Protein AF-0000000074210170 (afdb_homodimer)

Foldseek 3Di:
DCPPPVPQPDPVSVVVVVVVLCCQLPVVVQVVLCVVQVVVVHDFQVVLVCLQADPPFWDWDQSQDWDDDPFPNCVVPTHGPQFKTWTWGHQVNFIETEMGGGCVRLNSAAAQRNLVRVLVSLVVLLVVLFEYEYEDGGDYHPVRRPVSSVVSLVSLLVSLQVCVLWFAYEYEFQAEAEASRLVSNQSGLAYEYEAPHGFYDNDAQVVCCVPPVDHDHRCRHTGPLCCLAPVVSHWYYAPHSSRRSVLVSLVQQLFDRTQVDFHDFDADPDDDDLDQDPLLCVLLPQDDPDLLDFGACVSLVCSQFDHPFWRWISCNYPVQWTWTWTHQRRGIAIEIEGGCVPPHSADALRSLQVQLSRLQVCQSRQHHYEYEDRYQYHDDDPVRVVVPVPQSNCSLLVSLLVRQHAAEYEYEAEQEAVSVNSRNWVVSPHPAAEYEQRYFYYNHQLLVVCCVVVVVVLVVCVVVVHDSVVVSVVSSVVCCVVHGGCVVCCVVCRHVYHDRSSSVSSVVSVSCVVCVPRDDDDPDDPDDPRRD/DCPPPVVQPDPVSVVVVVVVLCCQLPVVVQVVLCVVQVVVVHDFQVVLVCLQADHPFWDWDQSQDWDDDPFPNCVVPTHGPQFKTWTWGHQVNFIETEMGGGCVRLNSAAAQRNLVRVLVSLVVLLVVLFEYEYEDGGDYHPVRRPVSSVVSLVSLLVSLQVCVLWFAYEYEFQAEAEASRLVSNQSGLAYEYEAPHGFYDNDAQVVCCVPPVDHDHRCRHGGPLCCLAPVVSHWYYAPHSSRRSVLVSLVQQLFDRTQVDFHDFDADPDDDDLDQDPLLCVLLPQDDPDLLDFGACVSLVCSQFDHPFWRWISCNYPVQWTWTWTHQRRGIAIEIEGGCVPPHSADALRSLQVQLSRLQSCQSRQHHYEYEDRYQYHDDDPVRVVVPVPQSNCSLLVSLLVRQHAAEYEYEAEQEAVSVNSRNWVVSPHPAAEYEQRYFYYNHQLLVVCCVVVVVVLVVCVVVVHDSVVVSVVSSVVCCVVHGGCVVCCVVCRHVYHDRSSSVSSVVSVSCVVCVPRDDDDPDDPDDPRRD

Sequence (1064 aa):
MNDSTTTLAGTRAKLDDLDARRAAAIDKPEETAQEKQHKRGKKTARERIDALLDEGSFTELDALAKHRSRNFGLDKKRIAGDGVVTGYGTIDGRQVCVYSQDFTVFGGSLGEVHGQKITKVQDLALRTGVPLIGISDGGGARIQEGVAALTQFAEMFRRNVAASGVIPQISLILGPSAGGAVYSPALTDFIVMADQTSNMFITGPDVIRTVTGEDVDFETLGGARTHNSKSGVAHYMGSDEDDAIDYVRHLVSYLPQNNLSDAPSFPPEDETVLEVTADDEALDELIPDSDNQPYDMCEAVEAVLDPESFLEVQPMFATNVLVGFGHVEGQSVGIIANQPQSMAGTLDIDAAEKAARFVRTCDAFNIPVLTFVDVPGFLPGVGQEHQGIIRRGAKLIYAYAEATVPLVTIITRKAYGGAYIVMGSKQLGADVNLAWPTAQIAVMGASGAVNILQRGALRTVQEAGGDVEAERARLTGEYEDAIVNPWDAAERGYVDAVIRPSETRVQVVRALRALRTKRSTLPPKKHGNIPLMNDSTTTLAGTRAKLDDLDARRAAAIDKPEETAQEKQHKRGKKTARERIDALLDEGSFTELDALAKHRSRNFGLDKKRIAGDGVVTGYGTIDGRQVCVYSQDFTVFGGSLGEVHGQKITKVQDLALRTGVPLIGISDGGGARIQEGVAALTQFAEMFRRNVAASGVIPQISLILGPSAGGAVYSPALTDFIVMADQTSNMFITGPDVIRTVTGEDVDFETLGGARTHNSKSGVAHYMGSDEDDAIDYVRHLVSYLPQNNLSDAPSFPPEDETVLEVTADDEALDELIPDSDNQPYDMCEAVEAVLDPESFLEVQPMFATNVLVGFGHVEGQSVGIIANQPQSMAGTLDIDAAEKAARFVRTCDAFNIPVLTFVDVPGFLPGVGQEHQGIIRRGAKLIYAYAEATVPLVTIITRKAYGGAYIVMGSKQLGADVNLAWPTAQIAVMGASGAVNILQRGALRTVQEAGGDVEAERARLTGEYEDAIVNPWDAAERGYVDAVIRPSETRVQVVRALRALRTKRSTLPPKKHGNIPL

pLDDT: mean 92.35, std 8.08, range [29.91, 98.81]

Secondary structure (DSSP, 8-state):
---------SHHHHHHHHHHHHIIIIIHHHHHHHHHHHHTT---HHHHHHHHSPTT--EEE-TT------GGGGGG---TTTTEEEEEEEETTEEEEEEEE-TTTGGG-B-HHHHHHHHHHHHHHHHHT--EEEEEEE-SB-GGGTHHHHHHHHHHHHHHHHHTTTS-EEEEEEEEEEGGGGHHHHTSSEEEEETTT-EEESS-HHHHHHHH-----HHHHHBHHHHHHTS---SEEESSHHHHHHHHHHHHTTS-SSTTSPPP----SSPP--S--HHHHGGGGTS-SSTT----HHHHHHHHSSTT--EEESTTSSTTEEEEEEEETTEEEEEEEE-TTTGGG-B-HHHHHHHHHHHHHHHHTT--EEEEEEE--BPP-HHHHHTTHHHHHHHHHHHHHH--S-EEEEEEEEEEHHHHHHTT-TTTT-SEEEE-TT-EEESS-HHHHHHHHTHHHHHHHHHTT--HHHHHHHHHHHHHHHTSSSHHHHHHTSSSEE--GGGHHHHHHHHHHHGGG----PPP-S------/---------SHHHHHHHHHHHHIIIIIHHHHHHHHHHHHTT---HHHHHHHHSPTT--EEE-TT------GGGGGG---TTTTEEEEEEEETTEEEEEEEE-TTTGGG-B-HHHHHHHHHHHHHHHHHT--EEEEEEE-SB-GGGTHHHHHHHHHHHHHHHHHTTTS-EEEEEEEEEEGGGGHHHHTSSEEEEETTT-EEESS-HHHHHHHH-----HHHHHBHHHHHHTS---SEEESSHHHHHHHHHHHHTTS-SSTTSPPP----SSPP--S--HHHHGGGGTS-SSTT----HHHHHHHHSSTT--EEESTTSSTTEEEEEEEETTEEEEEEEE-TTTGGG-B-HHHHHHHHHHHHHHHHTT--EEEEEEE--BPP-HHHHHTTHHHHHHHHHHHHHH--S-EEEEEEEEEEHHHHHHTT-TTTT-SEEEE-TT-EEESS-HHHHHHHHTHHHHHHHHHTT--HHHHHHHHHHHHHHHTSSSHHHHHHTSSSEE--GGGHHHHHHHHHHHGGG----PPP-S------

Nearest PDB structures (foldseek):
  1xnv-assembly1_A  TM=9.883E-01  e=3.194E-86  Streptomyces coelicolor
  3ib9-assembly1_A  TM=9.878E-01  e=3.818E-86  Streptomyces coelicolor
  3mfm-assembly1_E  TM=9.881E-01  e=5.225E-85  Streptomyces coelicolor
  2a7s-assembly1_F  TM=9.823E-01  e=9.943E-82  Mycobacterium tuberculosis
  5ing-assembly1_C  TM=9.786E-01  e=1.215E-76  Streptomyces ambofaciens ATCC 23877

Structure (mmCIF, N/CA/C/O backbone):
data_AF-0000000074210170-model_v1
#
loop_
_entity.id
_entity.type
_entity.pdbx_description
1 polymer 'Propionyl-CoA carboxylase beta chain'
#
loop_
_atom_site.group_PDB
_atom_site.id
_atom_site.type_symbol
_atom_site.label_atom_id
_atom_site.label_alt_id
_atom_site.label_comp_id
_atom_site.label_asym_id
_atom_site.label_entity_id
_atom_site.label_seq_id
_atom_site.pdbx_PDB_ins_code
_atom_site.Cartn_x
_atom_site.Cartn_y
_atom_site.Cartn_z
_atom_site.occupancy
_atom_site.B_iso_or_equiv
_atom_site.auth_seq_id
_atom_site.auth_comp_id
_atom_site.auth_asym_id
_atom_site.auth_atom_id
_atom_site.pdbx_PDB_model_num
ATOM 1 N N . MET A 1 1 ? -3.51 52.875 30.172 1 29.91 1 MET A N 1
ATOM 2 C CA . MET A 1 1 ? -4.738 52.156 30.5 1 29.91 1 MET A CA 1
ATOM 3 C C . MET A 1 1 ? -4.555 51.312 31.75 1 29.91 1 MET A C 1
ATOM 5 O O . MET A 1 1 ? -3.568 50.594 31.891 1 29.91 1 MET A O 1
ATOM 9 N N . ASN A 1 2 ? -5.074 51.75 32.875 1 31.14 2 ASN A N 1
ATOM 10 C CA . ASN A 1 2 ? -4.953 51.188 34.219 1 31.14 2 ASN A CA 1
ATOM 11 C C . ASN A 1 2 ? -5.43 49.719 34.25 1 31.14 2 ASN A C 1
ATOM 13 O O . ASN A 1 2 ? -6.613 49.469 34.062 1 31.14 2 ASN A O 1
ATOM 17 N N . ASP A 1 3 ? -4.711 48.844 33.625 1 37.25 3 ASP A N 1
ATOM 18 C CA . ASP A 1 3 ? -5 47.406 33.719 1 37.25 3 ASP A CA 1
ATOM 19 C C . ASP A 1 3 ? -5.262 47 35.156 1 37.25 3 ASP A C 1
ATOM 21 O O . ASP A 1 3 ? -4.324 46.75 35.938 1 37.25 3 ASP A O 1
ATOM 25 N N . SER A 1 4 ? -6.215 47.656 35.844 1 40.91 4 SER A N 1
ATOM 26 C CA . SER A 1 4 ? -6.613 47.312 37.188 1 40.91 4 SER A CA 1
ATOM 27 C C . SER A 1 4 ? -6.879 45.812 37.312 1 40.91 4 SER A C 1
ATOM 29 O O . SER A 1 4 ? -7.82 45.281 36.688 1 40.91 4 SER A O 1
ATOM 31 N N . THR A 1 5 ? -5.859 45 37.344 1 47.12 5 THR A N 1
ATOM 32 C CA . THR A 1 5 ? -5.98 43.625 37.812 1 47.12 5 THR A CA 1
ATOM 33 C C . THR A 1 5 ? -6.844 43.562 39.094 1 47.12 5 THR A C 1
ATOM 35 O O . THR A 1 5 ? -6.402 43.969 40.156 1 47.12 5 THR A O 1
ATOM 38 N N . THR A 1 6 ? -8.078 44 39.062 1 49.5 6 THR A N 1
ATOM 39 C CA . THR A 1 6 ? -8.945 43.75 40.219 1 49.5 6 THR A CA 1
ATOM 40 C C . THR A 1 6 ? -8.641 42.375 40.844 1 49.5 6 THR A C 1
ATOM 42 O O . THR A 1 6 ? -8.734 41.344 40.156 1 49.5 6 THR A O 1
ATOM 45 N N . THR A 1 7 ? -7.758 42.406 41.812 1 55.62 7 THR A N 1
ATOM 46 C CA . THR A 1 7 ? -7.484 41.25 42.656 1 55.62 7 THR A CA 1
ATOM 47 C C . THR A 1 7 ? -8.773 40.5 42.969 1 55.62 7 THR A C 1
ATOM 49 O O . THR A 1 7 ? -9.695 41.062 43.562 1 55.62 7 THR A O 1
ATOM 52 N N . LEU A 1 8 ? -9.172 39.531 42.25 1 64.31 8 LEU A N 1
ATOM 53 C CA . LEU A 1 8 ? -10.297 38.625 42.5 1 64.31 8 LEU A CA 1
ATOM 54 C C . LEU A 1 8 ? -10.242 38.062 43.906 1 64.31 8 LEU A C 1
ATOM 56 O O . LEU A 1 8 ? -9.352 37.281 44.25 1 64.31 8 LEU A O 1
ATOM 60 N N . ALA A 1 9 ? -10.672 38.844 44.875 1 73.38 9 ALA A N 1
ATOM 61 C CA . ALA A 1 9 ? -10.625 38.406 46.25 1 73.38 9 ALA A CA 1
ATOM 62 C C . ALA A 1 9 ? -11.828 37.531 46.594 1 73.38 9 ALA A C 1
ATOM 64 O O . ALA A 1 9 ? -12.977 37.938 46.375 1 73.38 9 ALA A O 1
ATOM 65 N N . GLY A 1 10 ? -11.594 36.344 47.031 1 74.44 10 GLY A N 1
ATOM 66 C CA . GLY A 1 10 ? -12.531 35.375 47.562 1 74.44 10 GLY A CA 1
ATOM 67 C C . GLY A 1 10 ? -12.992 34.375 46.531 1 74.44 10 GLY A C 1
ATOM 68 O O . GLY A 1 10 ? -12.797 34.562 45.312 1 74.44 10 GLY A O 1
ATOM 69 N N . THR A 1 11 ? -13.477 33.156 46.938 1 81.31 11 THR A N 1
ATOM 70 C CA . THR A 1 11 ? -13.906 32.031 46.156 1 81.31 11 THR A CA 1
ATOM 71 C C . THR A 1 11 ? -15.008 32.438 45.156 1 81.31 11 THR A C 1
ATOM 73 O O . THR A 1 11 ? -14.977 32.062 44 1 81.31 11 THR A O 1
ATOM 76 N N . ARG A 1 12 ? -15.969 33.219 45.625 1 84.38 12 ARG A N 1
ATOM 77 C CA . ARG A 1 12 ? -17.094 33.625 44.781 1 84.38 12 ARG A CA 1
ATOM 78 C C . ARG A 1 12 ? -16.625 34.469 43.594 1 84.38 12 ARG A C 1
ATOM 80 O O . ARG A 1 12 ? -17.078 34.281 42.469 1 84.38 12 ARG A O 1
ATOM 87 N N . ALA A 1 13 ? -15.828 35.312 43.875 1 78.31 13 ALA A N 1
ATOM 88 C CA . ALA A 1 13 ? -15.297 36.156 42.812 1 78.31 13 ALA A CA 1
ATOM 89 C C . ALA A 1 13 ? -14.539 35.312 41.75 1 78.31 13 ALA A C 1
ATOM 91 O O . ALA A 1 13 ? -14.609 35.594 40.562 1 78.31 13 ALA A O 1
ATOM 92 N N . LYS A 1 14 ? -13.883 34.438 42.312 1 84.19 14 LYS A N 1
ATOM 93 C CA . LYS A 1 14 ? -13.148 33.562 41.406 1 84.19 14 LYS A CA 1
ATOM 94 C C . LYS A 1 14 ? -14.094 32.719 40.531 1 84.19 14 LYS A C 1
ATOM 96 O O . LYS A 1 14 ? -13.812 32.469 39.375 1 84.19 14 LYS A O 1
ATOM 101 N N . LEU A 1 15 ? -15.047 32.281 41.062 1 84.69 15 LEU A N 1
ATOM 102 C CA . LEU A 1 15 ? -16.062 31.531 40.344 1 84.69 15 LEU A CA 1
ATOM 103 C C . LEU A 1 15 ? -16.734 32.406 39.281 1 84.69 15 LEU A C 1
ATOM 105 O O . LEU A 1 15 ? -17.016 31.953 38.156 1 84.69 15 LEU A O 1
ATOM 109 N N . ASP A 1 16 ? -17 33.562 39.656 1 83.06 16 ASP A N 1
ATOM 110 C CA . ASP A 1 16 ? -17.578 34.5 38.719 1 83.06 16 ASP A CA 1
ATOM 111 C C . ASP A 1 16 ? -16.625 34.75 37.562 1 83.06 16 ASP A C 1
ATOM 113 O O . ASP A 1 16 ? -17.062 34.875 36.406 1 83.06 16 ASP A O 1
ATOM 117 N N . ASP A 1 17 ? -15.461 34.844 37.969 1 83.81 17 ASP A N 1
ATOM 118 C CA . ASP A 1 17 ? -14.438 35.031 36.938 1 83.81 17 ASP A CA 1
ATOM 119 C C . ASP A 1 17 ? -14.383 33.844 36 1 83.81 17 ASP A C 1
ATOM 121 O O . ASP A 1 17 ? -14.25 34 34.781 1 83.81 17 ASP A O 1
ATOM 125 N N . LEU A 1 18 ? -14.414 32.75 36.5 1 83.44 18 LEU A N 1
ATOM 126 C CA . LEU A 1 18 ? -14.453 31.547 35.688 1 83.44 18 LEU A CA 1
ATOM 127 C C . LEU A 1 18 ? -15.625 31.578 34.688 1 83.44 18 LEU A C 1
ATOM 129 O O . LEU A 1 18 ? -15.453 31.312 33.5 1 83.44 18 LEU A O 1
ATOM 133 N N . ASP A 1 19 ? -16.656 31.859 35.25 1 85.5 19 ASP A N 1
ATOM 134 C CA . ASP A 1 19 ? -17.859 31.906 34.406 1 85.5 19 ASP A CA 1
ATOM 135 C C . ASP A 1 19 ? -17.734 32.938 33.281 1 85.5 19 ASP A C 1
ATOM 137 O O . ASP A 1 19 ? -18.172 32.719 32.156 1 85.5 19 ASP A O 1
ATOM 141 N N . ALA A 1 20 ? -17.188 34 33.625 1 84.06 20 ALA A N 1
ATOM 142 C CA . ALA A 1 20 ? -16.984 35.062 32.625 1 84.06 20 ALA A CA 1
ATOM 143 C C . ALA A 1 20 ? -16.016 34.594 31.547 1 84.06 20 ALA A C 1
ATOM 145 O O . ALA A 1 20 ? -16.234 34.875 30.359 1 84.06 20 ALA A O 1
ATOM 146 N N . ARG A 1 21 ? -15.039 33.938 31.906 1 81.5 21 ARG A N 1
ATOM 147 C CA . ARG A 1 21 ? -14.055 33.438 30.953 1 81.5 21 ARG A CA 1
ATOM 148 C C . ARG A 1 21 ? -14.664 32.375 30.047 1 81.5 21 ARG A C 1
ATOM 150 O O . ARG A 1 21 ? -14.398 32.375 28.844 1 81.5 21 ARG A O 1
ATOM 157 N N . ARG A 1 22 ? -15.375 31.609 30.625 1 83.44 22 ARG A N 1
ATOM 158 C CA . ARG A 1 22 ? -16.047 30.562 29.844 1 83.44 22 ARG A CA 1
ATOM 159 C C . ARG A 1 22 ? -17.016 31.172 28.844 1 83.44 22 ARG A C 1
ATOM 161 O O . ARG A 1 22 ? -17.062 30.75 27.688 1 83.44 22 ARG A O 1
ATOM 168 N N . ALA A 1 23 ? -17.719 32.062 29.266 1 85.5 23 ALA A N 1
ATOM 169 C CA . ALA A 1 23 ? -18.672 32.719 28.391 1 85.5 23 ALA A CA 1
ATOM 170 C C . ALA A 1 23 ? -17.953 33.438 27.234 1 85.5 23 ALA A C 1
ATOM 172 O O . ALA A 1 23 ? -18.406 33.375 26.078 1 85.5 23 ALA A O 1
ATOM 173 N N . ALA A 1 24 ? -16.922 34.062 27.562 1 83.81 24 ALA A N 1
ATOM 174 C CA . ALA A 1 24 ? -16.156 34.75 26.562 1 83.81 24 ALA A CA 1
ATOM 175 C C . ALA A 1 24 ? -15.5 33.781 25.578 1 83.81 24 ALA A C 1
ATOM 177 O O . ALA A 1 24 ? -15.359 34.094 24.391 1 83.81 24 ALA A O 1
ATOM 178 N N . ALA A 1 25 ? -15.188 32.688 26.078 1 83.12 25 ALA A N 1
ATOM 179 C CA . ALA A 1 25 ? -14.438 31.703 25.297 1 83.12 25 ALA A CA 1
ATOM 180 C C . ALA A 1 25 ? -15.375 30.812 24.484 1 83.12 25 ALA A C 1
ATOM 182 O O . ALA A 1 25 ? -15 30.297 23.422 1 83.12 25 ALA A O 1
ATOM 183 N N . ILE A 1 26 ? -16.5 30.672 24.906 1 83.25 26 ILE A N 1
ATOM 184 C CA . ILE A 1 26 ? -17.359 29.641 24.328 1 83.25 26 ILE A CA 1
ATOM 185 C C . ILE A 1 26 ? -18.625 30.281 23.781 1 83.25 26 ILE A C 1
ATOM 187 O O . ILE A 1 26 ? -18.875 30.219 22.578 1 83.25 26 ILE A O 1
ATOM 191 N N . ASP A 1 27 ? -19.359 31.016 24.609 1 83.69 27 ASP A N 1
ATOM 192 C CA . ASP A 1 27 ? -20.703 31.469 24.234 1 83.69 27 ASP A CA 1
ATOM 193 C C . ASP A 1 27 ? -20.641 32.531 23.141 1 83.69 27 ASP A C 1
ATOM 195 O O . ASP A 1 27 ? -21.297 32.406 22.109 1 83.69 27 ASP A O 1
ATOM 199 N N . LYS A 1 28 ? -19.906 33.625 23.312 1 84.69 28 LYS A N 1
ATOM 200 C CA . LYS A 1 28 ? -19.844 34.719 22.359 1 84.69 28 LYS A CA 1
ATOM 201 C C . LYS A 1 28 ? -19.25 34.25 21.031 1 84.69 28 LYS A C 1
ATOM 203 O O . LYS A 1 28 ? -19.812 34.531 19.969 1 84.69 28 LYS A O 1
ATOM 208 N N . PRO A 1 29 ? -18.156 33.562 21.141 1 85.62 29 PRO A N 1
ATOM 209 C CA . PRO A 1 29 ? -17.609 33.062 19.875 1 85.62 29 PRO A CA 1
ATOM 210 C C . PRO A 1 29 ? -18.594 32.125 19.156 1 85.62 29 PRO A C 1
ATOM 212 O O . PRO A 1 29 ? -18.641 32.125 17.922 1 85.62 29 PRO A O 1
ATOM 215 N N . GLU A 1 30 ? -19.328 31.406 19.859 1 87.31 30 GLU A N 1
ATOM 216 C CA . GLU A 1 30 ? -20.281 30.5 19.266 1 87.31 30 GLU A CA 1
ATOM 217 C C . GLU A 1 30 ? -21.391 31.25 18.531 1 87.31 30 GLU A C 1
ATOM 219 O O . GLU A 1 30 ? -21.812 30.844 17.453 1 87.31 30 GLU A O 1
ATOM 224 N N . GLU A 1 31 ? -21.875 32.25 19.078 1 88.12 31 GLU A N 1
ATOM 225 C CA . GLU A 1 31 ? -22.891 33.062 18.422 1 88.12 31 GLU A CA 1
ATOM 226 C C . GLU A 1 31 ? -22.375 33.625 17.109 1 88.12 31 GLU A C 1
ATOM 228 O O . GLU A 1 31 ? -23.094 33.594 16.094 1 88.12 31 GLU A O 1
ATOM 233 N N . THR A 1 32 ? -21.219 34.125 17.156 1 87.75 32 THR A N 1
ATOM 234 C CA . THR A 1 32 ? -20.594 34.656 15.953 1 87.75 32 THR A CA 1
ATOM 235 C C . THR A 1 32 ? -20.406 33.562 14.898 1 87.75 32 THR A C 1
ATOM 237 O O . THR A 1 32 ? -20.672 33.812 13.711 1 87.75 32 THR A O 1
ATOM 240 N N . ALA A 1 33 ? -19.969 32.469 15.359 1 90.88 33 ALA A N 1
ATOM 241 C CA . ALA A 1 33 ? -19.75 31.344 14.453 1 90.88 33 ALA A CA 1
ATOM 242 C C . ALA A 1 33 ? -21.062 30.906 13.805 1 90.88 33 ALA A C 1
ATOM 244 O O . ALA A 1 33 ? -21.109 30.594 12.609 1 90.88 33 ALA A O 1
ATOM 245 N N . GLN A 1 34 ? -22.141 30.812 14.539 1 92.06 34 GLN A N 1
ATOM 246 C CA . GLN A 1 34 ? -23.453 30.438 14.023 1 92.06 34 GLN A CA 1
ATOM 247 C C . GLN A 1 34 ? -23.891 31.375 12.906 1 92.06 34 GLN A C 1
ATOM 249 O O . GLN A 1 34 ? -24.359 30.938 11.859 1 92.06 34 GLN A O 1
ATOM 254 N N . GLU A 1 35 ? -23.734 32.594 13.117 1 91.81 35 GLU A N 1
ATOM 255 C CA . GLU A 1 35 ? -24.125 33.594 12.133 1 91.81 35 GLU A CA 1
ATOM 256 C C . GLU A 1 35 ? -23.359 33.438 10.828 1 91.81 35 GLU A C 1
ATOM 258 O O . GLU A 1 35 ? -23.938 33.469 9.742 1 91.81 35 GLU A O 1
ATOM 263 N N . LYS A 1 36 ? -22.156 33.219 10.938 1 91.5 36 LYS A N 1
ATOM 264 C CA . LYS A 1 36 ? -21.281 33.125 9.766 1 91.5 36 LYS A CA 1
ATOM 265 C C . LYS A 1 36 ? -21.5 31.797 9.039 1 91.5 36 LYS A C 1
ATOM 267 O O . LYS A 1 36 ? -21.656 31.766 7.816 1 91.5 36 LYS A O 1
ATOM 272 N N . GLN A 1 37 ? -21.5 30.688 9.758 1 94 37 GLN A N 1
ATOM 273 C CA . GLN A 1 37 ? -21.562 29.359 9.18 1 94 37 GLN A CA 1
ATOM 274 C C . GLN A 1 37 ? -22.938 29.062 8.609 1 94 37 GLN A C 1
ATOM 276 O O . GLN A 1 37 ? -23.062 28.484 7.527 1 94 37 GLN A O 1
ATOM 281 N N . HIS A 1 38 ? -23.969 29.469 9.312 1 93.75 38 HIS A N 1
ATOM 282 C CA . HIS A 1 38 ? -25.328 29.172 8.867 1 93.75 38 HIS A CA 1
ATOM 283 C C . HIS A 1 38 ? -25.625 29.859 7.535 1 93.75 38 HIS A C 1
ATOM 285 O O . HIS A 1 38 ? -26.359 29.312 6.707 1 93.75 38 HIS A O 1
ATOM 291 N N . LYS A 1 39 ? -25.094 30.969 7.305 1 92.06 39 LYS A N 1
ATOM 292 C CA . LYS A 1 39 ? -25.234 31.672 6.039 1 92.06 39 LYS A CA 1
ATOM 293 C C . LYS A 1 39 ? -24.672 30.859 4.883 1 92.06 39 LYS A C 1
ATOM 295 O O . LYS A 1 39 ? -25.109 31 3.74 1 92.06 39 LYS A O 1
ATOM 300 N N . ARG A 1 40 ? -23.766 30.047 5.199 1 89.31 40 ARG A N 1
ATOM 301 C CA . ARG A 1 40 ? -23.109 29.219 4.199 1 89.31 40 ARG A CA 1
ATOM 302 C C . ARG A 1 40 ? -23.734 27.828 4.145 1 89.31 40 ARG A C 1
ATOM 304 O O . ARG A 1 40 ? -23.219 26.938 3.461 1 89.31 40 ARG A O 1
ATOM 311 N N . GLY A 1 41 ? -24.766 27.594 4.988 1 89.81 41 GLY A N 1
ATOM 312 C CA . GLY A 1 41 ? -25.406 26.281 5.031 1 89.81 41 GLY A CA 1
ATOM 313 C C . GLY A 1 41 ? -24.594 25.25 5.797 1 89.81 41 GLY A C 1
ATOM 314 O O . GLY A 1 41 ? -24.734 24.047 5.551 1 89.81 41 GLY A O 1
ATOM 315 N N . LYS A 1 42 ? -23.719 25.688 6.641 1 95.19 42 LYS A N 1
ATOM 316 C CA . LYS A 1 42 ? -22.859 24.797 7.402 1 95.19 42 LYS A CA 1
ATOM 317 C C . LYS A 1 42 ? -23.141 24.906 8.898 1 95.19 42 LYS A C 1
ATOM 319 O O . LYS A 1 42 ? -23.656 25.922 9.367 1 95.19 42 LYS A O 1
ATOM 324 N N . LYS A 1 43 ? -22.859 23.891 9.617 1 97.19 43 LYS A N 1
ATOM 325 C CA . LYS A 1 43 ? -22.906 23.875 11.078 1 97.19 43 LYS A CA 1
ATOM 326 C C . LYS A 1 43 ? -21.609 24.391 11.672 1 97.19 43 LYS A C 1
ATOM 328 O O . LYS A 1 43 ? -20.578 24.438 10.992 1 97.19 43 LYS A O 1
ATOM 333 N N . THR A 1 44 ? -21.719 24.922 12.906 1 97.19 44 THR A N 1
ATOM 334 C CA . THR A 1 44 ? -20.516 25.297 13.625 1 97.19 44 THR A CA 1
ATOM 335 C C . THR A 1 44 ? -19.781 24.047 14.125 1 97.19 44 THR A C 1
ATOM 337 O O . THR A 1 44 ? -20.312 22.938 14.086 1 97.19 44 THR A O 1
ATOM 340 N N . ALA A 1 45 ? -18.531 24.219 14.555 1 97.44 45 ALA A N 1
ATOM 341 C CA . ALA A 1 45 ? -17.719 23.125 15.102 1 97.44 45 ALA A CA 1
ATOM 342 C C . ALA A 1 45 ? -18.438 22.438 16.266 1 97.44 45 ALA A C 1
ATOM 344 O O . ALA A 1 45 ? -18.469 21.203 16.344 1 97.44 45 ALA A O 1
ATOM 345 N N . ARG A 1 46 ? -19.031 23.203 17.172 1 96.44 46 ARG A N 1
ATOM 346 C CA . ARG A 1 46 ? -19.703 22.656 18.359 1 96.44 46 ARG A CA 1
ATOM 347 C C . ARG A 1 46 ? -21.016 21.984 17.969 1 96.44 46 ARG A C 1
ATOM 349 O O . ARG A 1 46 ? -21.375 20.953 18.516 1 96.44 46 ARG A O 1
ATOM 356 N N . GLU A 1 47 ? -21.75 22.562 16.969 1 97.5 47 GLU A N 1
ATOM 357 C CA . GLU A 1 47 ? -22.969 21.938 16.484 1 97.5 47 GLU A CA 1
ATOM 358 C C . GLU A 1 47 ? -22.688 20.578 15.875 1 97.5 47 GLU A C 1
ATOM 360 O O . GLU A 1 47 ? -23.484 19.641 16.016 1 97.5 47 GLU A O 1
ATOM 365 N N . ARG A 1 48 ? -21.594 20.469 15.156 1 98.44 48 ARG A N 1
ATOM 366 C CA . ARG A 1 48 ? -21.203 19.219 14.539 1 98.44 48 ARG A CA 1
ATOM 367 C C . ARG A 1 48 ? -20.906 18.156 15.594 1 98.44 48 ARG A C 1
ATOM 369 O O . ARG A 1 48 ? -21.312 17 15.453 1 98.44 48 ARG A O 1
ATOM 376 N N . ILE A 1 49 ? -20.203 18.516 16.656 1 98.19 49 ILE A N 1
ATOM 377 C CA . ILE A 1 49 ? -19.906 17.609 17.75 1 98.19 49 ILE A CA 1
ATOM 378 C C . ILE A 1 49 ? -21.203 17.156 18.406 1 98.19 49 ILE A C 1
ATOM 380 O O . ILE A 1 49 ? -21.391 15.969 18.688 1 98.19 49 ILE A O 1
ATOM 384 N N . ASP A 1 50 ? -22.094 18.125 18.609 1 96.94 50 ASP A N 1
ATOM 385 C CA . ASP A 1 50 ? -23.375 17.812 19.234 1 96.94 50 ASP A CA 1
ATOM 386 C C . ASP A 1 50 ? -24.188 16.859 18.375 1 96.94 50 ASP A C 1
ATOM 388 O O . ASP A 1 50 ? -24.891 15.984 18.906 1 96.94 50 ASP A O 1
ATOM 392 N N . ALA A 1 51 ? -24.141 17.047 17.094 1 98 51 ALA A N 1
ATOM 393 C CA . ALA A 1 51 ? -24.875 16.188 16.172 1 98 51 ALA A CA 1
ATOM 394 C C . ALA A 1 51 ? -24.266 14.781 16.141 1 98 51 ALA A C 1
ATOM 396 O O . ALA A 1 51 ? -24.984 13.797 15.922 1 98 51 ALA A O 1
ATOM 397 N N . LEU A 1 52 ? -23 14.633 16.359 1 98.5 52 LEU A N 1
ATOM 398 C CA . LEU A 1 52 ? -22.266 13.375 16.266 1 98.5 52 LEU A CA 1
ATOM 399 C C . LEU A 1 52 ? -22.406 12.57 17.547 1 98.5 52 LEU A C 1
ATOM 401 O O . LEU A 1 52 ? -22.594 11.352 17.5 1 98.5 52 LEU A O 1
ATOM 405 N N . LEU A 1 53 ? -22.312 13.234 18.719 1 98.38 53 LEU A N 1
ATOM 406 C CA . LEU A 1 53 ? -22.219 12.555 20 1 98.38 53 LEU A CA 1
ATOM 407 C C . LEU A 1 53 ? -23.594 12.438 20.656 1 98.38 53 LEU A C 1
ATOM 409 O O . LEU A 1 53 ? -24.531 13.141 20.266 1 98.38 53 LEU A O 1
ATOM 413 N N . ASP A 1 54 ? -23.656 11.508 21.594 1 97.88 54 ASP A N 1
ATOM 414 C CA . ASP A 1 54 ? -24.859 11.422 22.422 1 97.88 54 ASP A CA 1
ATOM 415 C C . ASP A 1 54 ? -25.078 12.719 23.203 1 97.88 54 ASP A C 1
ATOM 417 O O . ASP A 1 54 ? -24.125 13.32 23.703 1 97.88 54 ASP A O 1
ATOM 421 N N . GLU A 1 55 ? -26.359 13.055 23.344 1 97 55 GLU A N 1
ATOM 422 C CA . GLU A 1 55 ? -26.703 14.289 24.047 1 97 55 GLU A CA 1
ATOM 423 C C . GLU A 1 55 ? -26.125 14.312 25.453 1 97 55 GLU A C 1
ATOM 425 O O . GLU A 1 55 ? -26.25 13.336 26.203 1 97 55 GLU A O 1
ATOM 430 N N . GLY A 1 56 ? -25.375 15.383 25.719 1 93.5 56 GLY A N 1
ATOM 431 C CA . GLY A 1 56 ? -24.875 15.617 27.062 1 93.5 56 GLY A CA 1
ATOM 432 C C . GLY A 1 56 ? -23.594 14.859 27.359 1 93.5 56 GLY A C 1
ATOM 433 O O . GLY A 1 56 ? -23.047 14.945 28.453 1 93.5 56 GLY A O 1
ATOM 434 N N . SER A 1 57 ? -23 14.18 26.438 1 95.94 57 SER A N 1
ATOM 435 C CA . SER A 1 57 ? -21.875 13.312 26.734 1 95.94 57 SER A CA 1
ATOM 436 C C . SER A 1 57 ? -20.547 14.031 26.484 1 95.94 57 SER A C 1
ATOM 438 O O . SER A 1 57 ? -19.5 13.609 27 1 95.94 57 SER A O 1
ATOM 440 N N . PHE A 1 58 ? -20.547 15.133 25.828 1 96.88 58 PHE A N 1
ATOM 441 C CA . PHE A 1 58 ? -19.328 15.773 25.375 1 96.88 58 PHE A CA 1
ATOM 442 C C . PHE A 1 58 ? -18.625 16.469 26.547 1 96.88 58 PHE A C 1
ATOM 444 O O . PHE A 1 58 ? -19.25 17.219 27.281 1 96.88 58 PHE A O 1
ATOM 451 N N . THR A 1 59 ? -17.359 16.219 26.656 1 94.06 59 THR A N 1
ATOM 452 C CA . THR A 1 59 ? -16.453 16.938 27.547 1 94.06 59 THR A CA 1
ATOM 453 C C . THR A 1 59 ? -15.336 17.609 26.766 1 94.06 59 THR A C 1
ATOM 455 O O . THR A 1 59 ? -14.523 16.922 26.125 1 94.06 59 THR A O 1
ATOM 458 N N . GLU A 1 60 ? -15.266 18.938 26.812 1 94.69 60 GLU A N 1
ATOM 459 C CA . GLU A 1 60 ? -14.281 19.688 26.031 1 94.69 60 GLU A CA 1
ATOM 460 C C . GLU A 1 60 ? -12.953 19.797 26.781 1 94.69 60 GLU A C 1
ATOM 462 O O . GLU A 1 60 ? -12.93 19.984 28 1 94.69 60 GLU A O 1
ATOM 467 N N . LEU A 1 61 ? -11.984 19.625 26.016 1 92.56 61 LEU A N 1
ATOM 468 C CA . LEU A 1 61 ? -10.633 19.828 26.516 1 92.56 61 LEU A CA 1
ATOM 469 C C . LEU A 1 61 ? -10.023 21.094 25.938 1 92.56 61 LEU A C 1
ATOM 471 O O . LEU A 1 61 ? -10.219 21.406 24.766 1 92.56 61 LEU A O 1
ATOM 475 N N . ASP A 1 62 ? -9.336 21.922 26.781 1 92.06 62 ASP A N 1
ATOM 476 C CA . ASP A 1 62 ? -8.477 23.031 26.375 1 92.06 62 ASP A CA 1
ATOM 477 C C . ASP A 1 62 ? -9.281 24.141 25.688 1 92.06 62 ASP A C 1
ATOM 479 O O . ASP A 1 62 ? -8.836 24.719 24.703 1 92.06 62 ASP A O 1
ATOM 483 N N . ALA A 1 63 ? -10.445 24.406 26.219 1 90.31 63 ALA A N 1
ATOM 484 C CA . ALA A 1 63 ? -11.312 25.438 25.641 1 90.31 63 ALA A CA 1
ATOM 485 C C . ALA A 1 63 ? -10.68 26.828 25.766 1 90.31 63 ALA A C 1
ATOM 487 O O . ALA A 1 63 ? -10.977 27.734 24.984 1 90.31 63 ALA A O 1
ATOM 488 N N . LEU A 1 64 ? -9.766 27.031 26.719 1 89.31 64 LEU A N 1
ATOM 489 C CA . LEU A 1 64 ? -9.227 28.359 27.016 1 89.31 64 LEU A CA 1
ATOM 490 C C . LEU A 1 64 ? -7.852 28.547 26.391 1 89.31 64 LEU A C 1
ATOM 492 O O . LEU A 1 64 ? -7.254 29.609 26.5 1 89.31 64 LEU A O 1
ATOM 496 N N . ALA A 1 65 ? -7.34 27.5 25.688 1 90.81 65 ALA A N 1
ATOM 497 C CA . ALA A 1 65 ? -6.012 27.578 25.078 1 90.81 65 ALA A CA 1
ATOM 498 C C . ALA A 1 65 ? -5.973 28.641 23.984 1 90.81 65 ALA A C 1
ATOM 500 O O . ALA A 1 65 ? -6.922 28.781 23.203 1 90.81 65 ALA A O 1
ATOM 501 N N . LYS A 1 66 ? -4.824 29.453 23.969 1 92.25 66 LYS A N 1
ATOM 502 C CA . LYS A 1 66 ? -4.621 30.5 22.969 1 92.25 66 LYS A CA 1
ATOM 503 C C . LYS A 1 66 ? -3.24 30.406 22.328 1 92.25 66 LYS A C 1
ATOM 505 O O . LYS A 1 66 ? -2.291 29.922 22.969 1 92.25 66 LYS A O 1
ATOM 510 N N . HIS A 1 67 ? -3.184 30.828 21.062 1 91.38 67 HIS A N 1
ATOM 511 C CA . HIS A 1 67 ? -1.881 30.797 20.406 1 91.38 67 HIS A CA 1
ATOM 512 C C . HIS A 1 67 ? -0.904 31.75 21.094 1 91.38 67 HIS A C 1
ATOM 514 O O . HIS A 1 67 ? -1.312 32.625 21.875 1 91.38 67 HIS A O 1
ATOM 520 N N . ARG A 1 68 ? 0.385 31.609 20.812 1 88.62 68 ARG A N 1
ATOM 521 C CA . ARG A 1 68 ? 1.438 32.375 21.453 1 88.62 68 ARG A CA 1
ATOM 522 C C . ARG A 1 68 ? 2.24 33.188 20.438 1 88.62 68 ARG A C 1
ATOM 524 O O . ARG A 1 68 ? 3.24 33.812 20.781 1 88.62 68 ARG A O 1
ATOM 531 N N . SER A 1 69 ? 1.772 33.156 19.203 1 86.81 69 SER A N 1
ATOM 532 C CA . SER A 1 69 ? 2.541 33.781 18.141 1 86.81 69 SER A CA 1
ATOM 533 C C . SER A 1 69 ? 2.412 35.281 18.188 1 86.81 69 SER A C 1
ATOM 535 O O . SER A 1 69 ? 1.351 35.812 18.516 1 86.81 69 SER A O 1
ATOM 537 N N . ARG A 1 70 ? 3.496 36.062 17.875 1 85.88 70 ARG A N 1
ATOM 538 C CA . ARG A 1 70 ? 3.5 37.531 17.781 1 85.88 70 ARG A CA 1
ATOM 539 C C . ARG A 1 70 ? 3.771 37.969 16.359 1 85.88 70 ARG A C 1
ATOM 541 O O . ARG A 1 70 ? 3.949 39.188 16.109 1 85.88 70 ARG A O 1
ATOM 548 N N . ASN A 1 71 ? 3.812 36.875 15.445 1 81.31 71 ASN A N 1
ATOM 549 C CA . ASN A 1 71 ? 4.148 37.156 14.055 1 81.31 71 ASN A CA 1
ATOM 550 C C . ASN A 1 71 ? 2.984 37.812 13.32 1 81.31 71 ASN A C 1
ATOM 552 O O . ASN A 1 71 ? 1.827 37.438 13.523 1 81.31 71 ASN A O 1
ATOM 556 N N . PHE A 1 72 ? 3.365 38.875 12.484 1 80.06 72 PHE A N 1
ATOM 557 C CA . PHE A 1 72 ? 2.455 39.5 11.539 1 80.06 72 PHE A CA 1
ATOM 558 C C . PHE A 1 72 ? 1.209 40.031 12.25 1 80.06 72 PHE A C 1
ATOM 560 O O . PHE A 1 72 ? 0.096 39.906 11.742 1 80.06 72 PHE A O 1
ATOM 567 N N . GLY A 1 73 ? 1.29 40.469 13.484 1 80.69 73 GLY A N 1
ATOM 568 C CA . GLY A 1 73 ? 0.2 41.125 14.195 1 80.69 73 GLY A CA 1
ATOM 569 C C . GLY A 1 73 ? -0.759 40.125 14.844 1 80.69 73 GLY A C 1
ATOM 570 O O . GLY A 1 73 ? -1.819 40.531 15.336 1 80.69 73 GLY A O 1
ATOM 571 N N . LEU A 1 74 ? -0.443 38.844 14.883 1 85.44 74 LEU A N 1
ATOM 572 C CA . LEU A 1 74 ? -1.326 37.844 15.438 1 85.44 74 LEU A CA 1
ATOM 573 C C . LEU A 1 74 ? -1.535 38.062 16.938 1 85.44 74 LEU A C 1
ATOM 575 O O . LEU A 1 74 ? -2.506 37.562 17.516 1 85.44 74 LEU A O 1
ATOM 579 N N . ASP A 1 75 ? -0.638 38.75 17.531 1 87.06 75 ASP A N 1
ATOM 580 C CA . ASP A 1 75 ? -0.718 39 18.969 1 87.06 75 ASP A CA 1
ATOM 581 C C . ASP A 1 75 ? -1.916 39.875 19.312 1 87.06 75 ASP A C 1
ATOM 583 O O . ASP A 1 75 ? -2.365 39.906 20.453 1 87.06 75 ASP A O 1
ATOM 587 N N . LYS A 1 76 ? -2.438 40.562 18.359 1 87 76 LYS A N 1
ATOM 588 C CA . LYS A 1 76 ? -3.576 41.438 18.594 1 87 76 LYS A CA 1
ATOM 589 C C . LYS A 1 76 ? -4.887 40.656 18.594 1 87 76 LYS A C 1
ATOM 591 O O . LYS A 1 76 ? -5.918 41.156 19.047 1 87 76 LYS A O 1
ATOM 596 N N . LYS A 1 77 ? -4.922 39.531 18.094 1 88.31 77 LYS A N 1
ATOM 597 C CA . LYS A 1 77 ? -6.113 38.719 18 1 88.31 77 LYS A CA 1
ATOM 598 C C . LYS A 1 77 ? -5.863 37.344 18.609 1 88.31 77 LYS A C 1
ATOM 600 O O . LYS A 1 77 ? -5.453 36.406 17.922 1 88.31 77 LYS A O 1
ATOM 605 N N . ARG A 1 78 ? -6.188 37.219 19.828 1 89.94 78 ARG A N 1
ATOM 606 C CA . ARG A 1 78 ? -6.012 35.938 20.516 1 89.94 78 ARG A CA 1
ATOM 607 C C . ARG A 1 78 ? -7.355 35.344 20.906 1 89.94 78 ARG A C 1
ATOM 609 O O . ARG A 1 78 ? -7.941 35.719 21.922 1 89.94 78 ARG A O 1
ATOM 616 N N . ILE A 1 79 ? -7.785 34.438 20.156 1 89.25 79 ILE A N 1
ATOM 617 C CA . ILE A 1 79 ? -9.102 33.812 20.328 1 89.25 79 ILE A CA 1
ATOM 618 C C . ILE A 1 79 ? -8.961 32.5 21.094 1 89.25 79 ILE A C 1
ATOM 620 O O . ILE A 1 79 ? -8.133 31.672 20.75 1 89.25 79 ILE A O 1
ATOM 624 N N . ALA A 1 80 ? -9.82 32.281 22.109 1 89.5 80 ALA A N 1
ATOM 625 C CA . ALA A 1 80 ? -9.82 31.062 22.906 1 89.5 80 ALA A CA 1
ATOM 626 C C . ALA A 1 80 ? -10.172 29.859 22.031 1 89.5 80 ALA A C 1
ATOM 628 O O . ALA A 1 80 ? -11.062 29.938 21.188 1 89.5 80 ALA A O 1
ATOM 629 N N . GLY A 1 81 ? -9.5 28.641 22.312 1 91.31 81 GLY A N 1
ATOM 630 C CA . GLY A 1 81 ? -9.711 27.406 21.562 1 91.31 81 GLY A CA 1
ATOM 631 C C . GLY A 1 81 ? -8.828 27.297 20.344 1 91.31 81 GLY A C 1
ATOM 632 O O . GLY A 1 81 ? -8.57 26.188 19.859 1 91.31 81 GLY A O 1
ATOM 633 N N . ASP A 1 82 ? -8.406 28.5 19.891 1 94.56 82 ASP A N 1
ATOM 634 C CA . ASP A 1 82 ? -7.488 28.625 18.766 1 94.56 82 ASP A CA 1
ATOM 635 C C . ASP A 1 82 ? -8.023 27.891 17.531 1 94.56 82 ASP A C 1
ATOM 637 O O . ASP A 1 82 ? -7.27 27.219 16.828 1 94.56 82 ASP A O 1
ATOM 641 N N . GLY A 1 83 ? -9.289 27.891 17.344 1 94.75 83 GLY A N 1
ATOM 642 C CA . GLY A 1 83 ? -9.914 27.484 16.094 1 94.75 83 GLY A CA 1
ATOM 643 C C . GLY A 1 83 ? -10.219 26 16.031 1 94.75 83 GLY A C 1
ATOM 644 O O . GLY A 1 83 ? -10.469 25.469 14.945 1 94.75 83 GLY A O 1
ATOM 645 N N . VAL A 1 84 ? -10.148 25.266 17.109 1 97.12 84 VAL A N 1
ATOM 646 C CA . VAL A 1 84 ? -10.508 23.859 17.109 1 97.12 84 VAL A CA 1
ATOM 647 C C . VAL A 1 84 ? -11.117 23.469 18.453 1 97.12 84 VAL A C 1
ATOM 649 O O . VAL A 1 84 ? -10.656 23.922 19.5 1 97.12 84 VAL A O 1
ATOM 652 N N . VAL A 1 85 ? -12.211 22.781 18.391 1 96.81 85 VAL A N 1
ATOM 653 C CA . VAL A 1 85 ? -12.844 22.219 19.578 1 96.81 85 VAL A CA 1
ATOM 654 C C . VAL A 1 85 ? -12.438 20.766 19.75 1 96.81 85 VAL A C 1
ATOM 656 O O . VAL A 1 85 ? -12.547 19.969 18.797 1 96.81 85 VAL A O 1
ATOM 659 N N . THR A 1 86 ? -11.875 20.359 20.875 1 98.06 86 THR A N 1
ATOM 660 C CA . THR A 1 86 ? -11.391 19 21.109 1 98.06 86 THR A CA 1
ATOM 661 C C . THR A 1 86 ? -12.023 18.422 22.359 1 98.06 86 THR A C 1
ATOM 663 O O . THR A 1 86 ? -12.406 19.156 23.281 1 98.06 86 THR A O 1
ATOM 666 N N . GLY A 1 87 ? -12.148 17.094 22.375 1 96.5 87 GLY A N 1
ATOM 667 C CA . GLY A 1 87 ? -12.672 16.453 23.578 1 96.5 87 GLY A CA 1
ATOM 668 C C . GLY A 1 87 ? -13.078 15.008 23.344 1 96.5 87 GLY A C 1
ATOM 669 O O . GLY A 1 87 ? -12.477 14.312 22.516 1 96.5 87 GLY A O 1
ATOM 670 N N . TYR A 1 88 ? -13.906 14.492 24.234 1 97.44 88 TYR A N 1
ATOM 671 C CA . TYR A 1 88 ? -14.391 13.117 24.156 1 97.44 88 TYR A CA 1
ATOM 672 C C . TYR A 1 88 ? -15.859 13.039 24.547 1 97.44 88 TYR A C 1
ATOM 674 O O . TYR A 1 88 ? -16.391 13.961 25.172 1 97.44 88 TYR A O 1
ATOM 682 N N . GLY A 1 89 ? -16.469 12.094 24.125 1 97.56 89 GLY A N 1
ATOM 683 C CA . GLY A 1 89 ? -17.875 11.797 24.391 1 97.56 89 GLY A CA 1
ATOM 684 C C . GLY A 1 89 ? -18.266 10.391 23.969 1 97.56 89 GLY A C 1
ATOM 685 O O . GLY A 1 89 ? -17.438 9.484 23.953 1 97.56 89 GLY A O 1
ATOM 686 N N . THR A 1 90 ? -19.609 10.203 23.766 1 97.56 90 THR A N 1
ATOM 687 C CA . THR A 1 90 ? -20.062 8.852 23.438 1 97.56 90 THR A CA 1
ATOM 688 C C . THR A 1 90 ? -20.969 8.867 22.203 1 97.56 90 THR A C 1
ATOM 690 O O . THR A 1 90 ? -21.625 9.867 21.922 1 97.56 90 THR A O 1
ATOM 693 N N . ILE A 1 91 ? -20.906 7.898 21.469 1 97.81 91 ILE A N 1
ATOM 694 C CA . ILE A 1 91 ? -21.875 7.559 20.422 1 97.81 91 ILE A CA 1
ATOM 695 C C . ILE A 1 91 ? -22.578 6.246 20.766 1 97.81 91 ILE A C 1
ATOM 697 O O . ILE A 1 91 ? -21.938 5.195 20.828 1 97.81 91 ILE A O 1
ATOM 701 N N . ASP A 1 92 ? -23.844 6.281 21 1 95.81 92 ASP A N 1
ATOM 702 C CA . ASP A 1 92 ? -24.609 5.117 21.438 1 95.81 92 ASP A CA 1
ATOM 703 C C . ASP A 1 92 ? -23.953 4.453 22.641 1 95.81 92 ASP A C 1
ATOM 705 O O . ASP A 1 92 ? -23.766 3.236 22.656 1 95.81 92 ASP A O 1
ATOM 709 N N . GLY A 1 93 ? -23.516 5.215 23.469 1 95.19 93 GLY A N 1
ATOM 710 C CA . GLY A 1 93 ? -22.953 4.754 24.734 1 95.19 93 GLY A CA 1
ATOM 711 C C . GLY A 1 93 ? -21.484 4.367 24.625 1 95.19 93 GLY A C 1
ATOM 712 O O . GLY A 1 93 ? -20.844 4.086 25.641 1 95.19 93 GLY A O 1
ATOM 713 N N . ARG A 1 94 ? -20.938 4.336 23.5 1 96.25 94 ARG A N 1
ATOM 714 C CA . ARG A 1 94 ? -19.547 3.93 23.281 1 96.25 94 ARG A CA 1
ATOM 715 C C . ARG A 1 94 ? -18.625 5.141 23.25 1 96.25 94 ARG A C 1
ATOM 717 O O . ARG A 1 94 ? -18.906 6.113 22.547 1 96.25 94 ARG A O 1
ATOM 724 N N . GLN A 1 95 ? -17.562 5.09 23.984 1 96.44 95 GLN A N 1
ATOM 725 C CA . GLN A 1 95 ? -16.641 6.207 24.141 1 96.44 95 GLN A CA 1
ATOM 726 C C . GLN A 1 95 ? -15.883 6.484 22.844 1 96.44 95 GLN A C 1
ATOM 728 O O . GLN A 1 95 ? -15.461 5.559 22.141 1 96.44 95 GLN A O 1
ATOM 733 N N . VAL A 1 96 ? -15.758 7.754 22.469 1 98.44 96 VAL A N 1
ATOM 734 C CA . VAL A 1 96 ? -14.953 8.188 21.344 1 98.44 96 VAL A CA 1
ATOM 735 C C . VAL A 1 96 ? -14.234 9.492 21.688 1 98.44 96 VAL A C 1
ATOM 737 O O . VAL A 1 96 ? -14.648 10.211 22.594 1 98.44 96 VAL A O 1
ATOM 740 N N . CYS A 1 97 ? -13.117 9.773 21.078 1 98.69 97 CYS A N 1
ATOM 741 C CA . CYS A 1 97 ? -12.477 11.086 21.062 1 98.69 97 CYS A CA 1
ATOM 742 C C . CYS A 1 97 ? -12.797 11.82 19.766 1 98.69 97 CYS A C 1
ATOM 744 O O . CYS A 1 97 ? -12.992 11.203 18.719 1 98.69 97 CYS A O 1
ATOM 746 N N . VAL A 1 98 ? -12.852 13.164 19.891 1 98.62 98 VAL A N 1
ATOM 747 C CA . VAL A 1 98 ? -13.281 13.922 18.719 1 98.62 98 VAL A CA 1
ATOM 748 C C . VAL A 1 98 ? -12.586 15.281 18.703 1 98.62 98 VAL A C 1
ATOM 750 O O . VAL A 1 98 ? -12.227 15.812 19.75 1 98.62 98 VAL A O 1
ATOM 753 N N . TYR A 1 99 ? -12.305 15.75 17.562 1 98.56 99 TYR A N 1
ATOM 754 C CA . TYR A 1 99 ? -11.977 17.156 17.375 1 98.56 99 TYR A CA 1
ATOM 755 C C . TYR A 1 99 ? -12.719 17.734 16.172 1 98.56 99 TYR A C 1
ATOM 757 O O . TYR A 1 99 ? -13.055 17 15.227 1 98.56 99 TYR A O 1
ATOM 765 N N . SER A 1 100 ? -13.047 18.969 16.203 1 98.31 100 SER A N 1
ATOM 766 C CA . SER A 1 100 ? -13.766 19.672 15.148 1 98.31 100 SER A CA 1
ATOM 767 C C . SER A 1 100 ? -13.188 21.062 14.906 1 98.31 100 SER A C 1
ATOM 769 O O . SER A 1 100 ? -13.211 21.906 15.797 1 98.31 100 SER A O 1
ATOM 771 N N . GLN A 1 101 ? -12.68 21.266 13.719 1 97.25 101 GLN A N 1
ATOM 772 C CA . GLN A 1 101 ? -12.094 22.562 13.367 1 97.25 101 GLN A CA 1
ATOM 773 C C . GLN A 1 101 ? -13.18 23.625 13.188 1 97.25 101 GLN A C 1
ATOM 775 O O . GLN A 1 101 ? -14.273 23.328 12.711 1 97.25 101 GLN A O 1
ATOM 780 N N . ASP A 1 102 ? -12.883 24.828 13.625 1 95.75 102 ASP A N 1
ATOM 781 C CA . ASP A 1 102 ? -13.766 25.984 13.516 1 95.75 102 ASP A CA 1
ATOM 782 C C . ASP A 1 102 ? -13.281 26.938 12.43 1 95.75 102 ASP A C 1
ATOM 784 O O . ASP A 1 102 ? -12.414 27.781 12.672 1 95.75 102 ASP A O 1
ATOM 788 N N . PHE A 1 103 ? -13.93 26.906 11.305 1 94.5 103 PHE A N 1
ATOM 789 C CA . PHE A 1 103 ? -13.539 27.672 10.133 1 94.5 103 PHE A CA 1
ATOM 790 C C . PHE A 1 103 ? -13.609 29.172 10.422 1 94.5 103 PHE A C 1
ATOM 792 O O . PHE A 1 103 ? -12.938 29.969 9.773 1 94.5 103 PHE A O 1
ATOM 799 N N . THR A 1 104 ? -14.414 29.609 11.328 1 93.5 104 THR A N 1
ATOM 800 C CA . THR A 1 104 ? -14.664 31.016 11.594 1 93.5 104 THR A CA 1
ATOM 801 C C . THR A 1 104 ? -13.477 31.641 12.32 1 93.5 104 THR A C 1
ATOM 803 O O . THR A 1 104 ? -13.383 32.875 12.422 1 93.5 104 THR A O 1
ATOM 806 N N . VAL A 1 105 ? -12.641 30.828 12.859 1 92.5 105 VAL A N 1
ATOM 807 C CA . VAL A 1 105 ? -11.438 31.281 13.547 1 92.5 105 VAL A CA 1
ATOM 808 C C . VAL A 1 105 ? -10.227 31.125 12.633 1 92.5 105 VAL A C 1
ATOM 810 O O . VAL A 1 105 ? -9.719 30.016 12.445 1 92.5 105 VAL A O 1
ATOM 813 N N . PHE A 1 106 ? -9.625 32.188 12.102 1 89.44 106 PHE A N 1
ATOM 814 C CA . PHE A 1 106 ? -8.461 32.25 11.227 1 89.44 106 PHE A CA 1
ATOM 815 C C . PHE A 1 106 ? -8.633 31.328 10.031 1 89.44 106 PHE A C 1
ATOM 817 O O . PHE A 1 106 ? -7.695 30.641 9.625 1 89.44 106 PHE A O 1
ATOM 824 N N . GLY A 1 107 ? -9.898 31.172 9.562 1 89.12 107 GLY A N 1
ATOM 825 C CA . GLY A 1 107 ? -10.141 30.312 8.414 1 89.12 107 GLY A CA 1
ATOM 826 C C . GLY A 1 107 ? -9.914 28.844 8.711 1 89.12 107 GLY A C 1
ATOM 827 O O . GLY A 1 107 ? -9.688 28.047 7.793 1 89.12 107 GLY A O 1
ATOM 828 N N . GLY A 1 108 ? -9.867 28.516 9.969 1 91.19 108 GLY A N 1
ATOM 829 C CA . GLY A 1 108 ? -9.641 27.141 10.359 1 91.19 108 GLY A CA 1
ATOM 830 C C . GLY A 1 108 ? -8.195 26.703 10.195 1 91.19 108 GLY A C 1
ATOM 831 O O . GLY A 1 108 ? -7.898 25.5 10.188 1 91.19 108 GLY A O 1
ATOM 832 N N . SER A 1 109 ? -7.285 27.641 10.008 1 91.44 109 SER A N 1
ATOM 833 C CA . SER A 1 109 ? -5.879 27.312 9.781 1 91.44 109 SER A CA 1
ATOM 834 C C . SER A 1 109 ? -5.242 26.703 11.023 1 91.44 109 SER A C 1
ATOM 836 O O . SER A 1 109 ? -5.574 27.094 12.148 1 91.44 109 SER A O 1
ATOM 838 N N . LEU A 1 110 ? -4.387 25.766 10.789 1 94.81 110 LEU A N 1
ATOM 839 C CA . LEU A 1 110 ? -3.75 25.016 11.867 1 94.81 110 LEU A CA 1
ATOM 840 C C . LEU A 1 110 ? -2.453 25.688 12.305 1 94.81 110 LEU A C 1
ATOM 842 O O . LEU A 1 110 ? -1.503 25.781 11.523 1 94.81 110 LEU A O 1
ATOM 846 N N . GLY A 1 111 ? -2.465 26.312 13.531 1 93.31 111 GLY A N 1
ATOM 847 C CA . GLY A 1 111 ? -1.271 26.844 14.164 1 93.31 111 GLY A CA 1
ATOM 848 C C . GLY A 1 111 ? -0.684 25.922 15.211 1 93.31 111 GLY A C 1
ATOM 849 O O . GLY A 1 111 ? -1.052 24.75 15.289 1 93.31 111 GLY A O 1
ATOM 850 N N . GLU A 1 112 ? 0.219 26.406 15.938 1 93.44 112 GLU A N 1
ATOM 851 C CA . GLU A 1 112 ? 0.947 25.609 16.922 1 93.44 112 GLU A CA 1
ATOM 852 C C . GLU A 1 112 ? 0.01 25.062 17.984 1 93.44 112 GLU A C 1
ATOM 854 O O . GLU A 1 112 ? -0.071 23.844 18.203 1 93.44 112 GLU A O 1
ATOM 859 N N . VAL A 1 113 ? -0.72 25.969 18.672 1 94.56 113 VAL A N 1
ATOM 860 C CA . VAL A 1 113 ? -1.604 25.562 19.75 1 94.56 113 VAL A CA 1
ATOM 861 C C . VAL A 1 113 ? -2.762 24.734 19.203 1 94.56 113 VAL A C 1
ATOM 863 O O . VAL A 1 113 ? -3.201 23.766 19.828 1 94.56 113 VAL A O 1
ATOM 866 N N . HIS A 1 114 ? -3.293 25.125 18.016 1 95.69 114 HIS A N 1
ATOM 867 C CA . HIS A 1 114 ? -4.297 24.344 17.297 1 95.69 114 HIS A CA 1
ATOM 868 C C . HIS A 1 114 ? -3.867 22.891 17.156 1 95.69 114 HIS A C 1
ATOM 870 O O . HIS A 1 114 ? -4.613 21.984 17.531 1 95.69 114 HIS A O 1
ATOM 876 N N . GLY A 1 115 ? -2.697 22.688 16.656 1 96.75 115 GLY A N 1
ATOM 877 C CA . GLY A 1 115 ? -2.154 21.344 16.484 1 96.75 115 GLY A CA 1
ATOM 878 C C . GLY A 1 115 ? -1.933 20.609 17.797 1 96.75 115 GLY A C 1
ATOM 879 O O . GLY A 1 115 ? -2.201 19.422 17.891 1 96.75 115 GLY A O 1
ATOM 880 N N . GLN A 1 116 ? -1.455 21.328 18.75 1 95.69 116 GLN A N 1
ATOM 881 C CA . GLN A 1 116 ? -1.211 20.734 20.062 1 95.69 116 GLN A CA 1
ATOM 882 C C . GLN A 1 116 ? -2.506 20.203 20.672 1 95.69 116 GLN A C 1
ATOM 884 O O . GLN A 1 116 ? -2.512 19.172 21.328 1 95.69 116 GLN A O 1
ATOM 889 N N . LYS A 1 117 ? -3.594 20.938 20.5 1 96.31 117 LYS A N 1
ATOM 890 C CA . LYS A 1 117 ? -4.887 20.484 21 1 96.31 117 LYS A CA 1
ATOM 891 C C . LYS A 1 117 ? -5.309 19.188 20.328 1 96.31 117 LYS A C 1
ATOM 893 O O . LYS A 1 117 ? -5.773 18.25 21 1 96.31 117 LYS A O 1
ATOM 898 N N . ILE A 1 118 ? -5.105 19.062 19.047 1 97.94 118 ILE A N 1
ATOM 899 C CA . ILE A 1 118 ? -5.48 17.859 18.312 1 97.94 118 ILE A CA 1
ATOM 900 C C . ILE A 1 118 ? -4.594 16.688 18.734 1 97.94 118 ILE A C 1
ATOM 902 O O . ILE A 1 118 ? -5.09 15.586 19 1 97.94 118 ILE A O 1
ATOM 906 N N . THR A 1 119 ? -3.271 16.922 18.797 1 97.56 119 THR A N 1
ATOM 907 C CA . THR A 1 119 ? -2.354 15.844 19.156 1 97.56 119 THR A CA 1
ATOM 908 C C . THR A 1 119 ? -2.643 15.336 20.562 1 97.56 119 THR A C 1
ATOM 910 O O . THR A 1 119 ? -2.479 14.141 20.844 1 97.56 119 THR A O 1
ATOM 913 N N . LYS A 1 120 ? -3.076 16.234 21.438 1 95.06 120 LYS A N 1
ATOM 914 C CA . LYS A 1 120 ? -3.457 15.836 22.797 1 95.06 120 LYS A CA 1
ATOM 915 C C . LYS A 1 120 ? -4.621 14.844 22.766 1 95.06 120 LYS A C 1
ATOM 917 O O . LYS A 1 120 ? -4.609 13.844 23.484 1 95.06 120 LYS A O 1
ATOM 922 N N . VAL A 1 121 ? -5.562 15.109 21.953 1 97 121 VAL A N 1
ATOM 923 C CA . VAL A 1 121 ? -6.73 14.234 21.875 1 97 121 VAL A CA 1
ATOM 924 C C . VAL A 1 121 ? -6.352 12.938 21.156 1 97 121 VAL A C 1
ATOM 926 O O . VAL A 1 121 ? -6.867 11.867 21.5 1 97 121 VAL A O 1
ATOM 929 N N . GLN A 1 122 ? -5.5 12.984 20.156 1 98.19 122 GLN A N 1
ATOM 930 C CA . GLN A 1 122 ? -4.992 11.773 19.531 1 98.19 122 GLN A CA 1
ATOM 931 C C . GLN A 1 122 ? -4.312 10.859 20.547 1 98.19 122 GLN A C 1
ATOM 933 O O . GLN A 1 122 ? -4.551 9.656 20.562 1 98.19 122 GLN A O 1
ATOM 938 N N . ASP A 1 123 ? -3.453 11.445 21.359 1 96.62 123 ASP A N 1
ATOM 939 C CA . ASP A 1 123 ? -2.779 10.688 22.406 1 96.62 123 ASP A CA 1
ATOM 940 C C . ASP A 1 123 ? -3.787 10.07 23.375 1 96.62 123 ASP A C 1
ATOM 942 O O . ASP A 1 123 ? -3.629 8.93 23.797 1 96.62 123 ASP A O 1
ATOM 946 N N . LEU A 1 124 ? -4.773 10.875 23.719 1 94 124 LEU A N 1
ATOM 947 C CA . LEU A 1 124 ? -5.809 10.383 24.625 1 94 124 LEU A CA 1
ATOM 948 C C . LEU A 1 124 ? -6.535 9.188 24.031 1 94 124 LEU A C 1
ATOM 950 O O . LEU A 1 124 ? -6.766 8.188 24.719 1 94 124 LEU A O 1
ATOM 954 N N . ALA A 1 125 ? -6.93 9.281 22.766 1 97.94 125 ALA A N 1
ATOM 955 C CA . ALA A 1 125 ? -7.617 8.195 22.094 1 97.94 125 ALA A CA 1
ATOM 956 C C . ALA A 1 125 ? -6.777 6.918 22.109 1 97.94 125 ALA A C 1
ATOM 958 O O . ALA A 1 125 ? -7.293 5.832 22.391 1 97.94 125 ALA A O 1
ATOM 959 N N . LEU A 1 126 ? -5.523 7.043 21.844 1 95.75 126 LEU A N 1
ATOM 960 C CA . LEU A 1 126 ? -4.617 5.898 21.828 1 95.75 126 LEU A CA 1
ATOM 961 C C . LEU A 1 126 ? -4.484 5.285 23.219 1 95.75 126 LEU A C 1
ATOM 963 O O . LEU A 1 126 ? -4.535 4.062 23.375 1 95.75 126 LEU A O 1
ATOM 967 N N . ARG A 1 127 ? -4.352 6.156 24.219 1 90.88 127 ARG A N 1
ATOM 968 C CA . ARG A 1 127 ? -4.141 5.695 25.578 1 90.88 127 ARG A CA 1
ATOM 969 C C . ARG A 1 127 ? -5.383 4.992 26.125 1 90.88 127 ARG A C 1
ATOM 971 O O . ARG A 1 127 ? -5.277 4.023 26.875 1 90.88 127 ARG A O 1
ATOM 978 N N . THR A 1 128 ? -6.484 5.465 25.688 1 93.81 128 THR A N 1
ATOM 979 C CA . THR A 1 128 ? -7.727 4.914 26.219 1 93.81 128 THR A CA 1
ATOM 980 C C . THR A 1 128 ? -8.266 3.822 25.297 1 93.81 128 THR A C 1
ATOM 982 O O . THR A 1 128 ? -9.188 3.09 25.672 1 93.81 128 THR A O 1
ATOM 985 N N . GLY A 1 129 ? -7.684 3.723 24.141 1 96.44 129 GLY A N 1
ATOM 986 C CA . GLY A 1 129 ? -8.102 2.693 23.203 1 96.44 129 GLY A CA 1
ATOM 987 C C . GLY A 1 129 ? -9.508 2.898 22.672 1 96.44 129 GLY A C 1
ATOM 988 O O . GLY A 1 129 ? -10.328 1.978 22.703 1 96.44 129 GLY A O 1
ATOM 989 N N . VAL A 1 130 ? -9.773 4.129 22.25 1 97.38 130 VAL A N 1
ATOM 990 C CA . VAL A 1 130 ? -11.102 4.426 21.734 1 97.38 130 VAL A CA 1
ATOM 991 C C . VAL A 1 130 ? -10.977 5.051 20.344 1 97.38 130 VAL A C 1
ATOM 993 O O . VAL A 1 130 ? -9.953 5.648 20.016 1 97.38 130 VAL A O 1
ATOM 996 N N . PRO A 1 131 ? -12.07 4.938 19.484 1 98.38 131 PRO A N 1
ATOM 997 C CA . PRO A 1 131 ? -12.023 5.535 18.156 1 98.38 131 PRO A CA 1
ATOM 998 C C . PRO A 1 131 ? -11.797 7.047 18.188 1 98.38 131 PRO A C 1
ATOM 1000 O O . PRO A 1 131 ? -12.18 7.707 19.156 1 98.38 131 PRO A O 1
ATOM 1003 N N . LEU A 1 132 ? -11.109 7.559 17.203 1 98.75 132 LEU A N 1
ATOM 1004 C CA . LEU A 1 132 ? -10.875 8.984 17.016 1 98.75 132 LEU A CA 1
ATOM 1005 C C . LEU A 1 132 ? -11.602 9.492 15.773 1 98.75 132 LEU A C 1
ATOM 1007 O O . LEU A 1 132 ? -11.453 8.93 14.688 1 98.75 132 LEU A O 1
ATOM 1011 N N . ILE A 1 133 ? -12.406 10.508 15.93 1 98.81 133 ILE A N 1
ATOM 1012 C CA . ILE A 1 133 ? -13.133 11.117 14.828 1 98.81 133 ILE A CA 1
ATOM 1013 C C . ILE A 1 133 ? -12.688 12.57 14.648 1 98.81 133 ILE A C 1
ATOM 1015 O O . ILE A 1 133 ? -12.805 13.375 15.57 1 98.81 133 ILE A O 1
ATOM 1019 N N . GLY A 1 134 ? -12.102 12.867 13.539 1 98.62 134 GLY A N 1
ATOM 1020 C CA . GLY A 1 134 ? -11.695 14.227 13.203 1 98.62 134 GLY A CA 1
ATOM 1021 C C . GLY A 1 134 ? -12.617 14.898 12.211 1 98.62 134 GLY A C 1
ATOM 1022 O O . GLY A 1 134 ? -12.906 14.344 11.148 1 98.62 134 GLY A O 1
ATOM 1023 N N . ILE A 1 135 ? -13.102 16.062 12.523 1 98.5 135 ILE A N 1
ATOM 1024 C CA . ILE A 1 135 ? -13.945 16.859 11.641 1 98.5 135 ILE A CA 1
ATOM 1025 C C . ILE A 1 135 ? -13.148 18.047 11.094 1 98.5 135 ILE A C 1
ATOM 1027 O O . ILE A 1 135 ? -12.781 18.953 11.836 1 98.5 135 ILE A O 1
ATOM 1031 N N . SER A 1 136 ? -12.93 17.969 9.797 1 97.69 136 SER A N 1
ATOM 1032 C CA . SER A 1 136 ? -12.07 18.969 9.156 1 97.69 136 SER A CA 1
ATOM 1033 C C . SER A 1 136 ? -12.883 20.078 8.531 1 97.69 136 SER A C 1
ATOM 1035 O O . SER A 1 136 ? -13.891 19.828 7.867 1 97.69 136 SER A O 1
ATOM 1037 N N . ASP A 1 137 ? -12.516 21.266 8.719 1 96.44 137 ASP A N 1
ATOM 1038 C CA . ASP A 1 137 ? -13.023 22.5 8.141 1 96.44 137 ASP A CA 1
ATOM 1039 C C . ASP A 1 137 ? -11.992 23.625 8.25 1 96.44 137 ASP A C 1
ATOM 1041 O O . ASP A 1 137 ? -12.172 24.562 9.023 1 96.44 137 ASP A O 1
ATOM 1045 N N . GLY A 1 138 ? -10.969 23.516 7.402 1 91.44 138 GLY A N 1
ATOM 1046 C CA . GLY A 1 138 ? -9.906 24.5 7.535 1 91.44 138 GLY A CA 1
ATOM 1047 C C . GLY A 1 138 ? -9.016 24.594 6.309 1 91.44 138 GLY A C 1
ATOM 1048 O O . GLY A 1 138 ? -8.977 23.672 5.492 1 91.44 138 GLY A O 1
ATOM 1049 N N . GLY A 1 139 ? -8.312 25.703 6.234 1 82.69 139 GLY A N 1
ATOM 1050 C CA . GLY A 1 139 ? -7.566 26.047 5.031 1 82.69 139 GLY A CA 1
ATOM 1051 C C . GLY A 1 139 ? -6.133 25.562 5.055 1 82.69 139 GLY A C 1
ATOM 1052 O O . GLY A 1 139 ? -5.332 25.922 4.195 1 82.69 139 GLY A O 1
ATOM 1053 N N . GLY A 1 140 ? -5.727 24.797 6.074 1 87.06 140 GLY A N 1
ATOM 1054 C CA . GLY A 1 140 ? -4.355 24.312 6.094 1 87.06 140 GLY A CA 1
ATOM 1055 C C . GLY A 1 140 ? -3.52 24.922 7.203 1 87.06 140 GLY A C 1
ATOM 1056 O O . GLY A 1 140 ? -4.027 25.172 8.297 1 87.06 140 GLY A O 1
ATOM 1057 N N . ALA A 1 141 ? -2.195 25.062 6.82 1 89.44 141 ALA A N 1
ATOM 1058 C CA . ALA A 1 141 ? -1.27 25.562 7.828 1 89.44 141 ALA A CA 1
ATOM 1059 C C . ALA A 1 141 ? -1.421 27.078 8 1 89.44 141 ALA A C 1
ATOM 1061 O O . ALA A 1 141 ? -1.582 27.812 7.023 1 89.44 141 ALA A O 1
ATOM 1062 N N . ARG A 1 142 ? -1.421 27.531 9.297 1 89.44 142 ARG A N 1
ATOM 1063 C CA . ARG A 1 142 ? -1.395 28.969 9.562 1 89.44 142 ARG A CA 1
ATOM 1064 C C . ARG A 1 142 ? -0.066 29.578 9.141 1 89.44 142 ARG A C 1
ATOM 1066 O O . ARG A 1 142 ? 0.933 29.469 9.852 1 89.44 142 ARG A O 1
ATOM 1073 N N . ILE A 1 143 ? -0.09 30.172 8.008 1 82.75 143 ILE A N 1
ATOM 1074 C CA . ILE A 1 143 ? 1.107 30.641 7.324 1 82.75 143 ILE A CA 1
ATOM 1075 C C . ILE A 1 143 ? 1.888 31.578 8.242 1 82.75 143 ILE A C 1
ATOM 1077 O O . ILE A 1 143 ? 3.121 31.578 8.242 1 82.75 143 ILE A O 1
ATOM 1081 N N . GLN A 1 144 ? 1.188 32.375 9.086 1 82.06 144 GLN A N 1
ATOM 1082 C CA . GLN A 1 144 ? 1.812 33.344 9.969 1 82.06 144 GLN A CA 1
ATOM 1083 C C . GLN A 1 144 ? 2.744 32.688 10.969 1 82.06 144 GLN A C 1
ATOM 1085 O O . GLN A 1 144 ? 3.684 33.312 11.469 1 82.06 144 GLN A O 1
ATOM 1090 N N . GLU A 1 145 ? 2.436 31.391 11.234 1 86.75 145 GLU A N 1
ATOM 1091 C CA . GLU A 1 145 ? 3.227 30.688 12.242 1 86.75 145 GLU A CA 1
ATOM 1092 C C . GLU A 1 145 ? 4.309 29.828 11.586 1 86.75 145 GLU A C 1
ATOM 1094 O O . GLU A 1 145 ? 5.121 29.219 12.281 1 86.75 145 GLU A O 1
ATOM 1099 N N . GLY A 1 146 ? 4.426 29.781 10.242 1 81.44 146 GLY A N 1
ATOM 1100 C CA . GLY A 1 146 ? 5.512 29.188 9.492 1 81.44 146 GLY A CA 1
ATOM 1101 C C . GLY A 1 146 ? 5.738 27.719 9.828 1 81.44 146 GLY A C 1
ATOM 1102 O O . GLY A 1 146 ? 4.805 26.922 9.797 1 81.44 146 GLY A O 1
ATOM 1103 N N . VAL A 1 147 ? 7.031 27.469 10.172 1 84.94 147 VAL A N 1
ATOM 1104 C CA . VAL A 1 147 ? 7.484 26.094 10.367 1 84.94 147 VAL A CA 1
ATOM 1105 C C . VAL A 1 147 ? 6.824 25.5 11.602 1 84.94 147 VAL A C 1
ATOM 1107 O O . VAL A 1 147 ? 6.578 24.281 11.664 1 84.94 147 VAL A O 1
ATOM 1110 N N . ALA A 1 148 ? 6.48 26.312 12.531 1 86.12 148 ALA A N 1
ATOM 1111 C CA . ALA A 1 148 ? 5.801 25.828 13.727 1 86.12 148 ALA A CA 1
ATOM 1112 C C . ALA A 1 148 ? 4.469 25.172 13.375 1 86.12 148 ALA A C 1
ATOM 1114 O O . ALA A 1 148 ? 4.102 24.141 13.953 1 86.12 148 ALA A O 1
ATOM 1115 N N . ALA A 1 149 ? 3.777 25.781 12.469 1 89 149 ALA A N 1
ATOM 1116 C CA . ALA A 1 149 ? 2.525 25.203 11.992 1 89 149 ALA A CA 1
ATOM 1117 C C . ALA A 1 149 ? 2.775 23.891 11.25 1 89 149 ALA A C 1
ATOM 1119 O O . ALA A 1 149 ? 2.066 22.906 11.469 1 89 149 ALA A O 1
ATOM 1120 N N . LEU A 1 150 ? 3.789 23.859 10.453 1 89.12 150 LEU A N 1
ATOM 1121 C CA . LEU A 1 150 ? 4.121 22.688 9.656 1 89.12 150 LEU A CA 1
ATOM 1122 C C . LEU A 1 150 ? 4.438 21.5 10.562 1 89.12 150 LEU A C 1
ATOM 1124 O O . LEU A 1 150 ? 3.982 20.375 10.305 1 89.12 150 LEU A O 1
ATOM 1128 N N . THR A 1 151 ? 5.16 21.734 11.555 1 91.12 151 THR A N 1
ATOM 1129 C CA . THR A 1 151 ? 5.602 20.656 12.43 1 91.12 151 THR A CA 1
ATOM 1130 C C . THR A 1 151 ? 4.418 20.031 13.172 1 91.12 151 THR A C 1
ATOM 1132 O O . THR A 1 151 ? 4.453 18.859 13.531 1 91.12 151 THR A O 1
ATOM 1135 N N . GLN A 1 152 ? 3.367 20.828 13.383 1 92.75 152 GLN A N 1
ATOM 1136 C CA . GLN A 1 152 ? 2.195 20.266 14.055 1 92.75 152 GLN A CA 1
ATOM 1137 C C . GLN A 1 152 ? 1.475 19.266 13.156 1 92.75 152 GLN A C 1
ATOM 1139 O O . GLN A 1 152 ? 0.917 18.281 13.641 1 92.75 152 GLN A O 1
ATOM 1144 N N . PHE A 1 153 ? 1.498 19.5 11.891 1 93.56 153 PHE A N 1
ATOM 1145 C CA . PHE A 1 153 ? 0.992 18.484 10.961 1 93.56 153 PHE A CA 1
ATOM 1146 C C . PHE A 1 153 ? 1.799 17.203 11.078 1 93.56 153 PHE A C 1
ATOM 1148 O O . PHE A 1 153 ? 1.231 16.109 11.133 1 93.56 153 PHE A O 1
ATOM 1155 N N . ALA A 1 154 ? 3.092 17.391 11.062 1 94.56 154 ALA A N 1
ATOM 1156 C CA . ALA A 1 154 ? 3.957 16.219 11.195 1 94.56 154 ALA A CA 1
ATOM 1157 C C . ALA A 1 154 ? 3.617 15.414 12.445 1 94.56 154 ALA A C 1
ATOM 1159 O O . ALA A 1 154 ? 3.57 14.188 12.414 1 94.56 154 ALA A O 1
ATOM 1160 N N . GLU A 1 155 ? 3.406 16.125 13.555 1 94.81 155 GLU A N 1
ATOM 1161 C CA . GLU A 1 155 ? 3.041 15.484 14.82 1 94.81 155 GLU A CA 1
ATOM 1162 C C . GLU A 1 155 ? 1.727 14.719 14.688 1 94.81 155 GLU A C 1
ATOM 1164 O O . GLU A 1 155 ? 1.593 13.609 15.203 1 94.81 155 GLU A O 1
ATOM 1169 N N . MET A 1 156 ? 0.783 15.352 14.047 1 96.31 156 MET A N 1
ATOM 1170 C CA . MET A 1 156 ? -0.502 14.695 13.812 1 96.31 156 MET A CA 1
ATOM 1171 C C . MET A 1 156 ? -0.323 13.43 12.992 1 96.31 156 MET A C 1
ATOM 1173 O O . MET A 1 156 ? -0.893 12.383 13.32 1 96.31 156 MET A O 1
ATOM 1177 N N . PHE A 1 157 ? 0.487 13.547 11.922 1 97.44 157 PHE A N 1
ATOM 1178 C CA . PHE A 1 157 ? 0.712 12.414 11.031 1 97.44 157 PHE A CA 1
ATOM 1179 C C . PHE A 1 157 ? 1.325 11.242 11.789 1 97.44 157 PHE A C 1
ATOM 1181 O O . PHE A 1 157 ? 0.89 10.102 11.641 1 97.44 157 PHE A O 1
ATOM 1188 N N . ARG A 1 158 ? 2.318 11.516 12.578 1 95.31 158 ARG A N 1
ATOM 1189 C CA . ARG A 1 158 ? 2.984 10.484 13.367 1 95.31 158 ARG A CA 1
ATOM 1190 C C . ARG A 1 158 ? 1.989 9.75 14.258 1 95.31 158 ARG A C 1
ATOM 1192 O O . ARG A 1 158 ? 2.033 8.523 14.367 1 95.31 158 ARG A O 1
ATOM 1199 N N . ARG A 1 159 ? 1.098 10.492 14.844 1 96.81 159 ARG A N 1
ATOM 1200 C CA . ARG A 1 159 ? 0.106 9.898 15.734 1 96.81 159 ARG A CA 1
ATOM 1201 C C . ARG A 1 159 ? -0.94 9.117 14.953 1 96.81 159 ARG A C 1
ATOM 1203 O O . ARG A 1 159 ? -1.416 8.07 15.406 1 96.81 159 ARG A O 1
ATOM 1210 N N . ASN A 1 160 ? -1.33 9.648 13.766 1 97.94 160 ASN A N 1
ATOM 1211 C CA . ASN A 1 160 ? -2.221 8.875 12.906 1 97.94 160 ASN A CA 1
ATOM 1212 C C . ASN A 1 160 ? -1.633 7.504 12.578 1 97.94 160 ASN A C 1
ATOM 1214 O O . ASN A 1 160 ? -2.334 6.492 12.633 1 97.94 160 ASN A O 1
ATOM 1218 N N . VAL A 1 161 ? -0.393 7.461 12.219 1 96.5 161 VAL A N 1
ATOM 1219 C CA . VAL A 1 161 ? 0.261 6.223 11.82 1 96.5 161 VAL A CA 1
ATOM 1220 C C . VAL A 1 161 ? 0.393 5.293 13.023 1 96.5 161 VAL A C 1
ATOM 1222 O O . VAL A 1 161 ? 0.173 4.086 12.914 1 96.5 161 VAL A O 1
ATOM 1225 N N . ALA A 1 162 ? 0.776 5.848 14.172 1 95.06 162 ALA A N 1
ATOM 1226 C CA . ALA A 1 162 ? 0.849 5.051 15.398 1 95.06 162 ALA A CA 1
ATOM 1227 C C . ALA A 1 162 ? -0.5 4.414 15.719 1 95.06 162 ALA A C 1
ATOM 1229 O O . ALA A 1 162 ? -0.561 3.283 16.203 1 95.06 162 ALA A O 1
ATOM 1230 N N . ALA A 1 163 ? -1.559 5.16 15.43 1 97 163 ALA A N 1
ATOM 1231 C CA . ALA A 1 163 ? -2.91 4.711 15.758 1 97 163 ALA A CA 1
ATOM 1232 C C . ALA A 1 163 ? -3.43 3.734 14.703 1 97 163 ALA A C 1
ATOM 1234 O O . ALA A 1 163 ? -4.414 3.031 14.93 1 97 163 ALA A O 1
ATOM 1235 N N . SER A 1 164 ? -2.852 3.699 13.594 1 97.69 164 SER A N 1
ATOM 1236 C CA . SER A 1 164 ? -3.311 2.871 12.484 1 97.69 164 SER A CA 1
ATOM 1237 C C . SER A 1 164 ? -3.32 1.395 12.867 1 97.69 164 SER A C 1
ATOM 1239 O O . SER A 1 164 ? -2.293 0.845 13.273 1 97.69 164 SER A O 1
ATOM 1241 N N . GLY A 1 165 ? -4.488 0.736 12.727 1 96.19 165 GLY A N 1
ATOM 1242 C CA . GLY A 1 165 ? -4.645 -0.663 13.086 1 96.19 165 GLY A CA 1
ATOM 1243 C C . GLY A 1 165 ? -4.801 -0.878 14.578 1 96.19 165 GLY A C 1
ATOM 1244 O O . GLY A 1 165 ? -4.941 -2.016 15.039 1 96.19 165 GLY A O 1
ATOM 1245 N N . VAL A 1 166 ? -4.719 0.192 15.391 1 97.12 166 VAL A N 1
ATOM 1246 C CA . VAL A 1 166 ? -4.828 0.102 16.844 1 97.12 166 VAL A CA 1
ATOM 1247 C C . VAL A 1 1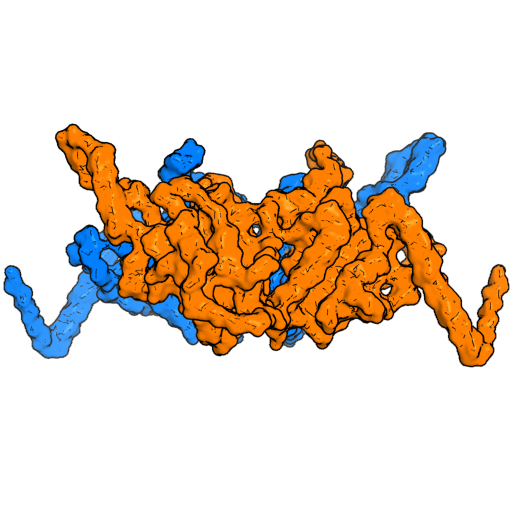66 ? -6.203 0.594 17.297 1 97.12 166 VAL A C 1
ATOM 1249 O O . VAL A 1 166 ? -6.926 -0.116 18 1 97.12 166 VAL A O 1
ATOM 1252 N N . ILE A 1 167 ? -6.535 1.749 16.859 1 98.12 167 ILE A N 1
ATOM 1253 C CA . ILE A 1 167 ? -7.879 2.281 17.078 1 98.12 167 ILE A CA 1
ATOM 1254 C C . ILE A 1 167 ? -8.477 2.729 15.75 1 98.12 167 ILE A C 1
ATOM 1256 O O . ILE A 1 167 ? -7.758 3.199 14.867 1 98.12 167 ILE A O 1
ATOM 1260 N N . PRO A 1 168 ? -9.844 2.6 15.594 1 98.38 168 PRO A N 1
ATOM 1261 C CA . PRO A 1 168 ? -10.461 3.152 14.383 1 98.38 168 PRO A CA 1
ATOM 1262 C C . PRO A 1 168 ? -10.305 4.668 14.281 1 98.38 168 PRO A C 1
ATOM 1264 O O . PRO A 1 168 ? -10.469 5.379 15.273 1 98.38 168 PRO A O 1
ATOM 1267 N N . GLN A 1 169 ? -9.867 5.164 13.203 1 98.75 169 GLN A N 1
ATOM 1268 C CA . GLN A 1 169 ? -9.75 6.59 12.906 1 98.75 169 GLN A CA 1
ATOM 1269 C C . GLN A 1 169 ? -10.664 6.988 11.75 1 98.75 169 GLN A C 1
ATOM 1271 O O . GLN A 1 169 ? -10.578 6.422 10.656 1 98.75 169 GLN A O 1
ATOM 1276 N N . ILE A 1 170 ? -11.547 7.945 11.961 1 98.81 170 ILE A N 1
ATOM 1277 C CA . ILE A 1 170 ? -12.523 8.383 10.961 1 98.81 170 ILE A CA 1
ATOM 1278 C C . ILE A 1 170 ? -12.383 9.891 10.742 1 98.81 170 ILE A C 1
ATOM 1280 O O . ILE A 1 170 ? -12.273 10.656 11.695 1 98.81 170 ILE A O 1
ATOM 1284 N N . SER A 1 171 ? -12.281 10.328 9.5 1 98.69 171 SER A N 1
ATOM 1285 C CA . SER A 1 171 ? -12.211 11.742 9.141 1 98.69 171 SER A CA 1
ATOM 1286 C C . SER A 1 171 ? -13.492 12.203 8.453 1 98.69 171 SER A C 1
ATOM 1288 O O . SER A 1 171 ? -13.914 11.609 7.457 1 98.69 171 SER A O 1
ATOM 1290 N N . LEU A 1 172 ? -14.109 13.188 8.984 1 98.44 172 LEU A N 1
ATOM 1291 C CA . LEU A 1 172 ? -15.234 13.898 8.383 1 98.44 172 LEU A CA 1
ATOM 1292 C C . LEU A 1 172 ? -14.781 15.227 7.773 1 98.44 172 LEU A C 1
ATOM 1294 O O . LEU A 1 172 ? -14.312 16.109 8.484 1 98.44 172 LEU A O 1
ATOM 1298 N N . ILE A 1 173 ? -14.883 15.266 6.457 1 98.44 173 ILE A N 1
ATOM 1299 C CA . ILE A 1 173 ? -14.523 16.5 5.777 1 98.44 173 ILE A CA 1
ATOM 1300 C C . ILE A 1 173 ? -15.781 17.328 5.5 1 98.44 173 ILE A C 1
ATOM 1302 O O . ILE A 1 173 ? -16.547 17 4.598 1 98.44 173 ILE A O 1
ATOM 1306 N N . LEU A 1 174 ? -15.969 18.438 6.215 1 98 174 LEU A N 1
ATOM 1307 C CA . LEU A 1 174 ? -17.203 19.203 6.137 1 98 174 LEU A CA 1
ATOM 1308 C C . LEU A 1 174 ? -16.922 20.641 5.727 1 98 174 LEU A C 1
ATOM 1310 O O . LEU A 1 174 ? -17.766 21.531 5.918 1 98 174 LEU A O 1
ATOM 1314 N N . GLY A 1 175 ? -15.797 20.906 5.219 1 96.38 175 GLY A N 1
ATOM 1315 C CA . GLY A 1 175 ? -15.32 22.156 4.672 1 96.38 175 GLY A CA 1
ATOM 1316 C C . GLY A 1 175 ? -14.07 22.016 3.824 1 96.38 175 GLY A C 1
ATOM 1317 O O . GLY A 1 175 ? -13.781 20.922 3.324 1 96.38 175 GLY A O 1
ATOM 1318 N N . PRO A 1 176 ? -13.438 23.109 3.592 1 94.06 176 PRO A N 1
ATOM 1319 C CA . PRO A 1 176 ? -12.195 23.016 2.818 1 94.06 176 PRO A CA 1
ATOM 1320 C C . PRO A 1 176 ? -11.07 22.344 3.596 1 94.06 176 PRO A C 1
ATOM 1322 O O . PRO A 1 176 ? -10.977 22.484 4.816 1 94.06 176 PRO A O 1
ATOM 1325 N N . SER A 1 177 ? -10.305 21.609 2.975 1 94.19 177 SER A N 1
ATOM 1326 C CA . SER A 1 177 ? -9.078 20.984 3.445 1 94.19 177 SER A CA 1
ATOM 1327 C C . SER A 1 177 ? -8.008 20.984 2.357 1 94.19 177 SER A C 1
ATOM 1329 O O . SER A 1 177 ? -8.133 20.25 1.365 1 94.19 177 SER A O 1
ATOM 1331 N N . ALA A 1 178 ? -6.945 21.75 2.551 1 90.38 178 ALA A N 1
ATOM 1332 C CA . ALA A 1 178 ? -5.977 21.938 1.475 1 90.38 178 ALA A CA 1
ATOM 1333 C C . ALA A 1 178 ? -4.547 21.75 1.98 1 90.38 178 ALA A C 1
ATOM 1335 O O . ALA A 1 178 ? -4.266 21.984 3.16 1 90.38 178 ALA A O 1
ATOM 1336 N N . GLY A 1 179 ? -3.719 21.344 1.018 1 89.75 179 GLY A N 1
ATOM 1337 C CA . GLY A 1 179 ? -2.305 21.219 1.332 1 89.75 179 GLY A CA 1
ATOM 1338 C C . GLY A 1 179 ? -2.012 20.094 2.305 1 89.75 179 GLY A C 1
ATOM 1339 O O . GLY A 1 179 ? -2.447 18.953 2.098 1 89.75 179 GLY A O 1
ATOM 1340 N N . GLY A 1 180 ? -1.308 20.531 3.281 1 87 180 GLY A N 1
ATOM 1341 C CA . GLY A 1 180 ? -0.906 19.547 4.277 1 87 180 GLY A CA 1
ATOM 1342 C C . GLY A 1 180 ? -2.072 19 5.074 1 87 180 GLY A C 1
ATOM 1343 O O . GLY A 1 180 ? -1.99 17.891 5.617 1 87 180 GLY A O 1
ATOM 1344 N N . ALA A 1 181 ? -3.154 19.641 5.051 1 91.56 181 ALA A N 1
ATOM 1345 C CA . ALA A 1 181 ? -4.301 19.281 5.879 1 91.56 181 ALA A CA 1
ATOM 1346 C C . ALA A 1 181 ? -4.965 18 5.371 1 91.56 181 ALA A C 1
ATOM 1348 O O . ALA A 1 181 ? -5.742 17.375 6.094 1 91.56 181 ALA A O 1
ATOM 1349 N N . VAL A 1 182 ? -4.672 17.625 4.168 1 95.06 182 VAL A N 1
ATOM 1350 C CA . VAL A 1 182 ? -5.402 16.5 3.58 1 95.06 182 VAL A CA 1
ATOM 1351 C C . VAL A 1 182 ? -4.734 15.188 3.977 1 95.06 182 VAL A C 1
ATOM 1353 O O . VAL A 1 182 ? -5.312 14.117 3.801 1 95.06 182 VAL A O 1
ATOM 1356 N N . TYR A 1 183 ? -3.598 15.242 4.535 1 93.44 183 TYR A N 1
ATOM 1357 C CA . TYR A 1 183 ? -2.854 14 4.711 1 93.44 183 TYR A CA 1
ATOM 1358 C C . TYR A 1 183 ? -3.227 13.328 6.023 1 93.44 183 TYR A C 1
ATOM 1360 O O . TYR A 1 183 ? -3.158 12.102 6.141 1 93.44 183 TYR A O 1
ATOM 1368 N N . SER A 1 184 ? -3.568 14.125 7.016 1 95.62 184 SER A N 1
ATOM 1369 C CA . SER A 1 184 ? -4.07 13.438 8.203 1 95.62 184 SER A CA 1
ATOM 1370 C C . SER A 1 184 ? -5.273 12.562 7.863 1 95.62 184 SER A C 1
ATOM 1372 O O . SER A 1 184 ? -5.273 11.359 8.141 1 95.62 184 SER A O 1
ATOM 1374 N N . PRO A 1 185 ? -6.266 13.172 7.211 1 97 185 PRO A N 1
ATOM 1375 C CA . PRO A 1 185 ? -7.379 12.312 6.793 1 97 185 PRO A CA 1
ATOM 1376 C C . PRO A 1 185 ? -6.926 11.117 5.961 1 97 185 PRO A C 1
ATOM 1378 O O . PRO A 1 185 ? -7.438 10.008 6.137 1 97 185 PRO A O 1
ATOM 1381 N N . ALA A 1 186 ? -5.969 11.281 5.121 1 96.81 186 ALA A N 1
ATOM 1382 C CA . ALA A 1 186 ? -5.496 10.219 4.23 1 96.81 186 ALA A CA 1
ATOM 1383 C C . ALA A 1 186 ? -4.871 9.078 5.023 1 96.81 186 ALA A C 1
ATOM 1385 O O . ALA A 1 186 ? -4.75 7.957 4.52 1 96.81 186 ALA A O 1
ATOM 1386 N N . LEU A 1 187 ? -4.461 9.359 6.23 1 97.25 187 LEU A N 1
ATOM 1387 C CA . LEU A 1 187 ? -3.811 8.359 7.074 1 97.25 187 LEU A CA 1
ATOM 1388 C C . LEU A 1 187 ? -4.824 7.68 7.988 1 97.25 187 LEU A C 1
ATOM 1390 O O . LEU A 1 187 ? -4.465 6.781 8.758 1 97.25 187 LEU A O 1
ATOM 1394 N N . THR A 1 188 ? -6.074 8.102 7.961 1 98.19 188 THR A N 1
ATOM 1395 C CA . THR A 1 188 ? -7.117 7.492 8.781 1 98.19 188 THR A CA 1
ATOM 1396 C C . THR A 1 188 ? -7.785 6.336 8.039 1 98.19 188 THR A C 1
ATOM 1398 O O . THR A 1 188 ? -7.438 6.047 6.891 1 98.19 188 THR A O 1
ATOM 1401 N N . ASP A 1 189 ? -8.695 5.617 8.656 1 98.38 189 ASP A N 1
ATOM 1402 C CA . ASP A 1 189 ? -9.281 4.395 8.109 1 98.38 189 ASP A CA 1
ATOM 1403 C C . ASP A 1 189 ? -10.422 4.715 7.148 1 98.38 189 ASP A C 1
ATOM 1405 O O . ASP A 1 189 ? -10.602 4.027 6.141 1 98.38 189 ASP A O 1
ATOM 1409 N N . PHE A 1 190 ? -11.227 5.75 7.465 1 98.69 190 PHE A N 1
ATOM 1410 C CA . PHE A 1 190 ? -12.375 6.121 6.645 1 98.69 190 PHE A CA 1
ATOM 1411 C C . PHE A 1 190 ? -12.469 7.637 6.504 1 98.69 190 PHE A C 1
ATOM 1413 O O . PHE A 1 190 ? -12.289 8.367 7.477 1 98.69 190 PHE A O 1
ATOM 1420 N N . ILE A 1 191 ? -12.711 8.094 5.312 1 98.75 191 ILE A N 1
ATOM 1421 C CA . ILE A 1 191 ? -12.914 9.5 5 1 98.75 191 ILE A CA 1
ATOM 1422 C C . ILE A 1 191 ? -14.328 9.719 4.461 1 98.75 191 ILE A C 1
ATOM 1424 O O . ILE A 1 191 ? -14.703 9.133 3.441 1 98.75 191 ILE A O 1
ATOM 1428 N N . VAL A 1 192 ? -15.078 10.484 5.125 1 98.81 192 VAL A N 1
ATOM 1429 C CA . VAL A 1 192 ? -16.438 10.82 4.73 1 98.81 192 VAL A CA 1
ATOM 1430 C C . VAL A 1 192 ? -16.531 12.305 4.375 1 98.81 192 VAL A C 1
ATOM 1432 O O . VAL A 1 192 ? -16.047 13.156 5.125 1 98.81 192 VAL A O 1
ATOM 1435 N N . MET A 1 193 ? -17.062 12.664 3.225 1 98.5 193 MET A N 1
ATOM 1436 C CA . MET A 1 193 ? -17.172 14.047 2.768 1 98.5 193 MET A CA 1
ATOM 1437 C C . MET A 1 193 ? -18.625 14.453 2.561 1 98.5 193 MET A C 1
ATOM 1439 O O . MET A 1 193 ? -19.453 13.625 2.191 1 98.5 193 MET A O 1
ATOM 1443 N N . ALA A 1 194 ? -18.938 15.68 2.807 1 97.81 194 ALA A N 1
ATOM 1444 C CA . ALA A 1 194 ? -20.25 16.219 2.492 1 97.81 194 ALA A CA 1
ATOM 1445 C C . ALA A 1 194 ? -20.266 16.828 1.094 1 97.81 194 ALA A C 1
ATOM 1447 O O . ALA A 1 194 ? -19.344 17.562 0.709 1 97.81 194 ALA A O 1
ATOM 1448 N N . ASP A 1 195 ? -21.297 16.609 0.375 1 96.81 195 ASP A N 1
ATOM 1449 C CA . ASP A 1 195 ? -21.453 17.062 -1.003 1 96.81 195 ASP A CA 1
ATOM 1450 C C . ASP A 1 195 ? -21.547 18.594 -1.071 1 96.81 195 ASP A C 1
ATOM 1452 O O . ASP A 1 195 ? -22.219 19.219 -0.239 1 96.81 195 ASP A O 1
ATOM 1456 N N . GLN A 1 196 ? -20.844 19.188 -1.957 1 94.5 196 GLN A N 1
ATOM 1457 C CA . GLN A 1 196 ? -20.922 20.594 -2.389 1 94.5 196 GLN A CA 1
ATOM 1458 C C . GLN A 1 196 ? -20.281 21.516 -1.36 1 94.5 196 GLN A C 1
ATOM 1460 O O . GLN A 1 196 ? -19.922 22.656 -1.683 1 94.5 196 GLN A O 1
ATOM 1465 N N . THR A 1 197 ? -20.109 21.078 -0.131 1 93.69 197 THR A N 1
ATOM 1466 C CA . THR A 1 197 ? -19.609 22 0.884 1 93.69 197 THR A CA 1
ATOM 1467 C C . THR A 1 197 ? -18.188 21.641 1.295 1 93.69 197 THR A C 1
ATOM 1469 O O . THR A 1 197 ? -17.547 22.375 2.059 1 93.69 197 THR A O 1
ATOM 1472 N N . SER A 1 198 ? -17.734 20.547 0.856 1 95.75 198 SER A N 1
ATOM 1473 C CA . SER A 1 198 ? -16.391 20.125 1.247 1 95.75 198 SER A CA 1
ATOM 1474 C C . SER A 1 198 ? -15.5 19.906 0.027 1 95.75 198 SER A C 1
ATOM 1476 O O . SER A 1 198 ? -16 19.609 -1.062 1 95.75 198 SER A O 1
ATOM 1478 N N . ASN A 1 199 ? -14.211 20.125 0.187 1 95.94 199 ASN A N 1
ATOM 1479 C CA . ASN A 1 199 ? -13.219 19.828 -0.842 1 95.94 199 ASN A CA 1
ATOM 1480 C C . ASN A 1 199 ? -11.859 19.484 -0.233 1 95.94 199 ASN A C 1
ATOM 1482 O O . ASN A 1 199 ? -11.539 19.953 0.866 1 95.94 199 ASN A O 1
ATOM 1486 N N . MET A 1 200 ? -11.141 18.641 -0.912 1 96.69 200 MET A N 1
ATOM 1487 C CA . MET A 1 200 ? -9.773 18.266 -0.555 1 96.69 200 MET A CA 1
ATOM 1488 C C . MET A 1 200 ? -8.859 18.344 -1.771 1 96.69 200 MET A C 1
ATOM 1490 O O . MET A 1 200 ? -9.227 17.891 -2.857 1 96.69 200 MET A O 1
ATOM 1494 N N . PHE A 1 201 ? -7.75 18.969 -1.64 1 95.5 201 PHE A N 1
ATOM 1495 C CA . PHE A 1 201 ? -6.711 18.906 -2.662 1 95.5 201 PHE A CA 1
ATOM 1496 C C . PHE A 1 201 ? -5.371 19.375 -2.094 1 95.5 201 PHE A C 1
ATOM 1498 O O . PHE A 1 201 ? -5.328 20.109 -1.108 1 95.5 201 PHE A O 1
ATOM 1505 N N . ILE A 1 202 ? -4.324 18.891 -2.629 1 92 202 ILE A N 1
ATOM 1506 C CA . ILE A 1 202 ? -2.984 19.297 -2.223 1 92 202 ILE A CA 1
ATOM 1507 C C . ILE A 1 202 ? -2.691 20.703 -2.742 1 92 202 ILE A C 1
ATOM 1509 O O . ILE A 1 202 ? -2.174 21.547 -2.008 1 92 202 ILE A O 1
ATOM 1513 N N . THR A 1 203 ? -2.98 20.859 -4.027 1 88.44 203 THR A N 1
ATOM 1514 C CA . THR A 1 203 ? -2.775 22.156 -4.652 1 88.44 203 THR A CA 1
ATOM 1515 C C . THR A 1 203 ? -4.098 22.719 -5.16 1 88.44 203 THR A C 1
ATOM 1517 O O . THR A 1 203 ? -4.812 22.062 -5.918 1 88.44 203 THR A O 1
ATOM 1520 N N . GLY A 1 204 ? -4.375 23.953 -4.738 1 89.12 204 GLY A N 1
ATOM 1521 C CA . GLY A 1 204 ? -5.641 24.562 -5.102 1 89.12 204 GLY A CA 1
ATOM 1522 C C . GLY A 1 204 ? -5.695 25 -6.559 1 89.12 204 GLY A C 1
ATOM 1523 O O . GLY A 1 204 ? -4.676 25 -7.246 1 89.12 204 GLY A O 1
ATOM 1524 N N . PRO A 1 205 ? -6.875 25.328 -7.027 1 91.31 205 PRO A N 1
ATOM 1525 C CA . PRO A 1 205 ? -7.098 25.688 -8.43 1 91.31 205 PRO A CA 1
ATOM 1526 C C . PRO A 1 205 ? -6.207 26.844 -8.891 1 91.31 205 PRO A C 1
ATOM 1528 O O . PRO A 1 205 ? -5.676 26.812 -10.008 1 91.31 205 PRO A O 1
ATOM 1531 N N . ASP A 1 206 ? -6.016 27.859 -8.039 1 85.38 206 ASP A N 1
ATOM 1532 C CA . ASP A 1 206 ? -5.23 29.031 -8.406 1 85.38 206 ASP A CA 1
ATOM 1533 C C . ASP A 1 206 ? -3.771 28.641 -8.664 1 85.38 206 ASP A C 1
ATOM 1535 O O . ASP A 1 206 ? -3.168 29.109 -9.633 1 85.38 206 ASP A O 1
ATOM 1539 N N . VAL A 1 207 ? -3.309 27.859 -7.785 1 82.88 207 VAL A N 1
ATOM 1540 C CA . VAL A 1 207 ? -1.924 27.422 -7.938 1 82.88 207 VAL A CA 1
ATOM 1541 C C . VAL A 1 207 ? -1.791 26.547 -9.18 1 82.88 207 VAL A C 1
ATOM 1543 O O . VAL A 1 207 ? -0.822 26.672 -9.938 1 82.88 207 VAL A O 1
ATOM 1546 N N . ILE A 1 208 ? -2.74 25.641 -9.383 1 89.69 208 ILE A N 1
ATOM 1547 C CA . ILE A 1 208 ? -2.725 24.766 -10.547 1 89.69 208 ILE A CA 1
ATOM 1548 C C . ILE A 1 208 ? -2.76 25.594 -11.828 1 89.69 208 ILE A C 1
ATOM 1550 O O . ILE A 1 208 ? -2.004 25.344 -12.766 1 89.69 208 ILE A O 1
ATOM 1554 N N . ARG A 1 209 ? -3.598 26.578 -11.805 1 89.56 209 ARG A N 1
ATOM 1555 C CA . ARG A 1 209 ? -3.682 27.469 -12.961 1 89.56 209 ARG A CA 1
ATOM 1556 C C . ARG A 1 209 ? -2.346 28.156 -13.219 1 89.56 209 ARG A C 1
ATOM 1558 O O . ARG A 1 209 ? -1.907 28.25 -14.367 1 89.56 209 ARG A O 1
ATOM 1565 N N . THR A 1 210 ? -1.743 28.594 -12.219 1 81.94 210 THR A N 1
ATOM 1566 C CA . THR A 1 210 ? -0.484 29.328 -12.336 1 81.94 210 THR A CA 1
ATOM 1567 C C . THR A 1 210 ? 0.624 28.406 -12.852 1 81.94 210 THR A C 1
ATOM 1569 O O . THR A 1 210 ? 1.437 28.812 -13.68 1 81.94 210 THR A O 1
ATOM 1572 N N . VAL A 1 211 ? 0.664 27.156 -12.414 1 81.38 211 VAL A N 1
ATOM 1573 C CA . VAL A 1 211 ? 1.784 26.266 -12.688 1 81.38 211 VAL A CA 1
ATOM 1574 C C . VAL A 1 211 ? 1.541 25.516 -13.984 1 81.38 211 VAL A C 1
ATOM 1576 O O . VAL A 1 211 ? 2.469 25.297 -14.773 1 81.38 211 VAL A O 1
ATOM 1579 N N . THR A 1 212 ? 0.309 25.062 -14.289 1 85.88 212 THR A N 1
ATOM 1580 C CA . THR A 1 212 ? 0.055 24.156 -15.406 1 85.88 212 THR A CA 1
ATOM 1581 C C . THR A 1 212 ? -0.796 24.844 -16.469 1 85.88 212 THR A C 1
ATOM 1583 O O . THR A 1 212 ? -0.9 24.344 -17.594 1 85.88 212 THR A O 1
ATOM 1586 N N . GLY A 1 213 ? -1.409 25.922 -16.141 1 87.56 213 GLY A N 1
ATOM 1587 C CA . GLY A 1 213 ? -2.297 26.609 -17.062 1 87.56 213 GLY A CA 1
ATOM 1588 C C . GLY A 1 213 ? -3.689 26.016 -17.109 1 87.56 213 GLY A C 1
ATOM 1589 O O . GLY A 1 213 ? -4.562 26.516 -17.828 1 87.56 213 GLY A O 1
ATOM 1590 N N . GLU A 1 214 ? -3.939 24.969 -16.375 1 90.56 214 GLU A N 1
ATOM 1591 C CA . GLU A 1 214 ? -5.246 24.312 -16.344 1 90.56 214 GLU A CA 1
ATOM 1592 C C . GLU A 1 214 ? -6.234 25.094 -15.484 1 90.56 214 GLU A C 1
ATOM 1594 O O . GLU A 1 214 ? -5.906 25.5 -14.367 1 90.56 214 GLU A O 1
ATOM 1599 N N . ASP A 1 215 ? -7.398 25.344 -16.047 1 92.19 215 ASP A N 1
ATOM 1600 C CA . ASP A 1 215 ? -8.477 25.969 -15.289 1 92.19 215 ASP A CA 1
ATOM 1601 C C . ASP A 1 215 ? -9.43 24.906 -14.719 1 92.19 215 ASP A C 1
ATOM 1603 O O . ASP A 1 215 ? -9.945 24.078 -15.453 1 92.19 215 ASP A O 1
ATOM 1607 N N . VAL A 1 216 ? -9.562 24.844 -13.43 1 94.31 216 VAL A N 1
ATOM 1608 C CA . VAL A 1 216 ? -10.414 23.875 -12.758 1 94.31 216 VAL A CA 1
ATOM 1609 C C . VAL A 1 216 ? -11.039 24.5 -11.516 1 94.31 216 VAL A C 1
ATOM 1611 O O . VAL A 1 216 ? -10.406 25.312 -10.836 1 94.31 216 VAL A O 1
ATOM 1614 N N . ASP A 1 217 ? -12.281 24.297 -11.32 1 94.62 217 ASP A N 1
ATOM 1615 C CA . ASP A 1 217 ? -12.93 24.844 -10.133 1 94.62 217 ASP A CA 1
ATOM 1616 C C . ASP A 1 217 ? -12.727 23.922 -8.922 1 94.62 217 ASP A C 1
ATOM 1618 O O . ASP A 1 217 ? -12.234 22.797 -9.062 1 94.62 217 ASP A O 1
ATOM 1622 N N . PHE A 1 218 ? -13.078 24.375 -7.773 1 93.75 218 PHE A N 1
ATOM 1623 C CA . PHE A 1 218 ? -12.859 23.672 -6.508 1 93.75 218 PHE A CA 1
ATOM 1624 C C . PHE A 1 218 ? -13.578 22.328 -6.504 1 93.75 218 PHE A C 1
ATOM 1626 O O . PHE A 1 218 ? -13 21.312 -6.113 1 93.75 218 PHE A O 1
ATOM 1633 N N . GLU A 1 219 ? -14.805 22.312 -6.887 1 94.75 219 GLU A N 1
ATOM 1634 C CA . GLU A 1 219 ? -15.633 21.109 -6.852 1 94.75 219 GLU A CA 1
ATOM 1635 C C . GLU A 1 219 ? -15.102 20.047 -7.82 1 94.75 219 GLU A C 1
ATOM 1637 O O . GLU A 1 219 ? -15.047 18.859 -7.48 1 94.75 219 GLU A O 1
ATOM 1642 N N . THR A 1 220 ? -14.773 20.5 -8.938 1 96 220 THR A N 1
ATOM 1643 C CA . THR A 1 220 ? -14.25 19.578 -9.945 1 96 220 THR A CA 1
ATOM 1644 C C . THR A 1 220 ? -12.883 19.047 -9.516 1 96 220 THR A C 1
ATOM 1646 O O . THR A 1 220 ? -12.578 17.875 -9.742 1 96 220 THR A O 1
ATOM 1649 N N . LEU A 1 221 ? -12.141 19.844 -8.891 1 95.81 221 LEU A N 1
ATOM 1650 C CA . LEU A 1 221 ? -10.781 19.469 -8.5 1 95.81 221 LEU A CA 1
ATOM 1651 C C . LEU A 1 221 ? -10.812 18.484 -7.324 1 95.81 221 LEU A C 1
ATOM 1653 O O . LEU A 1 221 ? -10.141 17.453 -7.355 1 95.81 221 LEU A O 1
ATOM 1657 N N . GLY A 1 222 ? -11.57 18.891 -6.348 1 97.19 222 GLY A N 1
ATOM 1658 C CA . GLY A 1 222 ? -11.445 18.109 -5.129 1 97.19 222 GLY A CA 1
ATOM 1659 C C . GLY A 1 222 ? -12.734 18.031 -4.332 1 97.19 222 GLY A C 1
ATOM 1660 O O . GLY A 1 222 ? -12.703 17.922 -3.105 1 97.19 222 GLY A O 1
ATOM 1661 N N . GLY A 1 223 ? -13.844 18.109 -4.961 1 97.19 223 GLY A N 1
ATOM 1662 C CA . GLY A 1 223 ? -15.117 17.984 -4.277 1 97.19 223 GLY A CA 1
ATOM 1663 C C . GLY A 1 223 ? -15.414 16.562 -3.844 1 97.19 223 GLY A C 1
ATOM 1664 O O . GLY A 1 223 ? -14.664 15.633 -4.16 1 97.19 223 GLY A O 1
ATOM 1665 N N . ALA A 1 224 ? -16.484 16.438 -3.086 1 97.88 224 ALA A N 1
ATOM 1666 C CA . ALA A 1 224 ? -16.875 15.133 -2.549 1 97.88 224 ALA A CA 1
ATOM 1667 C C . ALA A 1 224 ? -17.125 14.125 -3.67 1 97.88 224 ALA A C 1
ATOM 1669 O O . ALA A 1 224 ? -16.719 12.969 -3.58 1 97.88 224 ALA A O 1
ATOM 1670 N N . ARG A 1 225 ? -17.781 14.547 -4.68 1 97 225 ARG A N 1
ATOM 1671 C CA . ARG A 1 225 ? -18.094 13.641 -5.781 1 97 225 ARG A CA 1
ATOM 1672 C C . ARG A 1 225 ? -16.812 13.148 -6.465 1 97 225 ARG A C 1
ATOM 1674 O O . ARG A 1 225 ? -16.688 11.961 -6.781 1 97 225 ARG A O 1
ATOM 1681 N N . THR A 1 226 ? -15.898 14.078 -6.707 1 97.44 226 THR A N 1
ATOM 1682 C CA . THR A 1 226 ? -14.625 13.727 -7.328 1 97.44 226 THR A CA 1
ATOM 1683 C C . THR A 1 226 ? -13.891 12.68 -6.5 1 97.44 226 THR A C 1
ATOM 1685 O O . THR A 1 226 ? -13.438 11.664 -7.031 1 97.44 226 THR A O 1
ATOM 1688 N N . HIS A 1 227 ? -13.797 12.828 -5.246 1 97.81 227 HIS A N 1
ATOM 1689 C CA . HIS A 1 227 ? -13.016 11.945 -4.391 1 97.81 227 HIS A CA 1
ATOM 1690 C C . HIS A 1 227 ? -13.742 10.625 -4.156 1 97.81 227 HIS A C 1
ATOM 1692 O O . HIS A 1 227 ? -13.117 9.609 -3.846 1 97.81 227 HIS A O 1
ATOM 1698 N N . ASN A 1 228 ? -15.086 10.617 -4.355 1 98 228 ASN A N 1
ATOM 1699 C CA . ASN A 1 228 ? -15.852 9.391 -4.168 1 98 228 ASN A CA 1
ATOM 1700 C C . ASN A 1 228 ? -15.953 8.586 -5.461 1 98 228 ASN A C 1
ATOM 1702 O O . ASN A 1 228 ? -16.156 7.371 -5.43 1 98 228 ASN A O 1
ATOM 1706 N N . SER A 1 229 ? -15.789 9.234 -6.57 1 96.81 229 SER A N 1
ATOM 1707 C CA . SER A 1 229 ? -16.078 8.523 -7.816 1 96.81 229 SER A CA 1
ATOM 1708 C C . SER A 1 229 ? -14.828 8.352 -8.664 1 96.81 229 SER A C 1
ATOM 1710 O O . SER A 1 229 ? -14.75 7.441 -9.484 1 96.81 229 SER A O 1
ATOM 1712 N N . LYS A 1 230 ? -13.852 9.195 -8.461 1 95.81 230 LYS A N 1
ATOM 1713 C CA . LYS A 1 230 ? -12.719 9.211 -9.383 1 95.81 230 LYS A CA 1
ATOM 1714 C C . LYS A 1 230 ? -11.422 8.844 -8.656 1 95.81 230 LYS A C 1
ATOM 1716 O O . LYS A 1 230 ? -10.758 7.867 -9.016 1 95.81 230 LYS A O 1
ATOM 1721 N N . SER A 1 231 ? -11.133 9.586 -7.613 1 96.06 231 SER A N 1
ATOM 1722 C CA . SER A 1 231 ? -9.82 9.461 -6.996 1 96.06 231 SER A CA 1
ATOM 1723 C C . SER A 1 231 ? -9.773 8.297 -6.008 1 96.06 231 SER A C 1
ATOM 1725 O O . SER A 1 231 ? -8.695 7.809 -5.668 1 96.06 231 SER A O 1
ATOM 1727 N N . GLY A 1 232 ? -10.938 7.91 -5.441 1 96.44 232 GLY A N 1
ATOM 1728 C CA . GLY A 1 232 ? -11 6.848 -4.449 1 96.44 232 GLY A CA 1
ATOM 1729 C C . GLY A 1 232 ? -10.5 7.281 -3.084 1 96.44 232 GLY A C 1
ATOM 1730 O O . GLY A 1 232 ? -10.266 6.445 -2.209 1 96.44 232 GLY A O 1
ATOM 1731 N N . VAL A 1 233 ? -10.336 8.609 -2.871 1 97.56 233 VAL A N 1
ATOM 1732 C CA . VAL A 1 233 ? -9.812 9.125 -1.61 1 97.56 233 VAL A CA 1
ATOM 1733 C C . VAL A 1 233 ? -10.883 9.016 -0.524 1 97.56 233 VAL A C 1
ATOM 1735 O O . VAL A 1 233 ? -10.586 8.641 0.612 1 97.56 233 VAL A O 1
ATOM 1738 N N . ALA A 1 234 ? -12.086 9.312 -0.901 1 98.31 234 ALA A N 1
ATOM 1739 C CA . ALA A 1 234 ? -13.164 9.32 0.082 1 98.31 234 ALA A CA 1
ATOM 1740 C C . ALA A 1 234 ? -13.945 8.008 0.055 1 98.31 234 ALA A C 1
ATOM 1742 O O . ALA A 1 234 ? -13.992 7.328 -0.971 1 98.31 234 ALA A O 1
ATOM 1743 N N . HIS A 1 235 ? -14.586 7.719 1.188 1 98.44 235 HIS A N 1
ATOM 1744 C CA . HIS A 1 235 ? -15.234 6.43 1.371 1 98.44 235 HIS A CA 1
ATOM 1745 C C . HIS A 1 235 ? -16.75 6.566 1.307 1 98.44 235 HIS A C 1
ATOM 1747 O O . HIS A 1 235 ? -17.469 5.578 1.095 1 98.44 235 HIS A O 1
ATOM 1753 N N . TYR A 1 236 ? -17.234 7.727 1.563 1 98.62 236 TYR A N 1
ATOM 1754 C CA . TYR A 1 236 ? -18.656 7.988 1.502 1 98.62 236 TYR A CA 1
ATOM 1755 C C . TYR A 1 236 ? -18.938 9.461 1.23 1 98.62 236 TYR A C 1
ATOM 1757 O O . TYR A 1 236 ? -18.266 10.336 1.778 1 98.62 236 TYR A O 1
ATOM 1765 N N . MET A 1 237 ? -19.938 9.719 0.392 1 98.5 237 MET A N 1
ATOM 1766 C CA . MET A 1 237 ? -20.391 11.078 0.1 1 98.5 237 MET A CA 1
ATOM 1767 C C . MET A 1 237 ? -21.75 11.336 0.73 1 98.5 237 MET A C 1
ATOM 1769 O O . MET A 1 237 ? -22.781 10.844 0.238 1 98.5 237 MET A O 1
ATOM 1773 N N . GLY A 1 238 ? -21.75 12.062 1.805 1 98.44 238 GLY A N 1
ATOM 1774 C CA . GLY A 1 238 ? -23.031 12.5 2.367 1 98.44 238 GLY A CA 1
ATOM 1775 C C . GLY A 1 238 ? -23.703 13.578 1.543 1 98.44 238 GLY A C 1
ATOM 1776 O O . GLY A 1 238 ? -23.047 14.477 1.018 1 98.44 238 GLY A O 1
ATOM 1777 N N . SER A 1 239 ? -25.062 13.516 1.427 1 97.69 239 SER A N 1
ATOM 1778 C CA . SER A 1 239 ? -25.812 14.547 0.71 1 97.69 239 SER A CA 1
ATOM 1779 C C . SER A 1 239 ? -25.719 15.891 1.417 1 97.69 239 SER A C 1
ATOM 1781 O O . SER A 1 239 ? -25.844 16.938 0.782 1 97.69 239 SER A O 1
ATOM 1783 N N . ASP A 1 240 ? -25.547 15.914 2.643 1 96.81 240 ASP A N 1
ATOM 1784 C CA . ASP A 1 240 ? -25.312 17.062 3.508 1 96.81 240 ASP A CA 1
ATOM 1785 C C . ASP A 1 240 ? -24.594 16.656 4.789 1 96.81 240 ASP A C 1
ATOM 1787 O O . ASP A 1 240 ? -24.188 15.5 4.934 1 96.81 240 ASP A O 1
ATOM 1791 N N . GLU A 1 241 ? -24.344 17.578 5.723 1 97.44 241 GLU A N 1
ATOM 1792 C CA . GLU A 1 241 ? -23.594 17.297 6.945 1 97.44 241 GLU A CA 1
ATOM 1793 C C . GLU A 1 241 ? -24.312 16.266 7.805 1 97.44 241 GLU A C 1
ATOM 1795 O O . GLU A 1 241 ? -23.672 15.383 8.391 1 97.44 241 GLU A O 1
ATOM 1800 N N . ASP A 1 242 ? -25.625 16.359 7.875 1 97.81 242 ASP A N 1
ATOM 1801 C CA . ASP A 1 242 ? -26.391 15.438 8.711 1 97.81 242 ASP A CA 1
ATOM 1802 C C . ASP A 1 242 ? -26.266 14.008 8.195 1 97.81 242 ASP A C 1
ATOM 1804 O O . ASP A 1 242 ? -26.047 13.078 8.977 1 97.81 242 ASP A O 1
ATOM 1808 N N . ASP A 1 243 ? -26.406 13.883 6.945 1 98.31 243 ASP A N 1
ATOM 1809 C CA . ASP A 1 243 ? -26.25 12.57 6.324 1 98.31 243 ASP A CA 1
ATOM 1810 C C . ASP A 1 243 ? -24.844 12.008 6.566 1 98.31 243 ASP A C 1
ATOM 1812 O O . ASP A 1 243 ? -24.703 10.82 6.871 1 98.31 243 ASP A O 1
ATOM 1816 N N . ALA A 1 244 ? -23.844 12.805 6.383 1 98.5 244 ALA A N 1
ATOM 1817 C CA . ALA A 1 244 ? -22.453 12.398 6.621 1 98.5 244 ALA A CA 1
ATOM 1818 C C . ALA A 1 244 ? -22.25 11.953 8.062 1 98.5 244 ALA A C 1
ATOM 1820 O O . ALA A 1 244 ? -21.641 10.906 8.32 1 98.5 244 ALA A O 1
ATOM 1821 N N . ILE A 1 245 ? -22.75 12.727 8.984 1 98.5 245 ILE A N 1
ATOM 1822 C CA . ILE A 1 245 ? -22.594 12.445 10.406 1 98.5 245 ILE A CA 1
ATOM 1823 C C . ILE A 1 245 ? -23.344 11.156 10.758 1 98.5 245 ILE A C 1
ATOM 1825 O O . ILE A 1 245 ? -22.844 10.32 11.508 1 98.5 245 ILE A O 1
ATOM 1829 N N . ASP A 1 246 ? -24.516 11 10.211 1 98.25 246 ASP A N 1
ATOM 1830 C CA . ASP A 1 246 ? -25.297 9.789 10.445 1 98.25 246 ASP A CA 1
ATOM 1831 C C . ASP A 1 246 ? -24.547 8.547 9.953 1 98.25 246 ASP A C 1
ATOM 1833 O O . ASP A 1 246 ? -24.578 7.496 10.594 1 98.25 246 ASP A O 1
ATOM 1837 N N . TYR A 1 247 ? -23.984 8.648 8.828 1 98.44 247 TYR A N 1
ATOM 1838 C CA . TYR A 1 247 ? -23.188 7.547 8.289 1 98.44 247 TYR A CA 1
ATOM 1839 C C . TYR A 1 247 ? -22.078 7.152 9.258 1 98.44 247 TYR A C 1
ATOM 1841 O O . TYR A 1 247 ? -21.844 5.965 9.484 1 98.44 247 TYR A O 1
ATOM 1849 N N . VAL A 1 248 ? -21.375 8.125 9.773 1 98.5 248 VAL A N 1
ATOM 1850 C CA . VAL A 1 248 ? -20.266 7.863 10.688 1 98.5 248 VAL A CA 1
ATOM 1851 C C . VAL A 1 248 ? -20.781 7.172 11.945 1 98.5 248 VAL A C 1
ATOM 1853 O O . VAL A 1 248 ? -20.172 6.223 12.438 1 98.5 248 VAL A O 1
ATOM 1856 N N . ARG A 1 249 ? -21.906 7.652 12.453 1 97.81 249 ARG A N 1
ATOM 1857 C CA . ARG A 1 249 ? -22.5 7.012 13.617 1 97.81 249 ARG A CA 1
ATOM 1858 C C . ARG A 1 249 ? -22.812 5.543 13.344 1 97.81 249 ARG A C 1
ATOM 1860 O O . ARG A 1 249 ? -22.531 4.68 14.172 1 97.81 249 ARG A O 1
ATOM 1867 N N . HIS A 1 250 ? -23.344 5.297 12.18 1 97.25 250 HIS A N 1
ATOM 1868 C CA . HIS A 1 250 ? -23.656 3.928 11.781 1 97.25 250 HIS A CA 1
ATOM 1869 C C . HIS A 1 250 ? -22.375 3.105 11.617 1 97.25 250 HIS A C 1
ATOM 1871 O O . HIS A 1 250 ? -22.312 1.952 12.055 1 97.25 250 HIS A O 1
ATOM 1877 N N . LEU A 1 251 ? -21.391 3.656 11.031 1 98.25 251 LEU A N 1
ATOM 1878 C CA . LEU A 1 251 ? -20.109 3.002 10.789 1 98.25 251 LEU A CA 1
ATOM 1879 C C . LEU A 1 251 ? -19.469 2.562 12.102 1 98.25 251 LEU A C 1
ATOM 1881 O O . LEU A 1 251 ? -18.953 1.447 12.203 1 98.25 251 LEU A O 1
ATOM 1885 N N . VAL A 1 252 ? -19.531 3.406 13.086 1 97.19 252 VAL A N 1
ATOM 1886 C CA . VAL A 1 252 ? -18.906 3.137 14.375 1 97.19 252 VAL A CA 1
ATOM 1887 C C . VAL A 1 252 ? -19.547 1.905 15.008 1 97.19 252 VAL A C 1
ATOM 1889 O O . VAL A 1 252 ? -18.891 1.16 15.742 1 97.19 252 VAL A O 1
ATOM 1892 N N . SER A 1 253 ? -20.797 1.623 14.695 1 95.94 253 SER A N 1
ATOM 1893 C CA . SER A 1 253 ? -21.5 0.482 15.266 1 95.94 253 SER A CA 1
ATOM 1894 C C . SER A 1 253 ? -20.953 -0.835 14.719 1 95.94 253 SER A C 1
ATOM 1896 O O . SER A 1 253 ? -21.219 -1.9 15.281 1 95.94 253 SER A O 1
ATOM 1898 N N . TYR A 1 254 ? -20.203 -0.822 13.648 1 97.75 254 TYR A N 1
ATOM 1899 C CA . TYR A 1 254 ? -19.641 -2.031 13.055 1 97.75 254 TYR A CA 1
ATOM 1900 C C . TYR A 1 254 ? -18.203 -2.24 13.5 1 97.75 254 TYR A C 1
ATOM 1902 O O . TYR A 1 254 ? -17.625 -3.297 13.258 1 97.75 254 TYR A O 1
ATOM 1910 N N . LEU A 1 255 ? -17.594 -1.208 14.125 1 98.06 255 LEU A N 1
ATOM 1911 C CA . LEU A 1 255 ? -16.172 -1.229 14.445 1 98.06 255 LEU A CA 1
ATOM 1912 C C . LEU A 1 255 ? -15.953 -1.46 15.945 1 98.06 255 LEU A C 1
ATOM 1914 O O . LEU A 1 255 ? -16.766 -1.02 16.766 1 98.06 255 LEU A O 1
ATOM 1918 N N . PRO A 1 256 ? -14.914 -2.145 16.312 1 97.62 256 PRO A N 1
ATOM 1919 C CA . PRO A 1 256 ? -14.562 -2.25 17.734 1 97.62 256 PRO A CA 1
ATOM 1920 C C . PRO A 1 256 ? -13.977 -0.958 18.297 1 97.62 256 PRO A C 1
ATOM 1922 O O . PRO A 1 256 ? -13.727 -0.012 17.547 1 97.62 256 PRO A O 1
ATOM 1925 N N . GLN A 1 257 ? -13.828 -0.953 19.625 1 96.69 257 GLN A N 1
ATOM 1926 C CA . GLN A 1 257 ? -13.172 0.187 20.266 1 96.69 257 GLN A CA 1
ATOM 1927 C C . GLN A 1 257 ? -11.703 0.261 19.875 1 96.69 257 GLN A C 1
ATOM 1929 O O . GLN A 1 257 ? -11.148 1.353 19.703 1 96.69 257 GLN A O 1
ATOM 1934 N N . ASN A 1 258 ? -11.117 -0.817 19.75 1 96.75 258 ASN A N 1
ATOM 1935 C CA . ASN A 1 258 ? -9.703 -0.952 19.406 1 96.75 258 ASN A CA 1
ATOM 1936 C C . ASN A 1 258 ? -9.375 -2.363 18.922 1 96.75 258 ASN A C 1
ATOM 1938 O O . ASN A 1 258 ? -10.266 -3.213 18.828 1 96.75 258 ASN A O 1
ATOM 1942 N N . ASN A 1 259 ? -8.109 -2.646 18.609 1 95.44 259 ASN A N 1
ATOM 1943 C CA . ASN A 1 259 ? -7.695 -3.908 18.016 1 95.44 259 ASN A CA 1
ATOM 1944 C C . ASN A 1 259 ? -7.688 -5.039 19.031 1 95.44 259 ASN A C 1
ATOM 1946 O O . ASN A 1 259 ? -7.465 -6.199 18.688 1 95.44 259 ASN A O 1
ATOM 1950 N N . LEU A 1 260 ? -7.93 -4.754 20.328 1 92.56 260 LEU A N 1
ATOM 1951 C CA . LEU A 1 260 ? -7.938 -5.77 21.375 1 92.56 260 LEU A CA 1
ATOM 1952 C C . LEU A 1 260 ? -9.367 -6.117 21.781 1 92.56 260 LEU A C 1
ATOM 1954 O O . LEU A 1 260 ? -9.578 -7 22.625 1 92.56 260 LEU A O 1
ATOM 1958 N N . SER A 1 261 ? -10.281 -5.391 21.172 1 91.75 261 SER A N 1
ATOM 1959 C CA . SER A 1 261 ? -11.688 -5.641 21.469 1 91.75 261 SER A CA 1
ATOM 1960 C C . SER A 1 261 ? -12.445 -6.086 20.219 1 91.75 261 SER A C 1
ATOM 1962 O O . SER A 1 261 ? -11.977 -5.879 19.094 1 91.75 261 SER A O 1
ATOM 1964 N N . ASP A 1 262 ? -13.57 -6.711 20.469 1 91.12 262 ASP A N 1
ATOM 1965 C CA . ASP A 1 262 ? -14.445 -7.102 19.359 1 91.12 262 ASP A CA 1
ATOM 1966 C C . ASP A 1 262 ? -15.445 -6 19.031 1 91.12 262 ASP A C 1
ATOM 1968 O O . ASP A 1 262 ? -15.727 -5.141 19.875 1 91.12 262 ASP A O 1
ATOM 1972 N N . ALA A 1 263 ? -15.906 -6.035 17.812 1 93.75 263 ALA A N 1
ATOM 1973 C CA . ALA A 1 263 ? -16.984 -5.129 17.438 1 93.75 263 ALA A CA 1
ATOM 1974 C C . ALA A 1 263 ? -18.234 -5.391 18.297 1 93.75 263 ALA A C 1
ATOM 1976 O O . ALA A 1 263 ? -18.422 -6.492 18.812 1 93.75 263 ALA A O 1
ATOM 1977 N N . PRO A 1 264 ? -19.031 -4.336 18.438 1 92.19 264 PRO A N 1
ATOM 1978 C CA . PRO A 1 264 ? -20.281 -4.543 19.188 1 92.19 264 PRO A CA 1
ATOM 1979 C C . PRO A 1 264 ? -21.172 -5.602 18.547 1 92.19 264 PRO A C 1
ATOM 1981 O O . PRO A 1 264 ? -21.172 -5.766 17.312 1 92.19 264 PRO A O 1
ATOM 1984 N N . SER A 1 265 ? -21.891 -6.344 19.375 1 91.38 265 SER A N 1
ATOM 1985 C CA . SER A 1 265 ? -22.812 -7.387 18.906 1 91.38 265 SER A CA 1
ATOM 1986 C C . SER A 1 265 ? -24.266 -6.996 19.156 1 91.38 265 SER A C 1
ATOM 1988 O O . SER A 1 265 ? -24.594 -6.441 20.219 1 91.38 265 SER A O 1
ATOM 1990 N N . PHE A 1 266 ? -25.031 -7.191 18.141 1 91.62 266 PHE A N 1
ATOM 1991 C CA . PHE A 1 266 ? -26.453 -6.941 18.234 1 91.62 266 PHE A CA 1
ATOM 1992 C C . PHE A 1 266 ? -27.25 -8.219 17.969 1 91.62 266 PHE A C 1
ATOM 1994 O O . PHE A 1 266 ? -27.938 -8.328 16.953 1 91.62 266 PHE A O 1
ATOM 2001 N N . PRO A 1 267 ? -27.281 -9.062 18.906 1 88.25 267 PRO A N 1
ATOM 2002 C CA . PRO A 1 267 ? -27.969 -10.336 18.672 1 88.25 267 PRO A CA 1
ATOM 2003 C C . PRO A 1 267 ? -29.453 -10.156 18.375 1 88.25 267 PRO A C 1
ATOM 2005 O O . PRO A 1 267 ? -30.109 -9.297 18.969 1 88.25 267 PRO A O 1
ATOM 2008 N N . PRO A 1 268 ? -29.812 -10.953 17.359 1 86.31 268 PRO A N 1
ATOM 2009 C CA . PRO A 1 268 ? -31.25 -10.875 17.078 1 86.31 268 PRO A CA 1
ATOM 2010 C C . PRO A 1 268 ? -32.094 -11.359 18.25 1 86.31 268 PRO A C 1
ATOM 2012 O O . PRO A 1 268 ? -31.625 -12.125 19.094 1 86.31 268 PRO A O 1
ATOM 2015 N N . GLU A 1 269 ? -33.281 -10.781 18.266 1 84.88 269 GLU A N 1
ATOM 2016 C CA . GLU A 1 269 ? -34.188 -11.172 19.312 1 84.88 269 GLU A CA 1
ATOM 2017 C C . GLU A 1 269 ? -34.5 -12.664 19.25 1 84.88 269 GLU A C 1
ATOM 2019 O O . GLU A 1 269 ? -34.531 -13.352 20.281 1 84.88 269 GLU A O 1
ATOM 2024 N N . ASP A 1 270 ? -34.781 -13.102 18.031 1 83.5 270 ASP A N 1
ATOM 2025 C CA . ASP A 1 270 ? -35.094 -14.516 17.828 1 83.5 270 ASP A CA 1
ATOM 2026 C C . ASP A 1 270 ? -33.844 -15.289 17.406 1 83.5 270 ASP A C 1
ATOM 2028 O O . ASP A 1 270 ? -32.938 -14.727 16.797 1 83.5 270 ASP A O 1
ATOM 2032 N N . GLU A 1 271 ? -33.844 -16.5 17.922 1 81.75 271 GLU A N 1
ATOM 2033 C CA . GLU A 1 271 ? -32.75 -17.359 17.516 1 81.75 271 GLU A CA 1
ATOM 2034 C C . GLU A 1 271 ? -32.688 -17.5 15.992 1 81.75 271 GLU A C 1
ATOM 2036 O O . GLU A 1 271 ? -33.719 -17.562 15.328 1 81.75 271 GLU A O 1
ATOM 2041 N N . THR A 1 272 ? -31.484 -17.469 15.539 1 85.81 272 THR A N 1
ATOM 2042 C CA . THR A 1 272 ? -31.297 -17.609 14.102 1 85.81 272 THR A CA 1
ATOM 2043 C C . THR A 1 272 ? -31.781 -18.969 13.617 1 85.81 272 THR A C 1
ATOM 2045 O O . THR A 1 272 ? -31.438 -20 14.203 1 85.81 272 THR A O 1
ATOM 2048 N N . VAL A 1 273 ? -32.656 -19.031 12.672 1 84.12 273 VAL A N 1
ATOM 2049 C CA . VAL A 1 273 ? -33.188 -20.25 12.086 1 84.12 273 VAL A CA 1
ATOM 2050 C C . VAL A 1 273 ? -32.156 -20.891 11.18 1 84.12 273 VAL A C 1
ATOM 2052 O O . VAL A 1 273 ? -31.719 -20.297 10.18 1 84.12 273 VAL A O 1
ATOM 2055 N N . LEU A 1 274 ? -31.688 -22.031 11.539 1 90.62 274 LEU A N 1
ATOM 2056 C CA . LEU A 1 274 ? -30.656 -22.703 10.773 1 90.62 274 LEU A CA 1
ATOM 2057 C C . LEU A 1 274 ? -31.266 -23.672 9.773 1 90.62 274 LEU A C 1
ATOM 2059 O O . LEU A 1 274 ? -30.859 -24.844 9.688 1 90.62 274 LEU A O 1
ATOM 2063 N N . GLU A 1 275 ? -32.344 -23.312 9.195 1 91.31 275 GLU A N 1
ATOM 2064 C CA . GLU A 1 275 ? -33 -23.984 8.078 1 91.31 275 GLU A CA 1
ATOM 2065 C C . GLU A 1 275 ? -33.281 -23.016 6.922 1 91.31 275 GLU A C 1
ATOM 2067 O O . GLU A 1 275 ? -33.344 -21.812 7.121 1 91.31 275 GLU A O 1
ATOM 2072 N N . VAL A 1 276 ? -33.281 -23.672 5.812 1 95.06 276 VAL A N 1
ATOM 2073 C CA . VAL A 1 276 ? -33.594 -22.875 4.629 1 95.06 276 VAL A CA 1
ATOM 2074 C C . VAL A 1 276 ? -34.969 -22.281 4.742 1 95.06 276 VAL A C 1
ATOM 2076 O O . VAL A 1 276 ? -35.938 -22.984 5.043 1 95.06 276 VAL A O 1
ATOM 2079 N N . THR A 1 277 ? -35.094 -21.016 4.594 1 93.38 277 THR A N 1
ATOM 2080 C CA . THR A 1 277 ? -36.375 -20.312 4.664 1 93.38 277 THR A CA 1
ATOM 2081 C C . THR A 1 277 ? -36.875 -19.922 3.271 1 93.38 277 THR A C 1
ATOM 2083 O O . THR A 1 277 ? -36.156 -20.094 2.287 1 93.38 277 THR A O 1
ATOM 2086 N N . ALA A 1 278 ? -38.094 -19.375 3.238 1 91.88 278 ALA A N 1
ATOM 2087 C CA . ALA A 1 278 ? -38.656 -18.906 1.971 1 91.88 278 ALA A CA 1
ATOM 2088 C C . ALA A 1 278 ? -37.844 -17.781 1.376 1 91.88 278 ALA A C 1
ATOM 2090 O O . ALA A 1 278 ? -37.688 -17.688 0.156 1 91.88 278 ALA A O 1
ATOM 2091 N N . ASP A 1 279 ? -37.281 -16.953 2.205 1 90.88 279 ASP A N 1
ATOM 2092 C CA . ASP A 1 279 ? -36.438 -15.852 1.75 1 90.88 279 ASP A CA 1
ATOM 2093 C C . ASP A 1 279 ? -35.156 -16.359 1.135 1 90.88 279 ASP A C 1
ATOM 2095 O O . ASP A 1 279 ? -34.656 -15.789 0.159 1 90.88 279 ASP A O 1
ATOM 2099 N N . ASP A 1 280 ? -34.625 -17.438 1.674 1 94.69 280 ASP A N 1
ATOM 2100 C CA . ASP A 1 280 ? -33.406 -18.031 1.164 1 94.69 280 ASP A CA 1
ATOM 2101 C C . ASP A 1 280 ? -33.594 -18.594 -0.242 1 94.69 280 ASP A C 1
ATOM 2103 O O . ASP A 1 280 ? -32.688 -18.547 -1.068 1 94.69 280 ASP A O 1
ATOM 2107 N N . GLU A 1 281 ? -34.781 -19.109 -0.516 1 94.88 281 GLU A N 1
ATOM 2108 C CA . GLU A 1 281 ? -35.062 -19.828 -1.757 1 94.88 281 GLU A CA 1
ATOM 2109 C C . GLU A 1 281 ? -34.969 -18.891 -2.963 1 94.88 281 GLU A C 1
ATOM 2111 O O . GLU A 1 281 ? -34.781 -19.344 -4.09 1 94.88 281 GLU A O 1
ATOM 2116 N N . ALA A 1 282 ? -35.125 -17.641 -2.73 1 93.88 282 ALA A N 1
ATOM 2117 C CA . ALA A 1 282 ? -35.031 -16.656 -3.803 1 93.88 282 ALA A CA 1
ATOM 2118 C C . ALA A 1 282 ? -33.656 -16.703 -4.457 1 93.88 282 ALA A C 1
ATOM 2120 O O . ALA A 1 282 ? -33.5 -16.422 -5.652 1 93.88 282 ALA A O 1
ATOM 2121 N N . LEU A 1 283 ? -32.625 -17.109 -3.736 1 96.06 283 LEU A N 1
ATOM 2122 C CA . LEU A 1 283 ? -31.25 -17.156 -4.238 1 96.06 283 LEU A CA 1
ATOM 2123 C C . LEU A 1 283 ? -31.109 -18.234 -5.32 1 96.06 283 LEU A C 1
ATOM 2125 O O . LEU A 1 283 ? -30.188 -18.172 -6.137 1 96.06 283 LEU A O 1
ATOM 2129 N N . ASP A 1 284 ? -32.031 -19.203 -5.328 1 96.19 284 ASP A N 1
ATOM 2130 C CA . ASP A 1 284 ? -31.953 -20.297 -6.297 1 96.19 284 ASP A CA 1
ATOM 2131 C C . ASP A 1 284 ? -32.25 -19.797 -7.707 1 96.19 284 ASP A C 1
ATOM 2133 O O . ASP A 1 284 ? -31.953 -20.484 -8.688 1 96.19 284 ASP A O 1
ATOM 2137 N N . GLU A 1 285 ? -32.812 -18.594 -7.793 1 95.06 285 GLU A N 1
ATOM 2138 C CA . GLU A 1 285 ? -33.156 -18.047 -9.094 1 95.06 285 GLU A CA 1
ATOM 2139 C C . GLU A 1 285 ? -32.344 -16.812 -9.414 1 95.06 285 GLU A C 1
ATOM 2141 O O . GLU A 1 285 ? -32.594 -16.109 -10.398 1 95.06 285 GLU A O 1
ATOM 2146 N N . LEU A 1 286 ? -31.406 -16.531 -8.586 1 95.75 286 LEU A N 1
ATOM 2147 C CA . LEU A 1 286 ? -30.672 -15.281 -8.711 1 95.75 286 LEU A CA 1
ATOM 2148 C C . LEU A 1 286 ? -29.797 -15.281 -9.961 1 95.75 286 LEU A C 1
ATOM 2150 O O . LEU A 1 286 ? -29.75 -14.297 -10.695 1 95.75 286 LEU A O 1
ATOM 2154 N N . ILE A 1 287 ? -29.016 -16.359 -10.258 1 95.62 287 ILE A N 1
ATOM 2155 C CA . ILE A 1 287 ? -28.047 -16.438 -11.344 1 95.62 287 ILE A CA 1
ATOM 2156 C C . ILE A 1 287 ? -28.766 -16.703 -12.664 1 95.62 287 ILE A C 1
ATOM 2158 O O . ILE A 1 287 ? -29.469 -17.703 -12.797 1 95.62 287 ILE A O 1
ATOM 2162 N N . PRO A 1 288 ? -28.609 -15.867 -13.633 1 95.44 288 PRO A N 1
ATOM 2163 C CA . PRO A 1 288 ? -29.219 -16.109 -14.938 1 95.44 288 PRO A CA 1
ATOM 2164 C C . PRO A 1 288 ? -28.672 -17.344 -15.633 1 95.44 288 PRO A C 1
ATOM 2166 O O . PRO A 1 288 ? -27.531 -17.734 -15.383 1 95.44 288 PRO A O 1
ATOM 2169 N N . ASP A 1 289 ? -29.359 -17.859 -16.562 1 91.5 289 ASP A N 1
ATOM 2170 C CA . ASP A 1 289 ? -28.953 -19.062 -17.297 1 91.5 289 ASP A CA 1
ATOM 2171 C C . ASP A 1 289 ? -27.797 -18.75 -18.234 1 91.5 289 ASP A C 1
ATOM 2173 O O . ASP A 1 289 ? -26.922 -19.578 -18.453 1 91.5 289 ASP A O 1
ATOM 2177 N N . SER A 1 290 ? -27.922 -17.547 -18.688 1 90.44 290 SER A N 1
ATOM 2178 C CA . SER A 1 290 ? -26.828 -17.141 -19.578 1 90.44 290 SER A CA 1
ATOM 2179 C C . SER A 1 290 ? -25.625 -16.641 -18.797 1 90.44 290 SER A C 1
ATOM 2181 O O . SER A 1 290 ? -25.766 -15.781 -17.922 1 90.44 290 SER A O 1
ATOM 2183 N N . ASP A 1 291 ? -24.453 -17.094 -19.156 1 86 291 ASP A N 1
ATOM 2184 C CA . ASP A 1 291 ? -23.234 -16.703 -18.469 1 86 291 ASP A CA 1
ATOM 2185 C C . ASP A 1 291 ? -22.891 -15.25 -18.734 1 86 291 ASP A C 1
ATOM 2187 O O . ASP A 1 291 ? -22.109 -14.641 -17.984 1 86 291 ASP A O 1
ATOM 2191 N N . ASN A 1 292 ? -23.453 -14.68 -19.719 1 88.69 292 ASN A N 1
ATOM 2192 C CA . ASN A 1 292 ? -23.109 -13.32 -20.109 1 88.69 292 ASN A CA 1
ATOM 2193 C C . ASN A 1 292 ? -24.078 -12.297 -19.516 1 88.69 292 ASN A C 1
ATOM 2195 O O . ASN A 1 292 ? -23.844 -11.094 -19.594 1 88.69 292 ASN A O 1
ATOM 2199 N N . GLN A 1 293 ? -25.125 -12.781 -18.969 1 94.19 293 GLN A N 1
ATOM 2200 C CA . GLN A 1 293 ? -26.094 -11.883 -18.359 1 94.19 293 GLN A CA 1
ATOM 2201 C C . GLN A 1 293 ? -25.703 -11.539 -16.922 1 94.19 293 GLN A C 1
ATOM 2203 O O . GLN A 1 293 ? -25.484 -12.438 -16.094 1 94.19 293 GLN A O 1
ATOM 2208 N N . PRO A 1 294 ? -25.547 -10.266 -16.688 1 96.81 294 PRO A N 1
ATOM 2209 C CA . PRO A 1 294 ? -25.188 -9.867 -15.32 1 96.81 294 PRO A CA 1
ATOM 2210 C C . PRO A 1 294 ? -26.344 -9.977 -14.344 1 96.81 294 PRO A C 1
ATOM 2212 O O . PRO A 1 294 ? -27.484 -10.219 -14.758 1 96.81 294 PRO A O 1
ATOM 2215 N N . TYR A 1 295 ? -26.125 -9.984 -13.109 1 97.25 295 TYR A N 1
ATOM 2216 C CA . TYR A 1 295 ? -27.078 -9.93 -12.008 1 97.25 295 TYR A CA 1
ATOM 2217 C C . TYR A 1 295 ? -26.562 -9.055 -10.875 1 97.25 295 TYR A C 1
ATOM 2219 O O . TYR A 1 295 ? -25.391 -8.648 -10.883 1 97.25 295 TYR A O 1
ATOM 2227 N N . ASP A 1 296 ? -27.406 -8.648 -9.961 1 97.69 296 ASP A N 1
ATOM 2228 C CA . ASP A 1 296 ? -27.031 -7.777 -8.852 1 97.69 296 ASP A CA 1
ATOM 2229 C C . ASP A 1 296 ? -26.547 -8.594 -7.656 1 97.69 296 ASP A C 1
ATOM 2231 O O . ASP A 1 296 ? -27.344 -9.18 -6.926 1 97.69 296 ASP A O 1
ATOM 2235 N N . MET A 1 297 ? -25.234 -8.602 -7.465 1 98.25 297 MET A N 1
ATOM 2236 C CA . MET A 1 297 ? -24.609 -9.344 -6.367 1 98.25 297 MET A CA 1
ATOM 2237 C C . MET A 1 297 ? -25.156 -8.875 -5.02 1 98.25 297 MET A C 1
ATOM 2239 O O . MET A 1 297 ? -25.109 -9.617 -4.035 1 98.25 297 MET A O 1
ATOM 2243 N N . CYS A 1 298 ? -25.625 -7.66 -4.875 1 97.31 298 CYS A N 1
ATOM 2244 C CA . CYS A 1 298 ? -26.141 -7.125 -3.623 1 97.31 298 CYS A CA 1
ATOM 2245 C C . CYS A 1 298 ? -27.297 -7.984 -3.098 1 97.31 298 CYS A C 1
ATOM 2247 O O . CYS A 1 298 ? -27.469 -8.109 -1.887 1 97.31 298 CYS A O 1
ATOM 2249 N N . GLU A 1 299 ? -28 -8.609 -4.004 1 96.69 299 GLU A N 1
ATOM 2250 C CA . GLU A 1 299 ? -29.109 -9.477 -3.6 1 96.69 299 GLU A CA 1
ATOM 2251 C C . GLU A 1 299 ? -28.609 -10.68 -2.818 1 96.69 299 GLU A C 1
ATOM 2253 O O . GLU A 1 299 ? -29.203 -11.07 -1.81 1 96.69 299 GLU A O 1
ATOM 2258 N N . ALA A 1 300 ? -27.531 -11.289 -3.312 1 97.19 300 ALA A N 1
ATOM 2259 C CA . ALA A 1 300 ? -26.938 -12.414 -2.604 1 97.19 300 ALA A CA 1
ATOM 2260 C C . ALA A 1 300 ? -26.391 -11.984 -1.242 1 97.19 300 ALA A C 1
ATOM 2262 O O . ALA A 1 300 ? -26.594 -12.672 -0.24 1 97.19 300 ALA A O 1
ATOM 2263 N N . VAL A 1 301 ? -25.719 -10.844 -1.181 1 98 301 VAL A N 1
ATOM 2264 C CA . VAL A 1 301 ? -25.109 -10.312 0.037 1 98 301 VAL A CA 1
ATOM 2265 C C . VAL A 1 301 ? -26.188 -10.062 1.086 1 98 301 VAL A C 1
ATOM 2267 O O . VAL A 1 301 ? -26.094 -10.531 2.223 1 98 301 VAL A O 1
ATOM 2270 N N . GLU A 1 302 ? -27.25 -9.391 0.695 1 97.19 302 GLU A N 1
ATOM 2271 C CA . GLU A 1 302 ? -28.312 -9 1.618 1 97.19 302 GLU A CA 1
ATOM 2272 C C . GLU A 1 302 ? -29.094 -10.211 2.113 1 97.19 302 GLU A C 1
ATOM 2274 O O . GLU A 1 302 ? -29.609 -10.211 3.234 1 97.19 302 GLU A O 1
ATOM 2279 N N . ALA A 1 303 ? -29.172 -11.266 1.264 1 96 303 ALA A N 1
ATOM 2280 C CA . ALA A 1 303 ? -29.891 -12.477 1.644 1 96 303 ALA A CA 1
ATOM 2281 C C . ALA A 1 303 ? -29.172 -13.203 2.781 1 96 303 ALA A C 1
ATOM 2283 O O . ALA A 1 303 ? -29.812 -13.922 3.562 1 96 303 ALA A O 1
ATOM 2284 N N . VAL A 1 304 ? -27.891 -13 2.848 1 96.31 304 VAL A N 1
ATOM 2285 C CA . VAL A 1 304 ? -27.078 -13.727 3.822 1 96.31 304 VAL A CA 1
ATOM 2286 C C . VAL A 1 304 ? -26.969 -12.914 5.109 1 96.31 304 VAL A C 1
ATOM 2288 O O . VAL A 1 304 ? -26.906 -13.477 6.203 1 96.31 304 VAL A O 1
ATOM 2291 N N . LEU A 1 305 ? -26.984 -11.609 5.051 1 96.69 305 LEU A N 1
ATOM 2292 C CA . LEU A 1 305 ? -26.781 -10.711 6.184 1 96.69 305 LEU A CA 1
ATOM 2293 C C . LEU A 1 305 ? -28.078 -10.547 6.977 1 96.69 305 LEU A C 1
ATOM 2295 O O . LEU A 1 305 ? -29.156 -10.852 6.473 1 96.69 305 LEU A O 1
ATOM 2299 N N . ASP A 1 306 ? -27.906 -10.141 8.258 1 95.56 306 ASP A N 1
ATOM 2300 C CA . ASP A 1 306 ? -29.078 -9.703 9.016 1 95.56 306 ASP A CA 1
ATOM 2301 C C . ASP A 1 306 ? -29.844 -8.609 8.273 1 95.56 306 ASP A C 1
ATOM 2303 O O . ASP A 1 306 ? -29.25 -7.855 7.496 1 95.56 306 ASP A O 1
ATOM 2307 N N . PRO A 1 307 ? -31.188 -8.562 8.477 1 93.56 307 PRO A N 1
ATOM 2308 C CA . PRO A 1 307 ? -32 -7.586 7.734 1 93.56 307 PRO A CA 1
ATOM 2309 C C . PRO A 1 307 ? -31.5 -6.152 7.898 1 93.56 307 PRO A C 1
ATOM 2311 O O . PRO A 1 307 ? -31.188 -5.727 9.016 1 93.56 307 PRO A O 1
ATOM 2314 N N . GLU A 1 308 ? -31.344 -5.453 6.797 1 93.69 308 GLU A N 1
ATOM 2315 C CA . GLU A 1 308 ? -31.031 -4.027 6.703 1 93.69 308 GLU A CA 1
ATOM 2316 C C . GLU A 1 308 ? -29.719 -3.701 7.406 1 93.69 308 GLU A C 1
ATOM 2318 O O . GLU A 1 308 ? -29.594 -2.662 8.055 1 93.69 308 GLU A O 1
ATOM 2323 N N . SER A 1 309 ? -28.797 -4.57 7.258 1 95.44 309 SER A N 1
ATOM 2324 C CA . SER A 1 309 ? -27.578 -4.344 8.016 1 95.44 309 SER A CA 1
ATOM 2325 C C . SER A 1 309 ? -26.406 -3.994 7.09 1 95.44 309 SER A C 1
ATOM 2327 O O . SER A 1 309 ? -25.359 -3.562 7.551 1 95.44 309 SER A O 1
ATOM 2329 N N . PHE A 1 310 ? -26.594 -4.086 5.82 1 97.56 310 PHE A N 1
ATOM 2330 C CA . PHE A 1 310 ? -25.469 -3.842 4.914 1 97.56 310 PHE A CA 1
ATOM 2331 C C . PHE A 1 310 ? -25.156 -2.354 4.832 1 97.56 310 PHE A C 1
ATOM 2333 O O . PHE A 1 310 ? -26 -1.556 4.418 1 97.56 310 PHE A O 1
ATOM 2340 N N . LEU A 1 311 ? -23.953 -1.934 5.254 1 98.25 311 LEU A N 1
ATOM 2341 C CA . LEU A 1 311 ? -23.422 -0.583 5.121 1 98.25 311 LEU A CA 1
ATOM 2342 C C . LEU A 1 311 ? -22.281 -0.548 4.105 1 98.25 311 LEU A C 1
ATOM 2344 O O . LEU A 1 311 ? -21.141 -0.875 4.438 1 98.25 311 LEU A O 1
ATOM 2348 N N . GLU A 1 312 ? -22.594 -0.118 2.912 1 98.06 312 GLU A N 1
ATOM 2349 C CA . GLU A 1 312 ? -21.625 -0.131 1.825 1 98.06 312 GLU A CA 1
ATOM 2350 C C . GLU A 1 312 ? -20.578 0.955 2.018 1 98.06 312 GLU A C 1
ATOM 2352 O O . GLU A 1 312 ? -20.891 2.059 2.469 1 98.06 312 GLU A O 1
ATOM 2357 N N . VAL A 1 313 ? -19.375 0.657 1.799 1 98.31 313 VAL A N 1
ATOM 2358 C CA . VAL A 1 313 ? -18.234 1.562 1.795 1 98.31 313 VAL A CA 1
ATOM 2359 C C . VAL A 1 313 ? -17.781 1.809 0.359 1 98.31 313 VAL A C 1
ATOM 2361 O O . VAL A 1 313 ? -17.656 0.869 -0.43 1 98.31 313 VAL A O 1
ATOM 2364 N N . GLN A 1 314 ? -17.578 3.08 -0.047 1 97.94 314 GLN A N 1
ATOM 2365 C CA . GLN A 1 314 ? -17.125 3.514 -1.362 1 97.94 314 GLN A CA 1
ATOM 2366 C C . GLN A 1 314 ? -18.062 3.025 -2.461 1 97.94 314 GLN A C 1
ATOM 2368 O O . GLN A 1 314 ? -17.609 2.439 -3.451 1 97.94 314 GLN A O 1
ATOM 2373 N N . PRO A 1 315 ? -19.328 3.309 -2.357 1 97.5 315 PRO A N 1
ATOM 2374 C CA . PRO A 1 315 ? -20.281 2.807 -3.346 1 97.5 315 PRO A CA 1
ATOM 2375 C C . PRO A 1 315 ? -20.078 3.422 -4.727 1 97.5 315 PRO A C 1
ATOM 2377 O O . PRO A 1 315 ? -20.531 2.863 -5.73 1 97.5 315 PRO A O 1
ATOM 2380 N N . MET A 1 316 ? -19.391 4.531 -4.852 1 97.81 316 MET A N 1
ATOM 2381 C CA . MET A 1 316 ? -19.281 5.25 -6.117 1 97.81 316 MET A CA 1
ATOM 2382 C C . MET A 1 316 ? -17.953 4.969 -6.793 1 97.81 316 MET A C 1
ATOM 2384 O O . MET A 1 316 ? -17.719 5.398 -7.926 1 97.81 316 MET A O 1
ATOM 2388 N N . PHE A 1 317 ? -17.078 4.277 -6.16 1 97.56 317 PHE A N 1
ATOM 2389 C CA . PHE A 1 317 ? -15.734 4.039 -6.664 1 97.56 317 PHE A CA 1
ATOM 2390 C C . PHE A 1 317 ? -15.523 2.564 -6.98 1 97.56 317 PHE A C 1
ATOM 2392 O O . PHE A 1 317 ? -15.898 1.695 -6.188 1 97.56 317 PHE A O 1
ATOM 2399 N N . ALA A 1 318 ? -14.883 2.314 -8.18 1 97.88 318 ALA A N 1
ATOM 2400 C CA . ALA A 1 318 ? -14.602 0.937 -8.578 1 97.88 318 ALA A CA 1
ATOM 2401 C C . ALA A 1 318 ? -15.797 0.032 -8.312 1 97.88 318 ALA A C 1
ATOM 2403 O O . ALA A 1 318 ? -15.688 -0.953 -7.574 1 97.88 318 ALA A O 1
ATOM 2404 N N . THR A 1 319 ? -16.859 0.363 -9.016 1 98 319 THR A N 1
ATOM 2405 C CA . THR A 1 319 ? -18.172 -0.214 -8.719 1 98 319 THR A CA 1
ATOM 2406 C C . THR A 1 319 ? -18.219 -1.684 -9.125 1 98 319 THR A C 1
ATOM 2408 O O . THR A 1 319 ? -19.172 -2.393 -8.797 1 98 319 THR A O 1
ATOM 2411 N N . ASN A 1 320 ? -17.188 -2.176 -9.789 1 98.25 320 ASN A N 1
ATOM 2412 C CA . ASN A 1 320 ? -17.094 -3.58 -10.172 1 98.25 320 ASN A CA 1
ATOM 2413 C C . ASN A 1 320 ? -16.812 -4.473 -8.969 1 98.25 320 ASN A C 1
ATOM 2415 O O . ASN A 1 320 ? -16.922 -5.695 -9.062 1 98.25 320 ASN A O 1
ATOM 2419 N N . VAL A 1 321 ? -16.484 -3.846 -7.801 1 98.25 321 VAL A N 1
ATOM 2420 C CA . VAL A 1 321 ? -16.344 -4.582 -6.551 1 98.25 321 VAL A CA 1
ATOM 2421 C C . VAL A 1 321 ? -17.094 -3.859 -5.434 1 98.25 321 VAL A C 1
ATOM 2423 O O . VAL A 1 321 ? -16.922 -2.652 -5.242 1 98.25 321 VAL A O 1
ATOM 2426 N N . LEU A 1 322 ? -17.875 -4.617 -4.73 1 98.19 322 LEU A N 1
ATOM 2427 C CA . LEU A 1 322 ? -18.578 -4.117 -3.557 1 98.19 322 LEU A CA 1
ATOM 2428 C C . LEU A 1 322 ? -17.781 -4.383 -2.285 1 98.19 322 LEU A C 1
ATOM 2430 O O . LEU A 1 322 ? -17.203 -5.461 -2.125 1 98.19 322 LEU A O 1
ATOM 2434 N N . VAL A 1 323 ? -17.703 -3.406 -1.425 1 98.75 323 VAL A N 1
ATOM 2435 C CA . VAL A 1 323 ? -17.172 -3.635 -0.085 1 98.75 323 VAL A CA 1
ATOM 2436 C C . VAL A 1 323 ? -18.062 -2.955 0.949 1 98.75 323 VAL A C 1
ATOM 2438 O O . VAL A 1 323 ? -18.75 -1.977 0.64 1 98.75 323 VAL A O 1
ATOM 2441 N N . GLY A 1 324 ? -18.094 -3.486 2.121 1 98.69 324 GLY A N 1
ATOM 2442 C CA . GLY A 1 324 ? -18.891 -2.881 3.184 1 98.69 324 GLY A CA 1
ATOM 2443 C C . GLY A 1 324 ? -19.016 -3.768 4.406 1 98.69 324 GLY A C 1
ATOM 2444 O O . GLY A 1 324 ? -18.469 -4.867 4.449 1 98.69 324 GLY A O 1
ATOM 2445 N N . PHE A 1 325 ? -19.719 -3.244 5.379 1 98.69 325 PHE A N 1
ATOM 2446 C CA . PHE A 1 325 ? -19.953 -3.975 6.621 1 98.69 325 PHE A CA 1
ATOM 2447 C C . PHE A 1 325 ? -21.391 -4.496 6.68 1 98.69 325 PHE A C 1
ATOM 2449 O O . PHE A 1 325 ? -22.281 -3.92 6.07 1 98.69 325 PHE A O 1
ATOM 2456 N N . GLY A 1 326 ? -21.578 -5.582 7.332 1 98.19 326 GLY A N 1
ATOM 2457 C CA . GLY A 1 326 ? -22.875 -6.133 7.691 1 98.19 326 GLY A CA 1
ATOM 2458 C C . GLY A 1 326 ? -22.859 -6.895 9 1 98.19 326 GLY A C 1
ATOM 2459 O O . GLY A 1 326 ? -21.859 -6.875 9.727 1 98.19 326 GLY A O 1
ATOM 2460 N N . HIS A 1 327 ? -24.031 -7.469 9.359 1 97.69 327 HIS A N 1
ATOM 2461 C CA . HIS A 1 327 ? -24.141 -8.312 10.547 1 97.69 327 HIS A CA 1
ATOM 2462 C C . HIS A 1 327 ? -24.609 -9.719 10.18 1 97.69 327 HIS A C 1
ATOM 2464 O O . HIS A 1 327 ? -25.469 -9.883 9.312 1 97.69 327 HIS A O 1
ATOM 2470 N N . VAL A 1 328 ? -24 -10.656 10.695 1 96.81 328 VAL A N 1
ATOM 2471 C CA . VAL A 1 328 ? -24.5 -12.023 10.75 1 96.81 328 VAL A CA 1
ATOM 2472 C C . VAL A 1 328 ? -24.703 -12.445 12.195 1 96.81 328 VAL A C 1
ATOM 2474 O O . VAL A 1 328 ? -23.75 -12.5 12.977 1 96.81 328 VAL A O 1
ATOM 2477 N N . GLU A 1 329 ? -25.891 -12.711 12.578 1 95.12 329 GLU A N 1
ATOM 2478 C CA . GLU A 1 329 ? -26.25 -12.984 13.961 1 95.12 329 GLU A CA 1
ATOM 2479 C C . GLU A 1 329 ? -25.781 -11.867 14.883 1 95.12 329 GLU A C 1
ATOM 2481 O O . GLU A 1 329 ? -25.25 -12.133 15.969 1 95.12 329 GLU A O 1
ATOM 2486 N N . GLY A 1 330 ? -25.875 -10.695 14.367 1 95.12 330 GLY A N 1
ATOM 2487 C CA . GLY A 1 330 ? -25.562 -9.523 15.172 1 95.12 330 GLY A CA 1
ATOM 2488 C C . GLY A 1 330 ? -24.078 -9.211 15.211 1 95.12 330 GLY A C 1
ATOM 2489 O O . GLY A 1 330 ? -23.672 -8.172 15.734 1 95.12 330 GLY A O 1
ATOM 2490 N N . GLN A 1 331 ? -23.281 -10.078 14.672 1 95.75 331 GLN A N 1
ATOM 2491 C CA . GLN A 1 331 ? -21.844 -9.859 14.672 1 95.75 331 GLN A CA 1
ATOM 2492 C C . GLN A 1 331 ? -21.391 -9.195 13.375 1 95.75 331 GLN A C 1
ATOM 2494 O O . GLN A 1 331 ? -21.859 -9.547 12.289 1 95.75 331 GLN A O 1
ATOM 2499 N N . SER A 1 332 ? -20.484 -8.219 13.562 1 97.94 332 SER A N 1
ATOM 2500 C CA . SER A 1 332 ? -19.984 -7.496 12.406 1 97.94 332 SER A CA 1
ATOM 2501 C C . SER A 1 332 ? -19.188 -8.422 11.477 1 97.94 332 SER A C 1
ATOM 2503 O O . SER A 1 332 ? -18.422 -9.258 11.945 1 97.94 332 SER A O 1
ATOM 2505 N N . VAL A 1 333 ? -19.469 -8.32 10.18 1 98.5 333 VAL A N 1
ATOM 2506 C CA . VAL A 1 333 ? -18.703 -9 9.141 1 98.5 333 VAL A CA 1
ATOM 2507 C C . VAL A 1 333 ? -18.391 -8.031 8 1 98.5 333 VAL A C 1
ATOM 2509 O O . VAL A 1 333 ? -19.172 -7.121 7.727 1 98.5 333 VAL A O 1
ATOM 2512 N N . GLY A 1 334 ? -17.188 -8.141 7.449 1 98.75 334 GLY A N 1
ATOM 2513 C CA . GLY A 1 334 ? -16.844 -7.398 6.25 1 98.75 334 GLY A CA 1
ATOM 2514 C C . GLY A 1 334 ? -17.172 -8.141 4.969 1 98.75 334 GLY A C 1
ATOM 2515 O O . GLY A 1 334 ? -16.938 -9.352 4.863 1 98.75 334 GLY A O 1
ATOM 2516 N N . ILE A 1 335 ? -17.719 -7.434 3.992 1 98.81 335 ILE A N 1
ATOM 2517 C CA . ILE A 1 335 ? -18.156 -8.023 2.732 1 98.81 335 ILE A CA 1
ATOM 2518 C C . ILE A 1 335 ? -17.25 -7.555 1.599 1 98.81 335 ILE A C 1
ATOM 2520 O O . ILE A 1 335 ? -16.984 -6.359 1.465 1 98.81 335 ILE A O 1
ATOM 2524 N N . ILE A 1 336 ? -16.734 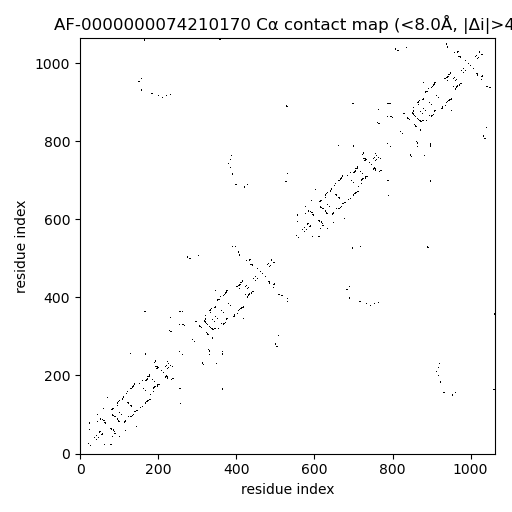-8.406 0.851 1 98.81 336 ILE A N 1
ATOM 2525 C CA . ILE A 1 336 ? -16.094 -8.156 -0.437 1 98.81 336 ILE A CA 1
ATOM 2526 C C . ILE A 1 336 ? -16.781 -8.984 -1.522 1 98.81 336 ILE A C 1
ATOM 2528 O O . ILE A 1 336 ? -16.875 -10.211 -1.409 1 98.81 336 ILE A O 1
ATOM 2532 N N . ALA A 1 337 ? -17.234 -8.344 -2.588 1 98.81 337 ALA A N 1
ATOM 2533 C CA . ALA A 1 337 ? -17.984 -9.086 -3.592 1 98.81 337 ALA A CA 1
ATOM 2534 C C . ALA A 1 337 ? -17.766 -8.5 -4.984 1 98.81 337 ALA A C 1
ATOM 2536 O O . ALA A 1 337 ? -17.812 -7.281 -5.164 1 98.81 337 ALA A O 1
ATOM 2537 N N . ASN A 1 338 ? -17.453 -9.344 -5.906 1 98.62 338 ASN A N 1
ATOM 2538 C CA . ASN A 1 338 ? -17.5 -8.883 -7.289 1 98.62 338 ASN A CA 1
ATOM 2539 C C . ASN A 1 338 ? -18.922 -8.484 -7.695 1 98.62 338 ASN A C 1
ATOM 2541 O O . ASN A 1 338 ? -19.891 -9.117 -7.293 1 98.62 338 ASN A O 1
ATOM 2545 N N . GLN A 1 339 ? -19.062 -7.367 -8.484 1 98.56 339 GLN A N 1
ATOM 2546 C CA . GLN A 1 339 ? -20.344 -6.906 -8.984 1 98.56 339 GLN A CA 1
ATOM 2547 C C . GLN A 1 339 ? -20.453 -7.086 -10.5 1 98.56 339 GLN A C 1
ATOM 2549 O O . GLN A 1 339 ? -20.031 -6.215 -11.258 1 98.56 339 GLN A O 1
ATOM 2554 N N . PRO A 1 340 ? -21.125 -8.195 -10.938 1 97.12 340 PRO A N 1
ATOM 2555 C CA . PRO A 1 340 ? -21.188 -8.508 -12.367 1 97.12 340 PRO A CA 1
ATOM 2556 C C . PRO A 1 340 ? -21.891 -7.426 -13.18 1 97.12 340 PRO A C 1
ATOM 2558 O O . PRO A 1 340 ? -21.656 -7.309 -14.391 1 97.12 340 PRO A O 1
ATOM 2561 N N . GLN A 1 341 ? -22.703 -6.582 -12.562 1 97.19 341 GLN A N 1
ATOM 2562 C CA . GLN A 1 341 ? -23.438 -5.527 -13.258 1 97.19 341 GLN A CA 1
ATOM 2563 C C . GLN A 1 341 ? -22.5 -4.395 -13.68 1 97.19 341 GLN A C 1
ATOM 2565 O O . GLN A 1 341 ? -22.875 -3.559 -14.508 1 97.19 341 GLN A O 1
ATOM 2570 N N . SER A 1 342 ? -21.375 -4.414 -13.094 1 96.75 342 SER A N 1
ATOM 2571 C CA . SER A 1 342 ? -20.375 -3.395 -13.414 1 96.75 342 SER A CA 1
ATOM 2572 C C . SER A 1 342 ? -19.109 -4.02 -13.969 1 96.75 342 SER A C 1
ATOM 2574 O O . SER A 1 342 ? -18.375 -4.711 -13.242 1 96.75 342 SER A O 1
ATOM 2576 N N . MET A 1 343 ? -18.781 -3.781 -15.219 1 95.12 343 MET A N 1
ATOM 2577 C CA . MET A 1 343 ? -17.609 -4.293 -15.906 1 95.12 343 MET A CA 1
ATOM 2578 C C . MET A 1 343 ? -17.484 -5.801 -15.719 1 95.12 343 MET A C 1
ATOM 2580 O O . MET A 1 343 ? -16.391 -6.309 -15.422 1 95.12 343 MET A O 1
ATOM 2584 N N . ALA A 1 344 ? -18.625 -6.422 -15.68 1 94.12 344 ALA A N 1
ATOM 2585 C CA . ALA A 1 344 ? -18.734 -7.879 -15.594 1 94.12 344 ALA A CA 1
ATOM 2586 C C . ALA A 1 344 ? -18.078 -8.398 -14.32 1 94.12 344 ALA A C 1
ATOM 2588 O O . ALA A 1 344 ? -17.781 -9.594 -14.211 1 94.12 344 ALA A O 1
ATOM 2589 N N . GLY A 1 345 ? -17.703 -7.539 -13.391 1 96.44 345 GLY A N 1
ATOM 2590 C CA . GLY A 1 345 ? -17.094 -7.957 -12.133 1 96.44 345 GLY A CA 1
ATOM 2591 C C . GLY A 1 345 ? -15.594 -8.172 -12.242 1 96.44 345 GLY A C 1
ATOM 2592 O O . GLY A 1 345 ? -14.992 -8.805 -11.367 1 96.44 345 GLY A O 1
ATOM 2593 N N . THR A 1 346 ? -14.938 -7.684 -13.32 1 96.06 346 THR A N 1
ATOM 2594 C CA . THR A 1 346 ? -13.5 -7.828 -13.516 1 96.06 346 THR A CA 1
ATOM 2595 C C . THR A 1 346 ? -12.727 -7.066 -12.438 1 96.06 346 THR A C 1
ATOM 2597 O O . THR A 1 346 ? -13.266 -6.152 -11.812 1 96.06 346 THR A O 1
ATOM 2600 N N . LEU A 1 347 ? -11.523 -7.57 -12.234 1 96.81 347 LEU A N 1
ATOM 2601 C CA . LEU A 1 347 ? -10.633 -6.84 -11.336 1 96.81 347 LEU A CA 1
ATOM 2602 C C . LEU A 1 347 ? -9.727 -5.898 -12.117 1 96.81 347 LEU A C 1
ATOM 2604 O O . LEU A 1 347 ? -9.078 -6.312 -13.086 1 96.81 347 LEU A O 1
ATOM 2608 N N . ASP A 1 348 ? -9.797 -4.668 -11.875 1 96.88 348 ASP A N 1
ATOM 2609 C CA . ASP A 1 348 ? -8.812 -3.695 -12.344 1 96.88 348 ASP A CA 1
ATOM 2610 C C . ASP A 1 348 ? -8.023 -3.1 -11.18 1 96.88 348 ASP A C 1
ATOM 2612 O O . ASP A 1 348 ? -8.164 -3.549 -10.039 1 96.88 348 ASP A O 1
ATOM 2616 N N . ILE A 1 349 ? -7.129 -2.166 -11.438 1 96.12 349 ILE A N 1
ATOM 2617 C CA . ILE A 1 349 ? -6.238 -1.585 -10.438 1 96.12 349 ILE A CA 1
ATOM 2618 C C . ILE A 1 349 ? -7.059 -1 -9.289 1 96.12 349 ILE A C 1
ATOM 2620 O O . ILE A 1 349 ? -6.809 -1.305 -8.125 1 96.12 349 ILE A O 1
ATOM 2624 N N . ASP A 1 350 ? -8.039 -0.179 -9.578 1 97.44 350 ASP A N 1
ATOM 2625 C CA . ASP A 1 350 ? -8.828 0.509 -8.562 1 97.44 350 ASP A CA 1
ATOM 2626 C C . ASP A 1 350 ? -9.602 -0.486 -7.703 1 97.44 350 ASP A C 1
ATOM 2628 O O . ASP A 1 350 ? -9.648 -0.354 -6.48 1 97.44 350 ASP A O 1
ATOM 2632 N N . ALA A 1 351 ? -10.219 -1.468 -8.352 1 98 351 ALA A N 1
ATOM 2633 C CA . ALA A 1 351 ? -10.969 -2.484 -7.617 1 98 351 ALA A CA 1
ATOM 2634 C C . ALA A 1 351 ? -10.055 -3.275 -6.684 1 98 351 ALA A C 1
ATOM 2636 O O . ALA A 1 351 ? -10.422 -3.562 -5.543 1 98 351 ALA A O 1
ATOM 2637 N N . ALA A 1 352 ? -8.906 -3.643 -7.176 1 97.5 352 ALA A N 1
ATOM 2638 C CA . ALA A 1 352 ? -7.953 -4.398 -6.371 1 97.5 352 ALA A CA 1
ATOM 2639 C C . ALA A 1 352 ? -7.512 -3.598 -5.148 1 97.5 352 ALA A C 1
ATOM 2641 O O . ALA A 1 352 ? -7.457 -4.129 -4.035 1 97.5 352 ALA A O 1
ATOM 2642 N N . GLU A 1 353 ? -7.203 -2.346 -5.359 1 97.44 353 GLU A N 1
ATOM 2643 C CA . GLU A 1 353 ? -6.746 -1.499 -4.262 1 97.44 353 GLU A CA 1
ATOM 2644 C C . GLU A 1 353 ? -7.859 -1.269 -3.242 1 97.44 353 GLU A C 1
ATOM 2646 O O . GLU A 1 353 ? -7.617 -1.302 -2.033 1 97.44 353 GLU A O 1
ATOM 2651 N N . LYS A 1 354 ? -9.086 -1.028 -3.715 1 97.94 354 LYS A N 1
ATOM 2652 C CA . LYS A 1 354 ? -10.25 -0.847 -2.855 1 97.94 354 LYS A CA 1
ATOM 2653 C C . LYS A 1 354 ? -10.484 -2.072 -1.974 1 97.94 354 LYS A C 1
ATOM 2655 O O . LYS A 1 354 ? -10.594 -1.95 -0.752 1 97.94 354 LYS A O 1
ATOM 2660 N N . ALA A 1 355 ? -10.5 -3.225 -2.604 1 98.44 355 ALA A N 1
ATOM 2661 C CA . ALA A 1 355 ? -10.758 -4.469 -1.884 1 98.44 355 ALA A CA 1
ATOM 2662 C C . ALA A 1 355 ? -9.617 -4.781 -0.913 1 98.44 355 ALA A C 1
ATOM 2664 O O . ALA A 1 355 ? -9.859 -5.195 0.224 1 98.44 355 ALA A O 1
ATOM 2665 N N . ALA A 1 356 ? -8.406 -4.582 -1.385 1 98.25 356 ALA A N 1
ATOM 2666 C CA . ALA A 1 356 ? -7.242 -4.859 -0.542 1 98.25 356 ALA A CA 1
ATOM 2667 C C . ALA A 1 356 ? -7.289 -4.035 0.742 1 98.25 356 ALA A C 1
ATOM 2669 O O . ALA A 1 356 ? -7.102 -4.566 1.838 1 98.25 356 ALA A O 1
ATOM 2670 N N . ARG A 1 357 ? -7.504 -2.744 0.584 1 97.88 357 ARG A N 1
ATOM 2671 C CA . ARG A 1 357 ? -7.555 -1.857 1.742 1 97.88 357 ARG A CA 1
ATOM 2672 C C . ARG A 1 357 ? -8.664 -2.271 2.703 1 97.88 357 ARG A C 1
ATOM 2674 O O . ARG A 1 357 ? -8.492 -2.211 3.922 1 97.88 357 ARG A O 1
ATOM 2681 N N . PHE A 1 358 ? -9.797 -2.654 2.221 1 98.5 358 PHE A N 1
ATOM 2682 C CA . PHE A 1 358 ? -10.93 -3.033 3.055 1 98.5 358 PHE A CA 1
ATOM 2683 C C . PHE A 1 358 ? -10.641 -4.332 3.799 1 98.5 358 PHE A C 1
ATOM 2685 O O . PHE A 1 358 ? -10.953 -4.457 4.984 1 98.5 358 PHE A O 1
ATOM 2692 N N . VAL A 1 359 ? -10.031 -5.352 3.123 1 98.44 359 VAL A N 1
ATOM 2693 C CA . VAL A 1 359 ? -9.641 -6.594 3.787 1 98.44 359 VAL A CA 1
ATOM 2694 C C . VAL A 1 359 ? -8.688 -6.285 4.941 1 98.44 359 VAL A C 1
ATOM 2696 O O . VAL A 1 359 ? -8.836 -6.828 6.035 1 98.44 359 VAL A O 1
ATOM 2699 N N . ARG A 1 360 ? -7.758 -5.426 4.738 1 97.75 360 ARG A N 1
ATOM 2700 C CA . ARG A 1 360 ? -6.789 -5.066 5.766 1 97.75 360 ARG A CA 1
ATOM 2701 C C . ARG A 1 360 ? -7.469 -4.398 6.957 1 97.75 360 ARG A C 1
ATOM 2703 O O . ARG A 1 360 ? -7.098 -4.641 8.109 1 97.75 360 ARG A O 1
ATOM 2710 N N . THR A 1 361 ? -8.438 -3.525 6.613 1 98.25 361 THR A N 1
ATOM 2711 C CA . THR A 1 361 ? -9.195 -2.887 7.688 1 98.25 361 THR A CA 1
ATOM 2712 C C . THR A 1 361 ? -9.891 -3.932 8.555 1 98.25 361 THR A C 1
ATOM 2714 O O . THR A 1 361 ? -9.805 -3.883 9.781 1 98.25 361 THR A O 1
ATOM 2717 N N . CYS A 1 362 ? -10.57 -4.855 7.906 1 98.44 362 CYS A N 1
ATOM 2718 C CA . CYS A 1 362 ? -11.266 -5.91 8.633 1 98.44 362 CYS A CA 1
ATOM 2719 C C . CYS A 1 362 ? -10.297 -6.715 9.492 1 98.44 362 CYS A C 1
ATOM 2721 O O . CYS A 1 362 ? -10.578 -6.984 10.664 1 98.44 362 CYS A O 1
ATOM 2723 N N . ASP A 1 363 ? -9.156 -7.098 8.906 1 97.38 363 ASP A N 1
ATOM 2724 C CA . ASP A 1 363 ? -8.188 -7.898 9.641 1 97.38 363 ASP A CA 1
ATOM 2725 C C . ASP A 1 363 ? -7.625 -7.125 10.836 1 97.38 363 ASP A C 1
ATOM 2727 O O . ASP A 1 363 ? -7.473 -7.68 11.922 1 97.38 363 ASP A O 1
ATOM 2731 N N . ALA A 1 364 ? -7.336 -5.844 10.648 1 96.88 364 ALA A N 1
ATOM 2732 C CA . ALA A 1 364 ? -6.789 -5.008 11.711 1 96.88 364 ALA A CA 1
ATOM 2733 C C . ALA A 1 364 ? -7.738 -4.945 12.906 1 96.88 364 ALA A C 1
ATOM 2735 O O . ALA A 1 364 ? -7.293 -4.875 14.055 1 96.88 364 ALA A O 1
ATOM 2736 N N . PHE A 1 365 ? -9.039 -5.027 12.641 1 97.12 365 PHE A N 1
ATOM 2737 C CA . PHE A 1 365 ? -10.008 -4.77 13.703 1 97.12 365 PHE A CA 1
ATOM 2738 C C . PHE A 1 365 ? -10.828 -6.016 14.008 1 97.12 365 PHE A C 1
ATOM 2740 O O . PHE A 1 365 ? -11.961 -5.922 14.477 1 97.12 365 PHE A O 1
ATOM 2747 N N . ASN A 1 366 ? -10.289 -7.199 13.602 1 96.12 366 ASN A N 1
ATOM 2748 C CA . ASN A 1 366 ? -10.805 -8.5 14 1 96.12 366 ASN A CA 1
ATOM 2749 C C . ASN A 1 366 ? -12.211 -8.742 13.469 1 96.12 366 ASN A C 1
ATOM 2751 O O . ASN A 1 366 ? -13.07 -9.281 14.172 1 96.12 366 ASN A O 1
ATOM 2755 N N . ILE A 1 367 ? -12.477 -8.258 12.305 1 97.88 367 ILE A N 1
ATOM 2756 C CA . ILE A 1 367 ? -13.781 -8.438 11.664 1 97.88 367 ILE A CA 1
ATOM 2757 C C . ILE A 1 367 ? -13.68 -9.539 10.609 1 97.88 367 ILE A C 1
ATOM 2759 O O . ILE A 1 367 ? -12.898 -9.43 9.664 1 97.88 367 ILE A O 1
ATOM 2763 N N . PRO A 1 368 ? -14.492 -10.617 10.75 1 98.06 368 PRO A N 1
ATOM 2764 C CA . PRO A 1 368 ? -14.477 -11.664 9.727 1 98.06 368 PRO A CA 1
ATOM 2765 C C . PRO A 1 368 ? -14.805 -11.133 8.336 1 98.06 368 PRO A C 1
ATOM 2767 O O . PRO A 1 368 ? -15.484 -10.109 8.203 1 98.06 368 PRO A O 1
ATOM 2770 N N . VAL A 1 369 ? -14.312 -11.844 7.293 1 98.62 369 VAL A N 1
ATOM 2771 C CA . VAL A 1 369 ? -14.516 -11.398 5.918 1 98.62 369 VAL A CA 1
ATOM 2772 C C . VAL A 1 369 ? -15.32 -12.445 5.148 1 98.62 369 VAL A C 1
ATOM 2774 O O . VAL A 1 369 ? -14.984 -13.633 5.172 1 98.62 369 VAL A O 1
ATOM 2777 N N . LEU A 1 370 ? -16.391 -12.055 4.578 1 98.69 370 LEU A N 1
ATOM 2778 C CA . LEU A 1 370 ? -17.203 -12.836 3.646 1 98.69 370 LEU A CA 1
ATOM 2779 C C . LEU A 1 370 ? -16.969 -12.375 2.211 1 98.69 370 LEU A C 1
ATOM 2781 O O . LEU A 1 370 ? -17.219 -11.211 1.876 1 98.69 370 LEU A O 1
ATOM 2785 N N . THR A 1 371 ? -16.453 -13.258 1.387 1 98.75 371 THR A N 1
ATOM 2786 C CA . THR A 1 371 ? -16.141 -12.922 0.005 1 98.75 371 THR A CA 1
ATOM 2787 C C . THR A 1 371 ? -17.078 -13.625 -0.96 1 98.75 371 THR A C 1
ATOM 2789 O O . THR A 1 371 ? -17.281 -14.836 -0.864 1 98.75 371 THR A O 1
ATOM 2792 N N . PHE A 1 372 ? -17.75 -12.922 -1.858 1 98.75 372 PHE A N 1
ATOM 2793 C CA . PHE A 1 372 ? -18.562 -13.469 -2.938 1 98.75 372 PHE A CA 1
ATOM 2794 C C . PHE A 1 372 ? -17.859 -13.305 -4.281 1 98.75 372 PHE A C 1
ATOM 2796 O O . PHE A 1 372 ? -17.484 -12.195 -4.66 1 98.75 372 PHE A O 1
ATOM 2803 N N . VAL A 1 373 ? -17.734 -14.406 -4.996 1 98.56 373 VAL A N 1
ATOM 2804 C CA . VAL A 1 373 ? -16.828 -14.406 -6.141 1 98.56 373 VAL A CA 1
ATOM 2805 C C . VAL A 1 373 ? -17.625 -14.625 -7.426 1 98.56 373 VAL A C 1
ATOM 2807 O O . VAL A 1 373 ? -18.328 -15.625 -7.566 1 98.56 373 VAL A O 1
ATOM 2810 N N . ASP A 1 374 ? -17.641 -13.789 -8.32 1 98.12 374 ASP A N 1
ATOM 2811 C CA . ASP A 1 374 ? -18.016 -13.852 -9.727 1 98.12 374 ASP A CA 1
ATOM 2812 C C . ASP A 1 374 ? -17.125 -12.961 -10.586 1 98.12 374 ASP A C 1
ATOM 2814 O O . ASP A 1 374 ? -17.5 -11.828 -10.906 1 98.12 374 ASP A O 1
ATOM 2818 N N . VAL A 1 375 ? -15.984 -13.484 -10.922 1 96.94 375 VAL A N 1
ATOM 2819 C CA . VAL A 1 375 ? -14.945 -12.672 -11.555 1 96.94 375 VAL A CA 1
ATOM 2820 C C . VAL A 1 375 ? -14.406 -13.398 -12.789 1 96.94 375 VAL A C 1
ATOM 2822 O O . VAL A 1 375 ? -13.852 -14.492 -12.68 1 96.94 375 VAL A O 1
ATOM 2825 N N . PRO A 1 376 ? -14.555 -12.852 -13.922 1 93.88 376 PRO A N 1
ATOM 2826 C CA . PRO A 1 376 ? -14.039 -13.5 -15.125 1 93.88 376 PRO A CA 1
ATOM 2827 C C . PRO A 1 376 ? -12.523 -13.367 -15.273 1 93.88 376 PRO A C 1
ATOM 2829 O O . PRO A 1 376 ? -11.914 -14.016 -16.125 1 93.88 376 PRO A O 1
ATOM 2832 N N . GLY A 1 377 ? -11.898 -12.516 -14.523 1 93.12 377 GLY A N 1
ATOM 2833 C CA . GLY A 1 377 ? -10.469 -12.258 -14.586 1 93.12 377 GLY A CA 1
ATOM 2834 C C . GLY A 1 377 ? -10.109 -10.82 -14.297 1 93.12 377 GLY A C 1
ATOM 2835 O O . GLY A 1 377 ? -10.93 -10.055 -13.789 1 93.12 377 GLY A O 1
ATOM 2836 N N . PHE A 1 378 ? -8.789 -10.523 -14.539 1 93.25 378 PHE A N 1
ATOM 2837 C CA . PHE A 1 378 ? -8.344 -9.133 -14.5 1 93.25 378 PHE A CA 1
ATOM 2838 C C . PHE A 1 378 ? -8.672 -8.43 -15.805 1 93.25 378 PHE A C 1
ATOM 2840 O O . PHE A 1 378 ? -8.617 -9.031 -16.875 1 93.25 378 PHE A O 1
ATOM 2847 N N . LEU A 1 379 ? -9.031 -7.172 -15.727 1 92.5 379 LEU A N 1
ATOM 2848 C CA . LEU A 1 379 ? -9.352 -6.379 -16.906 1 92.5 379 LEU A CA 1
ATOM 2849 C C . LEU A 1 379 ? -8.133 -6.25 -17.812 1 92.5 379 LEU A C 1
ATOM 2851 O O . LEU A 1 379 ? -7.113 -5.676 -17.422 1 92.5 379 LEU A O 1
ATOM 2855 N N . PRO A 1 380 ? -8.258 -6.812 -19.031 1 90.38 380 PRO A N 1
ATOM 2856 C CA . PRO A 1 380 ? -7.129 -6.684 -19.953 1 90.38 380 PRO A CA 1
ATOM 2857 C C . PRO A 1 380 ? -6.965 -5.262 -20.484 1 90.38 380 PRO A C 1
ATOM 2859 O O . PRO A 1 380 ? -7.953 -4.543 -20.656 1 90.38 380 PRO A O 1
ATOM 2862 N N . GLY A 1 381 ? -5.715 -4.895 -20.781 1 92.62 381 GLY A N 1
ATOM 2863 C CA . GLY A 1 381 ? -5.469 -3.605 -21.406 1 92.62 381 GLY A CA 1
ATOM 2864 C C . GLY A 1 381 ? -4.039 -3.125 -21.234 1 92.62 381 GLY A C 1
ATOM 2865 O O . GLY A 1 381 ? -3.424 -3.346 -20.188 1 92.62 381 GLY A O 1
ATOM 2866 N N . VAL A 1 382 ? -3.58 -2.434 -22.281 1 93.81 382 VAL A N 1
ATOM 2867 C CA . VAL A 1 382 ? -2.234 -1.874 -22.234 1 93.81 382 VAL A CA 1
ATOM 2868 C C . VAL A 1 382 ? -2.121 -0.881 -21.078 1 93.81 382 VAL A C 1
ATOM 2870 O O . VAL A 1 382 ? -1.117 -0.862 -20.359 1 93.81 382 VAL A O 1
ATOM 2873 N N . GLY A 1 383 ? -3.18 -0.103 -20.922 1 93.31 383 GLY A N 1
ATOM 2874 C CA . GLY A 1 383 ? -3.188 0.87 -19.844 1 93.31 383 GLY A CA 1
ATOM 2875 C C . GLY A 1 383 ? -3.049 0.239 -18.469 1 93.31 383 GLY A C 1
ATOM 2876 O O . GLY A 1 383 ? -2.281 0.72 -17.641 1 93.31 383 GLY A O 1
ATOM 2877 N N . GLN A 1 384 ? -3.777 -0.848 -18.219 1 93.88 384 GLN A N 1
ATOM 2878 C CA . GLN A 1 384 ? -3.678 -1.569 -16.953 1 93.88 384 GLN A CA 1
ATOM 2879 C C . GLN A 1 384 ? -2.254 -2.059 -16.703 1 93.88 384 GLN A C 1
ATOM 2881 O O . GLN A 1 384 ? -1.7 -1.863 -15.625 1 93.88 384 GLN A O 1
ATOM 2886 N N . GLU A 1 385 ? -1.684 -2.637 -17.719 1 94 385 GLU A N 1
ATOM 2887 C CA . GLU A 1 385 ? -0.335 -3.184 -17.609 1 94 385 GLU A CA 1
ATOM 2888 C C . GLU A 1 385 ? 0.686 -2.086 -17.328 1 94 385 GLU A C 1
ATOM 2890 O O . GLU A 1 385 ? 1.503 -2.211 -16.422 1 94 385 GLU A O 1
ATOM 2895 N N . HIS A 1 386 ? 0.579 -1.018 -18.078 1 94.44 386 HIS A N 1
ATOM 2896 C CA . HIS A 1 386 ? 1.55 0.067 -17.984 1 94.44 386 HIS A CA 1
ATOM 2897 C C . HIS A 1 386 ? 1.384 0.839 -16.672 1 94.44 386 HIS A C 1
ATOM 2899 O O . HIS A 1 386 ? 2.332 1.465 -16.203 1 94.44 386 HIS A O 1
ATOM 2905 N N . GLN A 1 387 ? 0.213 0.792 -16.109 1 93.81 387 GLN A N 1
ATOM 2906 C CA . GLN A 1 387 ? -0.021 1.491 -14.844 1 93.81 387 GLN A CA 1
ATOM 2907 C C . GLN A 1 387 ? 0.314 0.601 -13.656 1 93.81 387 GLN A C 1
ATOM 2909 O O . GLN A 1 387 ? 0.13 1.001 -12.5 1 93.81 387 GLN A O 1
ATOM 2914 N N . GLY A 1 388 ? 0.772 -0.568 -13.953 1 95.38 388 GLY A N 1
ATOM 2915 C CA . GLY A 1 388 ? 1.333 -1.416 -12.914 1 95.38 388 GLY A CA 1
ATOM 2916 C C . GLY A 1 388 ? 0.311 -2.346 -12.289 1 95.38 388 GLY A C 1
ATOM 2917 O O . GLY A 1 388 ? 0.292 -2.521 -11.07 1 95.38 388 GLY A O 1
ATOM 2918 N N . ILE A 1 389 ? -0.555 -2.951 -13.078 1 94.5 389 ILE A N 1
ATOM 2919 C CA . ILE A 1 389 ? -1.567 -3.865 -12.562 1 94.5 389 ILE A CA 1
ATOM 2920 C C . ILE A 1 389 ? -0.891 -5.039 -11.859 1 94.5 389 ILE A C 1
ATOM 2922 O O . ILE A 1 389 ? -1.447 -5.613 -10.914 1 94.5 389 ILE A O 1
ATOM 2926 N N . ILE A 1 390 ? 0.32 -5.352 -12.203 1 94 390 ILE A N 1
ATOM 2927 C CA . ILE A 1 390 ? 1.039 -6.457 -11.586 1 94 390 ILE A CA 1
ATOM 2928 C C . ILE A 1 390 ? 1.295 -6.152 -10.117 1 94 390 ILE A C 1
ATOM 2930 O O . ILE A 1 390 ? 0.879 -6.91 -9.234 1 94 390 ILE A O 1
ATOM 2934 N N . ARG A 1 391 ? 1.92 -5.023 -9.812 1 94.38 391 ARG A N 1
ATOM 2935 C CA . ARG A 1 391 ? 2.225 -4.695 -8.43 1 94.38 391 ARG A CA 1
ATOM 2936 C C . ARG A 1 391 ? 0.979 -4.215 -7.691 1 94.38 391 ARG A C 1
ATOM 2938 O O . ARG A 1 391 ? 0.811 -4.484 -6.5 1 94.38 391 ARG A O 1
ATOM 2945 N N . ARG A 1 392 ? 0.112 -3.551 -8.375 1 94.62 392 ARG A N 1
ATOM 2946 C CA . ARG A 1 392 ? -1.063 -2.988 -7.715 1 94.62 392 ARG A CA 1
ATOM 2947 C C . ARG A 1 392 ? -2.121 -4.059 -7.473 1 94.62 392 ARG A C 1
ATOM 2949 O O . ARG A 1 392 ? -2.82 -4.031 -6.457 1 94.62 392 ARG A O 1
ATOM 2956 N N . GLY A 1 393 ? -2.24 -5.016 -8.414 1 94.25 393 GLY A N 1
ATOM 2957 C CA . GLY A 1 393 ? -3.127 -6.145 -8.195 1 94.25 393 GLY A CA 1
ATOM 2958 C C . GLY A 1 393 ? -2.65 -7.074 -7.094 1 94.25 393 GLY A C 1
ATOM 2959 O O . GLY A 1 393 ? -3.461 -7.684 -6.395 1 94.25 393 GLY A O 1
ATOM 2960 N N . ALA A 1 394 ? -1.341 -7.141 -6.914 1 95.56 394 ALA A N 1
ATOM 2961 C CA . ALA A 1 394 ? -0.74 -8.008 -5.902 1 95.56 394 ALA A CA 1
ATOM 2962 C C . ALA A 1 394 ? -1.118 -7.551 -4.496 1 95.56 394 ALA A C 1
ATOM 2964 O O . ALA A 1 394 ? -1.008 -8.32 -3.539 1 95.56 394 ALA A O 1
ATOM 2965 N N . LYS A 1 395 ? -1.555 -6.289 -4.387 1 97.19 395 LYS A N 1
ATOM 2966 C CA . LYS A 1 395 ? -1.982 -5.777 -3.088 1 97.19 395 LYS A CA 1
ATOM 2967 C C . LYS A 1 395 ? -3.133 -6.609 -2.523 1 97.19 395 LYS A C 1
ATOM 2969 O O . LYS A 1 395 ? -3.197 -6.848 -1.315 1 97.19 395 LYS A O 1
ATOM 2974 N N . LEU A 1 396 ? -4.027 -6.984 -3.404 1 97.31 396 LEU A N 1
ATOM 2975 C CA . LEU A 1 396 ? -5.18 -7.766 -2.967 1 97.31 396 LEU A CA 1
ATOM 2976 C C . LEU A 1 396 ? -4.754 -9.156 -2.51 1 97.31 396 LEU A C 1
ATOM 2978 O O . LEU A 1 396 ? -5.223 -9.648 -1.482 1 97.31 396 LEU A O 1
ATOM 2982 N N . ILE A 1 397 ? -3.809 -9.789 -3.25 1 96.56 397 ILE A N 1
ATOM 2983 C CA . ILE A 1 397 ? -3.25 -11.078 -2.857 1 96.56 397 ILE A CA 1
ATOM 2984 C C . ILE A 1 397 ? -2.613 -10.961 -1.475 1 96.56 397 ILE A C 1
ATOM 2986 O O . ILE A 1 397 ? -2.863 -11.797 -0.599 1 96.56 397 ILE A O 1
ATOM 2990 N N . TYR A 1 398 ? -1.824 -9.93 -1.3 1 97.31 398 TYR A N 1
ATOM 2991 C CA . TYR A 1 398 ? -1.131 -9.703 -0.036 1 97.31 398 TYR A CA 1
ATOM 2992 C C . TYR A 1 398 ? -2.121 -9.586 1.116 1 97.31 398 TYR A C 1
ATOM 2994 O O . TYR A 1 398 ? -1.932 -10.195 2.174 1 97.31 398 TYR A O 1
ATOM 3002 N N . ALA A 1 399 ? -3.176 -8.828 0.91 1 97.38 399 ALA A N 1
ATOM 3003 C CA . ALA A 1 399 ? -4.152 -8.555 1.961 1 97.38 399 ALA A CA 1
ATOM 3004 C C . ALA A 1 399 ? -4.848 -9.836 2.414 1 97.38 399 ALA A C 1
ATOM 3006 O O . ALA A 1 399 ? -4.957 -10.094 3.613 1 97.38 399 ALA A O 1
ATOM 3007 N N . TYR A 1 400 ? -5.312 -10.672 1.473 1 97.19 400 TYR A N 1
ATOM 3008 C CA . TYR A 1 400 ? -5.977 -11.922 1.818 1 97.19 400 TYR A CA 1
ATOM 3009 C C . TYR A 1 400 ? -5.012 -12.883 2.5 1 97.19 400 TYR A C 1
ATOM 3011 O O . TYR A 1 400 ? -5.352 -13.508 3.51 1 97.19 400 TYR A O 1
ATOM 3019 N N . ALA A 1 401 ? -3.793 -13 1.956 1 95.69 401 ALA A N 1
ATOM 3020 C CA . ALA A 1 401 ? -2.824 -13.977 2.459 1 95.69 401 ALA A CA 1
ATOM 3021 C C . ALA A 1 401 ? -2.348 -13.602 3.859 1 95.69 401 ALA A C 1
ATOM 3023 O O . ALA A 1 401 ? -2.014 -14.469 4.664 1 95.69 401 ALA A O 1
ATOM 3024 N N . GLU A 1 402 ? -2.34 -12.344 4.168 1 95.12 402 GLU A N 1
ATOM 3025 C CA . GLU A 1 402 ? -1.867 -11.859 5.461 1 95.12 402 GLU A CA 1
ATOM 3026 C C . GLU A 1 402 ? -2.965 -11.938 6.516 1 95.12 402 GLU A C 1
ATOM 3028 O O . GLU A 1 402 ? -2.68 -11.945 7.715 1 95.12 402 GLU A O 1
ATOM 3033 N N . ALA A 1 403 ? -4.254 -11.961 6.117 1 95.94 403 ALA A N 1
ATOM 3034 C CA . ALA A 1 403 ? -5.391 -11.852 7.027 1 95.94 403 ALA A CA 1
ATOM 3035 C C . ALA A 1 403 ? -5.449 -13.039 7.984 1 95.94 403 ALA A C 1
ATOM 3037 O O . ALA A 1 403 ? -5.281 -14.188 7.57 1 95.94 403 ALA A O 1
ATOM 3038 N N . THR A 1 404 ? -5.715 -12.773 9.258 1 95.69 404 THR A N 1
ATOM 3039 C CA . THR A 1 404 ? -5.773 -13.797 10.297 1 95.69 404 THR A CA 1
ATOM 3040 C C . THR A 1 404 ? -7.211 -14 10.773 1 95.69 404 THR A C 1
ATOM 3042 O O . THR A 1 404 ? -7.5 -14.953 11.5 1 95.69 404 THR A O 1
ATOM 3045 N N . VAL A 1 405 ? -8.102 -13.117 10.391 1 96.88 405 VAL A N 1
ATOM 3046 C CA . VAL A 1 405 ? -9.5 -13.211 10.781 1 96.88 405 VAL A CA 1
ATOM 3047 C C . VAL A 1 405 ? -10.18 -14.344 10.008 1 96.88 405 VAL A C 1
ATOM 3049 O O . VAL A 1 405 ? -9.633 -14.844 9.023 1 96.88 405 VAL A O 1
ATOM 3052 N N . PRO A 1 406 ? -11.383 -14.812 10.461 1 96.62 406 PRO A N 1
ATOM 3053 C CA . PRO A 1 406 ? -12.117 -15.805 9.672 1 96.62 406 PRO A CA 1
ATOM 3054 C C . PRO A 1 406 ? -12.398 -15.344 8.25 1 96.62 406 PRO A C 1
ATOM 3056 O O . PRO A 1 406 ? -12.867 -14.219 8.039 1 96.62 406 PRO A O 1
ATOM 3059 N N . LEU A 1 407 ? -12.031 -16.172 7.324 1 98.31 407 LEU A N 1
ATOM 3060 C CA . LEU A 1 407 ? -12.258 -15.922 5.906 1 98.31 407 LEU A CA 1
ATOM 3061 C C . LEU A 1 407 ? -13.188 -16.969 5.305 1 98.31 407 LEU A C 1
ATOM 3063 O O . LEU A 1 407 ? -12.852 -18.156 5.266 1 98.31 407 LEU A O 1
ATOM 3067 N N . VAL A 1 408 ? -14.352 -16.547 4.855 1 98.25 408 VAL A N 1
ATOM 3068 C CA . VAL A 1 408 ? -15.328 -17.422 4.215 1 98.25 408 VAL A CA 1
ATOM 3069 C C . VAL A 1 408 ? -15.586 -16.953 2.785 1 98.25 408 VAL A C 1
ATOM 3071 O O . VAL A 1 408 ? -15.891 -15.773 2.562 1 98.25 408 VAL A O 1
ATOM 3074 N N . THR A 1 409 ? -15.422 -17.781 1.846 1 98.56 409 THR A N 1
ATOM 3075 C CA . THR A 1 409 ? -15.57 -17.422 0.439 1 98.56 409 THR A CA 1
ATOM 3076 C C . THR A 1 409 ? -16.688 -18.234 -0.207 1 98.56 409 THR A C 1
ATOM 3078 O O . THR A 1 409 ? -16.797 -19.438 0.022 1 98.56 409 THR A O 1
ATOM 3081 N N . ILE A 1 410 ? -17.547 -17.594 -0.964 1 98.06 410 ILE A N 1
ATOM 3082 C CA . ILE A 1 410 ? -18.625 -18.219 -1.734 1 98.06 410 ILE A CA 1
ATOM 3083 C C . ILE A 1 410 ? -18.438 -17.906 -3.219 1 98.06 410 ILE A C 1
ATOM 3085 O O . ILE A 1 410 ? -18.469 -16.75 -3.625 1 98.06 410 ILE A O 1
ATOM 3089 N N . ILE A 1 411 ? -18.219 -18.922 -4.023 1 98 411 ILE A N 1
ATOM 3090 C CA . ILE A 1 411 ? -18.125 -18.734 -5.469 1 98 411 ILE A CA 1
ATOM 3091 C C . ILE A 1 411 ? -19.516 -18.938 -6.094 1 98 411 ILE A C 1
ATOM 3093 O O . ILE A 1 411 ? -20.047 -20.047 -6.109 1 98 411 ILE A O 1
ATOM 3097 N N . THR A 1 412 ? -20.062 -17.891 -6.684 1 97.88 412 THR A N 1
ATOM 3098 C CA . THR A 1 412 ? -21.422 -17.938 -7.207 1 97.88 412 THR A CA 1
ATOM 3099 C C . THR A 1 412 ? -21.422 -18.375 -8.672 1 97.88 412 THR A C 1
ATOM 3101 O O . THR A 1 412 ? -22.297 -19.125 -9.102 1 97.88 412 THR A O 1
ATOM 3104 N N . ARG A 1 413 ? -20.484 -17.922 -9.398 1 96.44 413 ARG A N 1
ATOM 3105 C CA . ARG A 1 413 ? -20.438 -18.234 -10.82 1 96.44 413 ARG A CA 1
ATOM 3106 C C . ARG A 1 413 ? -19 -18.297 -11.328 1 96.44 413 ARG A C 1
ATOM 3108 O O . ARG A 1 413 ? -18.281 -19.266 -11.07 1 96.44 413 ARG A O 1
ATOM 3115 N N . LYS A 1 414 ? -18.484 -17.234 -11.969 1 95.12 414 LYS A N 1
ATOM 3116 C CA . LYS A 1 414 ? -17.172 -17.297 -12.602 1 95.12 414 LYS A CA 1
ATOM 3117 C C . LYS A 1 414 ? -16.062 -17.109 -11.57 1 95.12 414 LYS A C 1
ATOM 3119 O O . LYS A 1 414 ? -16.156 -16.266 -10.68 1 95.12 414 LYS A O 1
ATOM 3124 N N . ALA A 1 415 ? -15.047 -17.844 -11.625 1 94.88 415 ALA A N 1
ATOM 3125 C CA . ALA A 1 415 ? -13.773 -17.734 -10.914 1 94.88 415 ALA A CA 1
ATOM 3126 C C . ALA A 1 415 ? -12.625 -18.25 -11.773 1 94.88 415 ALA A C 1
ATOM 3128 O O . ALA A 1 415 ? -12.234 -19.422 -11.656 1 94.88 415 ALA A O 1
ATOM 3129 N N . TYR A 1 416 ? -12.078 -17.422 -12.602 1 90.19 416 TYR A N 1
ATOM 3130 C CA . TYR A 1 416 ? -11.117 -17.859 -13.609 1 90.19 416 TYR A CA 1
ATOM 3131 C C . TYR A 1 416 ? -9.711 -17.375 -13.266 1 90.19 416 TYR A C 1
ATOM 3133 O O . TYR A 1 416 ? -9.531 -16.25 -12.812 1 90.19 416 TYR A O 1
ATOM 3141 N N . GLY A 1 417 ? -8.773 -18.25 -13.469 1 89.38 417 GLY A N 1
ATOM 3142 C CA . GLY A 1 417 ? -7.359 -17.906 -13.469 1 89.38 417 GLY A CA 1
ATOM 3143 C C . GLY A 1 417 ? -6.891 -17.312 -12.148 1 89.38 417 GLY A C 1
ATOM 3144 O O . GLY A 1 417 ? -7.211 -17.844 -11.078 1 89.38 417 GLY A O 1
ATOM 3145 N N . GLY A 1 418 ? -6.035 -16.281 -12.359 1 88.69 418 GLY A N 1
ATOM 3146 C CA . GLY A 1 418 ? -5.484 -15.617 -11.188 1 88.69 418 GLY A CA 1
ATOM 3147 C C . GLY A 1 418 ? -6.539 -14.961 -10.328 1 88.69 418 GLY A C 1
ATOM 3148 O O . GLY A 1 418 ? -6.355 -14.812 -9.117 1 88.69 418 GLY A O 1
ATOM 3149 N N . ALA A 1 419 ? -7.594 -14.648 -10.969 1 90.88 419 ALA A N 1
ATOM 3150 C CA . ALA A 1 419 ? -8.648 -13.984 -10.219 1 90.88 419 ALA A CA 1
ATOM 3151 C C . ALA A 1 419 ? -9.312 -14.945 -9.234 1 90.88 419 ALA A C 1
ATOM 3153 O O . ALA A 1 419 ? -9.734 -14.539 -8.148 1 90.88 419 ALA A O 1
ATOM 3154 N N . TYR A 1 420 ? -9.414 -16.234 -9.625 1 91.31 420 TYR A N 1
ATOM 3155 C CA . TYR A 1 420 ? -9.852 -17.25 -8.68 1 91.31 420 TYR A CA 1
ATOM 3156 C C . TYR A 1 420 ? -8.961 -17.266 -7.438 1 91.31 420 TYR A C 1
ATOM 3158 O O . TYR A 1 420 ? -9.461 -17.297 -6.312 1 91.31 420 TYR A O 1
ATOM 3166 N N . ILE A 1 421 ? -7.727 -17.156 -7.598 1 93.06 421 ILE A N 1
ATOM 3167 C CA . ILE A 1 421 ? -6.77 -17.234 -6.5 1 93.06 421 ILE A CA 1
ATOM 3168 C C . ILE A 1 421 ? -6.906 -16 -5.613 1 93.06 421 ILE A C 1
ATOM 3170 O O . ILE A 1 421 ? -7.062 -16.125 -4.395 1 93.06 421 ILE A O 1
ATOM 3174 N N . VAL A 1 422 ? -6.984 -14.891 -6.234 1 93.69 422 VAL A N 1
ATOM 3175 C CA . VAL A 1 422 ? -6.863 -13.602 -5.562 1 93.69 422 VAL A CA 1
ATOM 3176 C C . VAL A 1 422 ? -8.102 -13.352 -4.703 1 93.69 422 VAL A C 1
ATOM 3178 O O . VAL A 1 422 ? -8.008 -12.719 -3.645 1 93.69 422 VAL A O 1
ATOM 3181 N N . MET A 1 423 ? -9.242 -13.836 -5.148 1 95.56 423 MET A N 1
ATOM 3182 C CA . MET A 1 423 ? -10.5 -13.531 -4.473 1 95.56 423 MET A CA 1
ATOM 3183 C C . MET A 1 423 ? -10.781 -14.539 -3.363 1 95.56 423 MET A C 1
ATOM 3185 O O . MET A 1 423 ? -11.875 -15.102 -3.291 1 95.56 423 MET A O 1
ATOM 3189 N N . GLY A 1 424 ? -9.812 -14.773 -2.512 1 94.94 424 GLY A N 1
ATOM 3190 C CA . GLY A 1 424 ? -10 -15.539 -1.293 1 94.94 424 GLY A CA 1
ATOM 3191 C C . GLY A 1 424 ? -10.133 -17.031 -1.543 1 94.94 424 GLY A C 1
ATOM 3192 O O . GLY A 1 424 ? -11.07 -17.672 -1.066 1 94.94 424 GLY A O 1
ATOM 3193 N N . SER A 1 425 ? -9.234 -17.609 -2.303 1 94.31 425 SER A N 1
ATOM 3194 C CA . SER A 1 425 ? -9.219 -19.062 -2.5 1 94.31 425 SER A CA 1
ATOM 3195 C C . SER A 1 425 ? -8.758 -19.781 -1.238 1 94.31 425 SER A C 1
ATOM 3197 O O . SER A 1 425 ? -8.172 -19.172 -0.342 1 94.31 425 SER A O 1
ATOM 3199 N N . LYS A 1 426 ? -9.031 -21.047 -1.206 1 92.75 426 LYS A N 1
ATOM 3200 C CA . LYS A 1 426 ? -8.688 -21.875 -0.047 1 92.75 426 LYS A CA 1
ATOM 3201 C C . LYS A 1 426 ? -7.188 -21.875 0.206 1 92.75 426 LYS A C 1
ATOM 3203 O O . LYS A 1 426 ? -6.742 -21.656 1.336 1 92.75 426 LYS A O 1
ATOM 3208 N N . GLN A 1 427 ? -6.449 -22.047 -0.773 1 92.12 427 GLN A N 1
ATOM 3209 C CA . GLN A 1 427 ? -5 -22.203 -0.645 1 92.12 427 GLN A CA 1
ATOM 3210 C C . GLN A 1 427 ? -4.34 -20.859 -0.321 1 92.12 427 GLN A C 1
ATOM 3212 O O . GLN A 1 427 ? -3.227 -20.828 0.208 1 92.12 427 GLN A O 1
ATOM 3217 N N . LEU A 1 428 ? -5.035 -19.797 -0.65 1 93.19 428 LEU A N 1
ATOM 3218 C CA . LEU A 1 428 ? -4.496 -18.484 -0.311 1 93.19 428 LEU A CA 1
ATOM 3219 C C . LEU A 1 428 ? -4.684 -18.188 1.173 1 93.19 428 LEU A C 1
ATOM 3221 O O . LEU A 1 428 ? -3.936 -17.391 1.75 1 93.19 428 LEU A O 1
ATOM 3225 N N . GLY A 1 429 ? -5.789 -18.797 1.738 1 91.75 429 GLY A N 1
ATOM 3226 C CA . GLY A 1 429 ? -5.914 -18.578 3.17 1 91.75 429 GLY A CA 1
ATOM 3227 C C . GLY A 1 429 ? -7.34 -18.703 3.67 1 91.75 429 GLY A C 1
ATOM 3228 O O . GLY A 1 429 ? -7.59 -18.656 4.875 1 91.75 429 GLY A O 1
ATOM 3229 N N . ALA A 1 430 ? -8.305 -18.828 2.799 1 95 430 ALA A N 1
ATOM 3230 C CA . ALA A 1 430 ? -9.695 -18.906 3.238 1 95 430 ALA A CA 1
ATOM 3231 C C . ALA A 1 430 ? -9.922 -20.141 4.121 1 95 430 ALA A C 1
ATOM 3233 O O . ALA A 1 430 ? -9.359 -21.203 3.873 1 95 430 ALA A O 1
ATOM 3234 N N . ASP A 1 431 ? -10.711 -19.984 5.129 1 96.06 431 ASP A N 1
ATOM 3235 C CA . ASP A 1 431 ? -11.008 -21.062 6.059 1 96.06 431 ASP A CA 1
ATOM 3236 C C . ASP A 1 431 ? -12.086 -21.984 5.5 1 96.06 431 ASP A C 1
ATOM 3238 O O . ASP A 1 431 ? -12.008 -23.203 5.66 1 96.06 431 ASP A O 1
ATOM 3242 N N . VAL A 1 432 ? -13.078 -21.406 4.898 1 95.56 432 VAL A N 1
ATOM 3243 C CA . VAL A 1 432 ? -14.18 -22.141 4.297 1 95.56 432 VAL A CA 1
ATOM 3244 C C . VAL A 1 432 ? -14.461 -21.609 2.898 1 95.56 432 VAL A C 1
ATOM 3246 O O . VAL A 1 432 ? -14.648 -20.391 2.721 1 95.56 432 VAL A O 1
ATOM 3249 N N . ASN A 1 433 ? -14.383 -22.453 1.944 1 97.19 433 ASN A N 1
ATOM 3250 C CA . ASN A 1 433 ? -14.703 -22.109 0.561 1 97.19 433 ASN A CA 1
ATOM 3251 C C . ASN A 1 433 ? -15.891 -22.922 0.049 1 97.19 433 ASN A C 1
ATOM 3253 O O . ASN A 1 433 ? -15.828 -24.156 -0.018 1 97.19 433 ASN A O 1
ATOM 3257 N N . LEU A 1 434 ? -16.953 -22.234 -0.298 1 96.31 434 LEU A N 1
ATOM 3258 C CA . LEU A 1 434 ? -18.156 -22.844 -0.829 1 96.31 434 LEU A CA 1
ATOM 3259 C C . LEU A 1 434 ? -18.391 -22.438 -2.277 1 96.31 434 LEU A C 1
ATOM 3261 O O . LEU A 1 434 ? -17.922 -21.375 -2.707 1 96.31 434 LEU A O 1
ATOM 3265 N N . ALA A 1 435 ? -19.031 -23.297 -3.008 1 97.25 435 ALA A N 1
ATOM 3266 C CA . ALA A 1 435 ? -19.375 -22.984 -4.395 1 97.25 435 ALA A CA 1
ATOM 3267 C C . ALA A 1 435 ? -20.828 -23.344 -4.691 1 97.25 435 ALA A C 1
ATOM 3269 O O . ALA A 1 435 ? -21.359 -24.297 -4.121 1 97.25 435 ALA A O 1
ATOM 3270 N N . TRP A 1 436 ? -21.438 -22.484 -5.508 1 96.94 436 TRP A N 1
ATOM 3271 C CA . TRP A 1 436 ? -22.734 -22.859 -6.074 1 96.94 436 TRP A CA 1
ATOM 3272 C C . TRP A 1 436 ? -22.547 -23.812 -7.258 1 96.94 436 TRP A C 1
ATOM 3274 O O . TRP A 1 436 ? -21.453 -23.922 -7.812 1 96.94 436 TRP A O 1
ATOM 3284 N N . PRO A 1 437 ? -23.625 -24.578 -7.617 1 93.81 437 PRO A N 1
ATOM 3285 C CA . PRO A 1 437 ? -23.516 -25.453 -8.781 1 93.81 437 PRO A CA 1
ATOM 3286 C C . PRO A 1 437 ? -23.219 -24.703 -10.07 1 93.81 437 PRO A C 1
ATOM 3288 O O . PRO A 1 437 ? -22.703 -25.281 -11.031 1 93.81 437 PRO A O 1
ATOM 3291 N N . THR A 1 438 ? -23.5 -23.469 -10.07 1 93.81 438 THR A N 1
ATOM 3292 C CA . THR A 1 438 ? -23.297 -22.625 -11.242 1 93.81 438 THR A CA 1
ATOM 3293 C C . THR A 1 438 ? -21.844 -22.156 -11.32 1 93.81 438 THR A C 1
ATOM 3295 O O . THR A 1 438 ? -21.438 -21.5 -12.289 1 93.81 438 THR A O 1
ATOM 3298 N N . ALA A 1 439 ? -21.016 -22.406 -10.312 1 94.94 439 ALA A N 1
ATOM 3299 C CA . ALA A 1 439 ? -19.641 -21.938 -10.25 1 94.94 439 ALA A CA 1
ATOM 3300 C C . ALA A 1 439 ? -18.812 -22.516 -11.398 1 94.94 439 ALA A C 1
ATOM 3302 O O . ALA A 1 439 ? -18.953 -23.688 -11.742 1 94.94 439 ALA A O 1
ATOM 3303 N N . GLN A 1 440 ? -18.062 -21.672 -12 1 93.19 440 GLN A N 1
ATOM 3304 C CA . GLN A 1 440 ? -17.125 -22.016 -13.062 1 93.19 440 GLN A CA 1
ATOM 3305 C C . GLN A 1 440 ? -15.688 -21.75 -12.625 1 93.19 440 GLN A C 1
ATOM 3307 O O . GLN A 1 440 ? -15.227 -20.609 -12.656 1 93.19 440 GLN A O 1
ATOM 3312 N N . ILE A 1 441 ? -14.961 -22.719 -12.234 1 91.81 441 ILE A N 1
ATOM 3313 C CA . ILE A 1 441 ? -13.594 -22.594 -11.742 1 91.81 441 ILE A CA 1
ATOM 3314 C C . ILE A 1 441 ? -12.625 -23.188 -12.758 1 91.81 441 ILE A C 1
ATOM 3316 O O . ILE A 1 441 ? -12.602 -24.406 -12.977 1 91.81 441 ILE A O 1
ATOM 3320 N N . ALA A 1 442 ? -11.836 -22.344 -13.375 1 88.12 442 ALA A N 1
ATOM 3321 C CA . ALA A 1 442 ? -10.922 -22.781 -14.422 1 88.12 442 ALA A CA 1
ATOM 3322 C C . ALA A 1 442 ? -9.781 -21.797 -14.617 1 88.12 442 ALA A C 1
ATOM 3324 O O . ALA A 1 442 ? -9.836 -20.672 -14.109 1 88.12 442 ALA A O 1
ATOM 3325 N N . VAL A 1 443 ? -8.711 -22.25 -15.25 1 82.88 443 VAL A N 1
ATOM 3326 C CA . VAL A 1 443 ? -7.586 -21.375 -15.555 1 82.88 443 VAL A CA 1
ATOM 3327 C C . VAL A 1 443 ? -8.039 -20.234 -16.469 1 82.88 443 VAL A C 1
ATOM 3329 O O . VAL A 1 443 ? -7.609 -19.094 -16.312 1 82.88 443 VAL A O 1
ATOM 3332 N N . MET A 1 444 ? -8.805 -20.562 -17.438 1 82.44 444 MET A N 1
ATOM 3333 C CA . MET A 1 444 ? -9.391 -19.594 -18.359 1 82.44 444 MET A CA 1
ATOM 3334 C C . MET A 1 444 ? -10.711 -20.109 -18.922 1 82.44 444 MET A C 1
ATOM 3336 O O . MET A 1 444 ? -11.109 -21.25 -18.641 1 82.44 444 MET A O 1
ATOM 3340 N N . GLY A 1 445 ? -11.375 -19.219 -19.656 1 80.94 445 GLY A N 1
ATOM 3341 C CA . GLY A 1 445 ? -12.617 -19.625 -20.281 1 80.94 445 GLY A CA 1
ATOM 3342 C C . GLY A 1 445 ? -12.438 -20.734 -21.312 1 80.94 445 GLY A C 1
ATOM 3343 O O . GLY A 1 445 ? -11.359 -20.875 -21.891 1 80.94 445 GLY A O 1
ATOM 3344 N N . ALA A 1 446 ? -13.438 -21.406 -21.562 1 82.5 446 ALA A N 1
ATOM 3345 C CA . ALA A 1 446 ? -13.398 -22.594 -22.422 1 82.5 446 ALA A CA 1
ATOM 3346 C C . ALA A 1 446 ? -12.922 -22.234 -23.828 1 82.5 446 ALA A C 1
ATOM 3348 O O . ALA A 1 446 ? -12.109 -22.938 -24.406 1 82.5 446 ALA A O 1
ATOM 3349 N N . SER A 1 447 ? -13.508 -21.188 -24.297 1 80.88 447 SER A N 1
ATOM 3350 C CA . SER A 1 447 ? -13.141 -20.766 -25.641 1 80.88 447 SER A CA 1
ATOM 3351 C C . SER A 1 447 ? -11.641 -20.5 -25.75 1 80.88 447 SER A C 1
ATOM 3353 O O . SER A 1 447 ? -10.992 -20.938 -26.703 1 80.88 447 SER A O 1
ATOM 3355 N N . GLY A 1 448 ? -11.102 -19.859 -24.812 1 77.31 448 GLY A N 1
ATOM 3356 C CA . GLY A 1 448 ? -9.68 -19.578 -24.797 1 77.31 448 GLY A CA 1
ATOM 3357 C C . GLY A 1 448 ? -8.828 -20.828 -24.625 1 77.31 448 GLY A C 1
ATOM 3358 O O . GLY A 1 448 ? -7.801 -20.984 -25.297 1 77.31 448 GLY A O 1
ATOM 3359 N N . ALA A 1 449 ? -9.211 -21.672 -23.844 1 80.69 449 ALA A N 1
ATOM 3360 C CA . ALA A 1 449 ? -8.477 -22.891 -23.562 1 80.69 449 ALA A CA 1
ATOM 3361 C C . ALA A 1 449 ? -8.414 -23.797 -24.781 1 80.69 449 ALA A C 1
ATOM 3363 O O . ALA A 1 449 ? -7.359 -24.359 -25.094 1 80.69 449 ALA A O 1
ATOM 3364 N N . VAL A 1 450 ? -9.523 -23.906 -25.469 1 82.06 450 VAL A N 1
ATOM 3365 C CA . VAL A 1 450 ? -9.609 -24.781 -26.625 1 82.06 450 VAL A CA 1
ATOM 3366 C C . VAL A 1 450 ? -8.695 -24.266 -27.734 1 82.06 450 VAL A C 1
ATOM 3368 O O . VAL A 1 450 ? -8.055 -25.047 -28.438 1 82.06 450 VAL A O 1
ATOM 3371 N N . ASN A 1 451 ? -8.641 -22.969 -27.797 1 80 451 ASN A N 1
ATOM 3372 C CA . ASN A 1 451 ? -7.781 -22.375 -28.812 1 80 451 ASN A CA 1
ATOM 3373 C C . ASN A 1 451 ? -6.309 -22.672 -28.562 1 80 451 ASN A C 1
ATOM 3375 O O . ASN A 1 451 ? -5.508 -22.734 -29.5 1 80 451 ASN A O 1
ATOM 3379 N N . ILE A 1 452 ? -5.977 -22.891 -27.406 1 75.69 452 ILE A N 1
ATOM 3380 C CA . ILE A 1 452 ? -4.582 -23.141 -27.047 1 75.69 452 ILE A CA 1
ATOM 3381 C C . ILE A 1 452 ? -4.309 -24.641 -27.062 1 75.69 452 ILE A C 1
ATOM 3383 O O . ILE A 1 452 ? -3.334 -25.094 -27.656 1 75.69 452 ILE A O 1
ATOM 3387 N N . LEU A 1 453 ? -5.16 -25.422 -26.516 1 77.88 453 LEU A N 1
ATOM 3388 C CA . LEU A 1 453 ? -4.922 -26.844 -26.281 1 77.88 453 LEU A CA 1
ATOM 3389 C C . LEU A 1 453 ? -5.238 -27.656 -27.531 1 77.88 453 LEU A C 1
ATOM 3391 O O . LEU A 1 453 ? -4.648 -28.719 -27.75 1 77.88 453 LEU A O 1
ATOM 3395 N N . GLN A 1 454 ? -6.219 -27.141 -28.234 1 79.44 454 GLN A N 1
ATOM 3396 C CA . GLN A 1 454 ? -6.695 -27.953 -29.359 1 79.44 454 GLN A CA 1
ATOM 3397 C C . GLN A 1 454 ? -6.32 -27.312 -30.688 1 79.44 454 GLN A C 1
ATOM 3399 O O . GLN A 1 454 ? -7.059 -27.422 -31.672 1 79.44 454 GLN A O 1
ATOM 3404 N N . ARG A 1 455 ? -5.305 -26.562 -30.641 1 80.12 455 ARG A N 1
ATOM 3405 C CA . ARG A 1 455 ? -4.848 -25.906 -31.859 1 80.12 455 ARG A CA 1
ATOM 3406 C C . ARG A 1 455 ? -4.562 -26.922 -32.938 1 80.12 455 ARG A C 1
ATOM 3408 O O . ARG A 1 455 ? -4.926 -26.719 -34.125 1 80.12 455 ARG A O 1
ATOM 3415 N N . GLY A 1 456 ? -3.83 -28.016 -32.594 1 79.06 456 GLY A N 1
ATOM 3416 C CA . GLY A 1 456 ? -3.52 -29.062 -33.562 1 79.06 456 GLY A CA 1
ATOM 3417 C C . GLY A 1 456 ? -4.754 -29.719 -34.156 1 79.06 456 GLY A C 1
ATOM 3418 O O . GLY A 1 456 ? -4.844 -29.906 -35.344 1 79.06 456 GLY A O 1
ATOM 3419 N N . ALA A 1 457 ? -5.664 -30.016 -33.281 1 81.62 457 ALA A N 1
ATOM 3420 C CA . ALA A 1 457 ? -6.906 -30.656 -33.719 1 81.62 457 ALA A CA 1
ATOM 3421 C C . ALA A 1 457 ? -7.684 -29.734 -34.656 1 81.62 457 ALA A C 1
ATOM 3423 O O . ALA A 1 457 ? -8.234 -30.188 -35.656 1 81.62 457 ALA A O 1
ATOM 3424 N N . LEU A 1 458 ? -7.832 -28.469 -34.312 1 86.81 458 LEU A N 1
ATOM 3425 C CA . LEU A 1 458 ? -8.555 -27.5 -35.125 1 86.81 458 LEU A CA 1
ATOM 3426 C C . LEU A 1 458 ? -7.875 -27.312 -36.469 1 86.81 458 LEU A C 1
ATOM 3428 O O . LEU A 1 458 ? -8.547 -27.156 -37.5 1 86.81 458 LEU A O 1
ATOM 3432 N N . ARG A 1 459 ? -6.531 -27.312 -36.469 1 87.75 459 ARG A N 1
ATOM 3433 C CA . ARG A 1 459 ? -5.781 -27.203 -37.688 1 87.75 459 ARG A CA 1
ATOM 3434 C C . ARG A 1 459 ? -6.027 -28.406 -38.594 1 87.75 459 ARG A C 1
ATOM 3436 O O . ARG A 1 459 ? -6.145 -28.266 -39.812 1 87.75 459 ARG A O 1
ATOM 3443 N N . THR A 1 460 ? -5.996 -29.547 -37.969 1 88.19 460 THR A N 1
ATOM 3444 C CA . THR A 1 460 ? -6.262 -30.781 -38.719 1 88.19 460 THR A CA 1
ATOM 3445 C C . THR A 1 460 ? -7.629 -30.719 -39.406 1 88.19 460 THR A C 1
ATOM 3447 O O . THR A 1 460 ? -7.773 -31.125 -40.562 1 88.19 460 THR A O 1
ATOM 3450 N N . VAL A 1 461 ? -8.586 -30.25 -38.656 1 89.5 461 VAL A N 1
ATOM 3451 C CA . VAL A 1 461 ? -9.938 -30.109 -39.219 1 89.5 461 VAL A CA 1
ATOM 3452 C C . VAL A 1 461 ? -9.938 -29.078 -40.344 1 89.5 461 VAL A C 1
ATOM 3454 O O . VAL A 1 461 ? -10.586 -29.266 -41.344 1 89.5 461 VAL A O 1
ATOM 3457 N N . GLN A 1 462 ? -9.281 -27.969 -40.094 1 87.62 462 GLN A N 1
ATOM 3458 C CA . GLN A 1 462 ? -9.164 -26.922 -41.125 1 87.62 462 GLN A CA 1
ATOM 3459 C C . GLN A 1 462 ? -8.523 -27.469 -42.406 1 87.62 462 GLN A C 1
ATOM 3461 O O . GLN A 1 462 ? -9 -27.203 -43.5 1 87.62 462 GLN A O 1
ATOM 3466 N N . GLU A 1 463 ? -7.402 -28.203 -42.219 1 90.12 463 GLU A N 1
ATOM 3467 C CA . GLU A 1 463 ? -6.676 -28.781 -43.344 1 90.12 463 GLU A CA 1
ATOM 3468 C C . GLU A 1 463 ? -7.52 -29.828 -44.062 1 90.12 463 GLU A C 1
ATOM 3470 O O . GLU A 1 463 ? -7.375 -30.031 -45.281 1 90.12 463 GLU A O 1
ATOM 3475 N N . ALA A 1 464 ? -8.336 -30.516 -43.375 1 91.75 464 ALA A N 1
ATOM 3476 C CA . ALA A 1 464 ? -9.211 -31.531 -43.969 1 91.75 464 ALA A CA 1
ATOM 3477 C C . ALA A 1 464 ? -10.445 -30.906 -44.594 1 91.75 464 ALA A C 1
ATOM 3479 O O . ALA A 1 464 ? -11.281 -31.594 -45.156 1 91.75 464 ALA A O 1
ATOM 3480 N N . GLY A 1 465 ? -10.602 -29.609 -44.5 1 88.19 465 GLY A N 1
ATOM 3481 C CA . GLY A 1 465 ? -11.703 -28.859 -45.094 1 88.19 465 GLY A CA 1
ATOM 3482 C C . GLY A 1 465 ? -12.977 -28.922 -44.281 1 88.19 465 GLY A C 1
ATOM 3483 O O . GLY A 1 465 ? -14.07 -28.719 -44.812 1 88.19 465 GLY A O 1
ATOM 3484 N N . GLY A 1 466 ? -12.727 -29.375 -43.125 1 89.62 466 GLY A N 1
ATOM 3485 C CA . GLY A 1 466 ? -13.891 -29.469 -42.25 1 89.62 466 GLY A CA 1
ATOM 3486 C C . GLY A 1 466 ? -14.32 -28.141 -41.656 1 89.62 466 GLY A C 1
ATOM 3487 O O . GLY A 1 466 ? -13.742 -27.109 -41.969 1 89.62 466 GLY A O 1
ATOM 3488 N N . ASP A 1 467 ? -15.516 -28.156 -40.938 1 91.62 467 ASP A N 1
ATOM 3489 C CA . ASP A 1 467 ? -16.062 -26.969 -40.281 1 91.62 467 ASP A CA 1
ATOM 3490 C C . ASP A 1 467 ? -15.32 -26.672 -38.969 1 91.62 467 ASP A C 1
ATOM 3492 O O . ASP A 1 467 ? -15.672 -27.203 -37.906 1 91.62 467 ASP A O 1
ATOM 3496 N N . VAL A 1 468 ? -14.391 -25.797 -39.062 1 90.25 468 VAL A N 1
ATOM 3497 C CA . VAL A 1 468 ? -13.523 -25.469 -37.938 1 90.25 468 VAL A CA 1
ATOM 3498 C C . VAL A 1 468 ? -14.352 -24.859 -36.812 1 90.25 468 VAL A C 1
ATOM 3500 O O . VAL A 1 468 ? -14.109 -25.141 -35.625 1 90.25 468 VAL A O 1
ATOM 3503 N N . GLU A 1 469 ? -15.305 -24.094 -37.156 1 89.06 469 GLU A N 1
ATOM 3504 C CA . GLU A 1 469 ? -16.125 -23.422 -36.156 1 89.06 469 GLU A CA 1
ATOM 3505 C C . GLU A 1 469 ? -17 -24.422 -35.375 1 89.06 469 GLU A C 1
ATOM 3507 O O . GLU A 1 469 ? -17.203 -24.281 -34.188 1 89.06 469 GLU A O 1
ATOM 3512 N N . ALA A 1 470 ? -17.469 -25.328 -36.125 1 89.69 470 ALA A N 1
ATOM 3513 C CA . ALA A 1 470 ? -18.281 -26.359 -35.469 1 89.69 470 ALA A CA 1
ATOM 3514 C C . ALA A 1 470 ? -17.422 -27.219 -34.531 1 89.69 470 ALA A C 1
ATOM 3516 O O . ALA A 1 470 ? -17.875 -27.594 -33.469 1 89.69 470 ALA A O 1
ATOM 3517 N N . GLU A 1 471 ? -16.344 -27.547 -35 1 90.12 471 GLU A N 1
ATOM 3518 C CA . GLU A 1 471 ? -15.438 -28.344 -34.188 1 90.12 471 GLU A CA 1
ATOM 3519 C C . GLU A 1 471 ? -15 -27.562 -32.938 1 90.12 471 GLU A C 1
ATOM 3521 O O . GLU A 1 471 ? -14.914 -28.125 -31.859 1 90.12 471 GLU A O 1
ATOM 3526 N N . ARG A 1 472 ? -14.742 -26.344 -33.156 1 89.06 472 ARG A N 1
ATOM 3527 C CA . ARG A 1 472 ? -14.398 -25.469 -32.031 1 89.06 472 ARG A CA 1
ATOM 3528 C C . ARG A 1 472 ? -15.523 -25.438 -31.016 1 89.06 472 ARG A C 1
ATOM 3530 O O . ARG A 1 472 ? -15.273 -25.5 -29.812 1 89.06 472 ARG A O 1
ATOM 3537 N N . ALA A 1 473 ? -16.641 -25.312 -31.453 1 89.12 473 ALA A N 1
ATOM 3538 C CA . ALA A 1 473 ? -17.812 -25.266 -30.562 1 89.12 473 ALA A CA 1
ATOM 3539 C C . ALA A 1 473 ? -17.953 -26.578 -29.797 1 89.12 473 ALA A C 1
ATOM 3541 O O . ALA A 1 473 ? -18.281 -26.562 -28.609 1 89.12 473 ALA A O 1
ATOM 3542 N N . ARG A 1 474 ? -17.781 -27.609 -30.516 1 89.38 474 ARG A N 1
ATOM 3543 C CA . ARG A 1 474 ? -17.859 -28.922 -29.875 1 89.38 474 ARG A CA 1
ATOM 3544 C C . ARG A 1 474 ? -16.797 -29.062 -28.797 1 89.38 474 ARG A C 1
ATOM 3546 O O . ARG A 1 474 ? -17.109 -29.469 -27.672 1 89.38 474 ARG A O 1
ATOM 3553 N N . LEU A 1 475 ? -15.656 -28.75 -29.109 1 87.88 475 LEU A N 1
ATOM 3554 C CA . LEU A 1 475 ? -14.539 -28.875 -28.172 1 87.88 475 LEU A CA 1
ATOM 3555 C C . LEU A 1 475 ? -14.719 -27.938 -26.984 1 87.88 475 LEU A C 1
ATOM 3557 O O . LEU A 1 475 ? -14.383 -28.281 -25.859 1 87.88 475 LEU A O 1
ATOM 3561 N N . THR A 1 476 ? -15.219 -26.812 -27.281 1 87.44 476 THR A N 1
ATOM 3562 C CA . THR A 1 476 ? -15.5 -25.859 -26.219 1 87.44 476 THR A CA 1
ATOM 3563 C C . THR A 1 476 ? -16.547 -26.406 -25.25 1 87.44 476 THR A C 1
ATOM 3565 O O . THR A 1 476 ? -16.391 -26.281 -24.031 1 87.44 476 THR A O 1
ATOM 3568 N N . GLY A 1 477 ? -17.547 -26.906 -25.766 1 85 477 GLY A N 1
ATOM 3569 C CA . GLY A 1 477 ? -18.562 -27.531 -24.938 1 85 477 GLY A CA 1
ATOM 3570 C C . GLY A 1 477 ? -18.016 -28.656 -24.078 1 85 477 GLY A C 1
ATOM 3571 O O . GLY A 1 477 ? -18.375 -28.766 -22.906 1 85 477 GLY A O 1
ATOM 3572 N N . GLU A 1 478 ? -17.203 -29.438 -24.688 1 83.19 478 GLU A N 1
ATOM 3573 C CA . GLU A 1 478 ? -16.594 -30.547 -23.969 1 83.19 478 GLU A CA 1
ATOM 3574 C C . GLU A 1 478 ? -15.703 -30.031 -22.828 1 83.19 478 GLU A C 1
ATOM 3576 O O . GLU A 1 478 ? -15.695 -30.594 -21.734 1 83.19 478 GLU A O 1
ATOM 3581 N N . TYR A 1 479 ? -15.016 -29.062 -23.109 1 82.06 479 TYR A N 1
ATOM 3582 C CA . TYR A 1 479 ? -14.133 -28.469 -22.125 1 82.06 479 TYR A CA 1
ATOM 3583 C C . TYR A 1 479 ? -14.938 -27.875 -20.969 1 82.06 479 TYR A C 1
ATOM 3585 O O . TYR A 1 479 ? -14.562 -28 -19.812 1 82.06 479 TYR A O 1
ATOM 3593 N N . GLU A 1 480 ? -15.938 -27.25 -21.312 1 81.88 480 GLU A N 1
ATOM 3594 C CA . GLU A 1 480 ? -16.797 -26.625 -20.297 1 81.88 480 GLU A CA 1
ATOM 3595 C C . GLU A 1 480 ? -17.359 -27.672 -19.344 1 81.88 480 GLU A C 1
ATOM 3597 O O . GLU A 1 480 ? -17.359 -27.484 -18.125 1 81.88 480 GLU A O 1
ATOM 3602 N N . ASP A 1 481 ? -17.797 -28.688 -19.922 1 78.81 481 ASP A N 1
ATOM 3603 C CA . ASP A 1 481 ? -18.406 -29.75 -19.125 1 78.81 481 ASP A CA 1
ATOM 3604 C C . ASP A 1 481 ? -17.375 -30.453 -18.266 1 78.81 481 ASP A C 1
ATOM 3606 O O . ASP A 1 481 ? -17.656 -30.828 -17.125 1 78.81 481 ASP A O 1
ATOM 3610 N N . ALA A 1 482 ? -16.281 -30.516 -18.812 1 77.38 482 ALA A N 1
ATOM 3611 C CA . ALA A 1 482 ? -15.266 -31.328 -18.156 1 77.38 482 ALA A CA 1
ATOM 3612 C C . ALA A 1 482 ? -14.5 -30.516 -17.125 1 77.38 482 ALA A C 1
ATOM 3614 O O . ALA A 1 482 ? -14.117 -31.031 -16.062 1 77.38 482 ALA A O 1
ATOM 3615 N N . ILE A 1 483 ? -14.391 -29.266 -17.406 1 79.69 483 ILE A N 1
ATOM 3616 C CA . ILE A 1 483 ? -13.383 -28.547 -16.641 1 79.69 483 ILE A CA 1
ATOM 3617 C C . ILE A 1 483 ? -14.023 -27.328 -15.977 1 79.69 483 ILE A C 1
ATOM 3619 O O . ILE A 1 483 ? -13.742 -27.016 -14.82 1 79.69 483 ILE A O 1
ATOM 3623 N N . VAL A 1 484 ? -14.922 -26.688 -16.688 1 86.31 484 VAL A N 1
ATOM 3624 C CA . VAL A 1 484 ? -15.422 -25.391 -16.25 1 86.31 484 VAL A CA 1
ATOM 3625 C C . VAL A 1 484 ? -16.625 -25.594 -15.32 1 86.31 484 VAL A C 1
ATOM 3627 O O . VAL A 1 484 ? -17.75 -25.203 -15.648 1 86.31 484 VAL A O 1
ATOM 3630 N N . ASN A 1 485 ? -16.438 -26.156 -14.273 1 88.12 485 ASN A N 1
ATOM 3631 C CA . ASN A 1 485 ? -17.422 -26.453 -13.242 1 88.12 485 ASN A CA 1
ATOM 3632 C C . ASN A 1 485 ? -16.781 -26.594 -11.867 1 88.12 485 ASN A C 1
ATOM 3634 O O . ASN A 1 485 ? -15.555 -26.562 -11.75 1 88.12 485 ASN A O 1
ATOM 3638 N N . PRO A 1 486 ? -17.594 -26.641 -10.789 1 92.38 486 PRO A N 1
ATOM 3639 C CA . PRO A 1 486 ? -17 -26.609 -9.445 1 92.38 486 PRO A CA 1
ATOM 3640 C C . PRO A 1 486 ? -16.578 -28 -8.961 1 92.38 486 PRO A C 1
ATOM 3642 O O . PRO A 1 486 ? -15.992 -28.125 -7.887 1 92.38 486 PRO A O 1
ATOM 3645 N N . TRP A 1 487 ? -16.859 -29.031 -9.711 1 89.06 487 TRP A N 1
ATOM 3646 C CA . TRP A 1 487 ? -16.797 -30.391 -9.195 1 89.06 487 TRP A CA 1
ATOM 3647 C C . TRP A 1 487 ? -15.352 -30.844 -9.039 1 89.06 487 TRP A C 1
ATOM 3649 O O . TRP A 1 487 ? -14.992 -31.484 -8.039 1 89.06 487 TRP A O 1
ATOM 3659 N N . ASP A 1 488 ? -14.5 -30.547 -10.047 1 86.56 488 ASP A N 1
ATOM 3660 C CA . ASP A 1 488 ? -13.094 -30.906 -9.922 1 86.56 488 ASP A CA 1
ATOM 3661 C C . ASP A 1 488 ? -12.477 -30.297 -8.664 1 86.56 488 ASP A C 1
ATOM 3663 O O . ASP A 1 488 ? -11.766 -30.969 -7.918 1 86.56 488 ASP A O 1
ATOM 3667 N N . ALA A 1 489 ? -12.773 -29.031 -8.445 1 89.88 489 ALA A N 1
ATOM 3668 C CA . ALA A 1 489 ? -12.281 -28.344 -7.254 1 89.88 489 ALA A CA 1
ATOM 3669 C C . ALA A 1 489 ? -12.836 -28.984 -5.984 1 89.88 489 ALA A C 1
ATOM 3671 O O . ALA A 1 489 ? -12.125 -29.125 -4.988 1 89.88 489 ALA A O 1
ATOM 3672 N N . ALA A 1 490 ? -14.07 -29.328 -6.051 1 90 490 ALA A N 1
ATOM 3673 C CA . ALA A 1 490 ? -14.703 -29.969 -4.898 1 90 490 ALA A CA 1
ATOM 3674 C C . ALA A 1 490 ? -14.094 -31.344 -4.641 1 90 490 ALA A C 1
ATOM 3676 O O . ALA A 1 490 ? -13.836 -31.719 -3.494 1 90 490 ALA A O 1
ATOM 3677 N N . GLU A 1 491 ? -13.859 -32.094 -5.711 1 89.56 491 GLU A N 1
ATOM 3678 C CA . GLU A 1 491 ? -13.297 -33.438 -5.594 1 89.56 491 GLU A CA 1
ATOM 3679 C C . GLU A 1 491 ? -11.891 -33.406 -4.996 1 89.56 491 GLU A C 1
ATOM 3681 O O . GLU A 1 491 ? -11.5 -34.312 -4.262 1 89.56 491 GLU A O 1
ATOM 3686 N N . ARG A 1 492 ? -11.219 -32.344 -5.246 1 88.38 492 ARG A N 1
ATOM 3687 C CA . ARG A 1 492 ? -9.852 -32.219 -4.77 1 88.38 492 ARG A CA 1
ATOM 3688 C C . ARG A 1 492 ? -9.812 -31.562 -3.387 1 88.38 492 ARG A C 1
ATOM 3690 O O . ARG A 1 492 ? -8.758 -31.5 -2.752 1 88.38 492 ARG A O 1
ATOM 3697 N N . GLY A 1 493 ? -10.953 -31.016 -2.963 1 88.38 493 GLY A N 1
ATOM 3698 C CA . GLY A 1 493 ? -11.031 -30.406 -1.647 1 88.38 493 GLY A CA 1
ATOM 3699 C C . GLY A 1 493 ? -10.641 -28.938 -1.653 1 88.38 493 GLY A C 1
ATOM 3700 O O . GLY A 1 493 ? -10.406 -28.344 -0.596 1 88.38 493 GLY A O 1
ATOM 3701 N N . TYR A 1 494 ? -10.492 -28.375 -2.838 1 91.62 494 TYR A N 1
ATOM 3702 C CA . TYR A 1 494 ? -10.195 -26.953 -2.936 1 91.62 494 TYR A CA 1
ATOM 3703 C C . TYR A 1 494 ? -11.445 -26.125 -2.66 1 91.62 494 TYR A C 1
ATOM 3705 O O . TYR A 1 494 ? -11.344 -24.953 -2.301 1 91.62 494 TYR A O 1
ATOM 3713 N N . VAL A 1 495 ? -12.531 -26.672 -2.906 1 92.88 495 VAL A N 1
ATOM 3714 C CA . VAL A 1 495 ? -13.852 -26.203 -2.484 1 92.88 495 VAL A CA 1
ATOM 3715 C C . VAL A 1 495 ? -14.43 -27.172 -1.451 1 92.88 495 VAL A C 1
ATOM 3717 O O . VAL A 1 495 ? -14.492 -28.375 -1.685 1 92.88 495 VAL A O 1
ATOM 3720 N N . ASP A 1 496 ? -14.789 -26.594 -0.354 1 93.75 496 ASP A N 1
ATOM 3721 C CA . ASP A 1 496 ? -15.188 -27.453 0.759 1 93.75 496 ASP A CA 1
ATOM 3722 C C . ASP A 1 496 ? -16.547 -28.109 0.489 1 93.75 496 ASP A C 1
ATOM 3724 O O . ASP A 1 496 ? -16.797 -29.219 0.952 1 93.75 496 ASP A O 1
ATOM 3728 N N . ALA A 1 497 ? -17.422 -27.453 -0.193 1 93 497 ALA A N 1
ATOM 3729 C CA . ALA A 1 497 ? -18.734 -28 -0.518 1 93 497 ALA A CA 1
ATOM 3730 C C . ALA A 1 497 ? -19.375 -27.234 -1.675 1 93 497 ALA A C 1
ATOM 3732 O O . ALA A 1 497 ? -19.156 -26.031 -1.837 1 93 497 ALA A O 1
ATOM 3733 N N . VAL A 1 498 ? -20.031 -27.969 -2.502 1 95 498 VAL A N 1
ATOM 3734 C CA . VAL A 1 498 ? -20.953 -27.359 -3.455 1 95 498 VAL A CA 1
ATOM 3735 C C . VAL A 1 498 ? -22.375 -27.359 -2.873 1 95 498 VAL A C 1
ATOM 3737 O O . VAL A 1 498 ? -22.906 -28.422 -2.531 1 95 498 VAL A O 1
ATOM 3740 N N . ILE A 1 499 ? -22.938 -26.188 -2.742 1 95.81 499 ILE A N 1
ATOM 3741 C CA . ILE A 1 499 ? -24.203 -26.062 -2.016 1 95.81 499 ILE A CA 1
ATOM 3742 C C . ILE A 1 499 ? -25.25 -25.406 -2.908 1 95.81 499 ILE A C 1
ATOM 3744 O O . ILE A 1 499 ? -24.906 -24.719 -3.867 1 95.81 499 ILE A O 1
ATOM 3748 N N . ARG A 1 500 ? -26.531 -25.656 -2.562 1 95.56 500 ARG A N 1
ATOM 3749 C CA . ARG A 1 500 ? -27.578 -24.844 -3.184 1 95.56 500 ARG A CA 1
ATOM 3750 C C . ARG A 1 500 ? -27.469 -23.391 -2.775 1 95.56 500 ARG A C 1
ATOM 3752 O O . ARG A 1 500 ? -27.156 -23.078 -1.622 1 95.56 500 ARG A O 1
ATOM 3759 N N . PRO A 1 501 ? -27.766 -22.484 -3.74 1 97.12 501 PRO A N 1
ATOM 3760 C CA . PRO A 1 501 ? -27.719 -21.062 -3.355 1 97.12 501 PRO A CA 1
ATOM 3761 C C . PRO A 1 501 ? -28.594 -20.766 -2.133 1 97.12 501 PRO A C 1
ATOM 3763 O O . PRO A 1 501 ? -28.188 -19.984 -1.27 1 97.12 501 PRO A O 1
ATOM 3766 N N . SER A 1 502 ? -29.703 -21.438 -1.975 1 96.88 502 SER A N 1
ATOM 3767 C CA . SER A 1 502 ? -30.641 -21.203 -0.877 1 96.88 502 SER A CA 1
ATOM 3768 C C . SER A 1 502 ? -30.047 -21.641 0.457 1 96.88 502 SER A C 1
ATOM 3770 O O . SER A 1 502 ? -30.531 -21.25 1.519 1 96.88 502 SER A O 1
ATOM 3772 N N . GLU A 1 503 ? -29.016 -22.406 0.431 1 95 503 GLU A N 1
ATOM 3773 C CA . GLU A 1 503 ? -28.375 -22.906 1.651 1 95 503 GLU A CA 1
ATOM 3774 C C . GLU A 1 503 ? -27.297 -21.953 2.141 1 95 503 GLU A C 1
ATOM 3776 O O . GLU A 1 503 ? -26.719 -22.141 3.217 1 95 503 GLU A O 1
ATOM 3781 N N . THR A 1 504 ? -27.016 -20.906 1.413 1 97.5 504 THR A N 1
ATOM 3782 C CA . THR A 1 504 ? -25.844 -20.078 1.63 1 97.5 504 THR A CA 1
ATOM 3783 C C . THR A 1 504 ? -25.891 -19.438 3.012 1 97.5 504 THR A C 1
ATOM 3785 O O . THR A 1 504 ? -24.906 -19.5 3.76 1 97.5 504 THR A O 1
ATOM 3788 N N . ARG A 1 505 ? -26.969 -18.797 3.428 1 97.44 505 ARG A N 1
ATOM 3789 C CA . ARG A 1 505 ? -27.062 -18.141 4.727 1 97.44 505 ARG A CA 1
ATOM 3790 C C . ARG A 1 505 ? -26.766 -19.109 5.859 1 97.44 505 ARG A C 1
ATOM 3792 O O . ARG A 1 505 ? -25.984 -18.797 6.758 1 97.44 505 ARG A O 1
ATOM 3799 N N . VAL A 1 506 ? -27.359 -20.312 5.797 1 95.5 506 VAL A N 1
ATOM 3800 C CA . VAL A 1 506 ? -27.203 -21.328 6.836 1 95.5 506 VAL A CA 1
ATOM 3801 C C . VAL A 1 506 ? -25.734 -21.75 6.926 1 95.5 506 VAL A C 1
ATOM 3803 O O . VAL A 1 506 ? -25.172 -21.859 8.023 1 95.5 506 VAL A O 1
ATOM 3806 N N . GLN A 1 507 ? -25.125 -21.969 5.793 1 95.62 507 GLN A N 1
ATOM 3807 C CA . GLN A 1 507 ? -23.734 -22.422 5.754 1 95.62 507 GLN A CA 1
ATOM 3808 C C . GLN A 1 507 ? -22.797 -21.344 6.262 1 95.62 507 GLN A C 1
ATOM 3810 O O . GLN A 1 507 ? -21.797 -21.641 6.926 1 95.62 507 GLN A O 1
ATOM 3815 N N . VAL A 1 508 ? -23.078 -20.109 5.902 1 97.31 508 VAL A N 1
ATOM 3816 C CA . VAL A 1 508 ? -22.266 -19 6.367 1 97.31 508 VAL A CA 1
ATOM 3817 C C . VAL A 1 508 ? -22.359 -18.875 7.887 1 97.31 508 VAL A C 1
ATOM 3819 O O . VAL A 1 508 ? -21.344 -18.734 8.57 1 97.31 508 VAL A O 1
ATOM 3822 N N . VAL A 1 509 ? -23.562 -18.938 8.438 1 96.19 509 VAL A N 1
ATOM 3823 C CA . VAL A 1 509 ? -23.75 -18.859 9.883 1 96.19 509 VAL A CA 1
ATOM 3824 C C . VAL A 1 509 ? -22.984 -19.984 10.57 1 96.19 509 VAL A C 1
ATOM 3826 O O . VAL A 1 509 ? -22.266 -19.734 11.547 1 96.19 509 VAL A O 1
ATOM 3829 N N . ARG A 1 510 ? -23.078 -21.203 10.07 1 94.56 510 ARG A N 1
ATOM 3830 C CA . ARG A 1 510 ? -22.375 -22.344 10.648 1 94.56 510 ARG A CA 1
ATOM 3831 C C . ARG A 1 510 ? -20.875 -22.125 10.602 1 94.56 510 ARG A C 1
ATOM 3833 O O . ARG A 1 510 ? -20.172 -22.422 11.57 1 94.56 510 ARG A O 1
ATOM 3840 N N . ALA A 1 511 ? -20.438 -21.672 9.445 1 95.56 511 ALA A N 1
ATOM 3841 C CA . ALA A 1 511 ? -19 -21.438 9.273 1 95.56 511 ALA A CA 1
ATOM 3842 C C . ALA A 1 511 ? -18.5 -20.391 10.273 1 95.56 511 ALA A C 1
ATOM 3844 O O . ALA A 1 511 ? -17.469 -20.594 10.93 1 95.56 511 ALA A O 1
ATOM 3845 N N . LEU A 1 512 ? -19.203 -19.297 10.367 1 96.19 512 LEU A N 1
ATOM 3846 C CA . LEU A 1 512 ? -18.781 -18.219 11.25 1 96.19 512 LEU A CA 1
ATOM 3847 C C . LEU A 1 512 ? -18.828 -18.672 12.711 1 96.19 512 LEU A C 1
ATOM 3849 O O . LEU A 1 512 ? -17.969 -18.281 13.508 1 96.19 512 LEU A O 1
ATOM 3853 N N . ARG A 1 513 ? -19.859 -19.5 13.133 1 93.5 513 ARG A N 1
ATOM 3854 C CA . ARG A 1 513 ? -19.922 -20.062 14.469 1 93.5 513 ARG A CA 1
ATOM 3855 C C . ARG A 1 513 ? -18.688 -20.938 14.758 1 93.5 513 ARG A C 1
ATOM 3857 O O . ARG A 1 513 ? -18.078 -20.812 15.82 1 93.5 513 ARG A O 1
ATOM 3864 N N . ALA A 1 514 ? -18.344 -21.688 13.789 1 92.31 514 ALA A N 1
ATOM 3865 C CA . ALA A 1 514 ? -17.219 -22.609 13.945 1 92.31 514 ALA A CA 1
ATOM 3866 C C . ALA A 1 514 ? -15.906 -21.844 14.062 1 92.31 514 ALA A C 1
ATOM 3868 O O . ALA A 1 514 ? -14.984 -22.281 14.75 1 92.31 514 ALA A O 1
ATOM 3869 N N . LEU A 1 515 ? -15.828 -20.672 13.414 1 94.69 515 LEU A N 1
ATOM 3870 C CA . LEU A 1 515 ? -14.578 -19.938 13.305 1 94.69 515 LEU A CA 1
ATOM 3871 C C . LEU A 1 515 ? -14.461 -18.891 14.398 1 94.69 515 LEU A C 1
ATOM 3873 O O . LEU A 1 515 ? -13.516 -18.094 14.414 1 94.69 515 LEU A O 1
ATOM 3877 N N . ARG A 1 516 ? -15.359 -18.875 15.273 1 90.31 516 ARG A N 1
ATOM 3878 C CA . ARG A 1 516 ? -15.414 -17.844 16.297 1 90.31 516 ARG A CA 1
ATOM 3879 C C . ARG A 1 516 ? -14.148 -17.875 17.156 1 90.31 516 ARG A C 1
ATOM 3881 O O . ARG A 1 516 ? -13.719 -16.828 17.672 1 90.31 516 ARG A O 1
ATOM 3888 N N . THR A 1 517 ? -13.539 -19.062 17.297 1 88.44 517 THR A N 1
ATOM 3889 C CA . THR A 1 517 ? -12.375 -19.203 18.172 1 88.44 517 THR A CA 1
ATOM 3890 C C . THR A 1 517 ? -11.109 -19.406 17.344 1 88.44 517 THR A C 1
ATOM 3892 O O . THR A 1 517 ? -10.117 -19.938 17.844 1 88.44 517 THR A O 1
ATOM 3895 N N . LYS A 1 518 ? -11.227 -19.031 16.078 1 90.81 518 LYS A N 1
ATOM 3896 C CA . LYS A 1 518 ? -10.055 -19.172 15.227 1 90.81 518 LYS A CA 1
ATOM 3897 C C . LYS A 1 518 ? -8.828 -18.516 15.844 1 90.81 518 LYS A C 1
ATOM 3899 O O . LYS A 1 518 ? -8.914 -17.422 16.391 1 90.81 518 LYS A O 1
ATOM 3904 N N . ARG A 1 519 ? -7.668 -19.266 15.812 1 83.5 519 ARG A N 1
ATOM 3905 C CA . ARG A 1 519 ? -6.359 -18.75 16.219 1 83.5 519 ARG A CA 1
ATOM 3906 C C . ARG A 1 519 ? -5.359 -18.859 15.07 1 83.5 519 ARG A C 1
ATOM 3908 O O . ARG A 1 519 ? -5.328 -19.859 14.352 1 83.5 519 ARG A O 1
ATOM 3915 N N . SER A 1 520 ? -4.715 -17.766 14.688 1 85.56 520 SER A N 1
ATOM 3916 C CA . SER A 1 520 ? -3.699 -17.734 13.641 1 85.56 520 SER A CA 1
ATOM 3917 C C . SER A 1 520 ? -2.496 -16.906 14.062 1 85.56 520 SER A C 1
ATOM 3919 O O . SER A 1 520 ? -2.646 -15.898 14.758 1 85.56 520 SER A O 1
ATOM 3921 N N . THR A 1 521 ? -1.253 -17.438 13.75 1 81.94 521 THR A N 1
ATOM 3922 C CA . THR A 1 521 ? -0.026 -16.703 14.055 1 81.94 521 THR A CA 1
ATOM 3923 C C . THR A 1 521 ? 0.823 -16.531 12.797 1 81.94 521 THR A C 1
ATOM 3925 O O . THR A 1 521 ? 0.908 -17.438 11.969 1 81.94 521 THR A O 1
ATOM 3928 N N . LEU A 1 522 ? 1.302 -15.375 12.594 1 84.5 522 LEU A N 1
ATOM 3929 C CA . LEU A 1 522 ? 2.246 -15.07 11.523 1 84.5 522 LEU A CA 1
ATOM 3930 C C . LEU A 1 522 ? 3.662 -14.922 12.078 1 84.5 522 LEU A C 1
ATOM 3932 O O . LEU A 1 522 ? 3.846 -14.695 13.273 1 84.5 522 LEU A O 1
ATOM 3936 N N . PRO A 1 523 ? 4.676 -15.141 11.156 1 83.44 523 PRO A N 1
ATOM 3937 C CA . PRO A 1 523 ? 6.043 -14.922 11.641 1 83.44 523 PRO A CA 1
ATOM 3938 C C . PRO A 1 523 ? 6.254 -13.523 12.219 1 83.44 523 PRO A C 1
ATOM 3940 O O . PRO A 1 523 ? 5.711 -12.547 11.695 1 83.44 523 PRO A O 1
ATOM 3943 N N . PRO A 1 524 ? 7.016 -13.484 13.375 1 84.31 524 PRO A N 1
ATOM 3944 C CA . PRO A 1 524 ? 7.27 -12.172 13.969 1 84.31 524 PRO A CA 1
ATOM 3945 C C . PRO A 1 524 ? 8.07 -11.25 13.055 1 84.31 524 PRO A C 1
ATOM 3947 O O . PRO A 1 524 ? 9.039 -11.688 12.422 1 84.31 524 PRO A O 1
ATOM 3950 N N . LYS A 1 525 ? 7.617 -10.117 12.938 1 88 525 LYS A N 1
ATOM 3951 C CA . LYS A 1 525 ? 8.242 -9.094 12.102 1 88 525 LYS A CA 1
ATOM 3952 C C . LYS A 1 525 ? 7.719 -7.703 12.453 1 88 525 LYS A C 1
ATOM 3954 O O . LYS A 1 525 ? 6.664 -7.57 13.078 1 88 525 LYS A O 1
ATOM 3959 N N . LYS A 1 526 ? 8.461 -6.645 12.078 1 88.25 526 LYS A N 1
ATOM 3960 C CA . LYS A 1 526 ? 7.977 -5.281 12.242 1 88.25 526 LYS A CA 1
ATOM 3961 C C . LYS A 1 526 ? 6.734 -5.031 11.391 1 88.25 526 LYS A C 1
ATOM 3963 O O . LYS A 1 526 ? 5.719 -4.543 11.891 1 88.25 526 LYS A O 1
ATOM 3968 N N . HIS A 1 527 ? 6.801 -5.285 10.172 1 90.31 527 HIS A N 1
ATOM 3969 C CA . HIS A 1 527 ? 5.75 -5.242 9.164 1 90.31 527 HIS A CA 1
ATOM 3970 C C . HIS A 1 527 ? 6.176 -5.961 7.887 1 90.31 527 HIS A C 1
ATOM 3972 O O . HIS A 1 527 ? 7.363 -6.223 7.684 1 90.31 527 HIS A O 1
ATOM 3978 N N . GLY A 1 528 ? 5.207 -6.355 7.105 1 91.56 528 GLY A N 1
ATOM 3979 C CA . GLY A 1 528 ? 5.547 -6.859 5.785 1 91.56 528 GLY A CA 1
ATOM 3980 C C . GLY A 1 528 ? 5.914 -5.758 4.805 1 91.56 528 GLY A C 1
ATOM 3981 O O . GLY A 1 528 ? 5.73 -4.574 5.094 1 91.56 528 GLY A O 1
ATOM 3982 N N . ASN A 1 529 ? 6.539 -6.176 3.699 1 92.94 529 ASN A N 1
ATOM 3983 C CA . ASN A 1 529 ? 6.844 -5.254 2.607 1 92.94 529 ASN A CA 1
ATOM 3984 C C . ASN A 1 529 ? 5.82 -5.363 1.481 1 92.94 529 ASN A C 1
ATOM 3986 O O . ASN A 1 529 ? 6.16 -5.734 0.358 1 92.94 529 ASN A O 1
ATOM 3990 N N . ILE A 1 530 ? 4.57 -4.941 1.817 1 92.38 530 ILE A N 1
ATOM 3991 C CA . ILE A 1 530 ? 3.445 -5.023 0.894 1 92.38 530 ILE A CA 1
ATOM 3992 C C . ILE A 1 530 ? 3.725 -4.16 -0.336 1 92.38 530 ILE A C 1
ATOM 3994 O O . ILE A 1 530 ? 4.266 -3.059 -0.22 1 92.38 530 ILE A O 1
ATOM 3998 N N . PRO A 1 531 ? 3.328 -4.672 -1.551 1 91.19 531 PRO A N 1
ATOM 3999 C CA . PRO A 1 531 ? 3.457 -3.797 -2.719 1 91.19 531 PRO A CA 1
ATOM 4000 C C . PRO A 1 531 ? 2.672 -2.496 -2.57 1 91.19 531 PRO A C 1
ATOM 4002 O O . PRO A 1 531 ? 1.57 -2.496 -2.016 1 91.19 531 PRO A O 1
ATOM 4005 N N . LEU A 1 532 ? 3.34 -1.437 -2.941 1 91.69 532 LEU A N 1
ATOM 4006 C CA . LEU A 1 532 ? 2.682 -0.141 -2.816 1 91.69 532 LEU A CA 1
ATOM 4007 C C . LEU A 1 532 ? 2.309 0.414 -4.188 1 91.69 532 LEU A C 1
ATOM 4009 O O . LEU A 1 532 ? 2.998 0.154 -5.176 1 91.69 532 LEU A O 1
ATOM 4013 N N . MET B 1 1 ? 5.703 -55.844 -24.016 1 30.08 1 MET B N 1
ATOM 4014 C CA . MET B 1 1 ? 7.008 -55.312 -23.625 1 30.08 1 MET B CA 1
ATOM 4015 C C . MET B 1 1 ? 7.395 -55.812 -22.234 1 30.08 1 MET B C 1
ATOM 4017 O O . MET B 1 1 ? 6.621 -55.688 -21.297 1 30.08 1 MET B O 1
ATOM 4021 N N . ASN B 1 2 ? 8.219 -56.812 -22.156 1 31 2 ASN B N 1
ATOM 4022 C CA . ASN B 1 2 ? 8.695 -57.5 -20.953 1 31 2 ASN B CA 1
ATOM 4023 C C . ASN B 1 2 ? 9.375 -56.531 -19.984 1 31 2 ASN B C 1
ATOM 4025 O O . ASN B 1 2 ? 10.438 -55.969 -20.297 1 31 2 ASN B O 1
ATOM 4029 N N . ASP B 1 3 ? 8.648 -55.688 -19.328 1 37.84 3 ASP B N 1
ATOM 4030 C CA . ASP B 1 3 ? 9.133 -54.812 -18.281 1 37.84 3 ASP B CA 1
ATOM 4031 C C . ASP B 1 3 ? 9.992 -55.594 -17.281 1 37.84 3 ASP B C 1
ATOM 4033 O O . ASP B 1 3 ? 9.469 -56.219 -16.375 1 37.84 3 ASP B O 1
ATOM 4037 N N . SER B 1 4 ? 11.008 -56.312 -17.781 1 41.19 4 SER B N 1
ATOM 4038 C CA . SER B 1 4 ? 11.938 -57.031 -16.922 1 41.19 4 SER B CA 1
ATOM 4039 C C . SER B 1 4 ? 12.461 -56.125 -15.812 1 41.19 4 SER B C 1
ATOM 4041 O O . SER B 1 4 ? 13.148 -55.125 -16.078 1 41.19 4 SER B O 1
ATOM 4043 N N . THR B 1 5 ? 11.672 -55.906 -14.789 1 47.31 5 THR B N 1
ATOM 4044 C CA . THR B 1 5 ? 12.18 -55.406 -13.523 1 47.31 5 THR B CA 1
ATOM 4045 C C . THR B 1 5 ? 13.461 -56.125 -13.125 1 47.31 5 THR B C 1
ATOM 4047 O O . THR B 1 5 ? 13.422 -57.281 -12.688 1 47.31 5 THR B O 1
ATOM 4050 N N . THR B 1 6 ? 14.516 -56.094 -13.914 1 49.91 6 THR B N 1
ATOM 4051 C CA . THR B 1 6 ? 15.781 -56.625 -13.406 1 49.91 6 THR B CA 1
ATOM 4052 C C . THR B 1 6 ? 15.969 -56.281 -11.938 1 49.91 6 THR B C 1
ATOM 4054 O O . THR B 1 6 ? 15.984 -55.094 -11.578 1 49.91 6 THR B O 1
ATOM 4057 N N . THR B 1 7 ? 15.516 -57.188 -11.078 1 55.69 7 THR B N 1
ATOM 4058 C CA . THR B 1 7 ? 15.781 -57.094 -9.641 1 55.69 7 THR B CA 1
ATOM 4059 C C . THR B 1 7 ? 17.219 -56.625 -9.391 1 55.69 7 THR B C 1
ATOM 4061 O O . THR B 1 7 ? 18.172 -57.281 -9.828 1 55.69 7 THR B O 1
ATOM 4064 N N . LEU B 1 8 ? 17.484 -55.375 -9.211 1 64.56 8 LEU B N 1
ATOM 4065 C CA . LEU B 1 8 ? 18.766 -54.781 -8.836 1 64.56 8 LEU B CA 1
ATOM 4066 C C . LEU B 1 8 ? 19.344 -55.5 -7.617 1 64.56 8 LEU B C 1
ATOM 4068 O O . LEU B 1 8 ? 18.797 -55.438 -6.523 1 64.56 8 LEU B O 1
ATOM 4072 N N . ALA B 1 9 ? 19.969 -56.625 -7.844 1 73.88 9 ALA B N 1
ATOM 4073 C CA . ALA B 1 9 ? 20.531 -57.375 -6.73 1 73.88 9 ALA B CA 1
ATOM 4074 C C . ALA B 1 9 ? 21.906 -56.844 -6.328 1 73.88 9 ALA B C 1
ATOM 4076 O O . ALA B 1 9 ? 22.797 -56.75 -7.164 1 73.88 9 ALA B O 1
ATOM 4077 N N . GLY B 1 10 ? 22.062 -56.469 -5.105 1 74.5 10 GLY B N 1
ATOM 4078 C CA . GLY B 1 10 ? 23.297 -56.062 -4.434 1 74.5 10 GLY B CA 1
ATOM 4079 C C . GLY B 1 10 ? 23.5 -54.562 -4.441 1 74.5 10 GLY B C 1
ATOM 4080 O O . GLY B 1 10 ? 22.828 -53.844 -5.199 1 74.5 10 GLY B O 1
ATOM 4081 N N . THR B 1 11 ? 24.297 -54 -3.502 1 81.06 11 THR B N 1
ATOM 4082 C CA . THR B 1 11 ? 24.594 -52.594 -3.271 1 81.06 11 THR B CA 1
ATOM 4083 C C . THR B 1 11 ? 25.156 -51.938 -4.531 1 81.06 11 THR B C 1
ATOM 4085 O O . THR B 1 11 ? 24.766 -50.844 -4.898 1 81.06 11 THR B O 1
ATOM 4088 N N . ARG B 1 12 ? 26.047 -52.625 -5.219 1 84.06 12 ARG B N 1
ATOM 4089 C CA . ARG B 1 12 ? 26.688 -52.062 -6.406 1 84.06 12 ARG B CA 1
ATOM 4090 C C . ARG B 1 12 ? 25.672 -51.812 -7.52 1 84.06 12 ARG B C 1
ATOM 4092 O O . ARG B 1 12 ? 25.703 -50.781 -8.188 1 84.06 12 ARG B O 1
ATOM 4099 N N . ALA B 1 13 ? 24.906 -52.688 -7.695 1 78.31 13 ALA B N 1
ATOM 4100 C CA . ALA B 1 13 ? 23.875 -52.562 -8.719 1 78.31 13 ALA B CA 1
ATOM 4101 C C . ALA B 1 13 ? 22.938 -51.375 -8.406 1 78.31 13 ALA B C 1
ATOM 4103 O O . ALA B 1 13 ? 22.516 -50.656 -9.312 1 78.31 13 ALA B O 1
ATOM 4104 N N . LYS B 1 14 ? 22.703 -51.312 -7.195 1 84.31 14 LYS B N 1
ATOM 4105 C CA . LYS B 1 14 ? 21.859 -50.188 -6.77 1 84.31 14 LYS B CA 1
ATOM 4106 C C . LYS B 1 14 ? 22.547 -48.844 -6.988 1 84.31 14 LYS B C 1
ATOM 4108 O O . LYS B 1 14 ? 21.906 -47.875 -7.348 1 84.31 14 LYS B O 1
ATOM 4113 N N . LEU B 1 15 ? 23.688 -48.812 -6.734 1 84.5 15 LEU B N 1
ATOM 4114 C CA . LEU B 1 15 ? 24.469 -47.594 -6.973 1 84.5 15 LEU B CA 1
ATOM 4115 C C . LEU B 1 15 ? 24.531 -47.25 -8.461 1 84.5 15 LEU B C 1
ATOM 4117 O O . LEU B 1 15 ? 24.453 -46.094 -8.852 1 84.5 15 LEU B O 1
ATOM 4121 N N . ASP B 1 16 ? 24.719 -48.25 -9.18 1 82.88 16 ASP B N 1
ATOM 4122 C CA . ASP B 1 16 ? 24.734 -48.062 -10.625 1 82.88 16 ASP B CA 1
ATOM 4123 C C . ASP B 1 16 ? 23.375 -47.531 -11.117 1 82.88 16 ASP B C 1
ATOM 4125 O O . ASP B 1 16 ? 23.328 -46.688 -12.008 1 82.88 16 ASP B O 1
ATOM 4129 N N . ASP B 1 17 ? 22.438 -48.094 -10.539 1 83.56 17 ASP B N 1
ATOM 4130 C CA . ASP B 1 17 ? 21.094 -47.625 -10.859 1 83.56 17 ASP B CA 1
ATOM 4131 C C . ASP B 1 17 ? 20.922 -46.156 -10.484 1 83.56 17 ASP B C 1
ATOM 4133 O O . ASP B 1 17 ? 20.312 -45.406 -11.234 1 83.56 17 ASP B O 1
ATOM 4137 N N . LEU B 1 18 ? 21.312 -45.812 -9.414 1 83.25 18 LEU B N 1
ATOM 4138 C CA . LEU B 1 18 ? 21.266 -44.438 -8.977 1 83.25 18 LEU B CA 1
ATOM 4139 C C . LEU B 1 18 ? 21.969 -43.531 -9.992 1 83.25 18 LEU B C 1
ATOM 4141 O O . LEU B 1 18 ? 21.422 -42.5 -10.398 1 83.25 18 LEU B O 1
ATOM 4145 N N . ASP B 1 19 ? 23.078 -43.938 -10.289 1 85.25 19 ASP B N 1
ATOM 4146 C CA . ASP B 1 19 ? 23.859 -43.125 -11.234 1 85.25 19 ASP B CA 1
ATOM 4147 C C . ASP B 1 19 ? 23.125 -43 -12.57 1 85.25 19 ASP B C 1
ATOM 4149 O O . ASP B 1 19 ? 23.156 -41.938 -13.188 1 85.25 19 ASP B O 1
ATOM 4153 N N . ALA B 1 20 ? 22.578 -44.031 -12.961 1 83.62 20 ALA B N 1
ATOM 4154 C CA . ALA B 1 20 ? 21.828 -44.031 -14.219 1 83.62 20 ALA B CA 1
ATOM 4155 C C . ALA B 1 20 ? 20.625 -43.094 -14.141 1 83.62 20 ALA B C 1
ATOM 4157 O O . ALA B 1 20 ? 20.344 -42.344 -15.086 1 83.62 20 ALA B O 1
ATOM 4158 N N . ARG B 1 21 ? 19.969 -43.094 -13.102 1 80.88 21 ARG B N 1
ATOM 4159 C CA . ARG B 1 21 ? 18.812 -42.25 -12.891 1 80.88 21 ARG B CA 1
ATOM 4160 C C . ARG B 1 21 ? 19.219 -40.781 -12.852 1 80.88 21 ARG B C 1
ATOM 4162 O O . ARG B 1 21 ? 18.531 -39.938 -13.422 1 80.88 21 ARG B O 1
ATOM 4169 N N . ARG B 1 22 ? 20.203 -40.594 -12.203 1 83.5 22 ARG B N 1
ATOM 4170 C CA . ARG B 1 22 ? 20.719 -39.219 -12.125 1 83.5 22 ARG B CA 1
ATOM 4171 C C . ARG B 1 22 ? 21.125 -38.688 -13.5 1 83.5 22 ARG B C 1
ATOM 4173 O O . ARG B 1 22 ? 20.812 -37.562 -13.852 1 83.5 22 ARG B O 1
ATOM 4180 N N . ALA B 1 23 ? 21.781 -39.469 -14.172 1 85.44 23 ALA B N 1
ATOM 4181 C CA . ALA B 1 23 ? 22.219 -39.062 -15.508 1 85.44 23 ALA B CA 1
ATOM 4182 C C . ALA B 1 23 ? 21.016 -38.812 -16.406 1 85.44 23 ALA B C 1
ATOM 4184 O O . ALA B 1 23 ? 21 -37.844 -17.172 1 85.44 23 ALA B O 1
ATOM 4185 N N . ALA B 1 24 ? 20.078 -39.625 -16.297 1 83.75 24 ALA B N 1
ATOM 4186 C CA . ALA B 1 24 ? 18.891 -39.5 -17.125 1 83.75 24 ALA B CA 1
ATOM 4187 C C . ALA B 1 24 ? 18.094 -38.25 -16.719 1 83.75 24 ALA B C 1
ATOM 4189 O O . ALA B 1 24 ? 17.469 -37.594 -17.562 1 83.75 24 ALA B O 1
ATOM 4190 N N . ALA B 1 25 ? 18.188 -37.969 -15.484 1 82.94 25 ALA B N 1
ATOM 4191 C CA . ALA B 1 25 ? 17.375 -36.875 -14.93 1 82.94 25 ALA B CA 1
ATOM 4192 C C . ALA B 1 25 ? 18.078 -35.531 -15.078 1 82.94 25 ALA B C 1
ATOM 4194 O O . ALA B 1 25 ? 17.438 -34.5 -15.18 1 82.94 25 ALA B O 1
ATOM 4195 N N . ILE B 1 26 ? 19.297 -35.562 -15.125 1 82.88 26 ILE B N 1
ATOM 4196 C CA . ILE B 1 26 ? 20.031 -34.312 -15.008 1 82.88 26 ILE B CA 1
ATOM 4197 C C . ILE B 1 26 ? 20.875 -34.094 -16.266 1 82.88 26 ILE B C 1
ATOM 4199 O O . ILE B 1 26 ? 20.688 -33.094 -16.969 1 82.88 26 ILE B O 1
ATOM 4203 N N . ASP B 1 27 ? 21.719 -35.062 -16.625 1 83.38 27 ASP B N 1
ATOM 4204 C CA . ASP B 1 27 ? 22.719 -34.844 -17.656 1 83.38 27 ASP B CA 1
ATOM 4205 C C . ASP B 1 27 ? 22.078 -34.75 -19.031 1 83.38 27 ASP B C 1
ATOM 4207 O O . ASP B 1 27 ? 22.312 -33.781 -19.781 1 83.38 27 ASP B O 1
ATOM 4211 N N . LYS B 1 28 ? 21.266 -35.688 -19.438 1 84.62 28 LYS B N 1
ATOM 4212 C CA . LYS B 1 28 ? 20.672 -35.688 -20.766 1 84.62 28 LYS B CA 1
ATOM 4213 C C . LYS B 1 28 ? 19.719 -34.531 -20.953 1 84.62 28 LYS B C 1
ATOM 4215 O O . LYS B 1 28 ? 19.797 -33.812 -21.969 1 84.62 28 LYS B O 1
ATOM 4220 N N . PRO B 1 29 ? 18.875 -34.344 -19.969 1 85 29 PRO B N 1
ATOM 4221 C CA . PRO B 1 29 ? 18.016 -33.156 -20.109 1 85 29 PRO B CA 1
ATOM 4222 C C . PRO B 1 29 ? 18.812 -31.859 -20.203 1 85 29 PRO B C 1
ATOM 4224 O O . PRO B 1 29 ? 18.406 -30.938 -20.906 1 85 29 PRO B O 1
ATOM 4227 N N . GLU B 1 30 ? 19.859 -31.812 -19.547 1 86.19 30 GLU B N 1
ATOM 4228 C CA . GLU B 1 30 ? 20.672 -30.609 -19.547 1 86.19 30 GLU B CA 1
ATOM 4229 C C . GLU B 1 30 ? 21.281 -30.359 -20.922 1 86.19 30 GLU B C 1
ATOM 4231 O O . GLU B 1 30 ? 21.344 -29.219 -21.391 1 86.19 30 GLU B O 1
ATOM 4236 N N . GLU B 1 31 ? 21.734 -31.312 -21.547 1 87.19 31 GLU B N 1
ATOM 4237 C CA . GLU B 1 31 ? 22.281 -31.172 -22.906 1 87.19 31 GLU B CA 1
ATOM 4238 C C . GLU B 1 31 ? 21.234 -30.656 -23.875 1 87.19 31 GLU B C 1
ATOM 4240 O O . GLU B 1 31 ? 21.516 -29.766 -24.688 1 87.19 31 GLU B O 1
ATOM 4245 N N . THR B 1 32 ? 20.109 -31.219 -23.781 1 87.56 32 THR B N 1
ATOM 4246 C CA . THR B 1 32 ? 19 -30.797 -24.625 1 87.56 32 THR B CA 1
ATOM 4247 C C . THR B 1 32 ? 18.625 -29.344 -24.344 1 87.56 32 THR B C 1
ATOM 4249 O O . THR B 1 32 ? 18.391 -28.562 -25.266 1 87.56 32 THR B O 1
ATOM 4252 N N . ALA B 1 33 ? 18.578 -29.047 -23.094 1 90.31 33 ALA B N 1
ATOM 4253 C CA . ALA B 1 33 ? 18.25 -27.688 -22.688 1 90.31 33 ALA B CA 1
ATOM 4254 C C . ALA B 1 33 ? 19.281 -26.703 -23.203 1 90.31 33 ALA B C 1
ATOM 4256 O O . ALA B 1 33 ? 18.938 -25.594 -23.641 1 90.31 33 ALA B O 1
ATOM 4257 N N . GLN B 1 34 ? 20.562 -26.984 -23.125 1 91.75 34 GLN B N 1
ATOM 4258 C CA . GLN B 1 34 ? 21.625 -26.125 -23.609 1 91.75 34 GLN B CA 1
ATOM 4259 C C . GLN B 1 34 ? 21.469 -25.828 -25.094 1 91.75 34 GLN B C 1
ATOM 4261 O O . GLN B 1 34 ? 21.578 -24.672 -25.516 1 91.75 34 GLN B O 1
ATOM 4266 N N . GLU B 1 35 ? 21.188 -26.797 -25.844 1 91.56 35 GLU B N 1
ATOM 4267 C CA . GLU B 1 35 ? 21 -26.625 -27.281 1 91.56 35 GLU B CA 1
ATOM 4268 C C . GLU B 1 35 ? 19.844 -25.672 -27.578 1 91.56 35 GLU B C 1
ATOM 4270 O O . GLU B 1 35 ? 19.969 -24.781 -28.422 1 91.56 35 GLU B O 1
ATOM 4275 N N . LYS B 1 36 ? 18.812 -25.859 -26.922 1 91.38 36 LYS B N 1
ATOM 4276 C CA . LYS B 1 36 ? 17.609 -25.078 -27.172 1 91.38 36 LYS B CA 1
ATOM 4277 C C . LYS B 1 36 ? 17.766 -23.641 -26.672 1 91.38 36 LYS B C 1
ATOM 4279 O O . LYS B 1 36 ? 17.469 -22.688 -27.406 1 91.38 36 LYS B O 1
ATOM 4284 N N . GLN B 1 37 ? 18.234 -23.453 -25.469 1 93.88 37 GLN B N 1
ATOM 4285 C CA . GLN B 1 37 ? 18.312 -22.156 -24.828 1 93.88 37 GLN B CA 1
ATOM 4286 C C . GLN B 1 37 ? 19.422 -21.297 -25.438 1 93.88 37 GLN B C 1
ATOM 4288 O O . GLN B 1 37 ? 19.219 -20.094 -25.656 1 93.88 37 GLN B O 1
ATOM 4293 N N . HIS B 1 38 ? 20.531 -21.906 -25.719 1 93.62 38 HIS B N 1
ATOM 4294 C CA . HIS B 1 38 ? 21.656 -21.156 -26.266 1 93.62 38 HIS B CA 1
ATOM 4295 C C . HIS B 1 38 ? 21.328 -20.562 -27.625 1 93.62 38 HIS B C 1
ATOM 4297 O O . HIS B 1 38 ? 21.781 -19.469 -27.953 1 93.62 38 HIS B O 1
ATOM 4303 N N . LYS B 1 39 ? 20.562 -21.219 -28.375 1 91.94 39 LYS B N 1
ATOM 4304 C CA . LYS B 1 39 ? 20.094 -20.719 -29.672 1 91.94 39 LYS B CA 1
ATOM 4305 C C . LYS B 1 39 ? 19.297 -19.422 -29.5 1 91.94 39 LYS B C 1
ATOM 4307 O O . LYS B 1 39 ? 19.25 -18.594 -30.422 1 91.94 39 LYS B O 1
ATOM 4312 N N . ARG B 1 40 ? 18.734 -19.297 -28.391 1 89.19 40 ARG B N 1
ATOM 4313 C CA . ARG B 1 40 ? 17.906 -18.125 -28.109 1 89.19 40 ARG B CA 1
ATOM 4314 C C . ARG B 1 40 ? 18.703 -17.078 -27.328 1 89.19 40 ARG B C 1
ATOM 4316 O O . ARG B 1 40 ? 18.141 -16.078 -26.875 1 89.19 40 ARG B O 1
ATOM 4323 N N . GLY B 1 41 ? 20 -17.359 -27.078 1 89.75 41 GLY B N 1
ATOM 4324 C CA . GLY B 1 41 ? 20.828 -16.438 -26.328 1 89.75 41 GLY B CA 1
ATOM 4325 C C . GLY B 1 41 ? 20.562 -16.469 -24.828 1 89.75 41 GLY B C 1
ATOM 4326 O O . GLY B 1 41 ? 20.812 -15.484 -24.125 1 89.75 41 GLY B O 1
ATOM 4327 N N . LYS B 1 42 ? 20 -17.531 -24.344 1 95 42 LYS B N 1
ATOM 4328 C CA . LYS B 1 42 ? 19.641 -17.656 -22.938 1 95 42 LYS B CA 1
ATOM 4329 C C . LYS B 1 42 ? 20.438 -18.797 -22.281 1 95 42 LYS B C 1
ATOM 4331 O O . LYS B 1 42 ? 20.906 -19.703 -22.953 1 95 42 LYS B O 1
ATOM 4336 N N . LYS B 1 43 ? 20.625 -18.703 -21.016 1 97.06 43 LYS B N 1
ATOM 4337 C CA . LYS B 1 43 ? 21.219 -19.781 -20.203 1 97.06 43 LYS B CA 1
ATOM 4338 C C . LYS B 1 43 ? 20.156 -20.781 -19.766 1 97.06 43 LYS B C 1
ATOM 4340 O O . LYS B 1 43 ? 18.969 -20.484 -19.797 1 97.06 43 LYS B O 1
ATOM 4345 N N . THR B 1 44 ? 20.625 -22.016 -19.516 1 97.06 44 THR B N 1
ATOM 4346 C CA . THR B 1 44 ? 19.719 -23 -18.938 1 97.06 44 THR B CA 1
ATOM 4347 C C . THR B 1 44 ? 19.453 -22.703 -17.469 1 97.06 44 THR B C 1
ATOM 4349 O O . THR B 1 44 ? 20.125 -21.859 -16.859 1 97.06 44 THR B O 1
ATOM 4352 N N . ALA B 1 45 ? 18.438 -23.344 -16.891 1 97.38 45 ALA B N 1
ATOM 4353 C CA . ALA B 1 45 ? 18.109 -23.188 -15.477 1 97.38 45 ALA B CA 1
ATOM 4354 C C . ALA B 1 45 ? 19.312 -23.469 -14.586 1 97.38 45 ALA B C 1
ATOM 4356 O O . ALA B 1 45 ? 19.578 -22.719 -13.641 1 97.38 45 ALA B O 1
ATOM 4357 N N . ARG B 1 46 ? 20.047 -24.547 -14.852 1 96.38 46 ARG B N 1
ATOM 4358 C CA . ARG B 1 46 ? 21.203 -24.938 -14.039 1 96.38 46 ARG B CA 1
ATOM 4359 C C . ARG B 1 46 ? 22.375 -23.984 -14.242 1 96.38 46 ARG B C 1
ATOM 4361 O O . ARG B 1 46 ? 23.094 -23.656 -13.297 1 96.38 46 ARG B O 1
ATOM 4368 N N . GLU B 1 47 ? 22.562 -23.484 -15.5 1 97.44 47 GLU B N 1
ATOM 4369 C CA . GLU B 1 47 ? 23.609 -22.516 -15.766 1 97.44 47 GLU B CA 1
ATOM 4370 C C . GLU B 1 47 ? 23.375 -21.219 -14.992 1 97.44 47 GLU B C 1
ATOM 4372 O O . GLU B 1 47 ? 24.312 -20.578 -14.516 1 97.44 47 GLU B O 1
ATOM 4377 N N . ARG B 1 48 ? 22.125 -20.812 -14.914 1 98.44 48 ARG B N 1
ATOM 4378 C CA . ARG B 1 48 ? 21.766 -19.609 -14.172 1 98.44 48 ARG B CA 1
ATOM 4379 C C . ARG B 1 48 ? 22.062 -19.766 -12.688 1 98.44 48 ARG B C 1
ATOM 4381 O O . ARG B 1 48 ? 22.578 -18.844 -12.062 1 98.44 48 ARG B O 1
ATOM 4388 N N . ILE B 1 49 ? 21.75 -20.906 -12.117 1 98.19 49 ILE B N 1
ATOM 4389 C CA . ILE B 1 49 ? 22.047 -21.188 -10.711 1 98.19 49 ILE B CA 1
ATOM 4390 C C . ILE B 1 49 ? 23.547 -21.156 -10.492 1 98.19 49 ILE B C 1
ATOM 4392 O O . ILE B 1 49 ? 24.031 -20.547 -9.523 1 98.19 49 ILE B O 1
ATOM 4396 N N . ASP B 1 50 ? 24.281 -21.781 -11.438 1 96.88 50 ASP B N 1
ATOM 4397 C CA . ASP B 1 50 ? 25.734 -21.812 -11.328 1 96.88 50 ASP B CA 1
ATOM 4398 C C . ASP B 1 50 ? 26.328 -20.406 -11.391 1 96.88 50 ASP B C 1
ATOM 4400 O O . ASP B 1 50 ? 27.312 -20.109 -10.711 1 96.88 50 ASP B O 1
ATOM 4404 N N . ALA B 1 51 ? 25.766 -19.578 -12.234 1 97.94 51 ALA B N 1
ATOM 4405 C CA . ALA B 1 51 ? 26.234 -18.203 -12.375 1 97.94 51 ALA B CA 1
ATOM 4406 C C . ALA B 1 51 ? 25.938 -17.391 -11.125 1 97.94 51 ALA B C 1
ATOM 4408 O O . ALA B 1 51 ? 26.672 -16.469 -10.781 1 97.94 51 ALA B O 1
ATOM 4409 N N . LEU B 1 52 ? 24.859 -17.688 -10.43 1 98.5 52 LEU B N 1
ATOM 4410 C CA . LEU B 1 52 ? 24.375 -16.922 -9.281 1 98.5 52 LEU B CA 1
ATOM 4411 C C . LEU B 1 52 ? 25.125 -17.328 -8.016 1 98.5 52 LEU B C 1
ATOM 4413 O O . LEU B 1 52 ? 25.5 -16.469 -7.207 1 98.5 52 LEU B O 1
ATOM 4417 N N . LEU B 1 53 ? 25.375 -18.641 -7.82 1 98.31 53 LEU B N 1
ATOM 4418 C CA . LEU B 1 53 ? 25.891 -19.172 -6.562 1 98.31 53 LEU B CA 1
ATOM 4419 C C . LEU B 1 53 ? 27.406 -19.328 -6.625 1 98.31 53 LEU B C 1
ATOM 4421 O O . LEU B 1 53 ? 27.984 -19.328 -7.715 1 98.31 53 LEU B O 1
ATOM 4425 N N . ASP B 1 54 ? 27.984 -19.406 -5.434 1 97.81 54 ASP B N 1
ATOM 4426 C CA . ASP B 1 54 ? 29.391 -19.75 -5.355 1 97.81 54 ASP B CA 1
ATOM 4427 C C . ASP B 1 54 ? 29.656 -21.125 -5.965 1 97.81 54 ASP B C 1
ATOM 4429 O O . ASP B 1 54 ? 28.875 -22.062 -5.781 1 97.81 54 ASP B O 1
ATOM 4433 N N . GLU B 1 55 ? 30.812 -21.219 -6.617 1 96.94 55 GLU B N 1
ATOM 4434 C CA . GLU B 1 55 ? 31.188 -22.484 -7.27 1 96.94 55 GLU B CA 1
ATOM 4435 C C . GLU B 1 55 ? 31.156 -23.641 -6.281 1 96.94 55 GLU B C 1
ATOM 4437 O O . GLU B 1 55 ? 31.734 -23.547 -5.191 1 96.94 55 GLU B O 1
ATOM 4442 N N . GLY B 1 56 ? 30.391 -24.672 -6.652 1 93.25 56 GLY B N 1
ATOM 4443 C CA . GLY B 1 56 ? 30.391 -25.906 -5.891 1 93.25 56 GLY B CA 1
ATOM 4444 C C . GLY B 1 56 ? 29.469 -25.859 -4.684 1 93.25 56 GLY B C 1
ATOM 4445 O O . GLY B 1 56 ? 29.375 -26.828 -3.932 1 93.25 56 GLY B O 1
ATOM 4446 N N . SER B 1 57 ? 28.719 -24.844 -4.484 1 95.81 57 SER B N 1
ATOM 4447 C CA . SER B 1 57 ? 27.938 -24.703 -3.256 1 95.81 57 SER B CA 1
ATOM 4448 C C . SER B 1 57 ? 26.516 -25.219 -3.432 1 95.81 57 SER B C 1
ATOM 4450 O O . SER B 1 57 ? 25.828 -25.5 -2.449 1 95.81 57 SER B O 1
ATOM 4452 N N . PHE B 1 58 ? 26.109 -25.453 -4.617 1 96.81 58 PHE B N 1
ATOM 4453 C CA . PHE B 1 58 ? 24.703 -25.75 -4.883 1 96.81 58 PHE B CA 1
ATOM 4454 C C . PHE B 1 58 ? 24.375 -27.188 -4.496 1 96.81 58 PHE B C 1
ATOM 4456 O O . PHE B 1 58 ? 25.094 -28.125 -4.871 1 96.81 58 PHE B O 1
ATOM 4463 N N . THR B 1 59 ? 23.297 -27.359 -3.773 1 93.94 59 THR B N 1
ATOM 4464 C CA . THR B 1 59 ? 22.688 -28.641 -3.471 1 93.94 59 THR B CA 1
ATOM 4465 C C . THR B 1 59 ? 21.25 -28.672 -3.986 1 93.94 59 THR B C 1
ATOM 4467 O O . THR B 1 59 ? 20.391 -27.906 -3.535 1 93.94 59 THR B O 1
ATOM 4470 N N . GLU B 1 60 ? 20.969 -29.594 -4.93 1 94.62 60 GLU B N 1
ATOM 4471 C CA . GLU B 1 60 ? 19.656 -29.672 -5.555 1 94.62 60 GLU B CA 1
ATOM 4472 C C . GLU B 1 60 ? 18.703 -30.531 -4.723 1 94.62 60 GLU B C 1
ATOM 4474 O O . GLU B 1 60 ? 19.094 -31.562 -4.172 1 94.62 60 GLU B O 1
ATOM 4479 N N . LEU B 1 61 ? 17.562 -30.016 -4.652 1 92.56 61 LEU B N 1
ATOM 4480 C CA . LEU B 1 61 ? 16.484 -30.766 -4.012 1 92.56 61 LEU B CA 1
ATOM 4481 C C . LEU B 1 61 ? 15.484 -31.266 -5.047 1 92.56 61 LEU B C 1
ATOM 4483 O O . LEU B 1 61 ? 15.172 -30.562 -6.008 1 92.56 61 LEU B O 1
ATOM 4487 N N . ASP B 1 62 ? 15.023 -32.531 -4.945 1 92 62 ASP B N 1
ATOM 4488 C CA . ASP B 1 62 ? 13.891 -33.125 -5.668 1 92 62 ASP B CA 1
ATOM 4489 C C . ASP B 1 62 ? 14.172 -33.188 -7.168 1 92 62 ASP B C 1
ATOM 4491 O O . ASP B 1 62 ? 13.289 -32.906 -7.984 1 92 62 ASP B O 1
ATOM 4495 N N . ALA B 1 63 ? 15.383 -33.531 -7.512 1 90.25 63 ALA B N 1
ATOM 4496 C CA . ALA B 1 63 ? 15.773 -33.625 -8.914 1 90.25 63 ALA B CA 1
ATOM 4497 C C . ALA B 1 63 ? 15 -34.719 -9.633 1 90.25 63 ALA B C 1
ATOM 4499 O O . ALA B 1 63 ? 14.828 -34.688 -10.852 1 90.25 63 ALA B O 1
ATOM 4500 N N . LEU B 1 64 ? 14.484 -35.719 -8.914 1 89.25 64 LEU B N 1
ATOM 4501 C CA . LEU B 1 64 ? 13.875 -36.906 -9.531 1 89.25 64 LEU B CA 1
ATOM 4502 C C . LEU B 1 64 ? 12.359 -36.812 -9.5 1 89.25 64 LEU B C 1
ATOM 4504 O O . LEU B 1 64 ? 11.664 -37.688 -10.008 1 89.25 64 LEU B O 1
ATOM 4508 N N . ALA B 1 65 ? 11.805 -35.688 -8.938 1 90.75 65 ALA B N 1
ATOM 4509 C CA . ALA B 1 65 ? 10.352 -35.531 -8.836 1 90.75 65 ALA B CA 1
ATOM 4510 C C . ALA B 1 65 ? 9.719 -35.438 -10.227 1 90.75 65 ALA B C 1
ATOM 4512 O O . ALA B 1 65 ? 10.266 -34.781 -11.109 1 90.75 65 ALA B O 1
ATOM 4513 N N . LYS B 1 66 ? 8.523 -36.156 -10.406 1 92.19 66 LYS B N 1
ATOM 4514 C CA . LYS B 1 66 ? 7.781 -36.125 -11.656 1 92.19 66 LYS B CA 1
ATOM 4515 C C . LYS B 1 66 ? 6.305 -35.844 -11.422 1 92.19 66 LYS B C 1
ATOM 4517 O O . LYS B 1 66 ? 5.762 -36.156 -10.367 1 92.19 66 LYS B O 1
ATOM 4522 N N . HIS B 1 67 ? 5.703 -35.188 -12.422 1 91.38 67 HIS B N 1
ATOM 4523 C CA . HIS B 1 67 ? 4.277 -34.906 -12.273 1 91.38 67 HIS B CA 1
ATOM 4524 C C . HIS B 1 67 ? 3.469 -36.188 -12.242 1 91.38 67 HIS B C 1
ATOM 4526 O O . HIS B 1 67 ? 3.98 -37.25 -12.594 1 91.38 67 HIS B O 1
ATOM 4532 N N . ARG B 1 68 ? 2.219 -36.125 -11.805 1 88.5 68 ARG B N 1
ATOM 4533 C CA . ARG B 1 68 ? 1.362 -37.281 -11.625 1 88.5 68 ARG B CA 1
ATOM 4534 C C . ARG B 1 68 ? 0.111 -37.188 -12.484 1 88.5 68 ARG B C 1
ATOM 4536 O O . ARG B 1 68 ? -0.782 -38.031 -12.398 1 88.5 68 ARG B O 1
ATOM 4543 N N . SER B 1 69 ? 0.087 -36.188 -13.312 1 86.94 69 SER B N 1
ATOM 4544 C CA . SER B 1 69 ? -1.123 -35.938 -14.094 1 86.94 69 SER B CA 1
ATOM 4545 C C . SER B 1 69 ? -1.262 -36.938 -15.242 1 86.94 69 SER B C 1
ATOM 4547 O O . SER B 1 69 ? -0.264 -37.344 -15.836 1 86.94 69 SER B O 1
ATOM 4549 N N . ARG B 1 70 ? -2.506 -37.375 -15.586 1 85.81 70 ARG B N 1
ATOM 4550 C CA . ARG B 1 70 ? -2.805 -38.25 -16.719 1 85.81 70 ARG B CA 1
ATOM 4551 C C . ARG B 1 70 ? -3.66 -37.562 -17.75 1 85.81 70 ARG B C 1
ATOM 4553 O O . ARG B 1 70 ? -4.125 -38.156 -18.719 1 85.81 70 ARG B O 1
ATOM 4560 N N . ASN B 1 71 ? -3.846 -36.156 -17.422 1 81.38 71 ASN B N 1
ATOM 4561 C CA . ASN B 1 71 ? -4.719 -35.375 -18.297 1 81.38 71 ASN B CA 1
ATOM 4562 C C . ASN B 1 71 ? -4.043 -35.062 -19.625 1 81.38 71 ASN B C 1
ATOM 4564 O O . ASN B 1 71 ? -2.846 -34.781 -19.656 1 81.38 71 ASN B O 1
ATOM 4568 N N . PHE B 1 72 ? -4.887 -35.188 -20.734 1 79.94 72 PHE B N 1
ATOM 4569 C CA . PHE B 1 72 ? -4.52 -34.75 -22.062 1 79.94 72 PHE B CA 1
ATOM 4570 C C . PHE B 1 72 ? -3.209 -35.375 -22.516 1 79.94 72 PHE B C 1
ATOM 4572 O O . PHE B 1 72 ? -2.365 -34.719 -23.125 1 79.94 72 PHE B O 1
ATOM 4579 N N . GLY B 1 73 ? -2.916 -36.594 -22.109 1 80.75 73 GLY B N 1
ATOM 4580 C CA . GLY B 1 73 ? -1.771 -37.344 -22.609 1 80.75 73 GLY B CA 1
ATOM 4581 C C . GLY B 1 73 ? -0.485 -37.031 -21.875 1 80.75 73 GLY B C 1
ATOM 4582 O O . GLY B 1 73 ? 0.595 -37.438 -22.281 1 80.75 73 GLY B O 1
ATOM 4583 N N . LEU B 1 74 ? -0.527 -36.25 -20.781 1 85.62 74 LEU B N 1
ATOM 4584 C CA . LEU B 1 74 ? 0.666 -35.875 -20.047 1 85.62 74 LEU B CA 1
ATOM 4585 C C . LEU B 1 74 ? 1.371 -37.094 -19.453 1 85.62 74 LEU B C 1
ATOM 4587 O O . LEU B 1 74 ? 2.557 -37.031 -19.109 1 85.62 74 LEU B O 1
ATOM 4591 N N . ASP B 1 75 ? 0.643 -38.125 -19.312 1 87.06 75 ASP B N 1
ATOM 4592 C CA . ASP B 1 75 ? 1.206 -39.344 -18.719 1 87.06 75 ASP B CA 1
ATOM 4593 C C . ASP B 1 75 ? 2.271 -39.969 -19.625 1 87.06 75 ASP B C 1
ATOM 4595 O O . ASP B 1 75 ? 3.105 -40.75 -19.172 1 87.06 75 ASP B O 1
ATOM 4599 N N . LYS B 1 76 ? 2.279 -39.594 -20.859 1 87.06 76 LYS B N 1
ATOM 4600 C CA . LYS B 1 76 ? 3.242 -40.125 -21.812 1 87.06 76 LYS B CA 1
ATOM 4601 C C . LYS B 1 76 ? 4.574 -39.406 -21.719 1 87.06 76 LYS B C 1
ATOM 4603 O O . LYS B 1 76 ? 5.59 -39.875 -22.234 1 87.06 76 LYS B O 1
ATOM 4608 N N . LYS B 1 77 ? 4.613 -38.312 -21.188 1 88.44 77 LYS B N 1
ATOM 4609 C CA . LYS B 1 77 ? 5.809 -37.469 -21.062 1 88.44 77 LYS B CA 1
ATOM 4610 C C . LYS B 1 77 ? 6.059 -37.094 -19.609 1 88.44 77 LYS B C 1
ATOM 4612 O O . LYS B 1 77 ? 5.594 -36.031 -19.156 1 88.44 77 LYS B O 1
ATOM 4617 N N . ARG B 1 78 ? 6.82 -37.844 -18.953 1 90.06 78 ARG B N 1
ATOM 4618 C CA . ARG B 1 78 ? 7.141 -37.562 -17.562 1 90.06 78 ARG B CA 1
ATOM 4619 C C . ARG B 1 78 ? 8.617 -37.25 -17.406 1 90.06 78 ARG B C 1
ATOM 4621 O O . ARG B 1 78 ? 9.461 -38.125 -17.328 1 90.06 78 ARG B O 1
ATOM 4628 N N . ILE B 1 79 ? 8.898 -36 -17.312 1 89.25 79 ILE B N 1
ATOM 4629 C CA . ILE B 1 79 ? 10.273 -35.5 -17.25 1 89.25 79 ILE B CA 1
ATOM 4630 C C . ILE B 1 79 ? 10.672 -35.25 -15.805 1 89.25 79 ILE B C 1
ATOM 4632 O O . ILE B 1 79 ? 9.93 -34.594 -15.062 1 89.25 79 ILE B O 1
ATOM 4636 N N . ALA B 1 80 ? 11.867 -35.719 -15.391 1 89.44 80 ALA B N 1
ATOM 4637 C CA . ALA B 1 80 ? 12.391 -35.5 -14.039 1 89.44 80 ALA B CA 1
ATOM 4638 C C . ALA B 1 80 ? 12.602 -34.031 -13.766 1 89.44 80 ALA B C 1
ATOM 4640 O O . ALA B 1 80 ? 13.078 -33.281 -14.633 1 89.44 80 ALA B O 1
ATOM 4641 N N . GLY B 1 81 ? 12.297 -33.562 -12.469 1 91.25 81 GLY B N 1
ATOM 4642 C CA . GLY B 1 81 ? 12.438 -32.156 -12.055 1 91.25 81 GLY B CA 1
ATOM 4643 C C . GLY B 1 81 ? 11.195 -31.344 -12.32 1 91.25 81 GLY B C 1
ATOM 4644 O O . GLY B 1 81 ? 10.984 -30.312 -11.68 1 91.25 81 GLY B O 1
ATOM 4645 N N . ASP B 1 82 ? 10.43 -31.859 -13.312 1 94.62 82 ASP B N 1
ATOM 4646 C CA . ASP B 1 82 ? 9.156 -31.266 -13.695 1 94.62 82 ASP B CA 1
ATOM 4647 C C . ASP B 1 82 ? 9.32 -29.781 -14.039 1 94.62 82 ASP B C 1
ATOM 4649 O O . ASP B 1 82 ? 8.5 -28.953 -13.648 1 94.62 82 ASP B O 1
ATOM 4653 N N . GLY B 1 83 ? 10.406 -29.422 -14.609 1 94.81 83 GLY B N 1
ATOM 4654 C CA . GLY B 1 83 ? 10.578 -28.125 -15.25 1 94.81 83 GLY B CA 1
ATOM 4655 C C . GLY B 1 83 ? 11.102 -27.062 -14.297 1 94.81 83 GLY B C 1
ATOM 4656 O O . GLY B 1 83 ? 11.023 -25.859 -14.594 1 94.81 83 GLY B O 1
ATOM 4657 N N . VAL B 1 84 ? 11.562 -27.406 -13.109 1 97.12 84 VAL B N 1
ATOM 4658 C CA . VAL B 1 84 ? 12.141 -26.422 -12.203 1 97.12 84 VAL B CA 1
ATOM 4659 C C . VAL B 1 84 ? 13.266 -27.062 -11.391 1 97.12 84 VAL B C 1
ATOM 4661 O O . VAL B 1 84 ? 13.156 -28.203 -10.969 1 97.12 84 VAL B O 1
ATOM 4664 N N . VAL B 1 85 ? 14.367 -26.391 -11.328 1 96.81 85 VAL B N 1
ATOM 4665 C CA . VAL B 1 85 ? 15.492 -26.781 -10.484 1 96.81 85 VAL B CA 1
ATOM 4666 C C . VAL B 1 85 ? 15.438 -26.031 -9.164 1 96.81 85 VAL B C 1
ATOM 4668 O O . VAL B 1 85 ? 15.328 -24.797 -9.141 1 96.81 85 VAL B O 1
ATOM 4671 N N . THR B 1 86 ? 15.398 -26.703 -8.023 1 98.06 86 THR B N 1
ATOM 4672 C CA . THR B 1 86 ? 15.289 -26.094 -6.707 1 98.06 86 THR B CA 1
ATOM 4673 C C . THR B 1 86 ? 16.438 -26.531 -5.805 1 98.06 86 THR B C 1
ATOM 4675 O O . THR B 1 86 ? 16.984 -27.625 -5.977 1 98.06 86 THR B O 1
ATOM 4678 N N . GLY B 1 87 ? 16.797 -25.672 -4.871 1 96.38 87 GLY B N 1
ATOM 4679 C CA . GLY B 1 87 ? 17.844 -26.047 -3.924 1 96.38 87 GLY B CA 1
ATOM 4680 C C . GLY B 1 87 ? 18.375 -24.859 -3.131 1 96.38 87 GLY B C 1
ATOM 4681 O O . GLY B 1 87 ? 17.641 -23.906 -2.854 1 96.38 87 GLY B O 1
ATOM 4682 N N . TYR B 1 88 ? 19.547 -25.047 -2.557 1 97.31 88 TYR B N 1
ATOM 4683 C CA . TYR B 1 88 ? 20.203 -24.016 -1.757 1 97.31 88 TYR B CA 1
ATOM 4684 C C . TYR B 1 88 ? 21.703 -24 -2.027 1 97.31 88 TYR B C 1
ATOM 4686 O O . TYR B 1 88 ? 22.25 -24.953 -2.566 1 97.31 88 TYR B O 1
ATOM 4694 N N . GLY B 1 89 ? 22.266 -22.953 -1.792 1 97.5 89 GLY B N 1
ATOM 4695 C CA . GLY B 1 89 ? 23.688 -22.703 -1.938 1 97.5 89 GLY B CA 1
ATOM 4696 C C . GLY B 1 89 ? 24.141 -21.422 -1.274 1 97.5 89 GLY B C 1
ATOM 4697 O O . GLY B 1 89 ? 23.531 -20.969 -0.302 1 97.5 89 GLY B O 1
ATOM 4698 N N . THR B 1 90 ? 25.328 -20.906 -1.755 1 97.5 90 THR B N 1
ATOM 4699 C CA . THR B 1 90 ? 25.844 -19.703 -1.103 1 97.5 90 THR B CA 1
ATOM 4700 C C . THR B 1 90 ? 26.203 -18.641 -2.135 1 97.5 90 THR B C 1
ATOM 4702 O O . THR B 1 90 ? 26.531 -18.969 -3.283 1 97.5 90 THR B O 1
ATOM 4705 N N . ILE B 1 91 ? 26.062 -17.469 -1.811 1 97.81 91 ILE B N 1
ATOM 4706 C CA . ILE B 1 91 ? 26.609 -16.312 -2.498 1 97.81 91 ILE B CA 1
ATOM 4707 C C . ILE B 1 91 ? 27.609 -15.594 -1.591 1 97.81 91 ILE B C 1
ATOM 4709 O O . ILE B 1 91 ? 27.234 -15.07 -0.537 1 97.81 91 ILE B O 1
ATOM 4713 N N . ASP B 1 92 ? 28.844 -15.555 -1.963 1 95.75 92 ASP B N 1
ATOM 4714 C CA . ASP B 1 92 ? 29.906 -14.984 -1.141 1 95.75 92 ASP B CA 1
ATOM 4715 C C . ASP B 1 92 ? 29.875 -15.57 0.271 1 95.75 92 ASP B C 1
ATOM 4717 O O . ASP B 1 92 ? 29.938 -14.828 1.255 1 95.75 92 ASP B O 1
ATOM 4721 N N . GLY B 1 93 ? 29.656 -16.766 0.337 1 95.19 93 GLY B N 1
ATOM 4722 C CA . GLY B 1 93 ? 29.688 -17.5 1.591 1 95.19 93 GLY B CA 1
ATOM 4723 C C . GLY B 1 93 ? 28.391 -17.438 2.367 1 95.19 93 GLY B C 1
ATOM 4724 O O . GLY B 1 93 ? 28.234 -18.125 3.381 1 95.19 93 GLY B O 1
ATOM 4725 N N . ARG B 1 94 ? 27.469 -16.672 1.957 1 96.25 94 ARG B N 1
ATOM 4726 C CA . ARG B 1 94 ? 26.203 -16.5 2.66 1 96.25 94 ARG B CA 1
ATOM 4727 C C . ARG B 1 94 ? 25.141 -17.422 2.084 1 96.25 94 ARG B C 1
ATOM 4729 O O . ARG B 1 94 ? 24.938 -17.484 0.867 1 96.25 94 ARG B O 1
ATOM 4736 N N . GLN B 1 95 ? 24.453 -18.125 2.926 1 96.38 95 GLN B N 1
ATOM 4737 C CA . GLN B 1 95 ? 23.469 -19.125 2.529 1 96.38 95 GLN B CA 1
ATOM 4738 C C . GLN B 1 95 ? 22.25 -18.469 1.873 1 96.38 95 GLN B C 1
ATOM 4740 O O . GLN B 1 95 ? 21.781 -17.438 2.332 1 96.38 95 GLN B O 1
ATOM 4745 N N . VAL B 1 96 ? 21.766 -19.047 0.772 1 98.44 96 VAL B N 1
ATOM 4746 C CA . VAL B 1 96 ? 20.531 -18.625 0.117 1 98.44 96 VAL B CA 1
ATOM 4747 C C . VAL B 1 96 ? 19.781 -19.859 -0.395 1 98.44 96 VAL B C 1
ATOM 4749 O O . VAL B 1 96 ? 20.359 -20.922 -0.575 1 98.44 96 VAL B O 1
ATOM 4752 N N . CYS B 1 97 ? 18.5 -19.797 -0.529 1 98.62 97 CYS B N 1
ATOM 4753 C CA . CYS B 1 97 ? 17.656 -20.734 -1.273 1 98.62 97 CYS B CA 1
ATOM 4754 C C . CYS B 1 97 ? 17.344 -20.188 -2.662 1 98.62 97 CYS B C 1
ATOM 4756 O O . CYS B 1 97 ? 17.25 -18.984 -2.855 1 98.62 97 CYS B O 1
ATOM 4758 N N . VAL B 1 98 ? 17.203 -21.156 -3.602 1 98.62 98 VAL B N 1
ATOM 4759 C CA . VAL B 1 98 ? 17.031 -20.703 -4.977 1 98.62 98 VAL B CA 1
ATOM 4760 C C . VAL B 1 98 ? 16.141 -21.688 -5.738 1 98.62 98 VAL B C 1
ATOM 4762 O O . VAL B 1 98 ? 16.125 -22.891 -5.418 1 98.62 98 VAL B O 1
ATOM 4765 N N . TYR B 1 99 ? 15.383 -21.203 -6.625 1 98.56 99 TYR B N 1
ATOM 4766 C CA . TYR B 1 99 ? 14.766 -22.031 -7.652 1 98.56 99 TYR B CA 1
ATOM 4767 C C . TYR B 1 99 ? 14.891 -21.375 -9.023 1 98.56 99 TYR B C 1
ATOM 4769 O O . TYR B 1 99 ? 14.977 -20.156 -9.133 1 98.56 99 TYR B O 1
ATOM 4777 N N . SER B 1 100 ? 14.992 -22.141 -10.031 1 98.31 100 SER B N 1
ATOM 4778 C CA . SER B 1 100 ? 15.133 -21.688 -11.414 1 98.31 100 SER B CA 1
ATOM 4779 C C . SER B 1 100 ? 14.266 -22.5 -12.359 1 98.31 100 SER B C 1
ATOM 4781 O O . SER B 1 100 ? 14.461 -23.719 -12.508 1 98.31 100 SER B O 1
ATOM 4783 N N . GLN B 1 101 ? 13.32 -21.859 -12.992 1 97.19 101 GLN B N 1
ATOM 4784 C CA . GLN B 1 101 ? 12.43 -22.531 -13.93 1 97.19 101 GLN B CA 1
ATOM 4785 C C . GLN B 1 101 ? 13.164 -22.891 -15.211 1 97.19 101 GLN B C 1
ATOM 4787 O O . GLN B 1 101 ? 14.047 -22.156 -15.664 1 97.19 101 GLN B O 1
ATOM 4792 N N . ASP B 1 102 ? 12.836 -24.047 -15.766 1 95.69 102 ASP B N 1
ATOM 4793 C CA . ASP B 1 102 ? 13.398 -24.562 -17.016 1 95.69 102 ASP B CA 1
ATOM 4794 C C . ASP B 1 102 ? 12.383 -24.469 -18.141 1 95.69 102 ASP B C 1
ATOM 4796 O O . ASP B 1 102 ? 11.531 -25.344 -18.297 1 95.69 102 ASP B O 1
ATOM 4800 N N . PHE B 1 103 ? 12.555 -23.484 -18.969 1 94.38 103 PHE B N 1
ATOM 4801 C CA . PHE B 1 103 ? 11.617 -23.188 -20.062 1 94.38 103 PHE B CA 1
ATOM 4802 C C . PHE B 1 103 ? 11.531 -24.359 -21.031 1 94.38 103 PHE B C 1
ATOM 4804 O O . PHE B 1 103 ? 10.523 -24.516 -21.734 1 94.38 103 PHE B O 1
ATOM 4811 N N . THR B 1 104 ? 12.531 -25.156 -21.156 1 93.38 104 THR B N 1
ATOM 4812 C CA . THR B 1 104 ? 12.602 -26.219 -22.156 1 93.38 104 THR B CA 1
ATOM 4813 C C . THR B 1 104 ? 11.68 -27.391 -21.766 1 93.38 104 THR B C 1
ATOM 4815 O O . THR B 1 104 ? 11.414 -28.266 -22.578 1 93.38 104 THR B O 1
ATOM 4818 N N . VAL B 1 105 ? 11.266 -27.391 -20.531 1 92.5 105 VAL B N 1
ATOM 4819 C CA . VAL B 1 105 ? 10.344 -28.422 -20.062 1 92.5 105 VAL B CA 1
ATOM 4820 C C . VAL B 1 105 ? 8.93 -27.859 -20 1 92.5 105 VAL B C 1
ATOM 4822 O O . VAL B 1 105 ? 8.594 -27.094 -19.094 1 92.5 105 VAL B O 1
ATOM 4825 N N . PHE B 1 106 ? 7.988 -28.266 -20.859 1 89.44 106 PHE B N 1
ATOM 4826 C CA . PHE B 1 106 ? 6.59 -27.875 -20.953 1 89.44 106 PHE B CA 1
ATOM 4827 C C . PHE B 1 106 ? 6.469 -26.344 -21 1 89.44 106 PHE B C 1
ATOM 4829 O O . PHE B 1 106 ? 5.586 -25.766 -20.359 1 89.44 106 PHE B O 1
ATOM 4836 N N . GLY B 1 107 ? 7.461 -25.672 -21.609 1 89 107 GLY B N 1
ATOM 4837 C CA . GLY B 1 107 ? 7.406 -24.219 -21.719 1 89 107 GLY B CA 1
ATOM 4838 C C . GLY B 1 107 ? 7.566 -23.531 -20.375 1 89 107 GLY B C 1
ATOM 4839 O O . GLY B 1 107 ? 7.152 -22.375 -20.219 1 89 107 GLY B O 1
ATOM 4840 N N . GLY B 1 108 ? 8.062 -24.266 -19.422 1 91.12 108 GLY B N 1
ATOM 4841 C CA . GLY B 1 108 ? 8.242 -23.688 -18.109 1 91.12 108 GLY B CA 1
ATOM 4842 C C . GLY B 1 108 ? 6.941 -23.547 -17.328 1 91.12 108 GLY B C 1
ATOM 4843 O O . GLY B 1 108 ? 6.879 -22.828 -16.344 1 91.12 108 GLY B O 1
ATOM 4844 N N . SER B 1 109 ? 5.879 -24.188 -17.797 1 91.38 109 SER B N 1
ATOM 4845 C CA . SER B 1 109 ? 4.574 -24.062 -17.156 1 91.38 109 SER B CA 1
ATOM 4846 C C . SER B 1 109 ? 4.57 -24.703 -15.773 1 91.38 109 SER B C 1
ATOM 4848 O O . SER B 1 109 ? 5.223 -25.719 -15.555 1 91.38 109 SER B O 1
ATOM 4850 N N . LEU B 1 110 ? 3.873 -24.062 -14.883 1 94.81 110 LEU B N 1
ATOM 4851 C CA . LEU B 1 110 ? 3.828 -24.5 -13.492 1 94.81 110 LEU B CA 1
ATOM 4852 C C . LEU B 1 110 ? 2.689 -25.484 -13.258 1 94.81 110 LEU B C 1
ATOM 4854 O O . LEU B 1 110 ? 1.518 -25.125 -13.406 1 94.81 110 LEU B O 1
ATOM 4858 N N . GLY B 1 111 ? 3.047 -26.781 -13.039 1 93.31 111 GLY B N 1
ATOM 4859 C CA . GLY B 1 111 ? 2.1 -27.812 -12.633 1 93.31 111 GLY B CA 1
ATOM 4860 C C . GLY B 1 111 ? 2.121 -28.094 -11.141 1 93.31 111 GLY B C 1
ATOM 4861 O O . GLY B 1 111 ? 2.697 -27.312 -10.367 1 93.31 111 GLY B O 1
ATOM 4862 N N . GLU B 1 112 ? 1.479 -29.109 -10.758 1 93.38 112 GLU B N 1
ATOM 4863 C CA . GLU B 1 112 ? 1.324 -29.438 -9.344 1 93.38 112 GLU B CA 1
ATOM 4864 C C . GLU B 1 112 ? 2.676 -29.719 -8.688 1 93.38 112 GLU B C 1
ATOM 4866 O O . GLU B 1 112 ? 3.041 -29.078 -7.707 1 93.38 112 GLU B O 1
ATOM 4871 N N . VAL B 1 113 ? 3.436 -30.688 -9.25 1 94.56 113 VAL B N 1
ATOM 4872 C CA . VAL B 1 113 ? 4.719 -31.062 -8.672 1 94.56 113 VAL B CA 1
ATOM 4873 C C . VAL B 1 113 ? 5.711 -29.906 -8.805 1 94.56 113 VAL B C 1
ATOM 4875 O O . VAL B 1 113 ? 6.516 -29.672 -7.902 1 94.56 113 VAL B O 1
ATOM 4878 N N . HIS B 1 114 ? 5.684 -29.203 -9.953 1 95.69 114 HIS B N 1
ATOM 4879 C CA . HIS B 1 114 ? 6.469 -27.984 -10.148 1 95.69 114 HIS B CA 1
ATOM 4880 C C . HIS B 1 114 ? 6.289 -27.016 -8.992 1 95.69 114 HIS B C 1
ATOM 4882 O O . HIS B 1 114 ? 7.273 -26.578 -8.391 1 95.69 114 HIS B O 1
ATOM 4888 N N . GLY B 1 115 ? 5.066 -26.703 -8.68 1 96.75 115 GLY B N 1
ATOM 4889 C CA . GLY B 1 115 ? 4.75 -25.797 -7.582 1 96.75 115 GLY B CA 1
ATOM 4890 C C . GLY B 1 115 ? 5.164 -26.344 -6.227 1 96.75 115 GLY B C 1
ATOM 4891 O O . GLY B 1 115 ? 5.66 -25.594 -5.383 1 96.75 115 GLY B O 1
ATOM 4892 N N . GLN B 1 116 ? 4.957 -27.594 -6.047 1 95.62 116 GLN B N 1
ATOM 4893 C CA . GLN B 1 116 ? 5.328 -28.234 -4.781 1 95.62 116 GLN B CA 1
ATOM 4894 C C . GLN B 1 116 ? 6.832 -28.125 -4.535 1 95.62 116 GLN B C 1
ATOM 4896 O O . GLN B 1 116 ? 7.266 -27.938 -3.396 1 95.62 116 GLN B O 1
ATOM 4901 N N . LYS B 1 117 ? 7.625 -28.266 -5.586 1 96.25 117 LYS B N 1
ATOM 4902 C CA . LYS B 1 117 ? 9.07 -28.125 -5.441 1 96.25 117 LYS B CA 1
ATOM 4903 C C . LYS B 1 117 ? 9.438 -26.703 -5.008 1 96.25 117 LYS B C 1
ATOM 4905 O O . LYS B 1 117 ? 10.273 -26.516 -4.129 1 96.25 117 LYS B O 1
ATOM 4910 N N . ILE B 1 118 ? 8.789 -25.719 -5.559 1 97.94 118 ILE B N 1
ATOM 4911 C CA . ILE B 1 118 ? 9.07 -24.328 -5.223 1 97.94 118 ILE B CA 1
ATOM 4912 C C . ILE B 1 118 ? 8.633 -24.031 -3.787 1 97.94 118 ILE B C 1
ATOM 4914 O O . ILE B 1 118 ? 9.375 -23.438 -3.012 1 97.94 118 ILE B O 1
ATOM 4918 N N . THR B 1 119 ? 7.406 -24.469 -3.43 1 97.56 119 THR B N 1
ATOM 4919 C CA . THR B 1 119 ? 6.895 -24.203 -2.09 1 97.56 119 THR B CA 1
ATOM 4920 C C . THR B 1 119 ? 7.77 -24.859 -1.033 1 97.56 119 THR B C 1
ATOM 4922 O O . THR B 1 119 ? 7.938 -24.328 0.067 1 97.56 119 THR B O 1
ATOM 4925 N N . LYS B 1 120 ? 8.336 -26 -1.374 1 94.94 120 LYS B N 1
ATOM 4926 C CA . LYS B 1 120 ? 9.258 -26.688 -0.468 1 94.94 120 LYS B CA 1
ATOM 4927 C C . LYS B 1 120 ? 10.484 -25.828 -0.184 1 94.94 120 LYS B C 1
ATOM 4929 O O . LYS B 1 120 ? 10.914 -25.719 0.965 1 94.94 120 LYS B O 1
ATOM 4934 N N . VAL B 1 121 ? 10.992 -25.234 -1.178 1 96.88 121 VAL B N 1
ATOM 4935 C CA . VAL B 1 121 ? 12.18 -24.406 -1.004 1 96.88 121 VAL B CA 1
ATOM 4936 C C . VAL B 1 121 ? 11.805 -23.094 -0.305 1 96.88 121 VAL B C 1
ATOM 4938 O O . VAL B 1 121 ? 12.578 -22.562 0.484 1 96.88 121 VAL B O 1
ATOM 4941 N N . GLN B 1 122 ? 10.641 -22.531 -0.582 1 98.19 122 GLN B N 1
ATOM 4942 C CA . GLN B 1 122 ? 10.156 -21.375 0.15 1 98.19 122 GLN B CA 1
ATOM 4943 C C . GLN B 1 122 ? 10.078 -21.656 1.646 1 98.19 122 GLN B C 1
ATOM 4945 O O . GLN B 1 122 ? 10.516 -20.844 2.463 1 98.19 122 GLN B O 1
ATOM 4950 N N . ASP B 1 123 ? 9.5 -22.797 1.99 1 96.5 123 ASP B N 1
ATOM 4951 C CA . ASP B 1 123 ? 9.406 -23.188 3.391 1 96.5 123 ASP B CA 1
ATOM 4952 C C . ASP B 1 123 ? 10.789 -23.344 4.012 1 96.5 123 ASP B C 1
ATOM 4954 O O . ASP B 1 123 ? 11.008 -22.938 5.16 1 96.5 123 ASP B O 1
ATOM 4958 N N . LEU B 1 124 ? 11.68 -23.938 3.24 1 93.81 124 LEU B N 1
ATOM 4959 C CA . LEU B 1 124 ? 13.047 -24.109 3.727 1 93.81 124 LEU B CA 1
ATOM 4960 C C . LEU B 1 124 ? 13.695 -22.766 4.008 1 93.81 124 LEU B C 1
ATOM 4962 O O . LEU B 1 124 ? 14.336 -22.578 5.047 1 93.81 124 LEU B O 1
ATOM 4966 N N . ALA B 1 125 ? 13.57 -21.828 3.086 1 97.88 125 ALA B N 1
ATOM 4967 C CA . ALA B 1 125 ? 14.133 -20.484 3.256 1 97.88 125 ALA B CA 1
ATOM 4968 C C . ALA B 1 125 ? 13.594 -19.828 4.52 1 97.88 125 ALA B C 1
ATOM 4970 O O . ALA B 1 125 ? 14.359 -19.234 5.289 1 97.88 125 ALA B O 1
ATOM 4971 N N . LEU B 1 126 ? 12.336 -19.938 4.75 1 95.69 126 LEU B N 1
ATOM 4972 C CA . LEU B 1 126 ? 11.703 -19.344 5.918 1 95.69 126 LEU B CA 1
ATOM 4973 C C . LEU B 1 126 ? 12.203 -20 7.203 1 95.69 126 LEU B C 1
ATOM 4975 O O . LEU B 1 126 ? 12.516 -19.312 8.172 1 95.69 126 LEU B O 1
ATOM 4979 N N . ARG B 1 127 ? 12.305 -21.312 7.16 1 90.81 127 ARG B N 1
ATOM 4980 C CA . ARG B 1 127 ? 12.695 -22.062 8.352 1 90.81 127 ARG B CA 1
ATOM 4981 C C . ARG B 1 127 ? 14.156 -21.797 8.711 1 90.81 127 ARG B C 1
ATOM 4983 O O . ARG B 1 127 ? 14.508 -21.75 9.891 1 90.81 127 ARG B O 1
ATOM 4990 N N . THR B 1 128 ? 14.914 -21.578 7.711 1 93.75 128 THR B N 1
ATOM 4991 C CA . THR B 1 128 ? 16.344 -21.391 7.953 1 93.75 128 THR B CA 1
ATOM 4992 C C . THR B 1 128 ? 16.688 -19.906 8.047 1 93.75 128 THR B C 1
ATOM 4994 O O . THR B 1 128 ? 17.797 -19.547 8.445 1 93.75 128 THR B O 1
ATOM 4997 N N . GLY B 1 129 ? 15.742 -19.094 7.688 1 96.38 129 GLY B N 1
ATOM 4998 C CA . GLY B 1 129 ? 15.961 -17.656 7.766 1 96.38 129 GLY B CA 1
ATOM 4999 C C . GLY B 1 129 ? 17.016 -17.156 6.801 1 96.38 129 GLY B C 1
ATOM 5000 O O . GLY B 1 129 ? 17.938 -16.438 7.195 1 96.38 129 GLY B O 1
ATOM 5001 N N . VAL B 1 130 ? 16.875 -17.594 5.551 1 97.38 130 VAL B N 1
ATOM 5002 C CA . VAL B 1 130 ? 17.844 -17.172 4.543 1 97.38 130 VAL B CA 1
ATOM 5003 C C . VAL B 1 130 ? 17.109 -16.562 3.348 1 97.38 130 VAL B C 1
ATOM 5005 O O . VAL B 1 130 ? 15.938 -16.891 3.102 1 97.38 130 VAL B O 1
ATOM 5008 N N . PRO B 1 131 ? 17.797 -15.664 2.555 1 98.38 131 PRO B N 1
ATOM 5009 C CA . PRO B 1 131 ? 17.156 -15.07 1.381 1 98.38 131 PRO B CA 1
ATOM 5010 C C . PRO B 1 131 ? 16.688 -16.109 0.369 1 98.38 131 PRO B C 1
ATOM 5012 O O . PRO B 1 131 ? 17.281 -17.188 0.27 1 98.38 131 PRO B O 1
ATOM 5015 N N . LEU B 1 132 ? 15.609 -15.836 -0.307 1 98.75 132 LEU B N 1
ATOM 5016 C CA . LEU B 1 132 ? 15.062 -16.656 -1.384 1 98.75 132 LEU B CA 1
ATOM 5017 C C . LEU B 1 132 ? 15.18 -15.938 -2.725 1 98.75 132 LEU B C 1
ATOM 5019 O O . LEU B 1 132 ? 14.742 -14.797 -2.857 1 98.75 132 LEU B O 1
ATOM 5023 N N . ILE B 1 133 ? 15.797 -16.578 -3.678 1 98.81 133 ILE B N 1
ATOM 5024 C CA . ILE B 1 133 ? 15.938 -16.016 -5.02 1 98.81 133 ILE B CA 1
ATOM 5025 C C . ILE B 1 133 ? 15.211 -16.906 -6.023 1 98.81 133 ILE B C 1
ATOM 5027 O O . ILE B 1 133 ? 15.516 -18.094 -6.148 1 98.81 133 ILE B O 1
ATOM 5031 N N . GLY B 1 134 ? 14.203 -16.375 -6.652 1 98.62 134 GLY B N 1
ATOM 5032 C CA . GLY B 1 134 ? 13.469 -17.078 -7.691 1 98.62 134 GLY B CA 1
ATOM 5033 C C . GLY B 1 134 ? 13.82 -16.609 -9.094 1 98.62 134 GLY B C 1
ATOM 5034 O O . GLY B 1 134 ? 13.781 -15.422 -9.383 1 98.62 134 GLY B O 1
ATOM 5035 N N . ILE B 1 135 ? 14.18 -17.531 -9.961 1 98.5 135 ILE B N 1
ATOM 5036 C CA . ILE B 1 135 ? 14.477 -17.234 -11.359 1 98.5 135 ILE B CA 1
ATOM 5037 C C . ILE B 1 135 ? 13.336 -17.734 -12.242 1 98.5 135 ILE B C 1
ATOM 5039 O O . ILE B 1 135 ? 13.117 -18.938 -12.359 1 98.5 135 ILE B O 1
ATOM 5043 N N . SER B 1 136 ? 12.664 -16.766 -12.836 1 97.62 136 SER B N 1
ATOM 5044 C CA . SER B 1 136 ? 11.461 -17.078 -13.602 1 97.62 136 SER B CA 1
ATOM 5045 C C . SER B 1 136 ? 11.766 -17.188 -15.094 1 97.62 136 SER B C 1
ATOM 5047 O O . SER B 1 136 ? 12.484 -16.359 -15.648 1 97.62 136 SER B O 1
ATOM 5049 N N . ASP B 1 137 ? 11.297 -18.172 -15.711 1 96.38 137 ASP B N 1
ATOM 5050 C CA . ASP B 1 137 ? 11.328 -18.453 -17.141 1 96.38 137 ASP B CA 1
ATOM 5051 C C . ASP B 1 137 ? 10.227 -19.453 -17.531 1 96.38 137 ASP B C 1
ATOM 5053 O O . ASP B 1 137 ? 10.516 -20.594 -17.859 1 96.38 137 ASP B O 1
ATOM 5057 N N . GLY B 1 138 ? 9.008 -18.938 -17.547 1 91.25 138 GLY B N 1
ATOM 5058 C CA . GLY B 1 138 ? 7.91 -19.859 -17.812 1 91.25 138 GLY B CA 1
ATOM 5059 C C . GLY B 1 138 ? 6.629 -19.156 -18.234 1 91.25 138 GLY B C 1
ATOM 5060 O O . GLY B 1 138 ? 6.457 -17.969 -17.969 1 91.25 138 GLY B O 1
ATOM 5061 N N . GLY B 1 139 ? 5.758 -19.938 -18.828 1 82.69 139 GLY B N 1
ATOM 5062 C CA . GLY B 1 139 ? 4.57 -19.406 -19.484 1 82.69 139 GLY B CA 1
ATOM 5063 C C . GLY B 1 139 ? 3.361 -19.359 -18.578 1 82.69 139 GLY B C 1
ATOM 5064 O O . GLY B 1 139 ? 2.246 -19.094 -19.031 1 82.69 139 GLY B O 1
ATOM 5065 N N . GLY B 1 140 ? 3.506 -19.703 -17.297 1 87.12 140 GLY B N 1
ATOM 5066 C CA . GLY B 1 140 ? 2.346 -19.641 -16.422 1 87.12 140 GLY B CA 1
ATOM 5067 C C . GLY B 1 140 ? 1.895 -21.016 -15.938 1 87.12 140 GLY B C 1
ATOM 5068 O O . GLY B 1 140 ? 2.719 -21.906 -15.711 1 87.12 140 GLY B O 1
ATOM 5069 N N . ALA B 1 141 ? 0.52 -21.062 -15.758 1 89.62 141 ALA B N 1
ATOM 5070 C CA . ALA B 1 141 ? -0.034 -22.297 -15.219 1 89.62 141 ALA B CA 1
ATOM 5071 C C . ALA B 1 141 ? -0.098 -23.375 -16.297 1 89.62 141 ALA B C 1
ATOM 5073 O O . ALA B 1 141 ? -0.446 -23.094 -17.453 1 89.62 141 ALA B O 1
ATOM 5074 N N . ARG B 1 142 ? 0.302 -24.625 -15.914 1 89.5 142 ARG B N 1
ATOM 5075 C CA . ARG B 1 142 ? 0.124 -25.766 -16.812 1 89.5 142 ARG B CA 1
ATOM 5076 C C . ARG B 1 142 ? -1.354 -26.078 -17.016 1 89.5 142 ARG B C 1
ATOM 5078 O O . ARG B 1 142 ? -1.978 -26.719 -16.156 1 89.5 142 ARG B O 1
ATOM 5085 N N . ILE B 1 143 ? -1.859 -25.625 -18.094 1 82.88 143 ILE B N 1
ATOM 5086 C CA . ILE B 1 143 ? -3.289 -25.641 -18.375 1 82.88 143 ILE B CA 1
ATOM 5087 C C . ILE B 1 143 ? -3.824 -27.062 -18.266 1 82.88 143 ILE B C 1
ATOM 5089 O O . ILE B 1 143 ? -4.949 -27.281 -17.812 1 82.88 143 ILE B O 1
ATOM 5093 N N . GLN B 1 144 ? -3.012 -28.078 -18.656 1 82.25 144 GLN B N 1
ATOM 5094 C CA . GLN B 1 144 ? -3.424 -29.469 -18.641 1 82.25 144 GLN B CA 1
ATOM 5095 C C . GLN B 1 144 ? -3.777 -29.938 -17.234 1 82.25 144 GLN B C 1
ATOM 5097 O O . GLN B 1 144 ? -4.559 -30.891 -17.062 1 82.25 144 GLN B O 1
ATOM 5102 N N . GLU B 1 145 ? -3.176 -29.25 -16.25 1 87 145 GLU B N 1
ATOM 5103 C CA . GLU B 1 145 ? -3.396 -29.672 -14.875 1 87 145 GLU B CA 1
ATOM 5104 C C . GLU B 1 145 ? -4.473 -28.828 -14.203 1 87 145 GLU B C 1
ATOM 5106 O O . GLU B 1 145 ? -4.84 -29.078 -13.055 1 87 145 GLU B O 1
ATOM 5111 N N . GLY B 1 146 ? -5.066 -27.828 -14.867 1 81.56 146 GLY B N 1
ATOM 5112 C CA . GLY B 1 146 ? -6.227 -27.078 -14.445 1 81.56 146 GLY B CA 1
ATOM 5113 C C . GLY B 1 146 ? -6.047 -26.422 -13.086 1 81.56 146 GLY B C 1
ATOM 5114 O O . GLY B 1 146 ? -5.062 -25.719 -12.859 1 81.56 146 GLY B O 1
ATOM 5115 N N . VAL B 1 147 ? -7.051 -26.734 -12.219 1 85.06 147 VAL B N 1
ATOM 5116 C CA . VAL B 1 147 ? -7.148 -26.062 -10.922 1 85.06 147 VAL B CA 1
ATOM 5117 C C . VAL B 1 147 ? -5.977 -26.484 -10.031 1 85.06 147 VAL B C 1
ATOM 5119 O O . VAL B 1 147 ? -5.52 -25.703 -9.195 1 85.06 147 VAL B O 1
ATOM 5122 N N . ALA B 1 148 ? -5.465 -27.641 -10.258 1 86.12 148 ALA B N 1
ATOM 5123 C CA . ALA B 1 148 ? -4.316 -28.078 -9.484 1 86.12 148 ALA B CA 1
ATOM 5124 C C . ALA B 1 148 ? -3.117 -27.156 -9.695 1 86.12 148 ALA B C 1
ATOM 5126 O O . ALA B 1 148 ? -2.385 -26.859 -8.75 1 86.12 148 ALA B O 1
ATOM 5127 N N . ALA B 1 149 ? -2.936 -26.766 -10.906 1 89.12 149 ALA B N 1
ATOM 5128 C CA . ALA B 1 149 ? -1.871 -25.812 -11.219 1 89.12 149 ALA B CA 1
ATOM 5129 C C . ALA B 1 149 ? -2.141 -24.469 -10.562 1 89.12 149 ALA B C 1
ATOM 5131 O O . ALA B 1 149 ? -1.241 -23.859 -9.977 1 89.12 149 ALA B O 1
ATOM 5132 N N . LEU B 1 150 ? -3.359 -24.031 -10.617 1 89.12 150 LEU B N 1
ATOM 5133 C CA . LEU B 1 150 ? -3.75 -22.734 -10.062 1 89.12 150 LEU B CA 1
ATOM 5134 C C . LEU B 1 150 ? -3.498 -22.688 -8.562 1 89.12 150 LEU B C 1
ATOM 5136 O O . LEU B 1 150 ? -2.98 -21.688 -8.047 1 89.12 150 LEU B O 1
ATOM 5140 N N . THR B 1 151 ? -3.822 -23.703 -7.91 1 91.06 151 THR B N 1
ATOM 5141 C CA . THR B 1 151 ? -3.713 -23.719 -6.457 1 91.06 151 THR B CA 1
ATOM 5142 C C . THR B 1 151 ? -2.25 -23.656 -6.023 1 91.06 151 THR B C 1
ATOM 5144 O O . THR B 1 151 ? -1.939 -23.172 -4.938 1 91.06 151 THR B O 1
ATOM 5147 N N . GLN B 1 152 ? -1.343 -24.156 -6.875 1 92.62 152 GLN B N 1
ATOM 5148 C CA . GLN B 1 152 ? 0.071 -24.078 -6.523 1 92.62 152 GLN B CA 1
ATOM 5149 C C . GLN B 1 152 ? 0.57 -22.641 -6.551 1 92.62 152 GLN B C 1
ATOM 5151 O O . GLN B 1 152 ? 1.436 -22.25 -5.758 1 92.62 152 GLN B O 1
ATOM 5156 N N . PHE B 1 153 ? 0.029 -21.859 -7.422 1 93.62 153 PHE B N 1
ATOM 5157 C CA . PHE B 1 153 ? 0.325 -20.422 -7.379 1 93.62 153 PHE B CA 1
ATOM 5158 C C . PHE B 1 153 ? -0.143 -19.812 -6.062 1 93.62 153 PHE B C 1
ATOM 5160 O O . PHE B 1 153 ? 0.589 -19.047 -5.43 1 93.62 153 PHE B O 1
ATOM 5167 N N . ALA B 1 154 ? -1.357 -20.156 -5.715 1 94.5 154 ALA B N 1
ATOM 5168 C CA . ALA B 1 154 ? -1.892 -19.641 -4.453 1 94.5 154 ALA B CA 1
ATOM 5169 C C . ALA B 1 154 ? -0.975 -20 -3.287 1 94.5 154 ALA B C 1
ATOM 5171 O O . ALA B 1 154 ? -0.727 -19.172 -2.41 1 94.5 154 ALA B O 1
ATOM 5172 N N . GLU B 1 155 ? -0.494 -21.25 -3.277 1 94.75 155 GLU B N 1
ATOM 5173 C CA . GLU B 1 155 ? 0.421 -21.703 -2.234 1 94.75 155 GLU B CA 1
ATOM 5174 C C . GLU B 1 155 ? 1.706 -20.875 -2.23 1 94.75 155 GLU B C 1
ATOM 5176 O O . GLU B 1 155 ? 2.219 -20.531 -1.167 1 94.75 155 GLU B O 1
ATOM 5181 N N . MET B 1 156 ? 2.221 -20.641 -3.4 1 96.31 156 MET B N 1
ATOM 5182 C CA . MET B 1 156 ? 3.42 -19.828 -3.527 1 96.31 156 MET B CA 1
ATOM 5183 C C . MET B 1 156 ? 3.178 -18.422 -2.98 1 96.31 156 MET B C 1
ATOM 5185 O O . MET B 1 156 ? 4.004 -17.891 -2.238 1 96.31 156 MET B O 1
ATOM 5189 N N . PHE B 1 157 ? 2.018 -17.859 -3.365 1 97.38 157 PHE B N 1
ATOM 5190 C CA . PHE B 1 157 ? 1.684 -16.5 -2.941 1 97.38 157 PHE B CA 1
ATOM 5191 C C . PHE B 1 157 ? 1.612 -16.406 -1.421 1 97.38 157 PHE B C 1
ATOM 5193 O O . PHE B 1 157 ? 2.148 -15.477 -0.822 1 97.38 157 PHE B O 1
ATOM 5200 N N . ARG B 1 158 ? 0.955 -17.344 -0.812 1 95.25 158 ARG B N 1
ATOM 5201 C CA . ARG B 1 158 ? 0.825 -17.375 0.641 1 95.25 158 ARG B CA 1
ATOM 5202 C C . ARG B 1 158 ? 2.193 -17.391 1.313 1 95.25 158 ARG B C 1
ATOM 5204 O O . ARG B 1 158 ? 2.41 -16.672 2.299 1 95.25 158 ARG B O 1
ATOM 5211 N N . ARG B 1 159 ? 3.096 -18.141 0.759 1 96.81 159 ARG B N 1
ATOM 5212 C CA . ARG B 1 159 ? 4.438 -18.25 1.325 1 96.81 159 ARG B CA 1
ATOM 5213 C C . ARG B 1 159 ? 5.234 -16.969 1.079 1 96.81 159 ARG B C 1
ATOM 5215 O O . ARG B 1 159 ? 6.02 -16.547 1.93 1 96.81 159 ARG B O 1
ATOM 5222 N N . ASN B 1 160 ? 5.043 -16.375 -0.12 1 97.94 160 ASN B N 1
ATOM 5223 C CA . ASN B 1 160 ? 5.672 -15.078 -0.359 1 97.94 160 ASN B CA 1
ATOM 5224 C C . ASN B 1 160 ? 5.254 -14.047 0.689 1 97.94 160 ASN B C 1
ATOM 5226 O O . ASN B 1 160 ? 6.094 -13.312 1.208 1 97.94 160 ASN B O 1
ATOM 5230 N N . VAL B 1 161 ? 4 -13.969 0.983 1 96.5 161 VAL B N 1
ATOM 5231 C CA . VAL B 1 161 ? 3.477 -12.984 1.925 1 96.5 161 VAL B CA 1
ATOM 5232 C C . VAL B 1 161 ? 3.971 -13.305 3.334 1 96.5 161 VAL B C 1
ATOM 5234 O O . VAL B 1 161 ? 4.348 -12.398 4.086 1 96.5 161 VAL B O 1
ATOM 5237 N N . ALA B 1 162 ? 3.957 -14.578 3.705 1 95.06 162 ALA B N 1
ATOM 5238 C CA . ALA B 1 162 ? 4.488 -14.984 5.004 1 95.06 162 ALA B CA 1
ATOM 5239 C C . ALA B 1 162 ? 5.953 -14.57 5.148 1 95.06 162 ALA B C 1
ATOM 5241 O O . ALA B 1 162 ? 6.391 -14.188 6.234 1 95.06 162 ALA B O 1
ATOM 5242 N N . ALA B 1 163 ? 6.68 -14.656 4.043 1 96.94 163 ALA B N 1
ATOM 5243 C CA . ALA B 1 163 ? 8.109 -14.367 4.051 1 96.94 163 ALA B CA 1
ATOM 5244 C C . ALA B 1 163 ? 8.367 -12.867 3.992 1 96.94 163 ALA B C 1
ATOM 5246 O O . ALA B 1 163 ? 9.477 -12.406 4.273 1 96.94 163 ALA B O 1
ATOM 5247 N N . SER B 1 164 ? 7.43 -12.125 3.615 1 97.62 164 SER B N 1
ATOM 5248 C CA . SER B 1 164 ? 7.582 -10.688 3.439 1 97.62 164 SER B CA 1
ATOM 5249 C C . SER B 1 164 ? 7.996 -10.008 4.742 1 97.62 164 SER B C 1
ATOM 5251 O O . SER B 1 164 ? 7.309 -10.133 5.758 1 97.62 164 SER B O 1
ATOM 5253 N N . GLY B 1 165 ? 9.125 -9.273 4.715 1 96.12 165 GLY B N 1
ATOM 5254 C CA . GLY B 1 165 ? 9.648 -8.602 5.898 1 96.12 165 GLY B CA 1
ATOM 5255 C C . GLY B 1 165 ? 10.383 -9.547 6.836 1 96.12 165 GLY B C 1
ATOM 5256 O O . GLY B 1 165 ? 10.883 -9.117 7.883 1 96.12 165 GLY B O 1
ATOM 5257 N N . VAL B 1 166 ? 10.414 -10.852 6.527 1 97.06 166 VAL B N 1
ATOM 5258 C CA . VAL B 1 166 ? 11.07 -11.852 7.367 1 97.06 166 VAL B CA 1
ATOM 5259 C C . VAL B 1 166 ? 12.398 -12.258 6.738 1 97.06 166 VAL B C 1
ATOM 5261 O O . VAL B 1 166 ? 13.445 -12.195 7.395 1 97.06 166 VAL B O 1
ATOM 5264 N N . ILE B 1 167 ? 12.352 -12.633 5.516 1 98.12 167 ILE B N 1
ATOM 5265 C CA . ILE B 1 167 ? 13.555 -12.898 4.746 1 98.12 167 ILE B CA 1
ATOM 5266 C C . ILE B 1 167 ? 13.531 -12.094 3.447 1 98.12 167 ILE B C 1
ATOM 5268 O O . ILE B 1 167 ? 12.461 -11.867 2.873 1 98.12 167 ILE B O 1
ATOM 5272 N N . PRO B 1 168 ? 14.734 -11.648 2.949 1 98.38 168 PRO B N 1
ATOM 5273 C CA . PRO B 1 168 ? 14.75 -11.008 1.636 1 98.38 168 PRO B CA 1
ATOM 5274 C C . PRO B 1 168 ? 14.297 -11.938 0.513 1 98.38 168 PRO B C 1
ATOM 5276 O O . PRO B 1 168 ? 14.695 -13.102 0.477 1 98.38 168 PRO B O 1
ATOM 5279 N N . GLN B 1 169 ? 13.406 -11.539 -0.3 1 98.75 169 GLN B N 1
ATOM 5280 C CA . GLN B 1 169 ? 12.938 -12.266 -1.478 1 98.75 169 GLN B CA 1
ATOM 5281 C C . GLN B 1 169 ? 13.273 -11.5 -2.758 1 98.75 169 GLN B C 1
ATOM 5283 O O . GLN B 1 169 ? 12.883 -10.344 -2.916 1 98.75 169 GLN B O 1
ATOM 5288 N N . ILE B 1 170 ? 13.984 -12.125 -3.676 1 98.81 170 ILE B N 1
ATOM 5289 C CA . ILE B 1 170 ? 14.422 -11.5 -4.918 1 98.81 170 ILE B CA 1
ATOM 5290 C C . ILE B 1 170 ? 13.953 -12.328 -6.109 1 98.81 170 ILE B C 1
ATOM 5292 O O . ILE B 1 170 ? 14.062 -13.555 -6.102 1 98.81 170 ILE B O 1
ATOM 5296 N N . SER B 1 171 ? 13.32 -11.711 -7.094 1 98.69 171 SER B N 1
ATOM 5297 C CA . SER B 1 171 ? 12.867 -12.375 -8.312 1 98.69 171 SER B CA 1
ATOM 5298 C C . SER B 1 171 ? 13.703 -11.938 -9.516 1 98.69 171 SER B C 1
ATOM 5300 O O . SER B 1 171 ? 13.828 -10.742 -9.789 1 98.69 171 SER B O 1
ATOM 5302 N N . LEU B 1 172 ? 14.281 -12.859 -10.18 1 98.44 172 LEU B N 1
ATOM 5303 C CA . LEU B 1 172 ? 14.961 -12.672 -11.461 1 98.44 172 LEU B CA 1
ATOM 5304 C C . LEU B 1 172 ? 14.086 -13.164 -12.609 1 98.44 172 LEU B C 1
ATOM 5306 O O . LEU B 1 172 ? 13.781 -14.352 -12.703 1 98.44 172 LEU B O 1
ATOM 5310 N N . ILE B 1 173 ? 13.672 -12.195 -13.414 1 98.44 173 ILE B N 1
ATOM 5311 C CA . ILE B 1 173 ? 12.875 -12.555 -14.578 1 98.44 173 ILE B CA 1
ATOM 5312 C C . ILE B 1 173 ? 13.773 -12.656 -15.812 1 98.44 173 ILE B C 1
ATOM 5314 O O . ILE B 1 173 ? 14.195 -11.641 -16.359 1 98.44 173 ILE B O 1
ATOM 5318 N N . LEU B 1 174 ? 14.016 -13.859 -16.297 1 97.94 174 LEU B N 1
ATOM 5319 C CA . LEU B 1 174 ? 14.977 -14.086 -17.375 1 97.94 174 LEU B CA 1
ATOM 5320 C C . LEU B 1 174 ? 14.312 -14.758 -18.578 1 97.94 174 LEU B C 1
ATOM 5322 O O . LEU B 1 174 ? 14.992 -15.312 -19.438 1 97.94 174 LEU B O 1
ATOM 5326 N N . GLY B 1 175 ? 13.047 -14.758 -18.625 1 96.25 175 GLY B N 1
ATOM 5327 C CA . GLY B 1 175 ? 12.188 -15.258 -19.688 1 96.25 175 GLY B CA 1
ATOM 5328 C C . GLY B 1 175 ? 10.766 -14.75 -1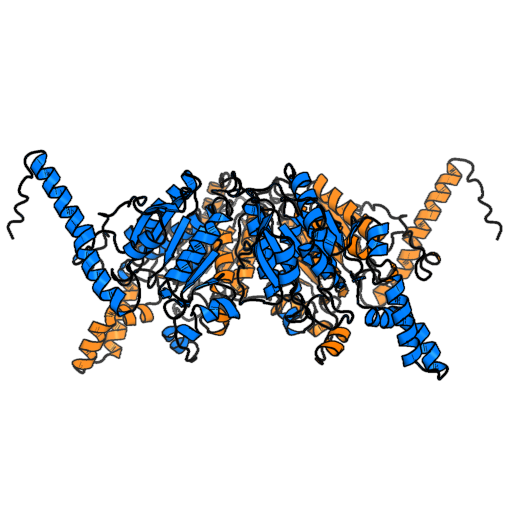9.594 1 96.25 175 GLY B C 1
ATOM 5329 O O . GLY B 1 175 ? 10.508 -13.727 -18.953 1 96.25 175 GLY B O 1
ATOM 5330 N N . PRO B 1 176 ? 9.914 -15.391 -20.312 1 94 176 PRO B N 1
ATOM 5331 C CA . PRO B 1 176 ? 8.508 -14.977 -20.203 1 94 176 PRO B CA 1
ATOM 5332 C C . PRO B 1 176 ? 7.887 -15.32 -18.859 1 94 176 PRO B C 1
ATOM 5334 O O . PRO B 1 176 ? 8.219 -16.344 -18.266 1 94 176 PRO B O 1
ATOM 5337 N N . SER B 1 177 ? 7.086 -14.523 -18.375 1 94.12 177 SER B N 1
ATOM 5338 C CA . SER B 1 177 ? 6.246 -14.688 -17.203 1 94.12 177 SER B CA 1
ATOM 5339 C C . SER B 1 177 ? 4.871 -14.07 -17.406 1 94.12 177 SER B C 1
ATOM 5341 O O . SER B 1 177 ? 4.742 -12.844 -17.484 1 94.12 177 SER B O 1
ATOM 5343 N N . ALA B 1 178 ? 3.846 -14.898 -17.469 1 90.31 178 ALA B N 1
ATOM 5344 C CA . ALA B 1 178 ? 2.529 -14.391 -17.844 1 90.31 178 ALA B CA 1
ATOM 5345 C C . ALA B 1 178 ? 1.453 -14.898 -16.891 1 90.31 178 ALA B C 1
ATOM 5347 O O . ALA B 1 178 ? 1.6 -15.969 -16.281 1 90.31 178 ALA B O 1
ATOM 5348 N N . GLY B 1 179 ? 0.411 -14.078 -16.828 1 89.69 179 GLY B N 1
ATOM 5349 C CA . GLY B 1 179 ? -0.737 -14.477 -16.031 1 89.69 179 GLY B CA 1
ATOM 5350 C C . GLY B 1 179 ? -0.445 -14.523 -14.539 1 89.69 179 GLY B C 1
ATOM 5351 O O . GLY B 1 179 ? 0.072 -13.562 -13.977 1 89.69 179 GLY B O 1
ATOM 5352 N N . GLY B 1 180 ? -0.803 -15.664 -14.055 1 86.81 180 GLY B N 1
ATOM 5353 C CA . GLY B 1 180 ? -0.628 -15.844 -12.617 1 86.81 180 GLY B CA 1
ATOM 5354 C C . GLY B 1 180 ? 0.829 -15.867 -12.195 1 86.81 180 GLY B C 1
ATOM 5355 O O . GLY B 1 180 ? 1.149 -15.57 -11.039 1 86.81 180 GLY B O 1
ATOM 5356 N N . ALA B 1 181 ? 1.69 -16.062 -13.086 1 91.5 181 ALA B N 1
ATOM 5357 C CA . ALA B 1 181 ? 3.107 -16.25 -12.781 1 91.5 181 ALA B CA 1
ATOM 5358 C C . ALA B 1 181 ? 3.748 -14.93 -12.359 1 91.5 181 ALA B C 1
ATOM 5360 O O . ALA B 1 181 ? 4.832 -14.914 -11.773 1 91.5 181 ALA B O 1
ATOM 5361 N N . VAL B 1 182 ? 3.1 -13.836 -12.648 1 95 182 VAL B N 1
ATOM 5362 C CA . VAL B 1 182 ? 3.746 -12.547 -12.414 1 95 182 VAL B CA 1
ATOM 5363 C C . VAL B 1 182 ? 3.516 -12.109 -10.969 1 95 182 VAL B C 1
ATOM 5365 O O . VAL B 1 182 ? 4.168 -11.18 -10.484 1 95 182 VAL B O 1
ATOM 5368 N N . TYR B 1 183 ? 2.684 -12.758 -10.273 1 93.44 183 TYR B N 1
ATOM 5369 C CA . TYR B 1 183 ? 2.291 -12.219 -8.977 1 93.44 183 TYR B CA 1
ATOM 5370 C C . TYR B 1 183 ? 3.242 -12.68 -7.879 1 93.44 183 TYR B C 1
ATOM 5372 O O . TYR B 1 183 ? 3.438 -11.984 -6.883 1 93.44 183 TYR B O 1
ATOM 5380 N N . SER B 1 184 ? 3.787 -13.875 -8.047 1 95.62 184 SER B N 1
ATOM 5381 C CA . SER B 1 184 ? 4.809 -14.219 -7.059 1 95.62 184 SER B CA 1
ATOM 5382 C C . SER B 1 184 ? 5.934 -13.188 -7.051 1 95.62 184 SER B C 1
ATOM 5384 O O . SER B 1 184 ? 6.25 -12.617 -6.004 1 95.62 184 SER B O 1
ATOM 5386 N N . PRO B 1 185 ? 6.48 -12.914 -8.234 1 96.94 185 PRO B N 1
ATOM 5387 C CA . PRO B 1 185 ? 7.488 -11.852 -8.25 1 96.94 185 PRO B CA 1
ATOM 5388 C C . PRO B 1 185 ? 6.977 -10.539 -7.656 1 96.94 185 PRO B C 1
ATOM 5390 O O . PRO B 1 185 ? 7.707 -9.859 -6.93 1 96.94 185 PRO B O 1
ATOM 5393 N N . ALA B 1 186 ? 5.762 -10.195 -7.891 1 96.75 186 ALA B N 1
ATOM 5394 C CA . ALA B 1 186 ? 5.188 -8.938 -7.43 1 96.75 186 ALA B CA 1
ATOM 5395 C C . ALA B 1 186 ? 5.121 -8.891 -5.906 1 96.75 186 ALA B C 1
ATOM 5397 O O . ALA B 1 186 ? 5.027 -7.812 -5.312 1 96.75 186 ALA B O 1
ATOM 5398 N N . LEU B 1 187 ? 5.145 -10.039 -5.281 1 97.25 187 LEU B N 1
ATOM 5399 C CA . LEU B 1 187 ? 5.043 -10.125 -3.828 1 97.25 187 LEU B CA 1
ATOM 5400 C C . LEU B 1 187 ? 6.426 -10.18 -3.188 1 97.25 187 LEU B C 1
ATOM 5402 O O . LEU B 1 187 ? 6.547 -10.227 -1.962 1 97.25 187 LEU B O 1
ATOM 5406 N N . THR B 1 188 ? 7.488 -10.211 -3.986 1 98.19 188 THR B N 1
ATOM 5407 C CA . THR B 1 188 ? 8.852 -10.242 -3.465 1 98.19 188 THR B CA 1
ATOM 5408 C C . THR B 1 188 ? 9.383 -8.828 -3.271 1 98.19 188 THR B C 1
ATOM 5410 O O . THR B 1 188 ? 8.688 -7.852 -3.566 1 98.19 188 THR B O 1
ATOM 5413 N N . ASP B 1 189 ? 10.57 -8.656 -2.742 1 98.38 189 ASP B N 1
ATOM 5414 C CA . ASP B 1 189 ? 11.109 -7.359 -2.357 1 98.38 189 ASP B CA 1
ATOM 5415 C C . ASP B 1 189 ? 11.742 -6.652 -3.557 1 98.38 189 ASP B C 1
ATOM 5417 O O . ASP B 1 189 ? 11.656 -5.426 -3.676 1 98.38 189 ASP B O 1
ATOM 5421 N N . PHE B 1 190 ? 12.406 -7.422 -4.441 1 98.69 190 PHE B N 1
ATOM 5422 C CA . PHE B 1 190 ? 13.086 -6.852 -5.602 1 98.69 190 PHE B CA 1
ATOM 5423 C C . PHE B 1 190 ? 12.852 -7.707 -6.84 1 98.69 190 PHE B C 1
ATOM 5425 O O . PHE B 1 190 ? 12.922 -8.938 -6.773 1 98.69 190 PHE B O 1
ATOM 5432 N N . ILE B 1 191 ? 12.547 -7.082 -7.934 1 98.75 191 ILE B N 1
ATOM 5433 C CA . ILE B 1 191 ? 12.359 -7.73 -9.227 1 98.75 191 ILE B CA 1
ATOM 5434 C C . ILE B 1 191 ? 13.406 -7.219 -10.219 1 98.75 191 ILE B C 1
ATOM 5436 O O . ILE B 1 191 ? 13.469 -6.02 -10.5 1 98.75 191 ILE B O 1
ATOM 5440 N N . VAL B 1 192 ? 14.211 -8.07 -10.688 1 98.81 192 VAL B N 1
ATOM 5441 C CA . VAL B 1 192 ? 15.25 -7.758 -11.672 1 98.81 192 VAL B CA 1
ATOM 5442 C C . VAL B 1 192 ? 14.922 -8.438 -13 1 98.81 192 VAL B C 1
ATOM 5444 O O . VAL B 1 192 ? 14.602 -9.633 -13.031 1 98.81 192 VAL B O 1
ATOM 5447 N N . MET B 1 193 ? 14.93 -7.723 -14.109 1 98.5 193 MET B N 1
ATOM 5448 C CA . MET B 1 193 ? 14.602 -8.258 -15.422 1 98.5 193 MET B CA 1
ATOM 5449 C C . MET B 1 193 ? 15.781 -8.109 -16.391 1 98.5 193 MET B C 1
ATOM 5451 O O . MET B 1 193 ? 16.547 -7.148 -16.281 1 98.5 193 MET B O 1
ATOM 5455 N N . ALA B 1 194 ? 15.938 -9.031 -17.266 1 97.81 194 ALA B N 1
ATOM 5456 C CA . ALA B 1 194 ? 16.922 -8.914 -18.344 1 97.81 194 ALA B CA 1
ATOM 5457 C C . ALA B 1 194 ? 16.312 -8.273 -19.578 1 97.81 194 ALA B C 1
ATOM 5459 O O . ALA B 1 194 ? 15.203 -8.609 -19.984 1 97.81 194 ALA B O 1
ATOM 5460 N N . ASP B 1 195 ? 17.031 -7.414 -20.203 1 96.75 195 ASP B N 1
ATOM 5461 C CA . ASP B 1 195 ? 16.578 -6.66 -21.359 1 96.75 195 ASP B CA 1
ATOM 5462 C C . ASP B 1 195 ? 16.375 -7.582 -22.562 1 96.75 195 ASP B C 1
ATOM 5464 O O . ASP B 1 195 ? 17.172 -8.484 -22.812 1 96.75 195 ASP B O 1
ATOM 5468 N N . GLN B 1 196 ? 15.289 -7.441 -23.25 1 94.44 196 GLN B N 1
ATOM 5469 C CA . GLN B 1 196 ? 14.961 -8.008 -24.547 1 94.44 196 GLN B CA 1
ATOM 5470 C C . GLN B 1 196 ? 14.602 -9.484 -24.438 1 94.44 196 GLN B C 1
ATOM 5472 O O . GLN B 1 196 ? 13.953 -10.047 -25.328 1 94.44 196 GLN B O 1
ATOM 5477 N N . THR B 1 197 ? 14.953 -10.133 -23.359 1 93.5 197 THR B N 1
ATOM 5478 C CA . THR B 1 197 ? 14.719 -11.57 -23.281 1 93.5 197 THR B CA 1
ATOM 5479 C C . THR B 1 197 ? 13.641 -11.898 -22.266 1 93.5 197 THR B C 1
ATOM 5481 O O . THR B 1 197 ? 13.211 -13.047 -22.141 1 93.5 197 THR B O 1
ATOM 5484 N N . SER B 1 198 ? 13.258 -10.945 -21.516 1 95.62 198 SER B N 1
ATOM 5485 C CA . SER B 1 198 ? 12.258 -11.203 -20.484 1 95.62 198 SER B CA 1
ATOM 5486 C C . SER B 1 198 ? 11.039 -10.305 -20.656 1 95.62 198 SER B C 1
ATOM 5488 O O . SER B 1 198 ? 11.141 -9.219 -21.234 1 95.62 198 SER B O 1
ATOM 5490 N N . ASN B 1 199 ? 9.875 -10.797 -20.266 1 95.88 199 ASN B N 1
ATOM 5491 C CA . ASN B 1 199 ? 8.641 -10.016 -20.25 1 95.88 199 ASN B CA 1
ATOM 5492 C C . ASN B 1 199 ? 7.691 -10.492 -19.156 1 95.88 199 ASN B C 1
ATOM 5494 O O . ASN B 1 199 ? 7.727 -11.664 -18.766 1 95.88 199 ASN B O 1
ATOM 5498 N N . MET B 1 200 ? 6.941 -9.57 -18.625 1 96.62 200 MET B N 1
ATOM 5499 C CA . MET B 1 200 ? 5.891 -9.844 -17.656 1 96.62 200 MET B CA 1
ATOM 5500 C C . MET B 1 200 ? 4.59 -9.148 -18.031 1 96.62 200 MET B C 1
ATOM 5502 O O . MET B 1 200 ? 4.602 -7.984 -18.438 1 96.62 200 MET B O 1
ATOM 5506 N N . PHE B 1 201 ? 3.514 -9.844 -18.016 1 95.5 201 PHE B N 1
ATOM 5507 C CA . PHE B 1 201 ? 2.195 -9.242 -18.156 1 95.5 201 PHE B CA 1
ATOM 5508 C C . PHE B 1 201 ? 1.105 -10.195 -17.688 1 95.5 201 PHE B C 1
ATOM 5510 O O . PHE B 1 201 ? 1.299 -11.406 -17.672 1 95.5 201 PHE B O 1
ATOM 5517 N N . ILE B 1 202 ? 0.041 -9.672 -17.234 1 92.06 202 ILE B N 1
ATOM 5518 C CA . ILE B 1 202 ? -1.102 -10.469 -16.797 1 92.06 202 ILE B CA 1
ATOM 5519 C C . ILE B 1 202 ? -1.814 -11.039 -18.031 1 92.06 202 ILE B C 1
ATOM 5521 O O . ILE B 1 202 ? -2.164 -12.227 -18.062 1 92.06 202 ILE B O 1
ATOM 5525 N N . THR B 1 203 ? -2.057 -10.141 -18.969 1 88.5 203 THR B N 1
ATOM 5526 C CA . THR B 1 203 ? -2.709 -10.547 -20.203 1 88.5 203 THR B CA 1
ATOM 5527 C C . THR B 1 203 ? -1.796 -10.305 -21.406 1 88.5 203 THR B C 1
ATOM 5529 O O . THR B 1 203 ? -1.304 -9.195 -21.594 1 88.5 203 THR B O 1
ATOM 5532 N N . GLY B 1 204 ? -1.608 -11.359 -22.172 1 89.12 204 GLY B N 1
ATOM 5533 C CA . GLY B 1 204 ? -0.701 -11.266 -23.312 1 89.12 204 GLY B CA 1
ATOM 5534 C C . GLY B 1 204 ? -1.264 -10.453 -24.453 1 89.12 204 GLY B C 1
ATOM 5535 O O . GLY B 1 204 ? -2.453 -10.125 -24.469 1 89.12 204 GLY B O 1
ATOM 5536 N N . PRO B 1 205 ? -0.426 -10.117 -25.406 1 91.25 205 PRO B N 1
ATOM 5537 C CA . PRO B 1 205 ? -0.806 -9.273 -26.547 1 91.25 205 PRO B CA 1
ATOM 5538 C C . PRO B 1 205 ? -1.993 -9.828 -27.328 1 91.25 205 PRO B C 1
ATOM 5540 O O . PRO B 1 205 ? -2.885 -9.078 -27.719 1 91.25 205 PRO B O 1
ATOM 5543 N N . ASP B 1 206 ? -2.031 -11.148 -27.531 1 85.38 206 ASP B N 1
ATOM 5544 C CA . ASP B 1 206 ? -3.096 -11.773 -28.312 1 85.38 206 ASP B CA 1
ATOM 5545 C C . ASP B 1 206 ? -4.453 -11.594 -27.641 1 85.38 206 ASP B C 1
ATOM 5547 O O . ASP B 1 206 ? -5.445 -11.273 -28.297 1 85.38 206 ASP B O 1
ATOM 5551 N N . VAL B 1 207 ? -4.41 -11.812 -26.391 1 83 207 VAL B N 1
ATOM 5552 C CA . VAL B 1 207 ? -5.652 -11.664 -25.641 1 83 207 VAL B CA 1
ATOM 5553 C C . VAL B 1 207 ? -6.078 -10.195 -25.625 1 83 207 VAL B C 1
ATOM 5555 O O . VAL B 1 207 ? -7.262 -9.891 -25.781 1 83 207 VAL B O 1
ATOM 5558 N N . ILE B 1 208 ? -5.125 -9.297 -25.406 1 89.81 208 ILE B N 1
ATOM 5559 C CA . ILE B 1 208 ? -5.414 -7.863 -25.406 1 89.81 208 ILE B CA 1
ATOM 5560 C C . ILE B 1 208 ? -6.008 -7.449 -26.75 1 89.81 208 ILE B C 1
ATOM 5562 O O . ILE B 1 208 ? -6.996 -6.715 -26.797 1 89.81 208 ILE B O 1
ATOM 5566 N N . ARG B 1 209 ? -5.406 -7.945 -27.781 1 89.62 209 ARG B N 1
ATOM 5567 C CA . ARG B 1 209 ? -5.918 -7.641 -29.125 1 89.62 209 ARG B CA 1
ATOM 5568 C C . ARG B 1 209 ? -7.355 -8.125 -29.281 1 89.62 209 ARG B C 1
ATOM 5570 O O . ARG B 1 209 ? -8.195 -7.418 -29.828 1 89.62 209 ARG B O 1
ATOM 5577 N N . THR B 1 210 ? -7.613 -9.273 -28.828 1 82.06 210 THR B N 1
ATOM 5578 C CA . THR B 1 210 ? -8.938 -9.875 -28.969 1 82.06 210 THR B CA 1
ATOM 5579 C C . THR B 1 210 ? -9.977 -9.102 -28.156 1 82.06 210 THR B C 1
ATOM 5581 O O . THR B 1 210 ? -11.094 -8.883 -28.625 1 82.06 210 THR B O 1
ATOM 5584 N N . VAL B 1 211 ? -9.633 -8.617 -26.969 1 81.5 211 VAL B N 1
ATOM 5585 C CA . VAL B 1 211 ? -10.594 -8.031 -26.047 1 81.5 211 VAL B CA 1
ATOM 5586 C C . VAL B 1 211 ? -10.727 -6.535 -26.312 1 81.5 211 VAL B C 1
ATOM 5588 O O . VAL B 1 211 ? -11.82 -5.98 -26.25 1 81.5 211 VAL B O 1
ATOM 5591 N N . THR B 1 212 ? -9.625 -5.801 -26.594 1 86.31 212 THR B N 1
ATOM 5592 C CA . THR B 1 212 ? -9.648 -4.344 -26.641 1 86.31 212 THR B CA 1
ATOM 5593 C C . THR B 1 212 ? -9.391 -3.844 -28.062 1 86.31 212 THR B C 1
ATOM 5595 O O . THR B 1 212 ? -9.625 -2.674 -28.3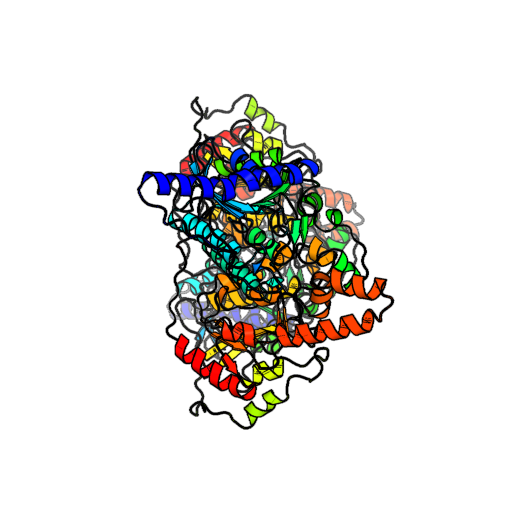75 1 86.31 212 THR B O 1
ATOM 5598 N N . GLY B 1 213 ? -8.891 -4.68 -28.906 1 87.75 213 GLY B N 1
ATOM 5599 C CA . GLY B 1 213 ? -8.547 -4.281 -30.266 1 87.75 213 GLY B CA 1
ATOM 5600 C C . GLY B 1 213 ? -7.188 -3.619 -30.359 1 87.75 213 GLY B C 1
ATOM 5601 O O . GLY B 1 213 ? -6.746 -3.258 -31.453 1 87.75 213 GLY B O 1
ATOM 5602 N N . GLU B 1 214 ? -6.496 -3.465 -29.266 1 90.62 214 GLU B N 1
ATOM 5603 C CA . GLU B 1 214 ? -5.184 -2.832 -29.266 1 90.62 214 GLU B CA 1
ATOM 5604 C C . GLU B 1 214 ? -4.102 -3.803 -29.719 1 90.62 214 GLU B C 1
ATOM 5606 O O . GLU B 1 214 ? -4.059 -4.953 -29.281 1 90.62 214 GLU B O 1
ATOM 5611 N N . ASP B 1 215 ? -3.295 -3.346 -30.656 1 92.12 215 ASP B N 1
ATOM 5612 C CA . ASP B 1 215 ? -2.143 -4.125 -31.094 1 92.12 215 ASP B CA 1
ATOM 5613 C C . ASP B 1 215 ? -0.876 -3.699 -30.359 1 92.12 215 ASP B C 1
ATOM 5615 O O . ASP B 1 215 ? -0.52 -2.52 -30.359 1 92.12 215 ASP B O 1
ATOM 5619 N N . VAL B 1 216 ? -0.265 -4.586 -29.641 1 94.31 216 VAL B N 1
ATOM 5620 C CA . VAL B 1 216 ? 0.933 -4.305 -28.859 1 94.31 216 VAL B CA 1
ATOM 5621 C C . VAL B 1 216 ? 1.854 -5.523 -28.859 1 94.31 216 VAL B C 1
ATOM 5623 O O . VAL B 1 216 ? 1.385 -6.664 -28.844 1 94.31 216 VAL B O 1
ATOM 5626 N N . ASP B 1 217 ? 3.094 -5.312 -29.062 1 94.56 217 ASP B N 1
ATOM 5627 C CA . ASP B 1 217 ? 4.027 -6.434 -29.047 1 94.56 217 ASP B CA 1
ATOM 5628 C C . ASP B 1 217 ? 4.457 -6.773 -27.609 1 94.56 217 ASP B C 1
ATOM 5630 O O . ASP B 1 217 ? 4.156 -6.027 -26.672 1 94.56 217 ASP B O 1
ATOM 5634 N N . PHE B 1 218 ? 5.129 -7.855 -27.438 1 93.69 218 PHE B N 1
ATOM 5635 C CA . PHE B 1 218 ? 5.527 -8.383 -26.141 1 93.69 218 PHE B CA 1
ATOM 5636 C C . PHE B 1 218 ? 6.422 -7.391 -25.406 1 93.69 218 PHE B C 1
ATOM 5638 O O . PHE B 1 218 ? 6.223 -7.125 -24.219 1 93.69 218 PHE B O 1
ATOM 5645 N N . GLU B 1 219 ? 7.402 -6.879 -26.062 1 94.69 219 GLU B N 1
ATOM 5646 C CA . GLU B 1 219 ? 8.383 -5.98 -25.453 1 94.69 219 GLU B CA 1
ATOM 5647 C C . GLU B 1 219 ? 7.738 -4.672 -25.016 1 94.69 219 GLU B C 1
ATOM 5649 O O . GLU B 1 219 ? 8.023 -4.164 -23.938 1 94.69 219 GLU B O 1
ATOM 5654 N N . THR B 1 220 ? 6.93 -4.191 -25.859 1 96 220 THR B N 1
ATOM 5655 C CA . THR B 1 220 ? 6.242 -2.943 -25.531 1 96 220 THR B CA 1
ATOM 5656 C C . THR B 1 220 ? 5.258 -3.148 -24.391 1 96 220 THR B C 1
ATOM 5658 O O . THR B 1 220 ? 5.102 -2.275 -23.531 1 96 220 THR B O 1
ATOM 5661 N N . LEU B 1 221 ? 4.668 -4.254 -24.359 1 95.81 221 LEU B N 1
ATOM 5662 C CA . LEU B 1 221 ? 3.648 -4.539 -23.344 1 95.81 221 LEU B CA 1
ATOM 5663 C C . LEU B 1 221 ? 4.281 -4.777 -21.984 1 95.81 221 LEU B C 1
ATOM 5665 O O . LEU B 1 221 ? 3.85 -4.199 -20.984 1 95.81 221 LEU B O 1
ATOM 5669 N N . GLY B 1 222 ? 5.27 -5.633 -22.016 1 97.12 222 GLY B N 1
ATOM 5670 C CA . GLY B 1 222 ? 5.746 -6.051 -20.703 1 97.12 222 GLY B CA 1
ATOM 5671 C C . GLY B 1 222 ? 7.23 -6.363 -20.688 1 97.12 222 GLY B C 1
ATOM 5672 O O . GLY B 1 222 ? 7.676 -7.223 -19.922 1 97.12 222 GLY B O 1
ATOM 5673 N N . GLY B 1 223 ? 7.984 -5.754 -21.516 1 97.12 223 GLY B N 1
ATOM 5674 C CA . GLY B 1 223 ? 9.43 -5.949 -21.516 1 97.12 223 GLY B CA 1
ATOM 5675 C C . GLY B 1 223 ? 10.109 -5.297 -20.328 1 97.12 223 GLY B C 1
ATOM 5676 O O . GLY B 1 223 ? 9.469 -4.59 -19.547 1 97.12 223 GLY B O 1
ATOM 5677 N N . ALA B 1 224 ? 11.391 -5.594 -20.203 1 97.81 224 ALA B N 1
ATOM 5678 C CA . ALA B 1 224 ? 12.18 -5.078 -19.078 1 97.81 224 ALA B CA 1
ATOM 5679 C C . ALA B 1 224 ? 12.172 -3.553 -19.062 1 97.81 224 ALA B C 1
ATOM 5681 O O . ALA B 1 224 ? 12.039 -2.939 -18 1 97.81 224 ALA B O 1
ATOM 5682 N N . ARG B 1 225 ? 12.305 -2.963 -20.188 1 97 225 ARG B N 1
ATOM 5683 C CA . ARG B 1 225 ? 12.344 -1.505 -20.25 1 97 225 ARG B CA 1
ATOM 5684 C C . ARG B 1 225 ? 11.016 -0.903 -19.797 1 97 225 ARG B C 1
ATOM 5686 O O . ARG B 1 225 ? 11 0.079 -19.047 1 97 225 ARG B O 1
ATOM 5693 N N . THR B 1 226 ? 9.93 -1.487 -20.266 1 97.38 226 THR B N 1
ATOM 5694 C CA . THR B 1 226 ? 8.602 -1.021 -19.891 1 97.38 226 THR B CA 1
ATOM 5695 C C . THR B 1 226 ? 8.43 -1.088 -18.375 1 97.38 226 THR B C 1
ATOM 5697 O O . THR B 1 226 ? 7.996 -0.114 -17.75 1 97.38 226 THR B O 1
ATOM 5700 N N . HIS B 1 227 ? 8.773 -2.131 -17.75 1 97.81 227 HIS B N 1
ATOM 5701 C CA . HIS B 1 227 ? 8.539 -2.328 -16.328 1 97.81 227 HIS B CA 1
ATOM 5702 C C . HIS B 1 227 ? 9.523 -1.517 -15.492 1 97.81 227 HIS B C 1
ATOM 5704 O O . HIS B 1 227 ? 9.242 -1.197 -14.328 1 97.81 227 HIS B O 1
ATOM 5710 N N . ASN B 1 228 ? 10.672 -1.127 -16.094 1 97.94 228 ASN B N 1
ATOM 5711 C CA . ASN B 1 228 ? 11.656 -0.336 -15.359 1 97.94 228 ASN B CA 1
ATOM 5712 C C . ASN B 1 228 ? 11.414 1.16 -15.531 1 97.94 228 ASN B C 1
ATOM 5714 O O . ASN B 1 228 ? 11.82 1.96 -14.68 1 97.94 228 ASN B O 1
ATOM 5718 N N . SER B 1 229 ? 10.742 1.536 -16.562 1 96.81 229 SER B N 1
ATOM 5719 C CA . SER B 1 229 ? 10.672 2.967 -16.844 1 96.81 229 SER B CA 1
ATOM 5720 C C . SER B 1 229 ? 9.242 3.484 -16.719 1 96.81 229 SER B C 1
ATOM 5722 O O . SER B 1 229 ? 9.031 4.672 -16.484 1 96.81 229 SER B O 1
ATOM 5724 N N . LYS B 1 230 ? 8.273 2.615 -16.875 1 95.81 230 LYS B N 1
ATOM 5725 C CA . LYS B 1 230 ? 6.898 3.09 -16.969 1 95.81 230 LYS B CA 1
ATOM 5726 C C . LYS B 1 230 ? 6.051 2.557 -15.812 1 95.81 230 LYS B C 1
ATOM 5728 O O . LYS B 1 230 ? 5.496 3.334 -15.039 1 95.81 230 LYS B O 1
ATOM 5733 N N . SER B 1 231 ? 6.043 1.257 -15.672 1 96 231 SER B N 1
ATOM 5734 C CA . SER B 1 231 ? 5.098 0.644 -14.75 1 96 231 SER B CA 1
ATOM 5735 C C . SER B 1 231 ? 5.633 0.655 -13.32 1 96 231 SER B C 1
ATOM 5737 O O . SER B 1 231 ? 4.863 0.529 -12.359 1 96 231 SER B O 1
ATOM 5739 N N . GLY B 1 232 ? 6.969 0.694 -13.156 1 96.38 232 GLY B N 1
ATOM 5740 C CA . GLY B 1 232 ? 7.578 0.655 -11.836 1 96.38 232 GLY B CA 1
ATOM 5741 C C . GLY B 1 232 ? 7.559 -0.726 -11.211 1 96.38 232 GLY B C 1
ATOM 5742 O O . GLY B 1 232 ? 7.816 -0.875 -10.016 1 96.38 232 GLY B O 1
ATOM 5743 N N . VAL B 1 233 ? 7.246 -1.773 -12.008 1 97.56 233 VAL B N 1
ATOM 5744 C CA . VAL B 1 233 ? 7.148 -3.137 -11.492 1 97.56 233 VAL B CA 1
ATOM 5745 C C . VAL B 1 233 ? 8.547 -3.68 -11.203 1 97.56 233 VAL B C 1
ATOM 5747 O O . VAL B 1 233 ? 8.758 -4.336 -10.18 1 97.56 233 VAL B O 1
ATOM 5750 N N . ALA B 1 234 ? 9.453 -3.377 -12.07 1 98.31 234 ALA B N 1
ATOM 5751 C CA . ALA B 1 234 ? 10.797 -3.922 -11.93 1 98.31 234 ALA B CA 1
ATOM 5752 C C . ALA B 1 234 ? 11.734 -2.918 -11.258 1 98.31 234 ALA B C 1
ATOM 5754 O O . ALA B 1 234 ? 11.508 -1.708 -11.336 1 98.31 234 ALA B O 1
ATOM 5755 N N . HIS B 1 235 ? 12.789 -3.451 -10.656 1 98.44 235 HIS B N 1
ATOM 5756 C CA . HIS B 1 235 ? 13.68 -2.637 -9.836 1 98.44 235 HIS B CA 1
ATOM 5757 C C . HIS B 1 235 ? 15.016 -2.408 -10.539 1 98.44 235 HIS B C 1
ATOM 5759 O O . HIS B 1 235 ? 15.758 -1.489 -10.188 1 98.44 235 HIS B O 1
ATOM 5765 N N . TYR B 1 236 ? 15.328 -3.26 -11.438 1 98.62 236 TYR B N 1
ATOM 5766 C CA . TYR B 1 236 ? 16.562 -3.129 -12.203 1 98.62 236 TYR B CA 1
ATOM 5767 C C . TYR B 1 236 ? 16.453 -3.832 -13.547 1 98.62 236 TYR B C 1
ATOM 5769 O O . TYR B 1 236 ? 15.891 -4.926 -13.641 1 98.62 236 TYR B O 1
ATOM 5777 N N . MET B 1 237 ? 17 -3.199 -14.57 1 98.5 237 MET B N 1
ATOM 5778 C CA . MET B 1 237 ? 17.062 -3.777 -15.914 1 98.5 237 MET B CA 1
ATOM 5779 C C . MET B 1 237 ? 18.5 -4.172 -16.266 1 98.5 237 MET B C 1
ATOM 5781 O O . MET B 1 237 ? 19.328 -3.312 -16.562 1 98.5 237 MET B O 1
ATOM 5785 N N . GLY B 1 238 ? 18.781 -5.434 -16.203 1 98.44 238 GLY B N 1
ATOM 5786 C CA . GLY B 1 238 ? 20.062 -5.91 -16.688 1 98.44 238 GLY B CA 1
ATOM 5787 C C . GLY B 1 238 ? 20.188 -5.879 -18.203 1 98.44 238 GLY B C 1
ATOM 5788 O O . GLY B 1 238 ? 19.234 -6.188 -18.906 1 98.44 238 GLY B O 1
ATOM 5789 N N . SER B 1 239 ? 21.391 -5.52 -18.734 1 97.69 239 SER B N 1
ATOM 5790 C CA . SER B 1 239 ? 21.625 -5.52 -20.172 1 97.69 239 SER B CA 1
ATOM 5791 C C . SER B 1 239 ? 21.562 -6.934 -20.734 1 97.69 239 SER B C 1
ATOM 5793 O O . SER B 1 239 ? 21.25 -7.121 -21.922 1 97.69 239 SER B O 1
ATOM 5795 N N . ASP B 1 240 ? 21.859 -7.895 -20 1 96.81 240 ASP B N 1
ATOM 5796 C CA . ASP B 1 240 ? 21.766 -9.32 -20.281 1 96.81 240 ASP B CA 1
ATOM 5797 C C . ASP B 1 240 ? 21.656 -10.133 -19 1 96.81 240 ASP B C 1
ATOM 5799 O O . ASP B 1 240 ? 21.547 -9.562 -17.906 1 96.81 240 ASP B O 1
ATOM 5803 N N . GLU B 1 241 ? 21.625 -11.469 -19.062 1 97.44 241 GLU B N 1
ATOM 5804 C CA . GLU B 1 241 ? 21.438 -12.328 -17.906 1 97.44 241 GLU B CA 1
ATOM 5805 C C . GLU B 1 241 ? 22.594 -12.164 -16.922 1 97.44 241 GLU B C 1
ATOM 5807 O O . GLU B 1 241 ? 22.391 -12.148 -15.703 1 97.44 241 GLU B O 1
ATOM 5812 N N . ASP B 1 242 ? 23.797 -12.047 -17.438 1 97.75 242 ASP B N 1
ATOM 5813 C CA . ASP B 1 242 ? 24.969 -11.93 -16.578 1 97.75 242 ASP B CA 1
ATOM 5814 C C . ASP B 1 242 ? 24.906 -10.648 -15.75 1 97.75 242 ASP B C 1
ATOM 5816 O O . ASP B 1 242 ? 25.188 -10.664 -14.547 1 97.75 242 ASP B O 1
ATOM 5820 N N . ASP B 1 243 ? 24.594 -9.602 -16.406 1 98.25 243 ASP B N 1
ATOM 5821 C CA . ASP B 1 243 ? 24.453 -8.32 -15.719 1 98.25 243 ASP B CA 1
ATOM 5822 C C . ASP B 1 243 ? 23.375 -8.383 -14.648 1 98.25 243 ASP B C 1
ATOM 5824 O O . ASP B 1 243 ? 23.562 -7.875 -13.539 1 98.25 243 ASP B O 1
ATOM 5828 N N . ALA B 1 244 ? 22.234 -8.945 -14.969 1 98.5 244 ALA B N 1
ATOM 5829 C CA . ALA B 1 244 ? 21.141 -9.109 -14.016 1 98.5 244 ALA B CA 1
ATOM 5830 C C . ALA B 1 244 ? 21.578 -9.93 -12.805 1 98.5 244 ALA B C 1
ATOM 5832 O O . ALA B 1 244 ? 21.297 -9.555 -11.664 1 98.5 244 ALA B O 1
ATOM 5833 N N . ILE B 1 245 ? 22.234 -11.031 -13.055 1 98.5 245 ILE B N 1
ATOM 5834 C CA . ILE B 1 245 ? 22.672 -11.93 -11.992 1 98.5 245 ILE B CA 1
ATOM 5835 C C . ILE B 1 245 ? 23.719 -11.227 -11.125 1 98.5 245 ILE B C 1
ATOM 5837 O O . ILE B 1 245 ? 23.688 -11.328 -9.891 1 98.5 245 ILE B O 1
ATOM 5841 N N . ASP B 1 246 ? 24.609 -10.508 -11.742 1 98.25 246 ASP B N 1
ATOM 5842 C CA . ASP B 1 246 ? 25.625 -9.758 -11 1 98.25 246 ASP B CA 1
ATOM 5843 C C . ASP B 1 246 ? 24.969 -8.719 -10.086 1 98.25 246 ASP B C 1
ATOM 5845 O O . ASP B 1 246 ? 25.438 -8.508 -8.961 1 98.25 246 ASP B O 1
ATOM 5849 N N . TYR B 1 247 ? 24.016 -8.055 -10.578 1 98.44 247 TYR B N 1
ATOM 5850 C CA . TYR B 1 247 ? 23.297 -7.082 -9.766 1 98.44 247 TYR B CA 1
ATOM 5851 C C . TYR B 1 247 ? 22.719 -7.738 -8.523 1 98.44 247 TYR B C 1
ATOM 5853 O O . TYR B 1 247 ? 22.797 -7.184 -7.422 1 98.44 247 TYR B O 1
ATOM 5861 N N . VAL B 1 248 ? 22.094 -8.875 -8.695 1 98.5 248 VAL B N 1
ATOM 5862 C CA . VAL B 1 248 ? 21.469 -9.578 -7.578 1 98.5 248 VAL B CA 1
ATOM 5863 C C . VAL B 1 248 ? 22.531 -9.977 -6.555 1 98.5 248 VAL B C 1
ATOM 5865 O O . VAL B 1 248 ? 22.312 -9.836 -5.348 1 98.5 248 VAL B O 1
ATOM 5868 N N . ARG B 1 249 ? 23.656 -10.469 -7.039 1 97.81 249 ARG B N 1
ATOM 5869 C CA . ARG B 1 249 ? 24.75 -10.812 -6.137 1 97.81 249 ARG B CA 1
ATOM 5870 C C . ARG B 1 249 ? 25.172 -9.602 -5.312 1 97.81 249 ARG B C 1
ATOM 5872 O O . ARG B 1 249 ? 25.391 -9.711 -4.105 1 97.81 249 ARG B O 1
ATOM 5879 N N . HIS B 1 250 ? 25.281 -8.477 -5.988 1 97.25 250 HIS B N 1
ATOM 5880 C CA . HIS B 1 250 ? 25.656 -7.242 -5.309 1 97.25 250 HIS B CA 1
ATOM 5881 C C . HIS B 1 250 ? 24.578 -6.816 -4.312 1 97.25 250 HIS B C 1
ATOM 5883 O O . HIS B 1 250 ? 24.891 -6.398 -3.197 1 97.25 250 HIS B O 1
ATOM 5889 N N . LEU B 1 251 ? 23.359 -6.922 -4.684 1 98.25 251 LEU B N 1
ATOM 5890 C CA . LEU B 1 251 ? 22.219 -6.547 -3.855 1 98.25 251 LEU B CA 1
ATOM 5891 C C . LEU B 1 251 ? 22.203 -7.352 -2.559 1 98.25 251 LEU B C 1
ATOM 5893 O O . LEU B 1 251 ? 21.969 -6.797 -1.481 1 98.25 251 LEU B O 1
ATOM 5897 N N . VAL B 1 252 ? 22.484 -8.609 -2.654 1 97.19 252 VAL B N 1
ATOM 5898 C CA . VAL B 1 252 ? 22.453 -9.508 -1.503 1 97.19 252 VAL B CA 1
ATOM 5899 C C . VAL B 1 252 ? 23.484 -9.062 -0.476 1 97.19 252 VAL B C 1
ATOM 5901 O O . VAL B 1 252 ? 23.297 -9.242 0.729 1 97.19 252 VAL B O 1
ATOM 5904 N N . SER B 1 253 ? 24.547 -8.422 -0.912 1 95.94 253 SER B N 1
ATOM 5905 C CA . SER B 1 253 ? 25.609 -7.977 -0.012 1 95.94 253 SER B CA 1
ATOM 5906 C C . SER B 1 253 ? 25.141 -6.816 0.864 1 95.94 253 SER B C 1
ATOM 5908 O O . SER B 1 253 ? 25.781 -6.496 1.866 1 95.94 253 SER B O 1
ATOM 5910 N N . TYR B 1 254 ? 24.062 -6.156 0.531 1 97.75 254 TYR B N 1
ATOM 5911 C CA . TYR B 1 254 ? 23.547 -5.035 1.307 1 97.75 254 TYR B CA 1
ATOM 5912 C C . TYR B 1 254 ? 22.438 -5.488 2.25 1 97.75 254 TYR B C 1
ATOM 5914 O O . TYR B 1 254 ? 22.016 -4.73 3.123 1 97.75 254 TYR B O 1
ATOM 5922 N N . LEU B 1 255 ? 21.906 -6.73 2.059 1 98.06 255 LEU B N 1
ATOM 5923 C CA . LEU B 1 255 ? 20.75 -7.211 2.787 1 98.06 255 LEU B CA 1
ATOM 5924 C C . LEU B 1 255 ? 21.156 -8.203 3.867 1 98.06 255 LEU B C 1
ATOM 5926 O O . LEU B 1 255 ? 22.109 -8.961 3.693 1 98.06 255 LEU B O 1
ATOM 5930 N N . PRO B 1 256 ? 20.469 -8.211 4.973 1 97.56 256 PRO B N 1
ATOM 5931 C CA . PRO B 1 256 ? 20.688 -9.258 5.973 1 97.56 256 PRO B CA 1
ATOM 5932 C C . PRO B 1 256 ? 20.141 -10.617 5.551 1 97.56 256 PRO B C 1
ATOM 5934 O O . PRO B 1 256 ? 19.453 -10.711 4.527 1 97.56 256 PRO B O 1
ATOM 5937 N N . GLN B 1 257 ? 20.5 -11.641 6.344 1 96.62 257 GLN B N 1
ATOM 5938 C CA . GLN B 1 257 ? 19.938 -12.961 6.102 1 96.62 257 GLN B CA 1
ATOM 5939 C C . GLN B 1 257 ? 18.438 -12.977 6.375 1 96.62 257 GLN B C 1
ATOM 5941 O O . GLN B 1 257 ? 17.672 -13.664 5.684 1 96.62 257 GLN B O 1
ATOM 5946 N N . ASN B 1 258 ? 18.047 -12.305 7.328 1 96.69 258 ASN B N 1
ATOM 5947 C CA . ASN B 1 258 ? 16.656 -12.211 7.762 1 96.69 258 ASN B CA 1
ATOM 5948 C C . ASN B 1 258 ? 16.438 -10.992 8.656 1 96.69 258 ASN B C 1
ATOM 5950 O O . ASN B 1 258 ? 17.359 -10.211 8.898 1 96.69 258 ASN B O 1
ATOM 5954 N N . ASN B 1 259 ? 15.219 -10.797 9.164 1 95.38 259 ASN B N 1
ATOM 5955 C CA . ASN B 1 259 ? 14.836 -9.609 9.914 1 95.38 259 ASN B CA 1
ATOM 5956 C C . ASN B 1 259 ? 15.414 -9.633 11.328 1 95.38 259 ASN B C 1
ATOM 5958 O O . ASN B 1 259 ? 15.289 -8.656 12.07 1 95.38 259 ASN B O 1
ATOM 5962 N N . LEU B 1 260 ? 16.062 -10.742 11.75 1 92.44 260 LEU B N 1
ATOM 5963 C CA . LEU B 1 260 ? 16.625 -10.852 13.086 1 92.44 260 LEU B CA 1
ATOM 5964 C C . LEU B 1 260 ? 18.141 -10.68 13.047 1 92.44 260 LEU B C 1
ATOM 5966 O O . LEU B 1 260 ? 18.812 -10.688 14.094 1 92.44 260 LEU B O 1
ATOM 5970 N N . SER B 1 261 ? 18.641 -10.531 11.828 1 91.5 261 SER B N 1
ATOM 5971 C CA . SER B 1 261 ? 20.078 -10.344 11.656 1 91.5 261 SER B CA 1
ATOM 5972 C C . SER B 1 261 ? 20.375 -9 11.008 1 91.5 261 SER B C 1
ATOM 5974 O O . SER B 1 261 ? 19.5 -8.375 10.406 1 91.5 261 SER B O 1
ATOM 5976 N N . ASP B 1 262 ? 21.609 -8.586 11.195 1 91 262 ASP B N 1
ATOM 5977 C CA . ASP B 1 262 ? 22.062 -7.359 10.539 1 91 262 ASP B CA 1
ATOM 5978 C C . ASP B 1 262 ? 22.656 -7.66 9.164 1 91 262 ASP B C 1
ATOM 5980 O O . ASP B 1 262 ? 23.062 -8.789 8.891 1 91 262 ASP B O 1
ATOM 5984 N N . ALA B 1 263 ? 22.625 -6.645 8.344 1 93.69 263 ALA B N 1
ATOM 5985 C CA . ALA B 1 263 ? 23.312 -6.77 7.062 1 93.69 263 ALA B CA 1
ATOM 5986 C C . ALA B 1 263 ? 24.797 -7.016 7.262 1 93.69 263 ALA B C 1
ATOM 5988 O O . ALA B 1 263 ? 25.359 -6.656 8.297 1 93.69 263 ALA B O 1
ATOM 5989 N N . PRO B 1 264 ? 25.391 -7.652 6.262 1 92.19 264 PRO B N 1
ATOM 5990 C CA . PRO B 1 264 ? 26.844 -7.852 6.355 1 92.19 264 PRO B CA 1
ATOM 5991 C C . PRO B 1 264 ? 27.609 -6.535 6.453 1 92.19 264 PRO B C 1
ATOM 5993 O O . PRO B 1 264 ? 27.188 -5.523 5.902 1 92.19 264 PRO B O 1
ATOM 5996 N N . SER B 1 265 ? 28.719 -6.547 7.199 1 91.25 265 SER B N 1
ATOM 5997 C CA . SER B 1 265 ? 29.562 -5.371 7.379 1 91.25 265 SER B CA 1
ATOM 5998 C C . SER B 1 265 ? 30.906 -5.551 6.684 1 91.25 265 SER B C 1
ATOM 6000 O O . SER B 1 265 ? 31.5 -6.629 6.738 1 91.25 265 SER B O 1
ATOM 6002 N N . PHE B 1 266 ? 31.25 -4.539 5.988 1 91.56 266 PHE B N 1
ATOM 6003 C CA . PHE B 1 266 ? 32.531 -4.508 5.312 1 91.56 266 PHE B CA 1
ATOM 6004 C C . PHE B 1 266 ? 33.375 -3.344 5.816 1 91.56 266 PHE B C 1
ATOM 6006 O O . PHE B 1 266 ? 33.656 -2.395 5.074 1 91.56 266 PHE B O 1
ATOM 6013 N N . PRO B 1 267 ? 33.938 -3.484 6.949 1 88.06 267 PRO B N 1
ATOM 6014 C CA . PRO B 1 267 ? 34.688 -2.367 7.508 1 88.06 267 PRO B CA 1
ATOM 6015 C C . PRO B 1 267 ? 35.906 -1.99 6.648 1 88.06 267 PRO B C 1
ATOM 6017 O O . PRO B 1 267 ? 36.562 -2.869 6.094 1 88.06 267 PRO B O 1
ATOM 6020 N N . PRO B 1 268 ? 35.969 -0.666 6.547 1 86.25 268 PRO B N 1
ATOM 6021 C CA . PRO B 1 268 ? 37.156 -0.249 5.801 1 86.25 268 PRO B CA 1
ATOM 6022 C C . PRO B 1 268 ? 38.469 -0.659 6.488 1 86.25 268 PRO B C 1
ATOM 6024 O O . PRO B 1 268 ? 38.469 -0.886 7.699 1 86.25 268 PRO B O 1
ATOM 6027 N N . GLU B 1 269 ? 39.438 -0.818 5.629 1 84.88 269 GLU B N 1
ATOM 6028 C CA . GLU B 1 269 ? 40.75 -1.184 6.148 1 84.88 269 GLU B CA 1
ATOM 6029 C C . GLU B 1 269 ? 41.281 -0.124 7.117 1 84.88 269 GLU B C 1
ATOM 6031 O O . GLU B 1 269 ? 41.781 -0.452 8.188 1 84.88 269 GLU B O 1
ATOM 6036 N N . ASP B 1 270 ? 41.156 1.121 6.68 1 83.44 270 ASP B N 1
ATOM 6037 C CA . ASP B 1 270 ? 41.594 2.234 7.512 1 83.44 270 ASP B CA 1
ATOM 6038 C C . ASP B 1 270 ? 40.438 2.822 8.312 1 83.44 270 ASP B C 1
ATOM 6040 O O . ASP B 1 270 ? 39.281 2.742 7.895 1 83.44 270 ASP B O 1
ATOM 6044 N N . GLU B 1 271 ? 40.844 3.211 9.484 1 81.69 271 GLU B N 1
ATOM 6045 C CA . GLU B 1 271 ? 39.844 3.887 10.312 1 81.69 271 GLU B CA 1
ATOM 6046 C C . GLU B 1 271 ? 39.25 5.086 9.578 1 81.69 271 GLU B C 1
ATOM 6048 O O . GLU B 1 271 ? 39.969 5.809 8.875 1 81.69 271 GLU B O 1
ATOM 6053 N N . THR B 1 272 ? 38 5.191 9.758 1 86.25 272 THR B N 1
ATOM 6054 C CA . THR B 1 272 ? 37.312 6.316 9.125 1 86.25 272 THR B CA 1
ATOM 6055 C C . THR B 1 272 ? 37.812 7.641 9.688 1 86.25 272 THR B C 1
ATOM 6057 O O . THR B 1 272 ? 37.875 7.816 10.906 1 86.25 272 THR B O 1
ATOM 6060 N N . VAL B 1 273 ? 38.281 8.539 8.867 1 84.5 273 VAL B N 1
ATOM 6061 C CA . VAL B 1 273 ? 38.75 9.867 9.25 1 84.5 273 VAL B CA 1
ATOM 6062 C C . VAL B 1 273 ? 37.562 10.766 9.602 1 84.5 273 VAL B C 1
ATOM 6064 O O . VAL B 1 273 ? 36.719 11.031 8.758 1 84.5 273 VAL B O 1
ATOM 6067 N N . LEU B 1 274 ? 37.5 11.156 10.82 1 90.81 274 LEU B N 1
ATOM 6068 C CA . LEU B 1 274 ? 36.375 11.984 11.273 1 90.81 274 LEU B CA 1
ATOM 6069 C C . LEU B 1 274 ? 36.75 13.469 11.203 1 90.81 274 LEU B C 1
ATOM 6071 O O . LEU B 1 274 ? 36.531 14.203 12.172 1 90.81 274 LEU B O 1
ATOM 6075 N N . GLU B 1 275 ? 37.438 13.859 10.211 1 91.5 275 GLU B N 1
ATOM 6076 C CA . GLU B 1 275 ? 37.75 15.234 9.844 1 91.5 275 GLU B CA 1
ATOM 6077 C C . GLU B 1 275 ? 37.375 15.516 8.391 1 91.5 275 GLU B C 1
ATOM 6079 O O . GLU B 1 275 ? 37.312 14.594 7.578 1 91.5 275 GLU B O 1
ATOM 6084 N N . VAL B 1 276 ? 37.094 16.766 8.242 1 95.12 276 VAL B N 1
ATOM 6085 C CA . VAL B 1 276 ? 36.781 17.172 6.879 1 95.12 276 VAL B CA 1
ATOM 6086 C C . VAL B 1 276 ? 38 16.953 5.973 1 95.12 276 VAL B C 1
ATOM 6088 O O . VAL B 1 276 ? 39.125 17.359 6.305 1 95.12 276 VAL B O 1
ATOM 6091 N N . THR B 1 277 ? 37.844 16.266 4.91 1 93.44 277 THR B N 1
ATOM 6092 C CA . THR B 1 277 ? 38.906 15.984 3.955 1 93.44 277 THR B CA 1
ATOM 6093 C C . THR B 1 277 ? 38.75 16.859 2.711 1 93.44 277 THR B C 1
ATOM 6095 O O . THR B 1 277 ? 37.75 17.562 2.561 1 93.44 277 THR B O 1
ATOM 6098 N N . ALA B 1 278 ? 39.75 16.734 1.823 1 91.88 278 ALA B N 1
ATOM 6099 C CA . ALA B 1 278 ? 39.719 17.484 0.567 1 91.88 278 ALA B CA 1
ATOM 6100 C C . ALA B 1 278 ? 38.531 17.047 -0.294 1 91.88 278 ALA B C 1
ATOM 6102 O O . ALA B 1 278 ? 37.938 17.859 -0.99 1 91.88 278 ALA B O 1
ATOM 6103 N N . ASP B 1 279 ? 38.219 15.797 -0.235 1 90.94 279 ASP B N 1
ATOM 6104 C CA . ASP B 1 279 ? 37.094 15.266 -0.999 1 90.94 279 ASP B CA 1
ATOM 6105 C C . ASP B 1 279 ? 35.75 15.82 -0.479 1 90.94 279 ASP B C 1
ATOM 6107 O O . ASP B 1 279 ? 34.844 16.094 -1.261 1 90.94 279 ASP B O 1
ATOM 6111 N N . ASP B 1 280 ? 35.688 16.031 0.811 1 94.75 280 ASP B N 1
ATOM 6112 C CA . ASP B 1 280 ? 34.469 16.578 1.426 1 94.75 280 ASP B CA 1
ATOM 6113 C C . ASP B 1 280 ? 34.25 18.016 0.982 1 94.75 280 ASP B C 1
ATOM 6115 O O . ASP B 1 280 ? 33.094 18.438 0.829 1 94.75 280 ASP B O 1
ATOM 6119 N N . GLU B 1 281 ? 35.281 18.766 0.785 1 94.88 281 GLU B N 1
ATOM 6120 C CA . GLU B 1 281 ? 35.219 20.203 0.51 1 94.88 281 GLU B CA 1
ATOM 6121 C C . GLU B 1 281 ? 34.531 20.469 -0.822 1 94.88 281 GLU B C 1
ATOM 6123 O O . GLU B 1 281 ? 34 21.562 -1.042 1 94.88 281 GLU B O 1
ATOM 6128 N N . ALA B 1 282 ? 34.562 19.516 -1.691 1 93.88 282 ALA B N 1
ATOM 6129 C CA . ALA B 1 282 ? 33.875 19.656 -2.98 1 93.88 282 ALA B CA 1
ATOM 6130 C C . ALA B 1 282 ? 32.375 19.922 -2.797 1 93.88 282 ALA B C 1
ATOM 6132 O O . ALA B 1 282 ? 31.766 20.609 -3.623 1 93.88 282 ALA B O 1
ATOM 6133 N N . LEU B 1 283 ? 31.781 19.469 -1.71 1 96 283 LEU B N 1
ATOM 6134 C CA . LEU B 1 283 ? 30.359 19.625 -1.444 1 96 283 LEU B CA 1
ATOM 6135 C C . LEU B 1 283 ? 30.016 21.094 -1.205 1 96 283 LEU B C 1
ATOM 6137 O O . LEU B 1 283 ? 28.859 21.5 -1.358 1 96 283 LEU B O 1
ATOM 6141 N N . ASP B 1 284 ? 31.016 21.891 -0.825 1 96.19 284 ASP B N 1
ATOM 6142 C CA . ASP B 1 284 ? 30.781 23.297 -0.528 1 96.19 284 ASP B CA 1
ATOM 6143 C C . ASP B 1 284 ? 30.438 24.078 -1.798 1 96.19 284 ASP B C 1
ATOM 6145 O O . ASP B 1 284 ? 29.938 25.203 -1.728 1 96.19 284 ASP B O 1
ATOM 6149 N N . GLU B 1 285 ? 30.703 23.469 -2.938 1 95.06 285 GLU B N 1
ATOM 6150 C CA . GLU B 1 285 ? 30.453 24.125 -4.211 1 95.06 285 GLU B CA 1
ATOM 6151 C C . GLU B 1 285 ? 29.359 23.422 -5 1 95.06 285 GLU B C 1
ATOM 6153 O O . GLU B 1 285 ? 29.109 23.75 -6.16 1 95.06 285 GLU B O 1
ATOM 6158 N N . LEU B 1 286 ? 28.766 22.469 -4.402 1 95.69 286 LEU B N 1
ATOM 6159 C CA . LEU B 1 286 ? 27.828 21.609 -5.117 1 95.69 286 LEU B CA 1
ATOM 6160 C C . LEU B 1 286 ? 26.562 22.391 -5.492 1 95.69 286 LEU B C 1
ATOM 6162 O O . LEU B 1 286 ? 26.078 22.281 -6.621 1 95.69 286 LEU B O 1
ATOM 6166 N N . ILE B 1 287 ? 25.953 23.172 -4.574 1 95.62 287 ILE B N 1
ATOM 6167 C CA . ILE B 1 287 ? 24.672 23.859 -4.77 1 95.62 287 ILE B CA 1
ATOM 6168 C C . ILE B 1 287 ? 24.891 25.125 -5.578 1 95.62 287 ILE B C 1
ATOM 6170 O O . ILE B 1 287 ? 25.656 26.016 -5.18 1 95.62 287 ILE B O 1
ATOM 6174 N N . PRO B 1 288 ? 24.234 25.281 -6.676 1 95.38 288 PRO B N 1
ATOM 6175 C CA . PRO B 1 288 ? 24.344 26.516 -7.457 1 95.38 288 PRO B CA 1
ATOM 6176 C C . PRO B 1 288 ? 23.797 27.734 -6.727 1 95.38 288 PRO B C 1
ATOM 6178 O O . PRO B 1 288 ? 22.906 27.594 -5.879 1 95.38 288 PRO B O 1
ATOM 6181 N N . ASP B 1 289 ? 24.188 28.875 -7.125 1 91.5 289 ASP B N 1
ATOM 6182 C CA . ASP B 1 289 ? 23.75 30.109 -6.5 1 91.5 289 ASP B CA 1
ATOM 6183 C C . ASP B 1 289 ? 22.281 30.406 -6.84 1 91.5 289 ASP B C 1
ATOM 6185 O O . ASP B 1 289 ? 21.547 30.953 -6.012 1 91.5 289 ASP B O 1
ATOM 6189 N N . SER B 1 290 ? 22.016 29.984 -8.008 1 90.38 290 SER B N 1
ATOM 6190 C CA . SER B 1 290 ? 20.641 30.203 -8.414 1 90.38 290 SER B CA 1
ATOM 6191 C C . SER B 1 290 ? 19.734 29.078 -7.902 1 90.38 290 SER B C 1
ATOM 6193 O O . SER B 1 290 ? 20.031 27.891 -8.094 1 90.38 290 SER B O 1
ATOM 6195 N N . ASP B 1 291 ? 18.609 29.453 -7.336 1 85.88 291 ASP B N 1
ATOM 6196 C CA . ASP B 1 291 ? 17.688 28.469 -6.773 1 85.88 291 ASP B CA 1
ATOM 6197 C C . ASP B 1 291 ? 17.016 27.656 -7.871 1 85.88 291 ASP B C 1
ATOM 6199 O O . ASP B 1 291 ? 16.484 26.562 -7.605 1 85.88 291 ASP B O 1
ATOM 6203 N N . ASN B 1 292 ? 17.062 28.109 -9.062 1 88.62 292 ASN B N 1
ATOM 6204 C CA . ASN B 1 292 ? 16.359 27.453 -10.156 1 88.62 292 ASN B CA 1
ATOM 6205 C C . ASN B 1 292 ? 17.281 26.516 -10.938 1 88.62 292 ASN B C 1
ATOM 6207 O O . ASN B 1 292 ? 16.828 25.75 -11.789 1 88.62 292 ASN B O 1
ATOM 6211 N N . GLN B 1 293 ? 18.531 26.609 -10.656 1 94.12 293 GLN B N 1
ATOM 6212 C CA . GLN B 1 293 ? 19.484 25.75 -11.344 1 94.12 293 GLN B CA 1
ATOM 6213 C C . GLN B 1 293 ? 19.609 24.391 -10.648 1 94.12 293 GLN B C 1
ATOM 6215 O O . GLN B 1 293 ? 19.875 24.328 -9.453 1 94.12 293 GLN B O 1
ATOM 6220 N N . PRO B 1 294 ? 19.312 23.359 -11.406 1 96.81 294 PRO B N 1
ATOM 6221 C CA . PRO B 1 294 ? 19.422 22.031 -10.797 1 96.81 294 PRO B CA 1
ATOM 6222 C C . PRO B 1 294 ? 20.875 21.594 -10.602 1 96.81 294 PRO B C 1
ATOM 6224 O O . PRO B 1 294 ? 21.797 22.25 -11.078 1 96.81 294 PRO B O 1
ATOM 6227 N N . TYR B 1 295 ? 21.125 20.641 -9.828 1 97.25 295 TYR B N 1
ATOM 6228 C CA . TYR B 1 295 ? 22.391 19.953 -9.609 1 97.25 295 TYR B CA 1
ATOM 6229 C C . TYR B 1 295 ? 22.188 18.469 -9.43 1 97.25 295 TYR B C 1
ATOM 6231 O O . TYR B 1 295 ? 21.047 18 -9.297 1 97.25 295 TYR B O 1
ATOM 6239 N N . ASP B 1 296 ? 23.234 17.672 -9.523 1 97.69 296 ASP B N 1
ATOM 6240 C CA . ASP B 1 296 ? 23.156 16.219 -9.414 1 97.69 296 ASP B CA 1
ATOM 6241 C C . ASP B 1 296 ? 23.297 15.773 -7.957 1 97.69 296 ASP B C 1
ATOM 6243 O O . ASP B 1 296 ? 24.406 15.758 -7.41 1 97.69 296 ASP B O 1
ATOM 6247 N N . MET B 1 297 ? 22.156 15.398 -7.355 1 98.25 297 MET B N 1
ATOM 6248 C CA . MET B 1 297 ? 22.141 14.961 -5.961 1 98.25 297 MET B CA 1
ATOM 6249 C C . MET B 1 297 ? 23.047 13.758 -5.754 1 98.25 297 MET B C 1
ATOM 6251 O O . MET B 1 297 ? 23.5 13.5 -4.637 1 98.25 297 MET B O 1
ATOM 6255 N N . CYS B 1 298 ? 23.328 12.945 -6.746 1 97.25 298 CYS B N 1
ATOM 6256 C CA . CYS B 1 298 ? 24.172 11.766 -6.633 1 97.25 298 CYS B CA 1
ATOM 6257 C C . CYS B 1 298 ? 25.562 12.141 -6.129 1 97.25 298 CYS B C 1
ATOM 6259 O O . CYS B 1 298 ? 26.203 11.352 -5.43 1 97.25 298 CYS B O 1
ATOM 6261 N N . GLU B 1 299 ? 25.984 13.344 -6.438 1 96.69 299 GLU B N 1
ATOM 6262 C CA . GLU B 1 299 ? 27.297 13.805 -5.98 1 96.69 299 GLU B CA 1
ATOM 6263 C C . GLU B 1 299 ? 27.328 13.914 -4.461 1 96.69 299 GLU B C 1
ATOM 6265 O O . GLU B 1 299 ? 28.312 13.523 -3.832 1 96.69 299 GLU B O 1
ATOM 6270 N N . ALA B 1 300 ? 26.281 14.477 -3.889 1 97.19 300 ALA B N 1
ATOM 6271 C CA . ALA B 1 300 ? 26.203 14.578 -2.434 1 97.19 300 ALA B CA 1
ATOM 6272 C C . ALA B 1 300 ? 26.141 13.195 -1.794 1 97.19 300 ALA B C 1
ATOM 6274 O O . ALA B 1 300 ? 26.812 12.93 -0.799 1 97.19 300 ALA B O 1
ATOM 6275 N N . VAL B 1 301 ? 25.344 12.281 -2.355 1 98 301 VAL B N 1
ATOM 6276 C CA . VAL B 1 301 ? 25.141 10.93 -1.842 1 98 301 VAL B CA 1
ATOM 6277 C C . VAL B 1 301 ? 26.484 10.188 -1.843 1 98 301 VAL B C 1
ATOM 6279 O O . VAL B 1 301 ? 26.875 9.625 -0.821 1 98 301 VAL B O 1
ATOM 6282 N N . GLU B 1 302 ? 27.188 10.227 -2.955 1 97.19 302 GLU B N 1
ATOM 6283 C CA . GLU B 1 302 ? 28.422 9.477 -3.123 1 97.19 302 GLU B CA 1
ATOM 6284 C C . GLU B 1 302 ? 29.531 10.031 -2.234 1 97.19 302 GLU B C 1
ATOM 6286 O O . GLU B 1 302 ? 30.406 9.289 -1.801 1 97.19 302 GLU B O 1
ATOM 6291 N N . ALA B 1 303 ? 29.469 11.359 -1.958 1 96 303 ALA B N 1
ATOM 6292 C CA . ALA B 1 303 ? 30.484 11.992 -1.111 1 96 303 ALA B CA 1
ATOM 6293 C C . ALA B 1 303 ? 30.375 11.492 0.328 1 96 303 ALA B C 1
ATOM 6295 O O . ALA B 1 303 ? 31.375 11.484 1.061 1 96 303 ALA B O 1
ATOM 6296 N N . VAL B 1 304 ? 29.203 11.078 0.688 1 96.31 304 VAL B N 1
ATOM 6297 C CA . VAL B 1 304 ? 28.938 10.68 2.068 1 96.31 304 VAL B CA 1
ATOM 6298 C C . VAL B 1 304 ? 29.172 9.18 2.225 1 96.31 304 VAL B C 1
ATOM 6300 O O . VAL B 1 304 ? 29.625 8.719 3.275 1 96.31 304 VAL B O 1
ATOM 6303 N N . LEU B 1 305 ? 28.938 8.383 1.229 1 96.69 305 LEU B N 1
ATOM 6304 C CA . LEU B 1 305 ? 29.016 6.93 1.266 1 96.69 305 LEU B CA 1
ATOM 6305 C C . LEU B 1 305 ? 30.453 6.465 1.106 1 96.69 305 LEU B C 1
ATOM 6307 O O . LEU B 1 305 ? 31.312 7.223 0.643 1 96.69 305 LEU B O 1
ATOM 6311 N N . ASP B 1 306 ? 30.719 5.207 1.576 1 95.5 306 ASP B N 1
ATOM 6312 C CA . ASP B 1 306 ? 31.984 4.57 1.24 1 95.5 306 ASP B CA 1
ATOM 6313 C C . ASP B 1 306 ? 32.219 4.551 -0.27 1 95.5 306 ASP B C 1
ATOM 6315 O O . ASP B 1 306 ? 31.25 4.531 -1.044 1 95.5 306 ASP B O 1
ATOM 6319 N N . PRO B 1 307 ? 33.5 4.609 -0.696 1 93.56 307 PRO B N 1
ATOM 6320 C CA . PRO B 1 307 ? 33.781 4.676 -2.131 1 93.56 307 PRO B CA 1
ATOM 6321 C C . PRO B 1 307 ? 33.125 3.539 -2.914 1 93.56 307 PRO B C 1
ATOM 6323 O O . PRO B 1 307 ? 33.188 2.381 -2.496 1 93.56 307 PRO B O 1
ATOM 6326 N N . GLU B 1 308 ? 32.469 3.877 -3.998 1 93.69 308 GLU B N 1
ATOM 6327 C CA . GLU B 1 308 ? 31.906 2.973 -4.992 1 93.69 308 GLU B CA 1
ATOM 6328 C C . GLU B 1 308 ? 30.906 2.008 -4.355 1 93.69 308 GLU B C 1
ATOM 6330 O O . GLU B 1 308 ? 30.844 0.833 -4.719 1 93.69 308 GLU B O 1
ATOM 6335 N N . SER B 1 309 ? 30.172 2.518 -3.445 1 95.5 309 SER B N 1
ATOM 6336 C CA . SER B 1 309 ? 29.297 1.59 -2.738 1 95.5 309 SER B CA 1
ATOM 6337 C C . SER B 1 309 ? 27.828 1.845 -3.08 1 95.5 309 SER B C 1
ATOM 6339 O O . SER B 1 309 ? 26.969 1.037 -2.748 1 95.5 309 SER B O 1
ATOM 6341 N N . PHE B 1 310 ? 27.531 2.871 -3.787 1 97.56 310 PHE B N 1
ATOM 6342 C CA . PHE B 1 310 ? 26.141 3.188 -4.059 1 97.56 310 PHE B CA 1
ATOM 6343 C C . PHE B 1 310 ? 25.547 2.227 -5.09 1 97.56 310 PHE B C 1
ATOM 6345 O O . PHE B 1 310 ? 26.031 2.164 -6.227 1 97.56 310 PHE B O 1
ATOM 6352 N N . LEU B 1 311 ? 24.547 1.437 -4.719 1 98.25 311 LEU B N 1
ATOM 6353 C CA . LEU B 1 311 ? 23.766 0.565 -5.594 1 98.25 311 LEU B CA 1
ATOM 6354 C C . LEU B 1 311 ? 22.359 1.095 -5.766 1 98.25 311 LEU B C 1
ATOM 6356 O O . LEU B 1 311 ? 21.484 0.862 -4.91 1 98.25 311 LEU B O 1
ATOM 6360 N N . GLU B 1 312 ? 22.125 1.759 -6.867 1 98.12 312 GLU B N 1
ATOM 6361 C CA . GLU B 1 312 ? 20.844 2.402 -7.102 1 98.12 312 GLU B CA 1
ATOM 6362 C C . GLU B 1 312 ? 19.75 1.373 -7.41 1 98.12 312 GLU B C 1
ATOM 6364 O O . GLU B 1 312 ? 20.016 0.378 -8.094 1 98.12 312 GLU B O 1
ATOM 6369 N N . VAL B 1 313 ? 18.641 1.517 -6.863 1 98.31 313 VAL B N 1
ATOM 6370 C CA . VAL B 1 313 ? 17.438 0.731 -7.113 1 98.31 313 VAL B CA 1
ATOM 6371 C C . VAL B 1 313 ? 16.438 1.555 -7.926 1 98.31 313 VAL B C 1
ATOM 6373 O O . VAL B 1 313 ? 16.203 2.729 -7.629 1 98.31 313 VAL B O 1
ATOM 6376 N N . GLN B 1 314 ? 15.883 0.997 -9.023 1 97.94 314 GLN B N 1
ATOM 6377 C CA . GLN B 1 314 ? 14.898 1.608 -9.906 1 97.94 314 GLN B CA 1
ATOM 6378 C C . GLN B 1 314 ? 15.43 2.904 -10.516 1 97.94 314 GLN B C 1
ATOM 6380 O O . GLN B 1 314 ? 14.758 3.938 -10.469 1 97.94 314 GLN B O 1
ATOM 6385 N N . PRO B 1 315 ? 16.578 2.873 -11.133 1 97.5 315 PRO B N 1
ATOM 6386 C CA . PRO B 1 315 ? 17.172 4.098 -11.672 1 97.5 315 PRO B CA 1
ATOM 6387 C C . PRO B 1 315 ? 16.359 4.688 -12.82 1 97.5 315 PRO B C 1
ATOM 6389 O O . PRO B 1 315 ? 16.5 5.871 -13.141 1 97.5 315 PRO B O 1
ATOM 6392 N N . MET B 1 316 ? 15.484 3.939 -13.461 1 97.81 316 MET B N 1
ATOM 6393 C CA . MET B 1 316 ? 14.797 4.391 -14.664 1 97.81 316 MET B CA 1
ATOM 6394 C C . MET B 1 316 ? 13.375 4.844 -14.336 1 97.81 316 MET B C 1
ATOM 6396 O O . MET B 1 316 ? 12.672 5.363 -15.203 1 97.81 316 MET B O 1
ATOM 6400 N N . PHE B 1 317 ? 12.938 4.664 -13.141 1 97.5 317 PHE B N 1
ATOM 6401 C CA . PHE B 1 317 ? 11.562 4.953 -12.742 1 97.5 317 PHE B CA 1
ATOM 6402 C C . PHE B 1 317 ? 11.523 6.109 -11.75 1 97.5 317 PHE B C 1
ATOM 6404 O O . PHE B 1 317 ? 12.305 6.152 -10.805 1 97.5 317 PHE B O 1
ATOM 6411 N N . ALA B 1 318 ? 10.531 7.047 -12 1 97.88 318 ALA B N 1
ATOM 6412 C CA . ALA B 1 318 ? 10.367 8.18 -11.102 1 97.88 318 ALA B CA 1
ATOM 6413 C C . ALA B 1 318 ? 11.719 8.781 -10.727 1 97.88 318 ALA B C 1
ATOM 6415 O O . ALA B 1 318 ? 12.07 8.859 -9.547 1 97.88 318 ALA B O 1
ATOM 6416 N N . THR B 1 319 ? 12.375 9.281 -11.766 1 98 319 THR B N 1
ATOM 6417 C CA . THR B 1 319 ? 13.781 9.664 -11.648 1 98 319 THR B CA 1
ATOM 6418 C C . THR B 1 319 ? 13.93 10.93 -10.812 1 98 319 THR B C 1
ATOM 6420 O O . THR B 1 319 ? 15.047 11.312 -10.461 1 98 319 THR B O 1
ATOM 6423 N N . ASN B 1 320 ? 12.836 11.562 -10.438 1 98.25 320 ASN B N 1
ATOM 6424 C CA . ASN B 1 320 ? 12.852 12.734 -9.578 1 98.25 320 ASN B CA 1
ATOM 6425 C C . ASN B 1 320 ? 13.203 12.375 -8.141 1 98.25 320 ASN B C 1
ATOM 6427 O O . ASN B 1 320 ? 13.492 13.258 -7.328 1 98.25 320 ASN B O 1
ATOM 6431 N N . VAL B 1 321 ? 13.227 11.039 -7.832 1 98.25 321 VAL B N 1
ATOM 6432 C CA . VAL B 1 321 ? 13.688 10.562 -6.531 1 98.25 321 VAL B CA 1
ATOM 6433 C C . VAL B 1 321 ? 14.656 9.398 -6.719 1 98.25 321 VAL B C 1
ATOM 6435 O O . VAL B 1 321 ? 14.359 8.445 -7.445 1 98.25 321 VAL B O 1
ATOM 6438 N N . LEU B 1 322 ? 15.773 9.508 -6.051 1 98.19 322 LEU B N 1
ATOM 6439 C CA . LEU B 1 322 ? 16.766 8.438 -6.027 1 98.19 322 LEU B CA 1
ATOM 6440 C C . LEU B 1 322 ? 16.547 7.527 -4.82 1 98.19 322 LEU B C 1
ATOM 6442 O O . LEU B 1 322 ? 16.281 8.008 -3.719 1 98.19 322 LEU B O 1
ATOM 6446 N N . VAL B 1 323 ? 16.641 6.234 -5.035 1 98.75 323 VAL B N 1
ATOM 6447 C CA . VAL B 1 323 ? 16.688 5.297 -3.918 1 98.75 323 VAL B CA 1
ATOM 6448 C C . VAL B 1 323 ? 17.766 4.246 -4.176 1 98.75 323 VAL B C 1
ATOM 6450 O O . VAL B 1 323 ? 18.109 3.963 -5.328 1 98.75 323 VAL B O 1
ATOM 6453 N N . GLY B 1 324 ? 18.328 3.732 -3.137 1 98.69 324 GLY B N 1
ATOM 6454 C CA . GLY B 1 324 ? 19.328 2.689 -3.283 1 98.69 324 GLY B CA 1
ATOM 6455 C C . GLY B 1 324 ? 20.062 2.383 -1.992 1 98.69 324 GLY B C 1
ATOM 6456 O O . GLY B 1 324 ? 19.75 2.961 -0.947 1 98.69 324 GLY B O 1
ATOM 6457 N N . PHE B 1 325 ? 20.969 1.443 -2.094 1 98.69 325 PHE B N 1
ATOM 6458 C CA . PHE B 1 325 ? 21.766 1.041 -0.945 1 98.69 325 PHE B CA 1
ATOM 6459 C C . PHE B 1 325 ? 23.188 1.586 -1.058 1 98.69 325 PHE B C 1
ATOM 6461 O O . PHE B 1 325 ? 23.688 1.819 -2.162 1 98.69 325 PHE B O 1
ATOM 6468 N N . GLY B 1 326 ? 23.797 1.841 0.038 1 98.19 326 GLY B N 1
ATOM 6469 C CA . GLY B 1 326 ? 25.219 2.158 0.163 1 98.19 326 GLY B CA 1
ATOM 6470 C C . GLY B 1 326 ? 25.828 1.676 1.467 1 98.19 326 GLY B C 1
ATOM 6471 O O . GLY B 1 326 ? 25.172 0.947 2.225 1 98.19 326 GLY B O 1
ATOM 6472 N N . HIS B 1 327 ? 27.109 1.99 1.66 1 97.69 327 HIS B N 1
ATOM 6473 C CA . HIS B 1 327 ? 27.797 1.674 2.91 1 97.69 327 HIS B CA 1
ATOM 6474 C C . HIS B 1 327 ? 28.344 2.934 3.572 1 97.69 327 HIS B C 1
ATOM 6476 O O . HIS B 1 327 ? 28.828 3.836 2.887 1 97.69 327 HIS B O 1
ATOM 6482 N N . VAL B 1 328 ? 28.141 3.043 4.777 1 96.81 328 VAL B N 1
ATOM 6483 C CA . VAL B 1 328 ? 28.859 3.98 5.633 1 96.81 328 VAL B CA 1
ATOM 6484 C C . VAL B 1 328 ? 29.672 3.211 6.68 1 96.81 328 VAL B C 1
ATOM 6486 O O . VAL B 1 328 ? 29.094 2.496 7.508 1 96.81 328 VAL B O 1
ATOM 6489 N N . GLU B 1 329 ? 30.938 3.32 6.648 1 95.12 329 GLU B N 1
ATOM 6490 C CA . GLU B 1 329 ? 31.828 2.529 7.484 1 95.12 329 GLU B CA 1
ATOM 6491 C C . GLU B 1 329 ? 31.547 1.037 7.348 1 95.12 329 GLU B C 1
ATOM 6493 O O . GLU B 1 329 ? 31.516 0.312 8.344 1 95.12 329 GLU B O 1
ATOM 6498 N N . GLY B 1 330 ? 31.25 0.678 6.152 1 95.06 330 GLY B N 1
ATOM 6499 C CA . GLY B 1 330 ? 31.047 -0.729 5.844 1 95.06 330 GLY B CA 1
ATOM 6500 C C . GLY B 1 330 ? 29.656 -1.226 6.184 1 95.06 330 GLY B C 1
ATOM 6501 O O . GLY B 1 330 ? 29.297 -2.352 5.84 1 95.06 330 GLY B O 1
ATOM 6502 N N . GLN B 1 331 ? 28.875 -0.401 6.828 1 95.69 331 GLN B N 1
ATOM 6503 C CA . GLN B 1 331 ? 27.516 -0.801 7.203 1 95.69 331 GLN B CA 1
ATOM 6504 C C . GLN B 1 331 ? 26.5 -0.342 6.16 1 95.69 331 GLN B C 1
ATOM 6506 O O . GLN B 1 331 ? 26.609 0.771 5.641 1 95.69 331 GLN B O 1
ATOM 6511 N N . SER B 1 332 ? 25.594 -1.273 5.871 1 97.94 332 SER B N 1
ATOM 6512 C CA . SER B 1 332 ? 24.562 -0.966 4.879 1 97.94 332 SER B CA 1
ATOM 6513 C C . SER B 1 332 ? 23.672 0.178 5.344 1 97.94 332 SER B C 1
ATOM 6515 O O . SER B 1 332 ? 23.281 0.236 6.512 1 97.94 332 SER B O 1
ATOM 6517 N N . VAL B 1 333 ? 23.422 1.125 4.441 1 98.5 333 VAL B N 1
ATOM 6518 C CA . VAL B 1 333 ? 22.469 2.203 4.652 1 98.5 333 VAL B CA 1
ATOM 6519 C C . VAL B 1 333 ? 21.578 2.365 3.414 1 98.5 333 VAL B C 1
ATOM 6521 O O . VAL B 1 333 ? 22.031 2.119 2.293 1 98.5 333 VAL B O 1
ATOM 6524 N N . GLY B 1 334 ? 20.297 2.627 3.629 1 98.75 334 GLY B N 1
ATOM 6525 C CA . GLY B 1 334 ? 19.406 2.979 2.537 1 98.75 334 GLY B CA 1
ATOM 6526 C C . GLY B 1 334 ? 19.359 4.469 2.25 1 98.75 334 GLY B C 1
ATOM 6527 O O . GLY B 1 334 ? 19.312 5.281 3.174 1 98.75 334 GLY B O 1
ATOM 6528 N N . ILE B 1 335 ? 19.375 4.828 0.979 1 98.81 335 ILE B N 1
ATOM 6529 C CA . ILE B 1 335 ? 19.406 6.223 0.551 1 98.81 335 ILE B CA 1
ATOM 6530 C C . ILE B 1 335 ? 18.078 6.598 -0.095 1 98.81 335 ILE B C 1
ATOM 6532 O O . ILE B 1 335 ? 17.578 5.879 -0.959 1 98.81 335 ILE B O 1
ATOM 6536 N N . ILE B 1 336 ? 17.484 7.617 0.311 1 98.81 336 ILE B N 1
ATOM 6537 C CA . ILE B 1 336 ? 16.375 8.297 -0.36 1 98.81 336 ILE B CA 1
ATOM 6538 C C . ILE B 1 336 ? 16.75 9.758 -0.607 1 98.81 336 ILE B C 1
ATOM 6540 O O . ILE B 1 336 ? 17.094 10.484 0.326 1 98.81 336 ILE B O 1
ATOM 6544 N N . ALA B 1 337 ? 16.641 10.219 -1.851 1 98.81 337 ALA B N 1
ATOM 6545 C CA . ALA B 1 337 ? 17.078 11.578 -2.137 1 98.81 337 ALA B CA 1
ATOM 6546 C C . ALA B 1 337 ? 16.266 12.195 -3.27 1 98.81 337 ALA B C 1
ATOM 6548 O O . ALA B 1 337 ? 16.031 11.547 -4.293 1 98.81 337 ALA B O 1
ATOM 6549 N N . ASN B 1 338 ? 15.781 13.359 -3.039 1 98.62 338 ASN B N 1
ATOM 6550 C CA . ASN B 1 338 ? 15.234 14.094 -4.172 1 98.62 338 ASN B CA 1
ATOM 6551 C C . ASN B 1 338 ? 16.297 14.383 -5.223 1 98.62 338 ASN B C 1
ATOM 6553 O O . ASN B 1 338 ? 17.453 14.672 -4.887 1 98.62 338 ASN B O 1
ATOM 6557 N N . GLN B 1 339 ? 15.938 14.273 -6.543 1 98.5 339 GLN B N 1
ATOM 6558 C CA . GLN B 1 339 ? 16.844 14.57 -7.645 1 98.5 339 GLN B CA 1
ATOM 6559 C C . GLN B 1 339 ? 16.406 15.828 -8.391 1 98.5 339 GLN B C 1
ATOM 6561 O O . GLN B 1 339 ? 15.594 15.75 -9.312 1 98.5 339 GLN B O 1
ATOM 6566 N N . PRO B 1 340 ? 17.062 16.984 -8.078 1 97.12 340 PRO B N 1
ATOM 6567 C CA . PRO B 1 340 ? 16.641 18.266 -8.664 1 97.12 340 PRO B CA 1
ATOM 6568 C C . PRO B 1 340 ? 16.781 18.297 -10.18 1 97.12 340 PRO B C 1
ATOM 6570 O O . PRO B 1 340 ? 16.109 19.078 -10.859 1 97.12 340 PRO B O 1
ATOM 6573 N N . GLN B 1 341 ? 17.609 17.438 -10.758 1 97.12 341 GLN B N 1
ATOM 6574 C CA . GLN B 1 341 ? 17.844 17.391 -12.203 1 97.12 341 GLN B CA 1
ATOM 6575 C C . GLN B 1 341 ? 16.625 16.812 -12.93 1 97.12 341 GLN B C 1
ATOM 6577 O O . GLN B 1 341 ? 16.516 16.938 -14.148 1 97.12 341 GLN B O 1
ATOM 6582 N N . SER B 1 342 ? 15.82 16.188 -12.172 1 96.81 342 SER B N 1
ATOM 6583 C CA . SER B 1 342 ? 14.617 15.586 -12.734 1 96.81 342 SER B CA 1
ATOM 6584 C C . SER B 1 342 ? 13.359 16.172 -12.109 1 96.81 342 SER B C 1
ATOM 6586 O O . SER B 1 342 ? 13.094 15.969 -10.922 1 96.81 342 SER B O 1
ATOM 6588 N N . MET B 1 343 ? 12.555 16.891 -12.875 1 95 343 MET B N 1
ATOM 6589 C CA . MET B 1 343 ? 11.312 17.531 -12.43 1 95 343 MET B CA 1
ATOM 6590 C C . MET B 1 343 ? 11.539 18.344 -11.164 1 95 343 MET B C 1
ATOM 6592 O O . MET B 1 343 ? 10.75 18.266 -10.219 1 95 343 MET B O 1
ATOM 6596 N N . ALA B 1 344 ? 12.711 18.922 -11.109 1 94.06 344 ALA B N 1
ATOM 6597 C CA . ALA B 1 344 ? 13.094 19.812 -10.023 1 94.06 344 ALA B CA 1
ATOM 6598 C C . ALA B 1 344 ? 13.062 19.094 -8.68 1 94.06 344 ALA B C 1
ATOM 6600 O O . ALA B 1 344 ? 13.031 19.734 -7.621 1 94.06 344 ALA B O 1
ATOM 6601 N N . GLY B 1 345 ? 12.914 17.781 -8.656 1 96.38 345 GLY B N 1
ATOM 6602 C CA . GLY B 1 345 ? 12.898 17.016 -7.422 1 96.38 345 GLY B CA 1
ATOM 6603 C C . GLY B 1 345 ? 11.523 16.969 -6.77 1 96.38 345 GLY B C 1
ATOM 6604 O O . GLY B 1 345 ? 11.406 16.625 -5.59 1 96.38 345 GLY B O 1
ATOM 6605 N N . THR B 1 346 ? 10.445 17.344 -7.496 1 96.06 346 THR B N 1
ATOM 6606 C CA . THR B 1 346 ? 9.086 17.328 -6.969 1 96.06 346 THR B CA 1
ATOM 6607 C C . THR B 1 346 ? 8.648 15.906 -6.652 1 96.06 346 THR B C 1
ATOM 6609 O O . THR B 1 346 ? 9.195 14.945 -7.188 1 96.06 346 THR B O 1
ATOM 6612 N N . LEU B 1 347 ? 7.707 15.859 -5.711 1 96.75 347 LEU B N 1
ATOM 6613 C CA . LEU B 1 347 ? 7.105 14.57 -5.418 1 96.75 347 LEU B CA 1
ATOM 6614 C C . LEU B 1 347 ? 5.816 14.375 -6.211 1 96.75 347 LEU B C 1
ATOM 6616 O O . LEU B 1 347 ? 4.949 15.25 -6.211 1 96.75 347 LEU B O 1
ATOM 6620 N N . ASP B 1 348 ? 5.75 13.398 -7.004 1 96.88 348 ASP B N 1
ATOM 6621 C CA . ASP B 1 348 ? 4.508 12.945 -7.621 1 96.88 348 ASP B CA 1
ATOM 6622 C C . ASP B 1 348 ? 4.121 11.555 -7.117 1 96.88 348 ASP B C 1
ATOM 6624 O O . ASP B 1 348 ? 4.746 11.023 -6.195 1 96.88 348 ASP B O 1
ATOM 6628 N N . ILE B 1 349 ? 3.043 10.984 -7.621 1 96.12 349 ILE B N 1
ATOM 6629 C CA . ILE B 1 349 ? 2.5 9.711 -7.16 1 96.12 349 ILE B CA 1
ATOM 6630 C C . ILE B 1 349 ? 3.572 8.633 -7.262 1 96.12 349 ILE B C 1
ATOM 6632 O O . ILE B 1 349 ? 3.836 7.918 -6.293 1 96.12 349 ILE B O 1
ATOM 6636 N N . ASP B 1 350 ? 4.211 8.484 -8.391 1 97.38 350 ASP B N 1
ATOM 6637 C CA . ASP B 1 350 ? 5.191 7.43 -8.633 1 97.38 350 ASP B CA 1
ATOM 6638 C C . ASP B 1 350 ? 6.391 7.574 -7.699 1 97.38 350 ASP B C 1
ATOM 6640 O O . ASP B 1 350 ? 6.863 6.586 -7.129 1 97.38 350 ASP B O 1
ATOM 6644 N N . ALA B 1 351 ? 6.883 8.797 -7.559 1 98 351 ALA B N 1
ATOM 6645 C CA . ALA B 1 351 ? 8.023 9.047 -6.676 1 98 351 ALA B CA 1
ATOM 6646 C C . ALA B 1 351 ? 7.676 8.711 -5.23 1 98 351 ALA B C 1
ATOM 6648 O O . ALA B 1 351 ? 8.492 8.117 -4.516 1 98 351 ALA B O 1
ATOM 6649 N N . ALA B 1 352 ? 6.508 9.102 -4.809 1 97.5 352 ALA B N 1
ATOM 6650 C CA . ALA B 1 352 ? 6.074 8.828 -3.443 1 97.5 352 ALA B CA 1
ATOM 6651 C C . ALA B 1 352 ? 5.988 7.324 -3.189 1 97.5 352 ALA B C 1
ATOM 6653 O O . ALA B 1 352 ? 6.449 6.836 -2.156 1 97.5 352 ALA B O 1
ATOM 6654 N N . GLU B 1 353 ? 5.41 6.613 -4.121 1 97.44 353 GLU B N 1
ATOM 6655 C CA . GLU B 1 353 ? 5.254 5.168 -3.963 1 97.44 353 GLU B CA 1
ATOM 6656 C C . GLU B 1 353 ? 6.605 4.461 -3.98 1 97.44 353 GLU B C 1
ATOM 6658 O O . GLU B 1 353 ? 6.844 3.545 -3.191 1 97.44 353 GLU B O 1
ATOM 6663 N N . LYS B 1 354 ? 7.508 4.883 -4.879 1 98 354 LYS B N 1
ATOM 6664 C CA . LYS B 1 354 ? 8.859 4.336 -4.965 1 98 354 LYS B CA 1
ATOM 6665 C C . LYS B 1 354 ? 9.609 4.512 -3.648 1 98 354 LYS B C 1
ATOM 6667 O O . LYS B 1 354 ? 10.148 3.549 -3.098 1 98 354 LYS B O 1
ATOM 6672 N N . ALA B 1 355 ? 9.602 5.738 -3.154 1 98.44 355 ALA B N 1
ATOM 6673 C CA . ALA B 1 355 ? 10.32 6.051 -1.923 1 98.44 355 ALA B CA 1
ATOM 6674 C C . ALA B 1 355 ? 9.695 5.332 -0.728 1 98.44 355 ALA B C 1
ATOM 6676 O O . ALA B 1 355 ? 10.414 4.797 0.122 1 98.44 355 ALA B O 1
ATOM 6677 N N . ALA B 1 356 ? 8.375 5.328 -0.69 1 98.25 356 ALA B N 1
ATOM 6678 C CA . ALA B 1 356 ? 7.684 4.68 0.417 1 98.25 356 ALA B CA 1
ATOM 6679 C C . ALA B 1 356 ? 8.055 3.199 0.503 1 98.25 356 ALA B C 1
ATOM 6681 O O . ALA B 1 356 ? 8.383 2.699 1.581 1 98.25 356 ALA B O 1
ATOM 6682 N N . ARG B 1 357 ? 7.969 2.514 -0.624 1 97.88 357 ARG B N 1
ATOM 6683 C CA . ARG B 1 357 ? 8.289 1.091 -0.655 1 97.88 357 ARG B CA 1
ATOM 6684 C C . ARG B 1 357 ? 9.727 0.842 -0.216 1 97.88 357 ARG B C 1
ATOM 6686 O O . ARG B 1 357 ? 10.008 -0.13 0.488 1 97.88 357 ARG B O 1
ATOM 6693 N N . PHE B 1 358 ? 10.648 1.654 -0.619 1 98.5 358 PHE B N 1
ATOM 6694 C CA . PHE B 1 358 ? 12.062 1.481 -0.289 1 98.5 358 PHE B CA 1
ATOM 6695 C C . PHE B 1 358 ? 12.297 1.72 1.196 1 98.5 358 PHE B C 1
ATOM 6697 O O . PHE B 1 358 ? 13.047 0.976 1.837 1 98.5 358 PHE B O 1
ATOM 6704 N N . VAL B 1 359 ? 11.672 2.773 1.799 1 98.44 359 VAL B N 1
ATOM 6705 C CA . VAL B 1 359 ? 11.781 3.016 3.234 1 98.44 359 VAL B CA 1
ATOM 6706 C C . VAL B 1 359 ? 11.281 1.793 4.004 1 98.44 359 VAL B C 1
ATOM 6708 O O . VAL B 1 359 ? 11.914 1.357 4.969 1 98.44 359 VAL B O 1
ATOM 6711 N N . ARG B 1 360 ? 10.203 1.226 3.6 1 97.75 360 ARG B N 1
ATOM 6712 C CA . ARG B 1 360 ? 9.633 0.06 4.266 1 97.75 360 ARG B CA 1
ATOM 6713 C C . ARG B 1 360 ? 10.578 -1.134 4.188 1 97.75 360 ARG B C 1
ATOM 6715 O O . ARG B 1 360 ? 10.711 -1.896 5.145 1 97.75 360 ARG B O 1
ATOM 6722 N N . THR B 1 361 ? 11.188 -1.279 2.99 1 98.25 361 THR B N 1
ATOM 6723 C CA . THR B 1 361 ? 12.156 -2.357 2.84 1 98.25 361 THR B CA 1
ATOM 6724 C C . THR B 1 361 ? 13.305 -2.199 3.84 1 98.25 361 THR B C 1
ATOM 6726 O O . THR B 1 361 ? 13.672 -3.156 4.523 1 98.25 361 THR B O 1
ATOM 6729 N N . CYS B 1 362 ? 13.844 -0.999 3.914 1 98.38 362 CYS B N 1
ATOM 6730 C CA . CYS B 1 362 ? 14.938 -0.731 4.84 1 98.38 362 CYS B CA 1
ATOM 6731 C C . CYS B 1 362 ? 14.516 -1.016 6.277 1 98.38 362 CYS B C 1
ATOM 6733 O O . CYS B 1 362 ? 15.25 -1.66 7.027 1 98.38 362 CYS B O 1
ATOM 6735 N N . ASP B 1 363 ? 13.328 -0.539 6.656 1 97.38 363 ASP B N 1
ATOM 6736 C CA . ASP B 1 363 ? 12.852 -0.734 8.023 1 97.38 363 ASP B CA 1
ATOM 6737 C C . ASP B 1 363 ? 12.648 -2.217 8.328 1 97.38 363 ASP B C 1
ATOM 6739 O O . ASP B 1 363 ? 13.008 -2.689 9.406 1 97.38 363 ASP B O 1
ATOM 6743 N N . ALA B 1 364 ? 12.086 -2.959 7.379 1 96.88 364 ALA B N 1
ATOM 6744 C CA . ALA B 1 364 ? 11.836 -4.387 7.559 1 96.88 364 ALA B CA 1
ATOM 6745 C C . ALA B 1 364 ? 13.133 -5.145 7.832 1 96.88 364 ALA B C 1
ATOM 6747 O O . ALA B 1 364 ? 13.141 -6.117 8.594 1 96.88 364 ALA B O 1
ATOM 6748 N N . PHE B 1 365 ? 14.242 -4.672 7.258 1 97.12 365 PHE B N 1
ATOM 6749 C CA . PHE B 1 365 ? 15.469 -5.453 7.305 1 97.12 365 PHE B CA 1
ATOM 6750 C C . PHE B 1 365 ? 16.547 -4.723 8.094 1 97.12 365 PHE B C 1
ATOM 6752 O O . PHE B 1 365 ? 17.734 -4.934 7.871 1 97.12 365 PHE B O 1
ATOM 6759 N N . ASN B 1 366 ? 16.109 -3.746 8.938 1 96.12 366 ASN B N 1
ATOM 6760 C CA . ASN B 1 366 ? 16.953 -3.105 9.938 1 96.12 366 ASN B CA 1
ATOM 6761 C C . ASN B 1 366 ? 18.094 -2.312 9.289 1 96.12 366 ASN B C 1
ATOM 6763 O O . ASN B 1 366 ? 19.219 -2.332 9.773 1 96.12 366 ASN B O 1
ATOM 6767 N N . ILE B 1 367 ? 17.812 -1.717 8.18 1 97.88 367 ILE B N 1
ATOM 6768 C CA . ILE B 1 367 ? 18.797 -0.898 7.48 1 97.88 367 ILE B CA 1
ATOM 6769 C C . ILE B 1 367 ? 18.516 0.581 7.734 1 97.88 367 ILE B C 1
ATOM 6771 O O . ILE B 1 367 ? 17.438 1.074 7.418 1 97.88 367 ILE B O 1
ATOM 6775 N N . PRO B 1 368 ? 19.5 1.316 8.312 1 98.06 368 PRO B N 1
ATOM 6776 C CA . PRO B 1 368 ? 19.297 2.752 8.523 1 98.06 368 PRO B CA 1
ATOM 6777 C C . PRO B 1 368 ? 18.984 3.498 7.227 1 98.06 368 PRO B C 1
ATOM 6779 O O . PRO B 1 368 ? 19.375 3.051 6.145 1 98.06 368 PRO B O 1
ATOM 6782 N N . VAL B 1 369 ? 18.266 4.645 7.359 1 98.62 369 VAL B N 1
ATOM 6783 C CA . VAL B 1 369 ? 17.859 5.414 6.184 1 98.62 369 VAL B CA 1
ATOM 6784 C C . VAL B 1 369 ? 18.5 6.805 6.234 1 98.62 369 VAL B C 1
ATOM 6786 O O . VAL B 1 369 ? 18.406 7.496 7.25 1 98.62 369 VAL B O 1
ATOM 6789 N N . LEU B 1 370 ? 19.203 7.156 5.219 1 98.62 370 LEU B N 1
ATOM 6790 C CA . LEU B 1 370 ? 19.719 8.5 4.977 1 98.62 370 LEU B CA 1
ATOM 6791 C C . LEU B 1 370 ? 18.891 9.219 3.922 1 98.62 370 LEU B C 1
ATOM 6793 O O . LEU B 1 370 ? 18.781 8.758 2.783 1 98.62 370 LEU B O 1
ATOM 6797 N N . THR B 1 371 ? 18.281 10.312 4.305 1 98.75 371 THR B N 1
ATOM 6798 C CA . THR B 1 371 ? 17.422 11.062 3.398 1 98.75 371 THR B CA 1
ATOM 6799 C C . THR B 1 371 ? 18.047 12.406 3.029 1 98.75 371 THR B C 1
ATOM 6801 O O . THR B 1 371 ? 18.484 13.156 3.906 1 98.75 371 THR B O 1
ATOM 6804 N N . PHE B 1 372 ? 18.188 12.727 1.755 1 98.75 372 PHE B N 1
ATOM 6805 C CA . PHE B 1 372 ? 18.625 14.023 1.255 1 98.75 372 PHE B CA 1
ATOM 6806 C C . PHE B 1 372 ? 17.469 14.789 0.643 1 98.75 372 PHE B C 1
ATOM 6808 O O . PHE B 1 372 ? 16.781 14.289 -0.257 1 98.75 372 PHE B O 1
ATOM 6815 N N . VAL B 1 373 ? 17.281 16.016 1.107 1 98.56 373 VAL B N 1
ATOM 6816 C CA . VAL B 1 373 ? 16.031 16.703 0.802 1 98.56 373 VAL B CA 1
ATOM 6817 C C . VAL B 1 373 ? 16.312 17.938 -0.055 1 98.56 373 VAL B C 1
ATOM 6819 O O . VAL B 1 373 ? 17.078 18.812 0.348 1 98.56 373 VAL B O 1
ATOM 6822 N N . ASP B 1 374 ? 15.844 18.062 -1.178 1 98.12 374 ASP B N 1
ATOM 6823 C CA . ASP B 1 374 ? 15.688 19.219 -2.059 1 98.12 374 ASP B CA 1
ATOM 6824 C C . ASP B 1 374 ? 14.391 19.109 -2.865 1 98.12 374 ASP B C 1
ATOM 6826 O O . ASP B 1 374 ? 14.406 18.703 -4.023 1 98.12 374 ASP B O 1
ATOM 6830 N N . VAL B 1 375 ? 13.305 19.484 -2.238 1 96.94 375 VAL B N 1
ATOM 6831 C CA . VAL B 1 375 ? 11.984 19.25 -2.803 1 96.94 375 VAL B CA 1
ATOM 6832 C C . VAL B 1 375 ? 11.156 20.531 -2.75 1 96.94 375 VAL B C 1
ATOM 6834 O O . VAL B 1 375 ? 10.883 21.047 -1.668 1 96.94 375 VAL B O 1
ATOM 6837 N N . PRO B 1 376 ? 10.781 21.062 -3.84 1 93.81 376 PRO B N 1
ATOM 6838 C CA . PRO B 1 376 ? 9.969 22.281 -3.838 1 93.81 376 PRO B CA 1
ATOM 6839 C C . PRO B 1 376 ? 8.516 22.031 -3.455 1 93.81 376 PRO B C 1
ATOM 6841 O O . PRO B 1 376 ? 7.762 22.969 -3.215 1 93.81 376 PRO B O 1
ATOM 6844 N N . GLY B 1 377 ? 8.086 20.812 -3.461 1 93.06 377 GLY B N 1
ATOM 6845 C CA . GLY B 1 377 ? 6.711 20.438 -3.148 1 93.06 377 GLY B CA 1
ATOM 6846 C C . GLY B 1 377 ? 6.227 19.219 -3.92 1 93.06 377 GLY B C 1
ATOM 6847 O O . GLY B 1 377 ? 7.027 18.5 -4.516 1 93.06 377 GLY B O 1
ATOM 6848 N N . PHE B 1 378 ? 4.883 18.984 -3.77 1 93.25 378 PHE B N 1
ATOM 6849 C CA . PHE B 1 378 ? 4.246 17.969 -4.613 1 93.25 378 PHE B CA 1
ATOM 6850 C C . PHE B 1 378 ? 3.922 18.547 -5.988 1 93.25 378 PHE B C 1
ATOM 6852 O O . PHE B 1 378 ? 3.58 19.734 -6.109 1 93.25 378 PHE B O 1
ATOM 6859 N N . LEU B 1 379 ? 4.062 17.75 -7.008 1 92.44 379 LEU B N 1
ATOM 6860 C CA . LEU B 1 379 ? 3.77 18.172 -8.375 1 92.44 379 LEU B CA 1
ATOM 6861 C C . LEU B 1 379 ? 2.299 18.547 -8.523 1 92.44 379 LEU B C 1
ATOM 6863 O O . LEU B 1 379 ? 1.419 17.703 -8.352 1 92.44 379 LEU B O 1
ATOM 6867 N N . PRO B 1 380 ? 2.068 19.844 -8.828 1 90.38 380 PRO B N 1
ATOM 6868 C CA . PRO B 1 380 ? 0.673 20.234 -9.023 1 90.38 380 PRO B CA 1
ATOM 6869 C C . PRO B 1 380 ? 0.071 19.688 -10.312 1 90.38 380 PRO B C 1
ATOM 6871 O O . PRO B 1 380 ? 0.782 19.516 -11.305 1 90.38 380 PRO B O 1
ATOM 6874 N N . GLY B 1 381 ? -1.244 19.438 -10.273 1 92.56 381 GLY B N 1
ATOM 6875 C CA . GLY B 1 381 ? -1.931 19.031 -11.492 1 92.56 381 GLY B CA 1
ATOM 6876 C C . GLY B 1 381 ? -3.256 18.344 -11.219 1 92.56 381 GLY B C 1
ATOM 6877 O O . GLY B 1 381 ? -3.391 17.594 -10.242 1 92.56 381 GLY B O 1
ATOM 6878 N N . VAL B 1 382 ? -4.18 18.578 -12.141 1 93.88 382 VAL B N 1
ATOM 6879 C CA . VAL B 1 382 ? -5.488 17.953 -12.031 1 93.88 382 VAL B CA 1
ATOM 6880 C C . VAL B 1 382 ? -5.34 16.438 -12.086 1 93.88 382 VAL B C 1
ATOM 6882 O O . VAL B 1 382 ? -5.988 15.711 -11.32 1 93.88 382 VAL B O 1
ATOM 6885 N N . GLY B 1 383 ? -4.465 16 -12.977 1 93.31 383 GLY B N 1
ATOM 6886 C CA . GLY B 1 383 ? -4.227 14.578 -13.102 1 93.31 383 GLY B CA 1
ATOM 6887 C C . GLY B 1 383 ? -3.73 13.938 -11.812 1 93.31 383 GLY B C 1
ATOM 6888 O O . GLY B 1 383 ? -4.203 12.875 -11.414 1 93.31 383 GLY B O 1
ATOM 6889 N N . GLN B 1 384 ? -2.777 14.57 -11.133 1 93.81 384 GLN B N 1
ATOM 6890 C CA . GLN B 1 384 ? -2.266 14.078 -9.859 1 93.81 384 GLN B CA 1
ATOM 6891 C C . GLN B 1 384 ? -3.385 13.969 -8.828 1 93.81 384 GLN B C 1
ATOM 6893 O O . GLN B 1 384 ? -3.518 12.938 -8.156 1 93.81 384 GLN B O 1
ATOM 6898 N N . GLU B 1 385 ? -4.176 15 -8.75 1 94.06 385 GLU B N 1
ATOM 6899 C CA . GLU B 1 385 ? -5.266 15.039 -7.781 1 94.06 385 GLU B CA 1
ATOM 6900 C C . GLU B 1 385 ? -6.285 13.938 -8.062 1 94.06 385 GLU B C 1
ATOM 6902 O O . GLU B 1 385 ? -6.668 13.188 -7.152 1 94.06 385 GLU B O 1
ATOM 6907 N N . HIS B 1 386 ? -6.66 13.812 -9.297 1 94.44 386 HIS B N 1
ATOM 6908 C CA . HIS B 1 386 ? -7.699 12.867 -9.688 1 94.44 386 HIS B CA 1
ATOM 6909 C C . HIS B 1 386 ? -7.199 11.43 -9.594 1 94.44 386 HIS B C 1
ATOM 6911 O O . HIS B 1 386 ? -7.992 10.5 -9.438 1 94.44 386 HIS B O 1
ATOM 6917 N N . GLN B 1 387 ? -5.91 11.234 -9.68 1 93.81 387 GLN B N 1
ATOM 6918 C CA . GLN B 1 387 ? -5.352 9.891 -9.586 1 93.81 387 GLN B CA 1
ATOM 6919 C C . GLN B 1 387 ? -5.051 9.523 -8.141 1 93.81 387 GLN B C 1
ATOM 6921 O O . GLN B 1 387 ? -4.523 8.445 -7.867 1 93.81 387 GLN B O 1
ATOM 6926 N N . GLY B 1 388 ? -5.379 10.422 -7.262 1 95.38 388 GLY B N 1
ATOM 6927 C CA . GLY B 1 388 ? -5.352 10.094 -5.848 1 95.38 388 GLY B CA 1
ATOM 6928 C C . GLY B 1 388 ? -4.023 10.414 -5.184 1 95.38 388 GLY B C 1
ATOM 6929 O O . GLY B 1 388 ? -3.523 9.633 -4.375 1 95.38 388 GLY B O 1
ATOM 6930 N N . ILE B 1 389 ? -3.422 11.539 -5.504 1 94.56 389 ILE B N 1
ATOM 6931 C CA . ILE B 1 389 ? -2.146 11.93 -4.914 1 94.56 389 ILE B CA 1
ATOM 6932 C C . ILE B 1 389 ? -2.293 12.047 -3.398 1 94.56 389 ILE B C 1
ATOM 6934 O O . ILE B 1 389 ? -1.333 11.828 -2.656 1 94.56 389 ILE B O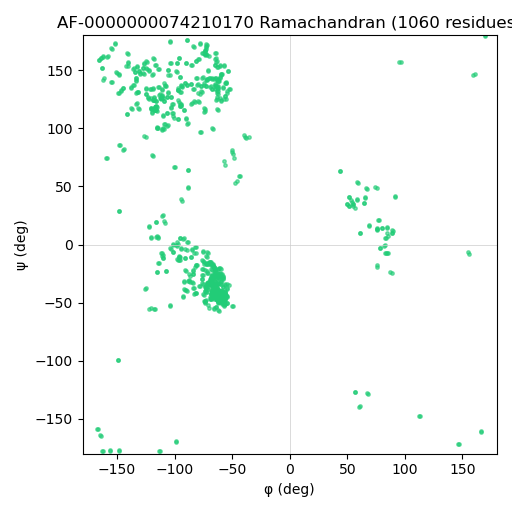 1
ATOM 6938 N N . ILE B 1 390 ? -3.467 12.297 -2.916 1 94.06 390 ILE B N 1
ATOM 6939 C CA . ILE B 1 390 ? -3.697 12.43 -1.48 1 94.06 390 ILE B CA 1
ATOM 6940 C C . ILE B 1 390 ? -3.439 11.094 -0.793 1 94.06 390 ILE B C 1
ATOM 6942 O O . ILE B 1 390 ? -2.602 11 0.107 1 94.06 390 ILE B O 1
ATOM 6946 N N . ARG B 1 391 ? -4.105 10.031 -1.226 1 94.44 391 ARG B N 1
ATOM 6947 C CA . ARG B 1 391 ? -3.924 8.734 -0.581 1 94.44 391 ARG B CA 1
ATOM 6948 C C . ARG B 1 391 ? -2.6 8.102 -0.988 1 94.44 391 ARG B C 1
ATOM 6950 O O . ARG B 1 391 ? -1.951 7.434 -0.181 1 94.44 391 ARG B O 1
ATOM 6957 N N . ARG B 1 392 ? -2.174 8.32 -2.184 1 94.75 392 ARG B N 1
ATOM 6958 C CA . ARG B 1 392 ? -0.957 7.676 -2.67 1 94.75 392 ARG B CA 1
ATOM 6959 C C . ARG B 1 392 ? 0.285 8.383 -2.131 1 94.75 392 ARG B C 1
ATOM 6961 O O . ARG B 1 392 ? 1.295 7.734 -1.844 1 94.75 392 ARG B O 1
ATOM 6968 N N . GLY B 1 393 ? 0.212 9.719 -1.997 1 94.25 393 GLY B N 1
ATOM 6969 C CA . GLY B 1 393 ? 1.299 10.445 -1.364 1 94.25 393 GLY B CA 1
ATOM 6970 C C . GLY B 1 393 ? 1.437 10.148 0.117 1 94.25 393 GLY B C 1
ATOM 6971 O O . GLY B 1 393 ? 2.541 10.18 0.661 1 94.25 393 GLY B O 1
ATOM 6972 N N . ALA B 1 394 ? 0.322 9.828 0.753 1 95.69 394 ALA B N 1
ATOM 6973 C CA . ALA B 1 394 ? 0.302 9.531 2.184 1 95.69 394 ALA B CA 1
ATOM 6974 C C . ALA B 1 394 ? 1.093 8.258 2.492 1 95.69 394 ALA B C 1
ATOM 6976 O O . ALA B 1 394 ? 1.484 8.031 3.639 1 95.69 394 ALA B O 1
ATOM 6977 N N . LYS B 1 395 ? 1.309 7.438 1.451 1 97.25 395 LYS B N 1
ATOM 6978 C CA . LYS B 1 395 ? 2.094 6.219 1.64 1 97.25 395 LYS B CA 1
ATOM 6979 C C . LYS B 1 395 ? 3.498 6.547 2.141 1 97.25 395 LYS B C 1
ATOM 6981 O O . LYS B 1 395 ? 4.051 5.82 2.971 1 97.25 395 LYS B O 1
ATOM 6986 N N . LEU B 1 396 ? 4.051 7.605 1.588 1 97.25 396 LEU B N 1
ATOM 6987 C CA . LEU B 1 396 ? 5.402 7.996 1.979 1 97.25 396 LEU B CA 1
ATOM 6988 C C . LEU B 1 396 ? 5.43 8.484 3.426 1 97.25 396 LEU B C 1
ATOM 6990 O O . LEU B 1 396 ? 6.328 8.117 4.188 1 97.25 396 LEU B O 1
ATOM 6994 N N . ILE B 1 397 ? 4.406 9.273 3.83 1 96.5 397 ILE B N 1
ATOM 6995 C CA . ILE B 1 397 ? 4.277 9.719 5.211 1 96.5 397 ILE B CA 1
ATOM 6996 C C . ILE B 1 397 ? 4.191 8.508 6.141 1 96.5 397 ILE B C 1
ATOM 6998 O O . ILE B 1 397 ? 4.895 8.445 7.152 1 96.5 397 ILE B O 1
ATOM 7002 N N . TYR B 1 398 ? 3.352 7.566 5.766 1 97.31 398 TYR B N 1
ATOM 7003 C CA . TYR B 1 398 ? 3.15 6.367 6.57 1 97.31 398 TYR B CA 1
ATOM 7004 C C . TYR B 1 398 ? 4.461 5.609 6.754 1 97.31 398 TYR B C 1
ATOM 7006 O O . TYR B 1 398 ? 4.789 5.188 7.863 1 97.31 398 TYR B O 1
ATOM 7014 N N . ALA B 1 399 ? 5.215 5.453 5.684 1 97.31 399 ALA B N 1
ATOM 7015 C CA . ALA B 1 399 ? 6.445 4.668 5.703 1 97.31 399 ALA B CA 1
ATOM 7016 C C . ALA B 1 399 ? 7.477 5.285 6.645 1 97.31 399 ALA B C 1
ATOM 7018 O O . ALA B 1 399 ? 8.07 4.586 7.469 1 97.31 399 ALA B O 1
ATOM 7019 N N . TYR B 1 400 ? 7.688 6.609 6.566 1 97.06 400 TYR B N 1
ATOM 7020 C CA . TYR B 1 400 ? 8.648 7.281 7.441 1 97.06 400 TYR B CA 1
ATOM 7021 C C . TYR B 1 400 ? 8.188 7.23 8.891 1 97.06 400 TYR B C 1
ATOM 7023 O O . TYR B 1 400 ? 8.984 6.941 9.789 1 97.06 400 TYR B O 1
ATOM 7031 N N . ALA B 1 401 ? 6.902 7.488 9.125 1 95.56 401 ALA B N 1
ATOM 7032 C CA . ALA B 1 401 ? 6.383 7.57 10.484 1 95.56 401 ALA B CA 1
ATOM 7033 C C . ALA B 1 401 ? 6.402 6.207 11.164 1 95.56 401 ALA B C 1
ATOM 7035 O O . ALA B 1 401 ? 6.555 6.113 12.391 1 95.56 401 ALA B O 1
ATOM 7036 N N . GLU B 1 402 ? 6.289 5.16 10.422 1 95.12 402 GLU B N 1
ATOM 7037 C CA . GLU B 1 402 ? 6.254 3.799 10.953 1 95.12 402 GLU B CA 1
ATOM 7038 C C . GLU B 1 402 ? 7.66 3.264 11.188 1 95.12 402 GLU B C 1
ATOM 7040 O O . GLU B 1 402 ? 7.852 2.326 11.969 1 95.12 402 GLU B O 1
ATOM 7045 N N . ALA B 1 403 ? 8.695 3.816 10.516 1 95.94 403 ALA B N 1
ATOM 7046 C CA . ALA B 1 403 ? 10.047 3.273 10.516 1 95.94 403 ALA B CA 1
ATOM 7047 C C . ALA B 1 403 ? 10.664 3.338 11.914 1 95.94 403 ALA B C 1
ATOM 7049 O O . ALA B 1 403 ? 10.562 4.359 12.594 1 95.94 403 ALA B O 1
ATOM 7050 N N . THR B 1 404 ? 11.336 2.27 12.336 1 95.69 404 THR B N 1
ATOM 7051 C CA . THR B 1 404 ? 11.953 2.168 13.648 1 95.69 404 THR B CA 1
ATOM 7052 C C . THR B 1 404 ? 13.477 2.199 13.531 1 95.69 404 THR B C 1
ATOM 7054 O O . THR B 1 404 ? 14.18 2.322 14.539 1 95.69 404 THR B O 1
ATOM 7057 N N . VAL B 1 405 ? 13.984 2.08 12.328 1 96.88 405 VAL B N 1
ATOM 7058 C CA . VAL B 1 405 ? 15.43 2.098 12.102 1 96.88 405 VAL B CA 1
ATOM 7059 C C . VAL B 1 405 ? 15.953 3.521 12.258 1 96.88 405 VAL B C 1
ATOM 7061 O O . VAL B 1 405 ? 15.18 4.48 12.273 1 96.88 405 VAL B O 1
ATOM 7064 N N . PRO B 1 406 ? 17.297 3.703 12.414 1 96.56 406 PRO B N 1
ATOM 7065 C CA . PRO B 1 406 ? 17.859 5.059 12.438 1 96.56 406 PRO B CA 1
ATOM 7066 C C . PRO B 1 406 ? 17.5 5.867 11.188 1 96.56 406 PRO B C 1
ATOM 7068 O O . PRO B 1 406 ? 17.641 5.379 10.07 1 96.56 406 PRO B O 1
ATOM 7071 N N . LEU B 1 407 ? 16.969 7.027 11.43 1 98.31 407 LEU B N 1
ATOM 7072 C CA . LEU B 1 407 ? 16.609 7.953 10.367 1 98.31 407 LEU B CA 1
ATOM 7073 C C . LEU B 1 407 ? 17.406 9.242 10.461 1 98.31 407 LEU B C 1
ATOM 7075 O O . LEU B 1 407 ? 17.297 9.977 11.445 1 98.31 407 LEU B O 1
ATOM 7079 N N . VAL B 1 408 ? 18.234 9.516 9.469 1 98.25 408 VAL B N 1
ATOM 7080 C CA . VAL B 1 408 ? 19.047 10.727 9.391 1 98.25 408 VAL B CA 1
ATOM 7081 C C . VAL B 1 408 ? 18.672 11.523 8.141 1 98.25 408 VAL B C 1
ATOM 7083 O O . VAL B 1 408 ? 18.641 10.977 7.035 1 98.25 408 VAL B O 1
ATOM 7086 N N . THR B 1 409 ? 18.312 12.727 8.297 1 98.56 409 THR B N 1
ATOM 7087 C CA . THR B 1 409 ? 17.859 13.562 7.188 1 98.56 409 THR B CA 1
ATOM 7088 C C . THR B 1 409 ? 18.781 14.766 7.012 1 98.56 409 THR B C 1
ATOM 7090 O O . THR B 1 409 ? 19.188 15.398 7.988 1 98.56 409 THR B O 1
ATOM 7093 N N . ILE B 1 410 ? 19.188 15.062 5.797 1 98.06 410 ILE B N 1
ATOM 7094 C CA . ILE B 1 410 ? 19.984 16.234 5.434 1 98.06 410 ILE B CA 1
ATOM 7095 C C . ILE B 1 410 ? 19.203 17.094 4.441 1 98.06 410 ILE B C 1
ATOM 7097 O O . ILE B 1 410 ? 18.875 16.641 3.34 1 98.06 410 ILE B O 1
ATOM 7101 N N . ILE B 1 411 ? 18.875 18.297 4.812 1 97.94 411 ILE B N 1
ATOM 7102 C CA . ILE B 1 411 ? 18.234 19.234 3.908 1 97.94 411 ILE B CA 1
ATOM 7103 C C . ILE B 1 411 ? 19.297 20.078 3.193 1 97.94 411 ILE B C 1
ATOM 7105 O O . ILE B 1 411 ? 19.969 20.891 3.814 1 97.94 411 ILE B O 1
ATOM 7109 N N . THR B 1 412 ? 19.391 19.938 1.888 1 97.88 412 THR B N 1
ATOM 7110 C CA . THR B 1 412 ? 20.453 20.594 1.128 1 97.88 412 THR B CA 1
ATOM 7111 C C . THR B 1 412 ? 19.984 21.969 0.626 1 97.88 412 THR B C 1
ATOM 7113 O O . THR B 1 412 ? 20.75 22.922 0.619 1 97.88 412 THR B O 1
ATOM 7116 N N . ARG B 1 413 ? 18.75 22.031 0.226 1 96.5 413 ARG B N 1
ATOM 7117 C CA . ARG B 1 413 ? 18.25 23.281 -0.315 1 96.5 413 ARG B CA 1
ATOM 7118 C C . ARG B 1 413 ? 16.75 23.438 -0.025 1 96.5 413 ARG B C 1
ATOM 7120 O O . ARG B 1 413 ? 16.375 23.75 1.103 1 96.5 413 ARG B O 1
ATOM 7127 N N . LYS B 1 414 ? 15.867 23.141 -0.976 1 95.12 414 LYS B N 1
ATOM 7128 C CA . LYS B 1 414 ? 14.445 23.422 -0.796 1 95.12 414 LYS B CA 1
ATOM 7129 C C . LYS B 1 414 ? 13.781 22.344 0.065 1 95.12 414 LYS B C 1
ATOM 7131 O O . LYS B 1 414 ? 14.047 21.156 -0.099 1 95.12 414 LYS B O 1
ATOM 7136 N N . ALA B 1 415 ? 12.961 22.672 0.945 1 94.88 415 ALA B N 1
ATOM 7137 C CA . ALA B 1 415 ? 12.047 21.859 1.736 1 94.88 415 ALA B CA 1
ATOM 7138 C C . ALA B 1 415 ?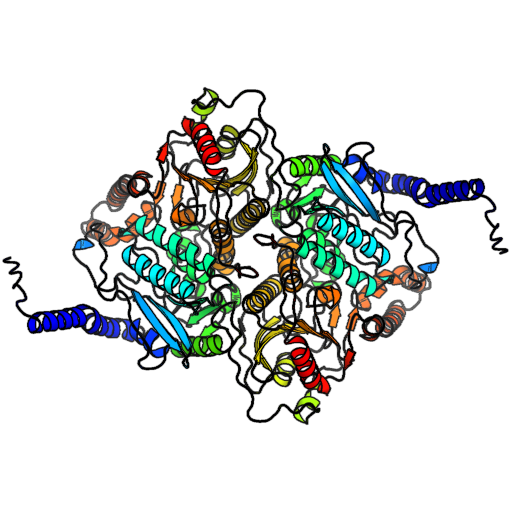 10.773 22.625 2.068 1 94.88 415 ALA B C 1
ATOM 7140 O O . ALA B 1 415 ? 10.664 23.234 3.141 1 94.88 415 ALA B O 1
ATOM 7141 N N . TYR B 1 416 ? 9.82 22.609 1.196 1 90.12 416 TYR B N 1
ATOM 7142 C CA . TYR B 1 416 ? 8.641 23.469 1.306 1 90.12 416 TYR B CA 1
ATOM 7143 C C . TYR B 1 416 ? 7.406 22.656 1.67 1 90.12 416 TYR B C 1
ATOM 7145 O O . TYR B 1 416 ? 7.203 21.547 1.149 1 90.12 416 TYR B O 1
ATOM 7153 N N . GLY B 1 417 ? 6.633 23.188 2.57 1 89.38 417 GLY B N 1
ATOM 7154 C CA . GLY B 1 417 ? 5.285 22.703 2.842 1 89.38 417 GLY B CA 1
ATOM 7155 C C . GLY B 1 417 ? 5.246 21.266 3.316 1 89.38 417 GLY B C 1
ATOM 7156 O O . GLY B 1 417 ? 6.027 20.875 4.184 1 89.38 417 GLY B O 1
ATOM 7157 N N . GLY B 1 418 ? 4.223 20.609 2.742 1 88.62 418 GLY B N 1
ATOM 7158 C CA . GLY B 1 418 ? 4.035 19.219 3.105 1 88.62 418 GLY B CA 1
ATOM 7159 C C . GLY B 1 418 ? 5.207 18.344 2.707 1 88.62 418 GLY B C 1
ATOM 7160 O O . GLY B 1 418 ? 5.461 17.312 3.34 1 88.62 418 GLY B O 1
ATOM 7161 N N . ALA B 1 419 ? 5.867 18.797 1.734 1 90.88 419 ALA B N 1
ATOM 7162 C CA . ALA B 1 419 ? 6.992 18 1.266 1 90.88 419 ALA B CA 1
ATOM 7163 C C . ALA B 1 419 ? 8.133 18.016 2.277 1 90.88 419 ALA B C 1
ATOM 7165 O O . ALA B 1 419 ? 8.852 17.016 2.424 1 90.88 419 ALA B O 1
ATOM 7166 N N . TYR B 1 420 ? 8.297 19.156 2.982 1 91.38 420 TYR B N 1
ATOM 7167 C CA . TYR B 1 420 ? 9.227 19.188 4.105 1 91.38 420 TYR B CA 1
ATOM 7168 C C . TYR B 1 420 ? 8.883 18.109 5.129 1 91.38 420 TYR B C 1
ATOM 7170 O O . TYR B 1 420 ? 9.766 17.391 5.602 1 91.38 420 TYR B O 1
ATOM 7178 N N . ILE B 1 421 ? 7.684 17.953 5.422 1 93.06 421 ILE B N 1
ATOM 7179 C CA . ILE B 1 421 ? 7.23 17.016 6.445 1 93.06 421 ILE B CA 1
ATOM 7180 C C . ILE B 1 421 ? 7.473 15.586 5.973 1 93.06 421 ILE B C 1
ATOM 7182 O O . ILE B 1 421 ? 8.086 14.789 6.684 1 93.06 421 ILE B O 1
ATOM 7186 N N . VAL B 1 422 ? 7.117 15.336 4.773 1 93.69 422 VAL B N 1
ATOM 7187 C CA . VAL B 1 422 ? 7.027 13.977 4.242 1 93.69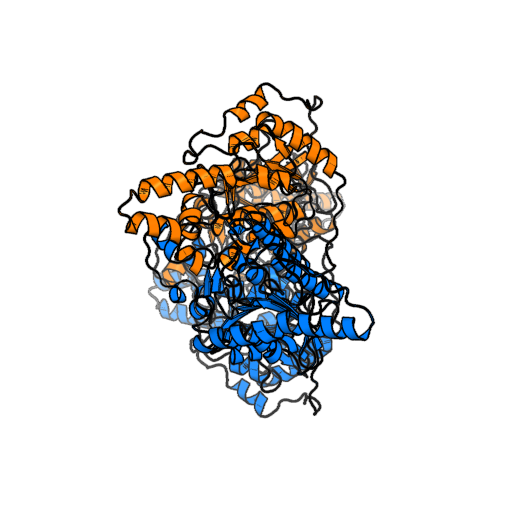 422 VAL B CA 1
ATOM 7188 C C . VAL B 1 422 ? 8.43 13.398 4.074 1 93.69 422 VAL B C 1
ATOM 7190 O O . VAL B 1 422 ? 8.625 12.188 4.23 1 93.69 422 VAL B O 1
ATOM 7193 N N . MET B 1 423 ? 9.391 14.242 3.764 1 95.69 423 MET B N 1
ATOM 7194 C CA . MET B 1 423 ? 10.734 13.773 3.449 1 95.69 423 MET B CA 1
ATOM 7195 C C . MET B 1 423 ? 11.578 13.648 4.711 1 95.69 423 MET B C 1
ATOM 7197 O O . MET B 1 423 ? 12.703 14.156 4.762 1 95.69 423 MET B O 1
ATOM 7201 N N . GLY B 1 424 ? 11.039 13.008 5.73 1 94.94 424 GLY B N 1
ATOM 7202 C CA . GLY B 1 424 ? 11.805 12.641 6.914 1 94.94 424 GLY B CA 1
ATOM 7203 C C . GLY B 1 424 ? 12.086 13.812 7.828 1 94.94 424 GLY B C 1
ATOM 7204 O O . GLY B 1 424 ? 13.234 14.047 8.219 1 94.94 424 GLY B O 1
ATOM 7205 N N . SER B 1 425 ? 11.094 14.602 8.156 1 94.38 425 SER B N 1
ATOM 7206 C CA . SER B 1 425 ? 11.25 15.68 9.133 1 94.38 425 SER B CA 1
ATOM 7207 C C . SER B 1 425 ? 11.43 15.125 10.539 1 94.38 425 SER B C 1
ATOM 7209 O O . SER B 1 425 ? 11.117 13.961 10.805 1 94.38 425 SER B O 1
ATOM 7211 N N . LYS B 1 426 ? 11.922 15.969 11.391 1 92.75 426 LYS B N 1
ATOM 7212 C CA . LYS B 1 426 ? 12.195 15.57 12.773 1 92.75 426 LYS B CA 1
ATOM 7213 C C . LYS B 1 426 ? 10.914 15.125 13.477 1 92.75 426 LYS B C 1
ATOM 7215 O O . LYS B 1 426 ? 10.891 14.078 14.117 1 92.75 426 LYS B O 1
ATOM 7220 N N . GLN B 1 427 ? 9.914 15.852 13.344 1 92.19 427 GLN B N 1
ATOM 7221 C CA . GLN B 1 427 ? 8.664 15.602 14.062 1 92.19 427 GLN B CA 1
ATOM 7222 C C . GLN B 1 427 ? 7.945 14.375 13.5 1 92.19 427 GLN B C 1
ATOM 7224 O O . GLN B 1 427 ? 7.129 13.766 14.188 1 92.19 427 GLN B O 1
ATOM 7229 N N . LEU B 1 428 ? 8.258 14.039 12.266 1 93.19 428 LEU B N 1
ATOM 7230 C CA . LEU B 1 428 ? 7.66 12.844 11.68 1 93.19 428 LEU B CA 1
ATOM 7231 C C . LEU B 1 428 ? 8.328 11.586 12.227 1 93.19 428 LEU B C 1
ATOM 7233 O O . LEU B 1 428 ? 7.719 10.516 12.234 1 93.19 428 LEU B O 1
ATOM 7237 N N . GLY B 1 429 ? 9.664 11.758 12.586 1 91.75 429 GLY B N 1
ATOM 7238 C CA . GLY B 1 429 ? 10.273 10.578 13.188 1 91.75 429 GLY B CA 1
ATOM 7239 C C . GLY B 1 429 ? 11.773 10.531 13.016 1 91.75 429 GLY B C 1
ATOM 7240 O O . GLY B 1 429 ? 12.445 9.656 13.57 1 91.75 429 GLY B O 1
ATOM 7241 N N . ALA B 1 430 ? 12.359 11.438 12.266 1 94.94 430 ALA B N 1
ATOM 7242 C CA . ALA B 1 430 ? 13.805 11.406 12.055 1 94.94 430 ALA B CA 1
ATOM 7243 C C . ALA B 1 430 ? 14.555 11.586 13.367 1 94.94 430 ALA B C 1
ATOM 7245 O O . ALA B 1 430 ? 14.133 12.359 14.227 1 94.94 430 ALA B O 1
ATOM 7246 N N . ASP B 1 431 ? 15.625 10.883 13.516 1 96 431 ASP B N 1
ATOM 7247 C CA . ASP B 1 431 ? 16.438 10.938 14.727 1 96 431 ASP B CA 1
ATOM 7248 C C . ASP B 1 431 ? 17.375 12.148 14.703 1 96 431 ASP B C 1
ATOM 7250 O O . ASP B 1 431 ? 17.578 12.797 15.727 1 96 431 ASP B O 1
ATOM 7254 N N . VAL B 1 432 ? 17.953 12.391 13.57 1 95.5 432 VAL B N 1
ATOM 7255 C CA . VAL B 1 432 ? 18.859 13.508 13.367 1 95.5 432 VAL B CA 1
ATOM 7256 C C . VAL B 1 432 ? 18.516 14.242 12.078 1 95.5 432 VAL B C 1
ATOM 7258 O O . VAL B 1 432 ? 18.406 13.633 11.016 1 95.5 432 VAL B O 1
ATOM 7261 N N . ASN B 1 433 ? 18.219 15.492 12.203 1 97.12 433 ASN B N 1
ATOM 7262 C CA . ASN B 1 433 ? 17.953 16.359 11.062 1 97.12 433 ASN B CA 1
ATOM 7263 C C . ASN B 1 433 ? 18.984 17.469 10.93 1 97.12 433 ASN B C 1
ATOM 7265 O O . ASN B 1 433 ? 19.125 18.297 11.836 1 97.12 433 ASN B O 1
ATOM 7269 N N . LEU B 1 434 ? 19.688 17.453 9.828 1 96.25 434 LEU B N 1
ATOM 7270 C CA . LEU B 1 434 ? 20.703 18.469 9.539 1 96.25 434 LEU B CA 1
ATOM 7271 C C . LEU B 1 434 ? 20.297 19.312 8.336 1 96.25 434 LEU B C 1
ATOM 7273 O O . LEU B 1 434 ? 19.547 18.859 7.477 1 96.25 434 LEU B O 1
ATOM 7277 N N . ALA B 1 435 ? 20.75 20.531 8.328 1 97.19 435 ALA B N 1
ATOM 7278 C CA . ALA B 1 435 ? 20.5 21.406 7.191 1 97.19 435 ALA B CA 1
ATOM 7279 C C . ALA B 1 435 ? 21.781 22.125 6.754 1 97.19 435 ALA B C 1
ATOM 7281 O O . ALA B 1 435 ? 22.656 22.406 7.578 1 97.19 435 ALA B O 1
ATOM 7282 N N . TRP B 1 436 ? 21.891 22.281 5.43 1 96.94 436 TRP B N 1
ATOM 7283 C CA . TRP B 1 436 ? 22.922 23.172 4.914 1 96.94 436 TRP B CA 1
ATOM 7284 C C . TRP B 1 436 ? 22.484 24.625 5.023 1 96.94 436 TRP B C 1
ATOM 7286 O O . TRP B 1 436 ? 21.297 24.922 5.199 1 96.94 436 TRP B O 1
ATOM 7296 N N . PRO B 1 437 ? 23.469 25.594 4.992 1 93.75 437 PRO B N 1
ATOM 7297 C CA . PRO B 1 437 ? 23.094 27 5.035 1 93.75 437 PRO B CA 1
ATOM 7298 C C . PRO B 1 437 ? 22.203 27.406 3.857 1 93.75 437 PRO B C 1
ATOM 7300 O O . PRO B 1 437 ? 21.484 28.406 3.943 1 93.75 437 PRO B O 1
ATOM 7303 N N . THR B 1 438 ? 22.25 26.672 2.838 1 93.81 438 THR B N 1
ATOM 7304 C CA . THR B 1 438 ? 21.469 26.953 1.636 1 93.81 438 THR B CA 1
ATOM 7305 C C . THR B 1 438 ? 20.047 26.453 1.784 1 93.81 438 THR B C 1
ATOM 7307 O O . THR B 1 438 ? 19.203 26.672 0.91 1 93.81 438 THR B O 1
ATOM 7310 N N . ALA B 1 439 ? 19.703 25.719 2.84 1 95 439 ALA B N 1
ATOM 7311 C CA . ALA B 1 439 ? 18.391 25.125 3.035 1 95 439 ALA B CA 1
ATOM 7312 C C . ALA B 1 439 ? 17.312 26.203 3.125 1 95 439 ALA B C 1
ATOM 7314 O O . ALA B 1 439 ? 17.516 27.234 3.758 1 95 439 ALA B O 1
ATOM 7315 N N . GLN B 1 440 ? 16.266 25.969 2.449 1 93.19 440 GLN B N 1
ATOM 7316 C CA . GLN B 1 440 ? 15.07 26.812 2.459 1 93.19 440 GLN B CA 1
ATOM 7317 C C . GLN B 1 440 ? 13.867 26.062 3.041 1 93.19 440 GLN B C 1
ATOM 7319 O O . GLN B 1 440 ? 13.234 25.266 2.348 1 93.19 440 GLN B O 1
ATOM 7324 N N . ILE B 1 441 ? 13.523 26.281 4.242 1 91.88 441 ILE B N 1
ATOM 7325 C CA . ILE B 1 441 ? 12.445 25.594 4.941 1 91.88 441 ILE B CA 1
ATOM 7326 C C . ILE B 1 441 ? 11.281 26.562 5.172 1 91.88 441 ILE B C 1
ATOM 7328 O O . ILE B 1 441 ? 11.398 27.5 5.957 1 91.88 441 ILE B O 1
ATOM 7332 N N . ALA B 1 442 ? 10.195 26.328 4.488 1 88.06 442 ALA B N 1
ATOM 7333 C CA . ALA B 1 442 ? 9.055 27.219 4.574 1 88.06 442 ALA B CA 1
ATOM 7334 C C . ALA B 1 442 ? 7.766 26.516 4.156 1 88.06 442 ALA B C 1
ATOM 7336 O O . ALA B 1 442 ? 7.805 25.422 3.598 1 88.06 442 ALA B O 1
ATOM 7337 N N . VAL B 1 443 ? 6.629 27.094 4.535 1 82.94 443 VAL B N 1
ATOM 7338 C CA . VAL B 1 443 ? 5.332 26.547 4.137 1 82.94 443 VAL B CA 1
ATOM 7339 C C . VAL B 1 443 ? 5.207 26.578 2.617 1 82.94 443 VAL B C 1
ATOM 7341 O O . VAL B 1 443 ? 4.672 25.641 2.018 1 82.94 443 VAL B O 1
ATOM 7344 N N . MET B 1 444 ? 5.598 27.641 2.02 1 82.5 444 MET B N 1
ATOM 7345 C CA . MET B 1 444 ? 5.609 27.797 0.569 1 82.5 444 MET B CA 1
ATOM 7346 C C . MET B 1 444 ? 6.699 28.781 0.142 1 82.5 444 MET B C 1
ATOM 7348 O O . MET B 1 444 ? 7.359 29.375 0.986 1 82.5 444 MET B O 1
ATOM 7352 N N . GLY B 1 445 ? 6.875 28.859 -1.179 1 81.06 445 GLY B N 1
ATOM 7353 C CA . GLY B 1 445 ? 7.848 29.797 -1.688 1 81.06 445 GLY B CA 1
ATOM 7354 C C . GLY B 1 445 ? 7.488 31.25 -1.386 1 81.06 445 GLY B C 1
ATOM 7355 O O . GLY B 1 445 ? 6.316 31.578 -1.204 1 81.06 445 GLY B O 1
ATOM 7356 N N . ALA B 1 446 ? 8.438 32.062 -1.39 1 82.38 446 ALA B N 1
ATOM 7357 C CA . ALA B 1 446 ? 8.289 33.438 -0.986 1 82.38 446 ALA B CA 1
ATOM 7358 C C . ALA B 1 446 ? 7.27 34.156 -1.868 1 82.38 446 ALA B C 1
ATOM 7360 O O . ALA B 1 446 ? 6.43 34.906 -1.371 1 82.38 446 ALA B O 1
ATOM 7361 N N . SER B 1 447 ? 7.438 33.938 -3.125 1 80.69 447 SER B N 1
ATOM 7362 C CA . SER B 1 447 ? 6.527 34.594 -4.055 1 80.69 447 SER B CA 1
ATOM 7363 C C . SER B 1 447 ? 5.074 34.25 -3.75 1 80.69 447 SER B C 1
ATOM 7365 O O . SER B 1 447 ? 4.207 35.125 -3.725 1 80.69 447 SER B O 1
ATOM 7367 N N . GLY B 1 448 ? 4.82 33.031 -3.494 1 77.25 448 GLY B N 1
ATOM 7368 C CA . GLY B 1 448 ? 3.477 32.594 -3.16 1 77.25 448 GLY B CA 1
ATOM 7369 C C . GLY B 1 448 ? 2.988 33.125 -1.825 1 77.25 448 GLY B C 1
ATOM 7370 O O . GLY B 1 448 ? 1.835 33.531 -1.701 1 77.25 448 GLY B O 1
ATOM 7371 N N . ALA B 1 449 ? 3.771 33.156 -0.916 1 80.44 449 ALA B N 1
ATOM 7372 C CA . ALA B 1 449 ? 3.432 33.625 0.43 1 80.44 449 ALA B CA 1
ATOM 7373 C C . ALA B 1 449 ? 3.078 35.094 0.437 1 80.44 449 ALA B C 1
ATOM 7375 O O . ALA B 1 449 ? 2.096 35.5 1.062 1 80.44 449 ALA B O 1
ATOM 7376 N N . VAL B 1 450 ? 3.859 35.875 -0.286 1 81.94 450 VAL B N 1
ATOM 7377 C CA . VAL B 1 450 ? 3.664 37.312 -0.322 1 81.94 450 VAL B CA 1
ATOM 7378 C C . VAL B 1 450 ? 2.326 37.625 -0.981 1 81.94 450 VAL B C 1
ATOM 7380 O O . VAL B 1 450 ? 1.624 38.562 -0.554 1 81.94 450 VAL B O 1
ATOM 7383 N N . ASN B 1 451 ? 2.016 36.844 -1.958 1 79.75 451 ASN B N 1
ATOM 7384 C CA . ASN B 1 451 ? 0.75 37.062 -2.652 1 79.75 451 ASN B CA 1
ATOM 7385 C C . ASN B 1 451 ? -0.441 36.812 -1.734 1 79.75 451 ASN B C 1
ATOM 7387 O O . ASN B 1 451 ? -1.508 37.375 -1.918 1 79.75 451 ASN B O 1
ATOM 7391 N N . ILE B 1 452 ? -0.279 36.031 -0.795 1 75.69 452 ILE B N 1
ATOM 7392 C CA . ILE B 1 452 ? -1.372 35.688 0.106 1 75.69 452 ILE B CA 1
ATOM 7393 C C . ILE B 1 452 ? -1.362 36.625 1.312 1 75.69 452 ILE B C 1
ATOM 7395 O O . ILE B 1 452 ? -2.395 37.188 1.668 1 75.69 452 ILE B O 1
ATOM 7399 N N . LEU B 1 453 ? -0.246 36.875 1.872 1 77.62 453 LEU B N 1
ATOM 7400 C CA . LEU B 1 453 ? -0.125 37.562 3.143 1 77.62 453 LEU B CA 1
ATOM 7401 C C . LEU B 1 453 ? -0.155 39.094 2.932 1 77.62 453 LEU B C 1
ATOM 7403 O O . LEU B 1 453 ? -0.582 39.844 3.814 1 77.62 453 LEU B O 1
ATOM 7407 N N . GLN B 1 454 ? 0.378 39.438 1.785 1 79.38 454 GLN B N 1
ATOM 7408 C CA . GLN B 1 454 ? 0.541 40.875 1.572 1 79.38 454 GLN B CA 1
ATOM 7409 C C . GLN B 1 454 ? -0.409 41.406 0.491 1 79.38 454 GLN B C 1
ATOM 7411 O O . GLN B 1 454 ? -0.083 42.344 -0.239 1 79.38 454 GLN B O 1
ATOM 7416 N N . ARG B 1 455 ? -1.438 40.688 0.346 1 80 455 ARG B N 1
ATOM 7417 C CA . ARG B 1 455 ? -2.424 41.062 -0.654 1 80 455 ARG B CA 1
ATOM 7418 C C . ARG B 1 455 ? -2.912 42.5 -0.406 1 80 455 ARG B C 1
ATOM 7420 O O . ARG B 1 455 ? -3.049 43.281 -1.345 1 80 455 ARG B O 1
ATOM 7427 N N . GLY B 1 456 ? -3.258 42.812 0.867 1 79 456 GLY B N 1
ATOM 7428 C CA . GLY B 1 456 ? -3.713 44.156 1.224 1 79 456 GLY B CA 1
ATOM 7429 C C . GLY B 1 456 ? -2.689 45.219 0.924 1 79 456 GLY B C 1
ATOM 7430 O O . GLY B 1 456 ? -3.025 46.25 0.353 1 79 456 GLY B O 1
ATOM 7431 N N . ALA B 1 457 ? -1.483 44.938 1.299 1 81.5 457 ALA B N 1
ATOM 7432 C CA . ALA B 1 457 ? -0.406 45.906 1.059 1 81.5 457 ALA B CA 1
ATOM 7433 C C . ALA B 1 457 ? -0.208 46.125 -0.435 1 81.5 457 ALA B C 1
ATOM 7435 O O . ALA B 1 457 ? 0.005 47.281 -0.866 1 81.5 457 ALA B O 1
ATOM 7436 N N . LEU B 1 458 ? -0.168 45.094 -1.228 1 86.62 458 LEU B N 1
ATOM 7437 C CA . LEU B 1 458 ? 0.019 45.188 -2.67 1 86.62 458 LEU B CA 1
ATOM 7438 C C . LEU B 1 458 ? -1.135 45.938 -3.318 1 86.62 458 LEU B C 1
ATOM 7440 O O . LEU B 1 458 ? -0.925 46.719 -4.25 1 86.62 458 LEU B O 1
ATOM 7444 N N . ARG B 1 459 ? -2.342 45.688 -2.814 1 87.88 459 ARG B N 1
ATOM 7445 C CA . ARG B 1 459 ? -3.508 46.406 -3.316 1 87.88 459 ARG B CA 1
ATOM 7446 C C . ARG B 1 459 ? -3.402 47.906 -3.014 1 87.88 459 ARG B C 1
ATOM 7448 O O . ARG B 1 459 ? -3.771 48.75 -3.842 1 87.88 459 ARG B O 1
ATOM 7455 N N . THR B 1 460 ? -2.992 48.188 -1.797 1 88.06 460 THR B N 1
ATOM 7456 C CA . THR B 1 460 ? -2.812 49.562 -1.402 1 88.06 460 THR B CA 1
ATOM 7457 C C . THR B 1 460 ? -1.825 50.281 -2.33 1 88.06 460 THR B C 1
ATOM 7459 O O . THR B 1 460 ? -2.047 51.406 -2.729 1 88.06 460 THR B O 1
ATOM 7462 N N . VAL B 1 461 ? -0.762 49.594 -2.627 1 89.31 461 VAL B N 1
ATOM 7463 C CA . VAL B 1 461 ? 0.24 50.156 -3.533 1 89.31 461 VAL B CA 1
ATOM 7464 C C . VAL B 1 461 ? -0.361 50.312 -4.926 1 89.31 461 VAL B C 1
ATOM 7466 O O . VAL B 1 461 ? -0.112 51.312 -5.598 1 89.31 461 VAL B O 1
ATOM 7469 N N . GLN B 1 462 ? -1.072 49.312 -5.387 1 87.56 462 GLN B N 1
ATOM 7470 C CA . GLN B 1 462 ? -1.737 49.375 -6.684 1 87.56 462 GLN B CA 1
ATOM 7471 C C . GLN B 1 462 ? -2.695 50.562 -6.75 1 87.56 462 GLN B C 1
ATOM 7473 O O . GLN B 1 462 ? -2.717 51.312 -7.742 1 87.56 462 GLN B O 1
ATOM 7478 N N . GLU B 1 463 ? -3.527 50.719 -5.695 1 89.94 463 GLU B N 1
ATOM 7479 C CA . GLU B 1 463 ? -4.504 51.781 -5.625 1 89.94 463 GLU B CA 1
ATOM 7480 C C . GLU B 1 463 ? -3.816 53.156 -5.566 1 89.94 463 GLU B C 1
ATOM 7482 O O . GLU B 1 463 ? -4.363 54.156 -6.043 1 89.94 463 GLU B O 1
ATOM 7487 N N . ALA B 1 464 ? -2.672 53.25 -5 1 92.12 464 ALA B N 1
ATOM 7488 C CA . ALA B 1 464 ? -1.912 54.5 -4.898 1 92.12 464 ALA B CA 1
ATOM 7489 C C . ALA B 1 464 ? -1.13 54.781 -6.184 1 92.12 464 ALA B C 1
ATOM 7491 O O . ALA B 1 464 ? -0.452 55.812 -6.301 1 92.12 464 ALA B O 1
ATOM 7492 N N . GLY B 1 465 ? -1.204 53.875 -7.137 1 88 465 GLY B N 1
ATOM 7493 C CA . GLY B 1 465 ? -0.552 54.031 -8.43 1 88 465 GLY B CA 1
ATOM 7494 C C . GLY B 1 465 ? 0.923 53.688 -8.398 1 88 465 GLY B C 1
ATOM 7495 O O . GLY B 1 465 ? 1.69 54.125 -9.25 1 88 465 GLY B O 1
ATOM 7496 N N . GLY B 1 466 ? 1.207 53.062 -7.324 1 89.5 466 GLY B N 1
ATOM 7497 C CA . GLY B 1 466 ? 2.607 52.688 -7.195 1 89.5 466 GLY B CA 1
ATOM 7498 C C . GLY B 1 466 ? 2.977 51.469 -8.016 1 89.5 466 GLY B C 1
ATOM 7499 O O . GLY B 1 466 ? 2.143 50.938 -8.734 1 89.5 466 GLY B O 1
ATOM 7500 N N . ASP B 1 467 ? 4.34 51.156 -8.039 1 91.44 467 ASP B N 1
ATOM 7501 C CA . ASP B 1 467 ? 4.867 49.969 -8.758 1 91.44 467 ASP B CA 1
ATOM 7502 C C . ASP B 1 467 ? 4.625 48.688 -7.965 1 91.44 467 ASP B C 1
ATOM 7504 O O . ASP B 1 467 ? 5.438 48.312 -7.121 1 91.44 467 ASP B O 1
ATOM 7508 N N . VAL B 1 468 ? 3.582 48.031 -8.312 1 90.12 468 VAL B N 1
ATOM 7509 C CA . VAL B 1 468 ? 3.15 46.844 -7.605 1 90.12 468 VAL B CA 1
ATOM 7510 C C . VAL B 1 468 ? 4.219 45.75 -7.73 1 90.12 468 VAL B C 1
ATOM 7512 O O . VAL B 1 468 ? 4.484 45.031 -6.773 1 90.12 468 VAL B O 1
ATOM 7515 N N . GLU B 1 469 ? 4.832 45.688 -8.844 1 88.94 469 GLU B N 1
ATOM 7516 C CA . GLU B 1 469 ? 5.832 44.625 -9.078 1 88.94 469 GLU B CA 1
ATOM 7517 C C . GLU B 1 469 ? 7.086 44.875 -8.242 1 88.94 469 GLU B C 1
ATOM 7519 O O . GLU B 1 469 ? 7.695 43.938 -7.738 1 88.94 469 GLU B O 1
ATOM 7524 N N . ALA B 1 470 ? 7.406 46.094 -8.156 1 89.5 470 ALA B N 1
ATOM 7525 C CA . ALA B 1 470 ? 8.562 46.438 -7.328 1 89.5 470 ALA B CA 1
ATOM 7526 C C . ALA B 1 470 ? 8.281 46.125 -5.855 1 89.5 470 ALA B C 1
ATOM 7528 O O . ALA B 1 470 ? 9.164 45.656 -5.133 1 89.5 470 ALA B O 1
ATOM 7529 N N . GLU B 1 471 ? 7.172 46.5 -5.477 1 90 471 GLU B N 1
ATOM 7530 C CA . GLU B 1 471 ? 6.789 46.25 -4.09 1 90 471 GLU B CA 1
ATOM 7531 C C . GLU B 1 471 ? 6.711 44.75 -3.811 1 90 471 GLU B C 1
ATOM 7533 O O . GLU B 1 471 ? 7.137 44.281 -2.752 1 90 471 GLU B O 1
ATOM 7538 N N . ARG B 1 472 ? 6.191 44.062 -4.734 1 88.94 472 ARG B N 1
ATOM 7539 C CA . ARG B 1 472 ? 6.137 42.625 -4.621 1 88.94 472 ARG B CA 1
ATOM 7540 C C . ARG B 1 472 ? 7.539 42.031 -4.492 1 88.94 472 ARG B C 1
ATOM 7542 O O . ARG B 1 472 ? 7.77 41.125 -3.672 1 88.94 472 ARG B O 1
ATOM 7549 N N . ALA B 1 473 ? 8.383 42.469 -5.246 1 89.06 473 ALA B N 1
ATOM 7550 C CA . ALA B 1 473 ? 9.758 42 -5.211 1 89.06 473 ALA B CA 1
ATOM 7551 C C . ALA B 1 473 ? 10.414 42.281 -3.865 1 89.06 473 ALA B C 1
ATOM 7553 O O . ALA B 1 473 ? 11.148 41.469 -3.33 1 89.06 473 ALA B O 1
ATOM 7554 N N . ARG B 1 474 ? 10.156 43.469 -3.445 1 89.31 474 ARG B N 1
ATOM 7555 C CA . ARG B 1 474 ? 10.711 43.844 -2.152 1 89.31 474 ARG B CA 1
ATOM 7556 C C . ARG B 1 474 ? 10.172 42.969 -1.036 1 89.31 474 ARG B C 1
ATOM 7558 O O . ARG B 1 474 ? 10.938 42.469 -0.219 1 89.31 474 ARG B O 1
ATOM 7565 N N . LEU B 1 475 ? 8.953 42.812 -1.011 1 87.75 475 LEU B N 1
ATOM 7566 C CA . LEU B 1 475 ? 8.297 42 0.012 1 87.75 475 LEU B CA 1
ATOM 7567 C C . LEU B 1 475 ? 8.734 40.531 -0.085 1 87.75 475 LEU B C 1
ATOM 7569 O O . LEU B 1 475 ? 8.906 39.875 0.936 1 87.75 475 LEU B O 1
ATOM 7573 N N . THR B 1 476 ? 8.891 40.094 -1.261 1 87.38 476 THR B N 1
ATOM 7574 C CA . THR B 1 476 ? 9.367 38.75 -1.483 1 87.38 476 THR B CA 1
ATOM 7575 C C . THR B 1 476 ? 10.773 38.562 -0.926 1 87.38 476 THR B C 1
ATOM 7577 O O . THR B 1 476 ? 11.07 37.562 -0.279 1 87.38 476 THR B O 1
ATOM 7580 N N . GLY B 1 477 ? 11.594 39.469 -1.212 1 84.94 477 GLY B N 1
ATOM 7581 C CA . GLY B 1 477 ? 12.945 39.438 -0.665 1 84.94 477 GLY B CA 1
ATOM 7582 C C . GLY B 1 477 ? 12.969 39.438 0.852 1 84.94 477 GLY B C 1
ATOM 7583 O O . GLY B 1 477 ? 13.75 38.688 1.465 1 84.94 477 GLY B O 1
ATOM 7584 N N . GLU B 1 478 ? 12.133 40.25 1.387 1 83.25 478 GLU B N 1
ATOM 7585 C CA . GLU B 1 478 ? 12.039 40.312 2.842 1 83.25 478 GLU B CA 1
ATOM 7586 C C . GLU B 1 478 ? 11.555 39 3.43 1 83.25 478 GLU B C 1
ATOM 7588 O O . GLU B 1 478 ? 12.055 38.562 4.465 1 83.25 478 GLU B O 1
ATOM 7593 N N . TYR B 1 479 ? 10.656 38.469 2.814 1 82 479 TYR B N 1
ATOM 7594 C CA . TYR B 1 479 ? 10.117 37.188 3.25 1 82 479 TYR B CA 1
ATOM 7595 C C . TYR B 1 479 ? 11.172 36.062 3.154 1 82 479 TYR B C 1
ATOM 7597 O O . TYR B 1 479 ? 11.281 35.219 4.047 1 82 479 TYR B O 1
ATOM 7605 N N . GLU B 1 480 ? 11.844 36.094 2.139 1 81.94 480 GLU B N 1
ATOM 7606 C CA . GLU B 1 480 ? 12.891 35.094 1.927 1 81.94 480 GLU B CA 1
ATOM 7607 C C . GLU B 1 480 ? 13.953 35.156 3.023 1 81.94 480 GLU B C 1
ATOM 7609 O O . GLU B 1 480 ? 14.359 34.156 3.566 1 81.94 480 GLU B O 1
ATOM 7614 N N . ASP B 1 481 ? 14.312 36.344 3.293 1 79 481 ASP B N 1
ATOM 7615 C CA . ASP B 1 481 ? 15.352 36.531 4.297 1 79 481 ASP B CA 1
ATOM 7616 C C . ASP B 1 481 ? 14.852 36.188 5.691 1 79 481 ASP B C 1
ATOM 7618 O O . ASP B 1 481 ? 15.602 35.625 6.5 1 79 481 ASP B O 1
ATOM 7622 N N . ALA B 1 482 ? 13.664 36.438 5.828 1 77.5 482 ALA B N 1
ATOM 7623 C CA . ALA B 1 482 ? 13.125 36.281 7.18 1 77.5 482 ALA B CA 1
ATOM 7624 C C . ALA B 1 482 ? 12.672 34.844 7.438 1 77.5 482 ALA B C 1
ATOM 7626 O O . ALA B 1 482 ? 12.805 34.344 8.555 1 77.5 482 ALA B O 1
ATOM 7627 N N . ILE B 1 483 ? 12.234 34.25 6.402 1 79.69 483 ILE B N 1
ATOM 7628 C CA . ILE B 1 483 ? 11.484 33.031 6.672 1 79.69 483 ILE B CA 1
ATOM 7629 C C . ILE B 1 483 ? 12.094 31.859 5.898 1 79.69 483 ILE B C 1
ATOM 7631 O O . ILE B 1 483 ? 12.203 30.75 6.422 1 79.69 483 ILE B O 1
ATOM 7635 N N . VAL B 1 484 ? 12.539 32.125 4.691 1 86.38 484 VAL B N 1
ATOM 7636 C CA . VAL B 1 484 ? 12.938 31.047 3.797 1 86.38 484 VAL B CA 1
ATOM 7637 C C . VAL B 1 484 ? 14.406 30.703 4.023 1 86.38 484 VAL B C 1
ATOM 7639 O O . VAL B 1 484 ? 15.242 30.906 3.139 1 86.38 484 VAL B O 1
ATOM 7642 N N . ASN B 1 485 ? 14.727 30.266 5.102 1 88.12 485 ASN B N 1
ATOM 7643 C CA . ASN B 1 485 ? 16.062 29.875 5.527 1 88.12 485 ASN B CA 1
ATOM 7644 C C . ASN B 1 485 ? 16.016 28.828 6.641 1 88.12 485 ASN B C 1
ATOM 7646 O O . ASN B 1 485 ? 14.93 28.516 7.145 1 88.12 485 ASN B O 1
ATOM 7650 N N . PRO B 1 486 ? 17.156 28.188 6.98 1 92.31 486 PRO B N 1
ATOM 7651 C CA . PRO B 1 486 ? 17.094 27.078 7.934 1 92.31 486 PRO B CA 1
ATOM 7652 C C . PRO B 1 486 ? 17.141 27.547 9.383 1 92.31 486 PRO B C 1
ATOM 7654 O O . PRO B 1 486 ? 17.031 26.734 10.305 1 92.31 486 PRO B O 1
ATOM 7657 N N . TRP B 1 487 ? 17.297 28.828 9.633 1 89 487 TRP B N 1
ATOM 7658 C CA . TRP B 1 487 ? 17.672 29.312 10.953 1 89 487 TRP B CA 1
ATOM 7659 C C . TRP B 1 487 ? 16.5 29.25 11.914 1 89 487 TRP B C 1
ATOM 7661 O O . TRP B 1 487 ? 16.656 28.859 13.078 1 89 487 TRP B O 1
ATOM 7671 N N . ASP B 1 488 ? 15.289 29.641 11.445 1 86.56 488 ASP B N 1
ATOM 7672 C CA . ASP B 1 488 ? 14.117 29.531 12.312 1 86.56 488 ASP B CA 1
ATOM 7673 C C . ASP B 1 488 ? 13.922 28.094 12.789 1 86.56 488 ASP B C 1
ATOM 7675 O O . ASP B 1 488 ? 13.672 27.859 13.969 1 86.56 488 ASP B O 1
ATOM 7679 N N . ALA B 1 489 ? 14.039 27.172 11.859 1 89.81 489 ALA B N 1
ATOM 7680 C CA . ALA B 1 489 ? 13.914 25.766 12.211 1 89.81 489 ALA B CA 1
ATOM 7681 C C . ALA B 1 489 ? 15.008 25.328 13.188 1 89.81 489 ALA B C 1
ATOM 7683 O O . ALA B 1 489 ? 14.75 24.562 14.109 1 89.81 489 ALA B O 1
ATOM 7684 N N . ALA B 1 490 ? 16.172 25.828 12.938 1 89.94 490 ALA B N 1
ATOM 7685 C CA . ALA B 1 490 ? 17.281 25.5 13.828 1 89.94 490 ALA B CA 1
ATOM 7686 C C . ALA B 1 490 ? 17.078 26.094 15.211 1 89.94 490 ALA B C 1
ATOM 7688 O O . ALA B 1 490 ? 17.328 25.438 16.219 1 89.94 490 ALA B O 1
ATOM 7689 N N . GLU B 1 491 ? 16.594 27.328 15.266 1 89.56 491 GLU B N 1
ATOM 7690 C CA . GLU B 1 491 ? 16.375 28.016 16.531 1 89.56 491 GLU B CA 1
ATOM 7691 C C . GLU B 1 491 ? 15.305 27.312 17.359 1 89.56 491 GLU B C 1
ATOM 7693 O O . GLU B 1 491 ? 15.383 27.281 18.594 1 89.56 491 GLU B O 1
ATOM 7698 N N . ARG B 1 492 ? 14.414 26.688 16.688 1 88.38 492 ARG B N 1
ATOM 7699 C CA . ARG B 1 492 ? 13.312 26 17.375 1 88.38 492 ARG B CA 1
ATOM 7700 C C . ARG B 1 492 ? 13.68 24.562 17.672 1 88.38 492 ARG B C 1
ATOM 7702 O O . ARG B 1 492 ? 12.938 23.859 18.375 1 88.38 492 ARG B O 1
ATOM 7709 N N . GLY B 1 493 ? 14.773 24.094 17.078 1 88.38 493 GLY B N 1
ATOM 7710 C CA . GLY B 1 493 ? 15.219 22.734 17.328 1 88.38 493 GLY B CA 1
ATOM 7711 C C . GLY B 1 493 ? 14.602 21.719 16.391 1 88.38 493 GLY B C 1
ATOM 7712 O O . GLY B 1 493 ? 14.664 20.516 16.641 1 88.38 493 GLY B O 1
ATOM 7713 N N . TYR B 1 494 ? 13.93 22.203 15.367 1 91.62 494 TYR B N 1
ATOM 7714 C CA . TYR B 1 494 ? 13.367 21.297 14.367 1 91.62 494 TYR B CA 1
ATOM 7715 C C . TYR B 1 494 ? 14.461 20.766 13.445 1 91.62 494 TYR B C 1
ATOM 7717 O O . TYR B 1 494 ? 14.289 19.719 12.812 1 91.62 494 TYR B O 1
ATOM 7725 N N . VAL B 1 495 ? 15.461 21.5 13.32 1 92.81 495 VAL B N 1
ATOM 7726 C CA . VAL B 1 495 ? 16.734 21.109 12.719 1 92.81 495 VAL B CA 1
ATOM 7727 C C . VAL B 1 495 ? 17.812 21.062 13.789 1 92.81 495 VAL B C 1
ATOM 7729 O O . VAL B 1 495 ? 18 22.031 14.539 1 92.81 495 VAL B O 1
ATOM 7732 N N . ASP B 1 496 ? 18.453 19.938 13.844 1 93.69 496 ASP B N 1
ATOM 7733 C CA . ASP B 1 496 ? 19.391 19.734 14.945 1 93.69 496 ASP B CA 1
ATOM 7734 C C . ASP B 1 496 ? 20.625 20.609 14.781 1 93.69 496 ASP B C 1
ATOM 7736 O O . ASP B 1 496 ? 21.234 21.031 15.773 1 93.69 496 ASP B O 1
ATOM 7740 N N . ALA B 1 497 ? 21.062 20.844 13.578 1 92.94 497 ALA B N 1
ATOM 7741 C CA . ALA B 1 497 ? 22.234 21.688 13.312 1 92.94 497 ALA B CA 1
ATOM 7742 C C . ALA B 1 497 ? 22.25 22.156 11.867 1 92.94 497 ALA B C 1
ATOM 7744 O O . ALA B 1 497 ? 21.766 21.469 10.969 1 92.94 497 ALA B O 1
ATOM 7745 N N . VAL B 1 498 ? 22.688 23.359 11.703 1 94.94 498 VAL B N 1
ATOM 7746 C CA . VAL B 1 498 ? 23.078 23.828 10.383 1 94.94 498 VAL B CA 1
ATOM 7747 C C . VAL B 1 498 ? 24.578 23.656 10.18 1 94.94 498 VAL B C 1
ATOM 7749 O O . VAL B 1 498 ? 25.375 24.172 10.953 1 94.94 498 VAL B O 1
ATOM 7752 N N . ILE B 1 499 ? 24.938 22.906 9.172 1 95.69 499 ILE B N 1
ATOM 7753 C CA . ILE B 1 499 ? 26.344 22.5 9.023 1 95.69 499 ILE B CA 1
ATOM 7754 C C . ILE B 1 499 ? 26.844 22.922 7.645 1 95.69 499 ILE B C 1
ATOM 7756 O O . ILE B 1 499 ? 26.047 23.125 6.719 1 95.69 499 ILE B O 1
ATOM 7760 N N . ARG B 1 500 ? 28.188 23.047 7.531 1 95.5 500 ARG B N 1
ATOM 7761 C CA . ARG B 1 500 ? 28.766 23.172 6.199 1 95.5 500 ARG B CA 1
ATOM 7762 C C . ARG B 1 500 ? 28.562 21.906 5.387 1 95.5 500 ARG B C 1
ATOM 7764 O O . ARG B 1 500 ? 28.641 20.797 5.918 1 95.5 500 ARG B O 1
ATOM 7771 N N . PRO B 1 501 ? 28.297 22.078 4.074 1 97.06 501 PRO B N 1
ATOM 7772 C CA . PRO B 1 501 ? 28.156 20.875 3.256 1 97.06 501 PRO B CA 1
ATOM 7773 C C . PRO B 1 501 ? 29.359 19.938 3.396 1 97.06 501 PRO B C 1
ATOM 7775 O O . PRO B 1 501 ? 29.172 18.719 3.445 1 97.06 501 PRO B O 1
ATOM 7778 N N . SER B 1 502 ? 30.547 20.453 3.562 1 96.81 502 SER B N 1
ATOM 7779 C CA . SER B 1 502 ? 31.766 19.656 3.654 1 96.81 502 SER B CA 1
ATOM 7780 C C . SER B 1 502 ? 31.797 18.844 4.945 1 96.81 502 SER B C 1
ATOM 7782 O O . SER B 1 502 ? 32.562 17.875 5.062 1 96.81 502 SER B O 1
ATOM 7784 N N . GLU B 1 503 ? 30.984 19.156 5.883 1 94.94 503 GLU B N 1
ATOM 7785 C CA . GLU B 1 503 ? 30.953 18.469 7.168 1 94.94 503 GLU B CA 1
ATOM 7786 C C . GLU B 1 503 ? 29.969 17.297 7.137 1 94.94 503 GLU B C 1
ATOM 7788 O O . GLU B 1 503 ? 29.891 16.516 8.094 1 94.94 503 GLU B O 1
ATOM 7793 N N . THR B 1 504 ? 29.266 17.109 6.062 1 97.5 504 THR B N 1
ATOM 7794 C CA . THR B 1 504 ? 28.125 16.203 6.004 1 97.5 504 THR B CA 1
ATOM 7795 C C . THR B 1 504 ? 28.562 14.766 6.281 1 97.5 504 THR B C 1
ATOM 7797 O O . THR B 1 504 ? 27.969 14.078 7.105 1 97.5 504 THR B O 1
ATOM 7800 N N . ARG B 1 505 ? 29.594 14.234 5.648 1 97.44 505 ARG B N 1
ATOM 7801 C CA . ARG B 1 505 ? 30.047 12.867 5.844 1 97.44 505 ARG B CA 1
ATOM 7802 C C . ARG B 1 505 ? 30.375 12.602 7.312 1 97.44 505 ARG B C 1
ATOM 7804 O O . ARG B 1 505 ? 29.938 11.594 7.875 1 97.44 505 ARG B O 1
ATOM 7811 N N . VAL B 1 506 ? 31.094 13.539 7.945 1 95.44 506 VAL B N 1
ATOM 7812 C CA . VAL B 1 506 ? 31.516 13.391 9.336 1 95.44 506 VAL B CA 1
ATOM 7813 C C . VAL B 1 506 ? 30.297 13.344 10.25 1 95.44 506 VAL B C 1
ATOM 7815 O O . VAL B 1 506 ? 30.219 12.5 11.141 1 95.44 506 VAL B O 1
ATOM 7818 N N . GLN B 1 507 ? 29.359 14.227 10.008 1 95.56 507 GLN B N 1
ATOM 7819 C CA . GLN B 1 507 ? 28.156 14.297 10.836 1 95.56 507 GLN B CA 1
ATOM 7820 C C . GLN B 1 507 ? 27.297 13.055 10.664 1 95.56 507 GLN B C 1
ATOM 7822 O O . GLN B 1 507 ? 26.688 12.578 11.625 1 95.56 507 GLN B O 1
ATOM 7827 N N . VAL B 1 508 ? 27.203 12.562 9.445 1 97.25 508 VAL B N 1
ATOM 7828 C CA . VAL B 1 508 ? 26.438 11.352 9.18 1 97.25 508 VAL B CA 1
ATOM 7829 C C . VAL B 1 508 ? 27.062 10.172 9.914 1 97.25 508 VAL B C 1
ATOM 7831 O O . VAL B 1 508 ? 26.375 9.391 10.562 1 97.25 508 VAL B O 1
ATOM 7834 N N . VAL B 1 509 ? 28.375 10.016 9.812 1 96.12 509 VAL B N 1
ATOM 7835 C CA . VAL B 1 509 ? 29.078 8.93 10.492 1 96.12 509 VAL B CA 1
ATOM 7836 C C . VAL B 1 509 ? 28.828 9 11.992 1 96.12 509 VAL B C 1
ATOM 7838 O O . VAL B 1 509 ? 28.484 8 12.625 1 96.12 509 VAL B O 1
ATOM 7841 N N . ARG B 1 510 ? 28.953 10.188 12.586 1 94.38 510 ARG B N 1
ATOM 7842 C CA . ARG B 1 510 ? 28.734 10.375 14.016 1 94.38 510 ARG B CA 1
ATOM 7843 C C . ARG B 1 510 ? 27.297 10.008 14.398 1 94.38 510 ARG B C 1
ATOM 7845 O O . ARG B 1 510 ? 27.062 9.352 15.414 1 94.38 510 ARG B O 1
ATOM 7852 N N . ALA B 1 511 ? 26.391 10.484 13.562 1 95.44 511 ALA B N 1
ATOM 7853 C CA . ALA B 1 511 ? 24.984 10.203 13.828 1 95.44 511 ALA B CA 1
ATOM 7854 C C . ALA B 1 511 ? 24.703 8.703 13.797 1 95.44 511 ALA B C 1
ATOM 7856 O O . ALA B 1 511 ? 24.047 8.164 14.703 1 95.44 511 ALA B O 1
ATOM 7857 N N . LEU B 1 512 ? 25.188 8.047 12.781 1 96.06 512 LEU B N 1
ATOM 7858 C CA . LEU B 1 512 ? 24.938 6.617 12.641 1 96.06 512 LEU B CA 1
ATOM 7859 C C . LEU B 1 512 ? 25.609 5.836 13.766 1 96.06 512 LEU B C 1
ATOM 7861 O O . LEU B 1 512 ? 25.062 4.844 14.25 1 96.06 512 LEU B O 1
ATOM 7865 N N . ARG B 1 513 ? 26.844 6.246 14.234 1 93.38 513 ARG B N 1
ATOM 7866 C CA . ARG B 1 513 ? 27.5 5.637 15.391 1 93.38 513 ARG B CA 1
ATOM 7867 C C . ARG B 1 513 ? 26.641 5.77 16.641 1 93.38 513 ARG B C 1
ATOM 7869 O O . ARG B 1 513 ? 26.469 4.801 17.375 1 93.38 513 ARG B O 1
ATOM 7876 N N . ALA B 1 514 ? 26.109 6.914 16.781 1 92.19 514 ALA B N 1
ATOM 7877 C CA . ALA B 1 514 ? 25.297 7.195 17.969 1 92.19 514 ALA B CA 1
ATOM 7878 C C . ALA B 1 514 ? 24 6.383 17.953 1 92.19 514 ALA B C 1
ATOM 7880 O O . ALA B 1 514 ? 23.5 5.996 19.016 1 92.19 514 ALA B O 1
ATOM 7881 N N . LEU B 1 515 ? 23.5 6.09 16.766 1 94.62 515 LEU B N 1
ATOM 7882 C CA . LEU B 1 515 ? 22.188 5.473 16.625 1 94.62 515 LEU B CA 1
ATOM 7883 C C . LEU B 1 515 ? 22.297 3.957 16.5 1 94.62 515 LEU B C 1
ATOM 7885 O O . LEU B 1 515 ? 21.312 3.268 16.266 1 94.62 515 LEU B O 1
ATOM 7889 N N . ARG B 1 516 ? 23.453 3.467 16.641 1 90.19 516 ARG B N 1
ATOM 7890 C CA . ARG B 1 516 ? 23.703 2.045 16.438 1 90.19 516 ARG B CA 1
ATOM 7891 C C . ARG B 1 516 ? 22.875 1.197 17.391 1 90.19 516 ARG B C 1
ATOM 7893 O O . ARG B 1 516 ? 22.484 0.072 17.062 1 90.19 516 ARG B O 1
ATOM 7900 N N . THR B 1 517 ? 22.578 1.758 18.578 1 88.25 517 THR B N 1
ATOM 7901 C CA . THR B 1 517 ? 21.859 0.987 19.594 1 88.25 517 THR B CA 1
ATOM 7902 C C . THR B 1 517 ? 20.438 1.512 19.766 1 88.25 517 THR B C 1
ATOM 7904 O O . THR B 1 517 ? 19.812 1.309 20.812 1 88.25 517 THR B O 1
ATOM 7907 N N . LYS B 1 518 ? 20 2.219 18.734 1 90.69 518 LYS B N 1
ATOM 7908 C CA . LYS B 1 518 ? 18.641 2.75 18.797 1 90.69 518 LYS B CA 1
ATOM 7909 C C . LYS B 1 518 ? 17.641 1.648 19.125 1 90.69 518 LYS B C 1
ATOM 7911 O O . LYS B 1 518 ? 17.719 0.546 18.578 1 90.69 518 LYS B O 1
ATOM 7916 N N . ARG B 1 519 ? 16.703 1.938 20.094 1 83.31 519 ARG B N 1
ATOM 7917 C CA . ARG B 1 519 ? 15.57 1.079 20.422 1 83.31 519 ARG B CA 1
ATOM 7918 C C . ARG B 1 519 ? 14.25 1.815 20.219 1 83.31 519 ARG B C 1
ATOM 7920 O O . ARG B 1 519 ? 14.133 2.99 20.578 1 83.31 519 ARG B O 1
ATOM 7927 N N . SER B 1 520 ? 13.336 1.28 19.453 1 85.38 520 SER B N 1
ATOM 7928 C CA . SER B 1 520 ? 12.016 1.856 19.219 1 85.38 520 SER B CA 1
ATOM 7929 C C . SER B 1 520 ? 10.922 0.789 19.281 1 85.38 520 SER B C 1
ATOM 7931 O O . SER B 1 520 ? 11.141 -0.354 18.875 1 85.38 520 SER B O 1
ATOM 7933 N N . THR B 1 521 ? 9.773 1.147 19.969 1 81.5 521 THR B N 1
ATOM 7934 C CA . THR B 1 521 ? 8.641 0.233 20.062 1 81.5 521 THR B CA 1
ATOM 7935 C C . THR B 1 521 ? 7.371 0.896 19.547 1 81.5 521 THR B C 1
ATOM 7937 O O . THR B 1 521 ? 7.141 2.084 19.781 1 81.5 521 THR B O 1
ATOM 7940 N N . LEU B 1 522 ? 6.656 0.207 18.75 1 84.12 522 LEU B N 1
ATOM 7941 C CA . LEU B 1 522 ? 5.344 0.634 18.266 1 84.12 522 LEU B CA 1
ATOM 7942 C C . LEU B 1 522 ? 4.23 -0.112 19 1 84.12 522 LEU B C 1
ATOM 7944 O O . LEU B 1 522 ? 4.465 -1.178 19.578 1 84.12 522 LEU B O 1
ATOM 7948 N N . PRO B 1 523 ? 3.004 0.529 19.031 1 83.44 523 PRO B N 1
ATOM 7949 C CA . PRO B 1 523 ? 1.896 -0.201 19.641 1 83.44 523 PRO B CA 1
ATOM 7950 C C . PRO B 1 523 ? 1.671 -1.575 19.016 1 83.44 523 PRO B C 1
ATOM 7952 O O . PRO B 1 523 ? 1.804 -1.732 17.797 1 83.44 523 PRO B O 1
ATOM 7955 N N . PRO B 1 524 ? 1.384 -2.594 19.922 1 84 524 PRO B N 1
ATOM 7956 C CA . PRO B 1 524 ? 1.133 -3.932 19.375 1 84 524 PRO B CA 1
ATOM 7957 C C . PRO B 1 524 ? -0.096 -3.98 18.469 1 84 524 PRO B C 1
ATOM 7959 O O . PRO B 1 524 ? -1.133 -3.398 18.797 1 84 524 PRO B O 1
ATOM 7962 N N . LYS B 1 525 ? 0.084 -4.555 17.391 1 87.81 525 LYS B N 1
ATOM 7963 C CA . LYS B 1 525 ? -0.972 -4.703 16.406 1 87.81 525 LYS B CA 1
ATOM 7964 C C . LYS B 1 525 ? -0.61 -5.773 15.375 1 87.81 525 LYS B C 1
ATOM 7966 O O . LYS B 1 525 ? 0.56 -6.141 15.234 1 87.81 525 LYS B O 1
ATOM 7971 N N . LYS B 1 526 ? -1.62 -6.309 14.664 1 88.06 526 LYS B N 1
ATOM 7972 C CA . LYS B 1 526 ? -1.354 -7.23 13.562 1 88.06 526 LYS B CA 1
ATOM 7973 C C . LYS B 1 526 ? -0.591 -6.535 12.438 1 88.06 526 LYS B C 1
ATOM 7975 O O . LYS B 1 526 ? 0.43 -7.043 11.969 1 88.06 526 LYS B O 1
ATOM 7980 N N . HIS B 1 527 ? -1.065 -5.48 11.969 1 90.25 527 HIS B N 1
ATOM 7981 C CA . HIS B 1 527 ? -0.489 -4.574 10.977 1 90.25 527 HIS B CA 1
ATOM 7982 C C . HIS B 1 527 ? -1.228 -3.24 10.961 1 90.25 527 HIS B C 1
ATOM 7984 O O . HIS B 1 527 ? -2.338 -3.131 11.484 1 90.25 527 HIS B O 1
ATOM 7990 N N . GLY B 1 528 ? -0.568 -2.234 10.453 1 91.56 528 GLY B N 1
ATOM 7991 C CA . GLY B 1 528 ? -1.282 -0.991 10.203 1 91.56 528 GLY B CA 1
ATOM 7992 C C . GLY B 1 528 ? -2.18 -1.048 8.984 1 91.56 528 GLY B C 1
ATOM 7993 O O . GLY B 1 528 ? -2.123 -2.004 8.211 1 91.56 528 GLY B O 1
ATOM 7994 N N . ASN B 1 529 ? -3.07 -0.067 8.898 1 92.88 529 ASN B N 1
ATOM 7995 C CA . ASN B 1 529 ? -3.918 0.088 7.719 1 92.88 529 ASN B CA 1
ATOM 7996 C C . ASN B 1 529 ? -3.389 1.174 6.785 1 92.88 529 ASN B C 1
ATOM 7998 O O . ASN B 1 529 ? -4.059 2.184 6.562 1 92.88 529 ASN B O 1
ATOM 8002 N N . ILE B 1 530 ? -2.201 0.883 6.203 1 92.31 530 ILE B N 1
ATOM 8003 C CA . ILE B 1 530 ? -1.505 1.822 5.332 1 92.31 530 ILE B CA 1
ATOM 8004 C C . ILE B 1 530 ? -2.367 2.127 4.109 1 92.31 530 ILE B C 1
ATOM 8006 O O . ILE B 1 530 ? -3.014 1.232 3.559 1 92.31 530 ILE B O 1
ATOM 8010 N N . PRO B 1 531 ? -2.363 3.43 3.662 1 91.12 531 PRO B N 1
ATOM 8011 C CA . PRO B 1 531 ? -3.066 3.703 2.406 1 91.12 531 PRO B CA 1
ATOM 8012 C C . PRO B 1 531 ? -2.525 2.885 1.236 1 91.12 531 PRO B C 1
ATOM 8014 O O . PRO B 1 531 ? -1.314 2.67 1.137 1 91.12 531 PRO B O 1
ATOM 8017 N N . LEU B 1 532 ? -3.459 2.338 0.506 1 91.81 532 LEU B N 1
ATOM 8018 C CA . LEU B 1 532 ? -3.039 1.516 -0.623 1 91.81 532 LEU B CA 1
ATOM 8019 C C . LEU B 1 532 ? -3.314 2.225 -1.944 1 91.81 532 LEU B C 1
ATOM 8021 O O . LEU B 1 532 ? -4.273 2.996 -2.053 1 91.81 532 LEU B O 1
#

Radius of gyration: 31.14 Å; Cα contacts (8 Å, |Δi|>4): 2431; chains: 2; bounding box: 80×112×93 Å

Organism: NCBI:txid88382

Solvent-accessible surface area (backbone atoms only — not comparable to full-atom values): 51850 Å² total; per-residue (Å²): 129,84,77,71,73,71,76,66,69,57,72,66,44,45,51,51,47,49,51,50,50,48,38,60,38,45,53,55,51,45,55,54,33,43,60,58,27,47,76,72,76,39,72,36,35,67,53,48,50,56,71,54,32,39,87,88,43,69,44,78,46,65,54,73,42,53,63,85,58,67,46,93,61,40,60,78,62,70,50,44,22,35,26,38,51,30,32,35,30,21,48,90,83,40,65,32,25,38,37,22,32,21,42,82,37,79,49,16,26,31,26,50,49,30,28,51,51,52,43,50,42,52,52,46,17,62,75,69,42,22,26,35,38,41,36,42,19,18,63,14,62,24,67,73,49,34,61,53,10,50,44,28,52,22,43,42,39,29,51,37,48,61,32,31,27,34,28,51,32,39,24,37,33,66,16,46,25,25,38,58,49,38,38,52,45,34,45,32,75,39,28,35,22,14,41,90,56,14,31,43,41,65,60,53,44,69,56,27,28,72,76,72,65,49,86,52,53,63,55,72,56,16,9,22,63,37,24,21,48,63,25,57,61,27,35,41,66,15,81,34,67,66,51,33,43,51,50,50,56,57,51,54,56,53,41,24,42,17,49,90,38,64,38,52,70,54,65,57,92,61,78,81,72,82,58,76,46,79,75,32,48,55,46,65,66,54,73,58,90,50,89,84,51,61,45,69,46,64,58,62,53,54,64,45,31,40,84,93,37,75,46,70,43,28,74,59,23,46,55,22,37,46,37,29,39,30,20,51,78,23,32,39,30,31,40,40,28,33,18,28,72,29,78,55,8,32,40,43,50,61,30,21,32,54,51,18,46,50,47,37,47,26,36,26,34,63,25,30,37,42,32,40,35,29,22,72,22,65,55,70,41,70,65,42,49,43,69,16,33,54,29,38,37,32,29,21,40,44,28,49,38,66,47,64,40,50,30,39,22,37,30,56,28,37,26,16,34,51,40,30,41,46,62,46,22,38,60,26,56,25,75,41,28,36,26,23,81,64,11,26,41,26,58,58,56,36,68,61,46,38,59,65,75,36,41,67,59,44,45,52,34,45,75,70,69,45,64,43,67,58,51,48,52,51,50,22,52,51,41,32,72,72,48,44,27,44,58,68,40,35,75,72,57,57,23,73,40,76,43,59,53,28,44,45,41,48,52,48,53,52,49,51,62,68,38,69,75,68,83,71,86,75,77,84,57,91,44,63,48,68,50,99,130,84,77,71,73,71,75,66,68,57,70,66,44,45,49,52,48,49,51,51,50,48,39,61,38,44,52,54,51,45,55,56,32,43,59,58,28,46,77,72,75,42,72,36,34,6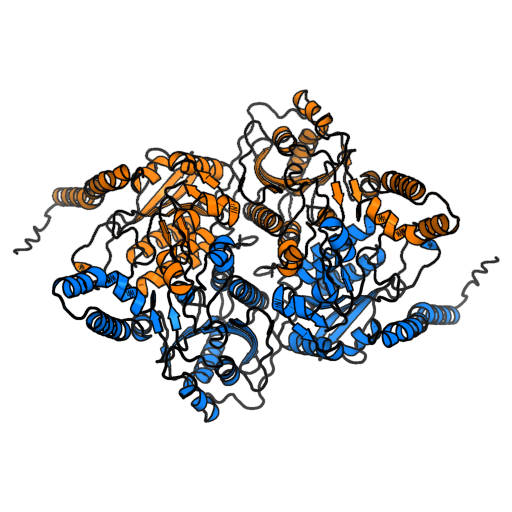7,54,47,50,55,71,54,31,39,88,88,43,69,46,78,48,65,54,72,43,53,61,84,56,67,46,93,61,40,60,81,61,74,50,46,22,36,26,38,51,29,31,36,30,20,47,90,82,40,65,33,24,38,37,20,33,22,41,80,38,79,49,16,27,31,27,50,51,30,28,50,52,51,43,52,43,52,51,47,17,62,75,68,40,21,25,35,38,40,35,43,20,17,62,15,64,24,68,73,51,34,59,54,11,50,44,28,52,22,42,42,40,28,49,37,49,61,32,30,26,32,27,51,30,37,22,37,33,66,16,46,26,24,38,57,49,39,38,52,45,33,42,33,76,38,27,35,22,14,41,90,54,14,32,44,40,62,61,52,44,68,57,26,28,72,75,72,65,49,86,53,53,63,55,73,58,17,9,21,63,35,24,21,48,62,24,56,61,28,33,42,65,15,82,34,65,66,52,33,44,50,48,50,56,56,51,53,56,53,42,25,43,18,49,89,39,63,37,52,70,52,64,57,90,60,80,82,73,81,59,75,45,77,75,32,49,56,46,64,64,56,73,60,91,48,90,82,52,62,45,69,47,64,59,61,53,54,66,46,31,38,84,93,37,74,46,72,42,27,75,59,24,46,55,20,36,45,37,29,40,29,21,52,77,23,33,41,30,30,39,41,28,32,19,29,71,28,77,53,8,32,39,42,50,62,31,21,32,54,52,17,44,49,49,37,46,26,36,24,34,64,25,30,40,42,32,39,34,28,22,71,23,64,56,70,42,70,66,42,48,42,70,15,32,52,29,37,39,32,30,22,39,44,27,50,38,66,46,66,39,50,30,38,22,38,30,55,27,37,26,16,32,53,41,31,41,45,62,45,23,39,60,27,56,24,72,43,27,36,26,22,82,66,10,27,43,28,58,56,56,37,67,60,46,38,60,66,76,36,40,66,60,44,46,51,33,45,75,72,68,44,64,43,67,59,50,49,50,52,49,21,51,51,40,31,72,73,47,44,28,43,57,68,41,36,76,71,56,57,23,73,42,74,41,60,53,28,44,45,42,46,52,50,53,52,50,52,63,71,38,70,75,68,81,70,86,74,77,84,57,90,42,63,49,68,51,100

InterPro domains:
  IPR000438 Acetyl-CoA carboxylase carboxyl transferase, beta subunit [PR01070] (103-117)
  IPR000438 Acetyl-CoA carboxylase carboxyl transferase, beta subunit [PR01070] (137-155)
  IPR000438 Acetyl-CoA carboxylase carboxyl transferase, beta subunit [PR01070] (173-190)
  IPR011762 Acetyl-coenzyme A carboxyltransferase, N-terminal [PS50980] (11-267)
  IPR011763 Acetyl-coenzyme A carboxyltransferase, C-terminal [PS50989] (278-514)
  IPR029045 ClpP/crotonase-like domain superfamily [SSF52096] (10-264)
  IPR029045 ClpP/crotonase-like domain superfamily [SSF52096] (233-532)
  IPR034733 Acetyl-coenzyme A carboxylase carboxyl transferase subunit beta [PF01039] (36-530)
  IPR051047 Acyl-CoA Carboxylase Beta Subunit [PTHR43842] (12-532)